Protein AF-0000000085131269 (afdb_homodimer)

Structure (mmCIF, N/CA/C/O backbone):
data_AF-0000000085131269-model_v1
#
loop_
_entity.id
_entity.type
_entity.pdbx_description
1 polymer '3-5 exonuclease'
#
loop_
_atom_site.group_PDB
_atom_site.id
_atom_site.type_symbol
_atom_site.label_atom_id
_atom_site.label_alt_id
_atom_site.label_comp_id
_atom_site.label_asym_id
_atom_site.label_entity_id
_atom_site.label_seq_id
_atom_site.pdbx_PDB_ins_code
_atom_site.Cartn_x
_atom_site.Cartn_y
_atom_site.Cartn_z
_atom_site.occupancy
_atom_site.B_iso_or_equiv
_atom_site.auth_seq_id
_atom_site.auth_comp_id
_atom_site.auth_asym_id
_atom_site.auth_atom_id
_atom_site.pdbx_PDB_model_num
ATOM 1 N N . MET A 1 1 ? -31.594 -50.406 -10.094 1 25.5 1 MET A N 1
ATOM 2 C CA . MET A 1 1 ? -31.188 -49.938 -8.773 1 25.5 1 MET A CA 1
ATOM 3 C C . MET A 1 1 ? -29.766 -50.375 -8.453 1 25.5 1 MET A C 1
ATOM 5 O O . MET A 1 1 ? -29.469 -50.781 -7.32 1 25.5 1 MET A O 1
ATOM 9 N N . GLY A 1 2 ? -28.938 -50.719 -9.5 1 27.64 2 GLY A N 1
ATOM 10 C CA . GLY A 1 2 ? -27.641 -51.344 -9.625 1 27.64 2 GLY A CA 1
ATOM 11 C C . GLY A 1 2 ? -26.562 -50.625 -8.797 1 27.64 2 GLY A C 1
ATOM 12 O O . GLY A 1 2 ? -26.641 -49.438 -8.57 1 27.64 2 GLY A O 1
ATOM 13 N N . ASP A 1 3 ? -25.938 -51.375 -7.824 1 29.27 3 ASP A N 1
ATOM 14 C CA . ASP A 1 3 ? -24.922 -51.125 -6.793 1 29.27 3 ASP A CA 1
ATOM 15 C C . ASP A 1 3 ? -23.688 -50.469 -7.391 1 29.27 3 ASP A C 1
ATOM 17 O O . ASP A 1 3 ? -22.953 -51.062 -8.164 1 29.27 3 ASP A O 1
ATOM 21 N N . GLY A 1 4 ? -23.781 -49.344 -8.055 1 24.77 4 GLY A N 1
ATOM 22 C CA . GLY A 1 4 ? -22.719 -48.625 -8.727 1 24.77 4 GLY A CA 1
ATOM 23 C C . GLY A 1 4 ? -21.469 -48.5 -7.871 1 24.77 4 GLY A C 1
ATOM 24 O O . GLY A 1 4 ? -21.328 -47.531 -7.109 1 24.77 4 GLY A O 1
ATOM 25 N N . ARG A 1 5 ? -21.016 -49.75 -7.359 1 32.41 5 ARG A N 1
ATOM 26 C CA . ARG A 1 5 ? -19.75 -49.844 -6.633 1 32.41 5 ARG A CA 1
ATOM 27 C C . ARG A 1 5 ? -18.672 -49 -7.305 1 32.41 5 ARG A C 1
ATOM 29 O O . ARG A 1 5 ? -18.297 -49.281 -8.453 1 32.41 5 ARG A O 1
ATOM 36 N N . VAL A 1 6 ? -18.594 -47.719 -7.055 1 30.42 6 VAL A N 1
ATOM 37 C CA . VAL A 1 6 ? -17.484 -46.844 -7.398 1 30.42 6 VAL A CA 1
ATOM 38 C C . VAL A 1 6 ? -16.156 -47.531 -7.09 1 30.42 6 VAL A C 1
ATOM 40 O O . VAL A 1 6 ? -15.922 -47.969 -5.953 1 30.42 6 VAL A O 1
ATOM 43 N N . VAL A 1 7 ? -15.617 -48.281 -8 1 30.27 7 VAL A N 1
ATOM 44 C CA . VAL A 1 7 ? -14.273 -48.844 -7.977 1 30.27 7 VAL A CA 1
ATOM 45 C C . VAL A 1 7 ? -13.289 -47.844 -7.426 1 30.27 7 VAL A C 1
ATOM 47 O O . VAL A 1 7 ? -13.086 -46.781 -8.023 1 30.27 7 VAL A O 1
ATOM 50 N N . LEU A 1 8 ? -13.32 -47.594 -6.148 1 30.09 8 LEU A N 1
ATOM 51 C CA . LEU A 1 8 ? -12.203 -46.969 -5.469 1 30.09 8 LEU A CA 1
ATOM 52 C C . LEU A 1 8 ? -10.875 -47.438 -6.043 1 30.09 8 LEU A C 1
ATOM 54 O O . LEU A 1 8 ? -10.477 -48.594 -5.824 1 30.09 8 LEU A O 1
ATOM 58 N N . MET A 1 9 ? -10.719 -47.344 -7.336 1 29.73 9 MET A N 1
ATOM 59 C CA . MET A 1 9 ? -9.383 -47.688 -7.816 1 29.73 9 MET A CA 1
ATOM 60 C C . MET A 1 9 ? -8.32 -47.344 -6.781 1 29.73 9 MET A C 1
ATOM 62 O O . MET A 1 9 ? -8.367 -46.281 -6.168 1 29.73 9 MET A O 1
ATOM 66 N N . ALA A 1 10 ? -7.832 -48.312 -6.051 1 31.11 10 ALA A N 1
ATOM 67 C CA . ALA A 1 10 ? -6.656 -48.312 -5.18 1 31.11 10 ALA A CA 1
ATOM 68 C C . ALA A 1 10 ? -5.621 -47.281 -5.684 1 31.11 10 ALA A C 1
ATOM 70 O O . ALA A 1 10 ? -5.094 -47.438 -6.789 1 31.11 10 ALA A O 1
ATOM 71 N N . LEU A 1 11 ? -5.875 -46.031 -5.566 1 34.91 11 LEU A N 1
ATOM 72 C CA . LEU A 1 11 ? -4.832 -45.031 -5.836 1 34.91 11 LEU A CA 1
ATOM 73 C C . LEU A 1 11 ? -3.455 -45.594 -5.504 1 34.91 11 LEU A C 1
ATOM 75 O O . LEU A 1 11 ? -3.205 -46 -4.363 1 34.91 11 LEU A O 1
ATOM 79 N N . SER A 1 12 ? -2.867 -46.531 -6.312 1 35 12 SER A N 1
ATOM 80 C CA . SER A 1 12 ? -1.48 -46.969 -6.203 1 35 12 SER A CA 1
ATOM 81 C C . SER A 1 12 ? -0.62 -45.906 -5.504 1 35 12 SER A C 1
ATOM 83 O O . SER A 1 12 ? -0.834 -44.719 -5.68 1 35 12 SER A O 1
ATOM 85 N N . ALA A 1 13 ? -0.119 -46.156 -4.27 1 41.03 13 ALA A N 1
ATOM 86 C CA . ALA A 1 13 ? 0.803 -45.375 -3.451 1 41.03 13 ALA A CA 1
ATOM 87 C C . ALA A 1 13 ? 1.784 -44.594 -4.32 1 41.03 13 ALA A C 1
ATOM 89 O O . ALA A 1 13 ? 2.57 -45.188 -5.062 1 41.03 13 ALA A O 1
ATOM 90 N N . SER A 1 14 ? 1.452 -43.531 -4.891 1 48.88 14 SER A N 1
ATOM 91 C CA . SER A 1 14 ? 2.344 -42.719 -5.715 1 48.88 14 SER A CA 1
ATOM 92 C C . SER A 1 14 ? 3.766 -42.719 -5.168 1 48.88 14 SER A C 1
ATOM 94 O O . SER A 1 14 ? 3.975 -42.594 -3.961 1 48.88 14 SER A O 1
ATOM 96 N N . VAL A 1 15 ? 4.723 -43.406 -5.816 1 46.75 15 VAL A N 1
ATOM 97 C CA . VAL A 1 15 ? 6.121 -43.812 -5.66 1 46.75 15 VAL A CA 1
ATOM 98 C C . VAL A 1 15 ? 6.988 -42.562 -5.484 1 46.75 15 VAL A C 1
ATOM 100 O O . VAL A 1 15 ? 6.797 -41.562 -6.184 1 46.75 15 VAL A O 1
ATOM 103 N N . VAL A 1 16 ? 7.438 -42.375 -4.152 1 52 16 VAL A N 1
ATOM 104 C CA . VAL A 1 16 ? 8.539 -41.469 -3.875 1 52 16 VAL A CA 1
ATOM 105 C C . VAL A 1 16 ? 9.797 -41.938 -4.59 1 52 16 VAL A C 1
ATOM 107 O O . VAL A 1 16 ? 10.133 -43.125 -4.555 1 52 16 VAL A O 1
ATOM 110 N N . SER A 1 17 ? 10.312 -41.344 -5.512 1 54.09 17 SER A N 1
ATOM 111 C CA . SER A 1 17 ? 11.539 -41.656 -6.227 1 54.09 17 SER A CA 1
ATOM 112 C C . SER A 1 17 ? 12.758 -41.562 -5.316 1 54.09 17 SER A C 1
ATOM 114 O O . SER A 1 17 ? 13.188 -40.469 -4.969 1 54.09 17 SER A O 1
ATOM 116 N N . ASP A 1 18 ? 13.07 -42.594 -4.531 1 57.62 18 ASP A N 1
ATOM 117 C CA . ASP A 1 18 ? 14.227 -42.625 -3.637 1 57.62 18 ASP A CA 1
ATOM 118 C C . ASP A 1 18 ? 15.523 -42.75 -4.422 1 57.62 18 ASP A C 1
ATOM 120 O O . ASP A 1 18 ? 16.609 -42.844 -3.834 1 57.62 18 ASP A O 1
ATOM 124 N N . ASP A 1 19 ? 15.375 -42.781 -5.777 1 66.31 19 ASP A N 1
ATOM 125 C CA . ASP A 1 19 ? 16.578 -43 -6.57 1 66.31 19 ASP A CA 1
ATOM 126 C C . ASP A 1 19 ? 17.344 -41.688 -6.781 1 66.31 19 ASP A C 1
ATOM 128 O O . ASP A 1 19 ? 16.766 -40.594 -6.621 1 66.31 19 ASP A O 1
ATOM 132 N N . GLU A 1 20 ? 18.641 -41.875 -7.027 1 84.44 20 GLU A N 1
ATOM 133 C CA . GLU A 1 20 ? 19.469 -40.75 -7.438 1 84.44 20 GLU A CA 1
ATOM 134 C C . GLU A 1 20 ? 18.938 -40.125 -8.734 1 84.44 20 GLU A C 1
ATOM 136 O O . GLU A 1 20 ? 18.578 -40.844 -9.664 1 84.44 20 GLU A O 1
ATOM 141 N N . PRO A 1 21 ? 18.812 -38.938 -8.758 1 93.94 21 PRO A N 1
ATOM 142 C CA . PRO A 1 21 ? 18.312 -38.281 -9.977 1 93.94 21 PRO A CA 1
ATOM 143 C C . PRO A 1 21 ? 19.25 -38.5 -11.164 1 93.94 21 PRO A C 1
ATOM 145 O O . PRO A 1 21 ? 20.469 -38.656 -10.984 1 93.94 21 PRO A O 1
ATOM 148 N N . VAL A 1 22 ? 18.734 -38.562 -12.305 1 95 22 VAL A N 1
ATOM 149 C CA . VAL A 1 22 ? 19.484 -38.75 -13.539 1 95 22 VAL A CA 1
ATOM 150 C C . VAL A 1 22 ? 19.703 -37.406 -14.227 1 95 22 VAL A C 1
ATOM 152 O O . VAL A 1 22 ? 18.75 -36.688 -14.5 1 95 22 VAL A O 1
ATOM 155 N N . TRP A 1 23 ? 20.969 -37.094 -14.43 1 96.94 23 TRP A N 1
ATOM 156 C CA . TRP A 1 23 ? 21.312 -35.875 -15.164 1 96.94 23 TRP A CA 1
ATOM 157 C C . TRP A 1 23 ? 21.172 -36.094 -16.672 1 96.94 23 TRP A C 1
ATOM 159 O O . TRP A 1 23 ? 21.688 -37.094 -17.203 1 96.94 23 TRP A O 1
ATOM 169 N N . LEU A 1 24 ? 20.453 -35.25 -17.328 1 97.88 24 LEU A N 1
ATOM 170 C CA . LEU A 1 24 ? 20.188 -35.375 -18.75 1 97.88 24 LEU A CA 1
ATOM 171 C C . LEU A 1 24 ? 20.672 -34.156 -19.516 1 97.88 24 LEU A C 1
ATOM 173 O O . LEU A 1 24 ? 20.094 -33.062 -19.391 1 97.88 24 LEU A O 1
ATOM 177 N N . ASP A 1 25 ? 21.719 -34.312 -20.359 1 97.5 25 ASP A N 1
ATOM 178 C CA . ASP A 1 25 ? 22.266 -33.219 -21.109 1 97.5 25 ASP A CA 1
ATOM 179 C C . ASP A 1 25 ? 22.5 -33.594 -22.578 1 97.5 25 ASP A C 1
ATOM 181 O O . ASP A 1 25 ? 23.188 -32.906 -23.312 1 97.5 25 ASP A O 1
ATOM 185 N N . ARG A 1 26 ? 21.938 -34.719 -22.969 1 97.5 26 ARG A N 1
ATOM 186 C CA . ARG A 1 26 ? 22 -35.156 -24.359 1 97.5 26 ARG A CA 1
ATOM 187 C C . ARG A 1 26 ? 20.625 -35.188 -25 1 97.5 26 ARG A C 1
ATOM 189 O O . ARG A 1 26 ? 19.672 -35.688 -24.391 1 97.5 26 ARG A O 1
ATOM 196 N N . GLN A 1 27 ? 20.547 -34.812 -26.203 1 98.25 27 GLN A N 1
ATOM 197 C CA . GLN A 1 27 ? 19.266 -34.719 -26.906 1 98.25 27 GLN A CA 1
ATOM 198 C C . GLN A 1 27 ? 18.625 -36.094 -27.078 1 98.25 27 GLN A C 1
ATOM 200 O O . GLN A 1 27 ? 17.406 -36.219 -26.938 1 98.25 27 GLN A O 1
ATOM 205 N N . SER A 1 28 ? 19.422 -37.062 -27.375 1 97.94 28 SER A N 1
ATOM 206 C CA . SER A 1 28 ? 18.906 -38.406 -27.562 1 97.94 28 SER A CA 1
ATOM 207 C C . SER A 1 28 ? 18.219 -38.906 -26.297 1 97.94 28 SER A C 1
ATOM 209 O O . SER A 1 28 ? 17.172 -39.562 -26.359 1 97.94 28 SER A O 1
ATOM 211 N N . ASP A 1 29 ? 18.844 -38.656 -25.219 1 97.69 29 ASP A N 1
ATOM 212 C CA . ASP A 1 29 ? 18.281 -39.062 -23.938 1 97.69 29 ASP A CA 1
ATOM 213 C C . ASP A 1 29 ? 16.953 -38.344 -23.672 1 97.69 29 ASP A C 1
ATOM 215 O O . ASP A 1 29 ? 16.016 -38.938 -23.125 1 97.69 29 ASP A O 1
ATOM 219 N N . LEU A 1 30 ? 16.875 -37.094 -24.062 1 98.12 30 LEU A N 1
ATOM 220 C CA . LEU A 1 30 ? 15.633 -36.375 -23.891 1 98.12 30 LEU A CA 1
ATOM 221 C C . LEU A 1 30 ? 14.523 -36.938 -24.766 1 98.12 30 LEU A C 1
ATOM 223 O O . LEU A 1 30 ? 13.391 -37.094 -24.297 1 98.12 30 LEU A O 1
ATOM 227 N N . ASP A 1 31 ? 14.914 -37.281 -25.938 1 97.69 31 ASP A N 1
ATOM 228 C CA . ASP A 1 31 ? 13.93 -37.844 -26.859 1 97.69 31 ASP A CA 1
ATOM 229 C C . ASP A 1 31 ? 13.367 -39.156 -26.297 1 97.69 31 ASP A C 1
ATOM 231 O O . ASP A 1 31 ? 12.164 -39.406 -26.375 1 97.69 31 ASP A O 1
ATOM 235 N N . GLU A 1 32 ? 14.25 -39.906 -25.781 1 97.62 32 GLU A N 1
ATOM 236 C CA . GLU A 1 32 ? 13.82 -41.156 -25.141 1 97.62 32 GLU A CA 1
ATOM 237 C C . GLU A 1 32 ? 12.898 -40.875 -23.953 1 97.62 32 GLU A C 1
ATOM 239 O O . GLU A 1 32 ? 11.867 -41.531 -23.797 1 97.62 32 GLU A O 1
ATOM 244 N N . LEU A 1 33 ? 13.289 -39.969 -23.203 1 97.25 33 LEU A N 1
ATOM 245 C CA . LEU A 1 33 ? 12.5 -39.594 -22.031 1 97.25 33 LEU A CA 1
ATOM 246 C C . LEU A 1 33 ? 11.109 -39.125 -22.438 1 97.25 33 LEU A C 1
ATOM 248 O O . LEU A 1 33 ? 10.117 -39.438 -21.781 1 97.25 33 LEU A O 1
ATOM 252 N N . VAL A 1 34 ? 11.016 -38.344 -23.5 1 97.62 34 VAL A N 1
ATOM 253 C CA . VAL A 1 34 ? 9.734 -37.875 -24 1 97.62 34 VAL A CA 1
ATOM 254 C C . VAL A 1 34 ? 8.828 -39.031 -24.328 1 97.62 34 VAL A C 1
ATOM 256 O O . VAL A 1 34 ? 7.641 -39.031 -24 1 97.62 34 VAL A O 1
ATOM 259 N N . GLY A 1 35 ? 9.406 -40.031 -24.875 1 96.5 35 GLY A N 1
ATOM 260 C CA . GLY A 1 35 ? 8.656 -41.219 -25.156 1 96.5 35 GLY A CA 1
ATOM 261 C C . GLY A 1 35 ? 8.125 -41.906 -23.906 1 96.5 35 GLY A C 1
ATOM 262 O O . GLY A 1 35 ? 6.969 -42.312 -23.875 1 96.5 35 GLY A O 1
ATOM 263 N N . VAL A 1 36 ? 8.938 -42.031 -22.953 1 95.06 36 VAL A N 1
ATOM 264 C CA . VAL A 1 36 ? 8.562 -42.625 -21.672 1 95.06 36 VAL A CA 1
ATOM 265 C C . VAL A 1 36 ? 7.398 -41.844 -21.062 1 95.06 36 VAL A C 1
ATOM 267 O O . VAL A 1 36 ? 6.441 -42.438 -20.562 1 95.06 36 VAL A O 1
ATOM 270 N N . GLY A 1 37 ? 7.469 -40.625 -21.172 1 95.44 37 GLY A N 1
ATOM 271 C CA . GLY A 1 37 ? 6.477 -39.75 -20.578 1 95.44 37 GLY A CA 1
ATOM 272 C C . GLY A 1 37 ? 5.109 -39.844 -21.219 1 95.44 37 GLY A C 1
ATOM 273 O O . GLY A 1 37 ? 4.09 -39.562 -20.594 1 95.44 37 GLY A O 1
ATOM 274 N N . LEU A 1 38 ? 5.047 -40.188 -22.453 1 95.31 38 LEU A N 1
ATOM 275 C CA . LEU A 1 38 ? 3.785 -40.312 -23.172 1 95.31 38 LEU A CA 1
ATOM 276 C C . LEU A 1 38 ? 3.016 -41.531 -22.703 1 95.31 38 LEU A C 1
ATOM 278 O O . LEU A 1 38 ? 1.815 -41.656 -22.953 1 95.31 38 LEU A O 1
ATOM 282 N N . GLY A 1 39 ? 3.607 -42.406 -21.906 1 91.44 39 GLY A N 1
ATOM 283 C CA . GLY A 1 39 ? 2.98 -43.625 -21.453 1 91.44 39 GLY A CA 1
ATOM 284 C C . GLY A 1 39 ? 2.385 -43.531 -20.062 1 91.44 39 GLY A C 1
ATOM 285 O O . GLY A 1 39 ? 1.896 -44.531 -19.516 1 91.44 39 GLY A O 1
ATOM 286 N N . VAL A 1 40 ? 2.469 -42.375 -19.531 1 93.25 40 VAL A N 1
ATOM 287 C CA . VAL A 1 40 ? 1.977 -42.219 -18.172 1 93.25 40 VAL A CA 1
ATOM 288 C C . VAL A 1 40 ? 0.9 -41.125 -18.125 1 93.25 40 VAL A C 1
ATOM 290 O O . VAL A 1 40 ? 0.854 -40.25 -19 1 93.25 40 VAL A O 1
ATOM 293 N N . PRO A 1 41 ? 0.099 -41.219 -17.109 1 92.81 41 PRO A N 1
ATOM 294 C CA . PRO A 1 41 ? -0.995 -40.25 -17.047 1 92.81 41 PRO A CA 1
ATOM 295 C C . PRO A 1 41 ? -0.547 -38.906 -16.516 1 92.81 41 PRO A C 1
ATOM 297 O O . PRO A 1 41 ? -1.181 -37.875 -16.797 1 92.81 41 PRO A O 1
ATOM 300 N N . ARG A 1 42 ? 0.562 -38.906 -15.664 1 94.88 42 ARG A N 1
ATOM 301 C CA . ARG A 1 42 ? 0.988 -37.688 -15.023 1 94.88 42 ARG A CA 1
ATOM 302 C C . ARG A 1 42 ? 2.51 -37.562 -14.977 1 94.88 42 ARG A C 1
ATOM 304 O O . ARG A 1 42 ? 3.199 -38.594 -14.82 1 94.88 42 ARG A O 1
ATOM 311 N N . ILE A 1 43 ? 2.943 -36.375 -15.125 1 96.94 43 ILE A N 1
ATOM 312 C CA . ILE A 1 43 ? 4.359 -36.062 -14.992 1 96.94 43 ILE A CA 1
ATOM 313 C C . ILE A 1 43 ? 4.527 -34.875 -14.047 1 96.94 43 ILE A C 1
ATOM 315 O O . ILE A 1 43 ? 3.869 -33.844 -14.219 1 96.94 43 ILE A O 1
ATOM 319 N N . ALA A 1 44 ? 5.293 -35 -13.016 1 97.88 44 ALA A N 1
ATOM 320 C CA . ALA A 1 44 ? 5.645 -33.875 -12.156 1 97.88 44 ALA A CA 1
ATOM 321 C C . ALA A 1 44 ? 6.77 -33.062 -12.766 1 97.88 44 ALA A C 1
ATOM 323 O O . ALA A 1 44 ? 7.723 -33.594 -13.328 1 97.88 44 ALA A O 1
ATOM 324 N N . ILE A 1 45 ? 6.668 -31.766 -12.703 1 98.06 45 ILE A N 1
ATOM 325 C CA . ILE A 1 45 ? 7.652 -30.922 -13.367 1 98.06 45 ILE A CA 1
ATOM 326 C C . ILE A 1 45 ? 7.895 -29.656 -12.531 1 98.06 45 ILE A C 1
ATOM 328 O O . ILE A 1 45 ? 6.984 -29.172 -11.859 1 98.06 45 ILE A O 1
ATOM 332 N N . ASP A 1 46 ? 9.039 -29.141 -12.539 1 97.56 46 ASP A N 1
ATOM 333 C CA . ASP A 1 46 ? 9.477 -27.891 -11.906 1 97.56 46 ASP A CA 1
ATOM 334 C C . ASP A 1 46 ? 10.633 -27.266 -12.68 1 97.56 46 ASP A C 1
ATOM 336 O O . ASP A 1 46 ? 11.234 -27.922 -13.539 1 97.56 46 ASP A O 1
ATOM 340 N N . THR A 1 47 ? 10.922 -26 -12.383 1 97.31 47 THR A N 1
ATOM 341 C CA . THR A 1 47 ? 12.023 -25.328 -13.078 1 97.31 47 THR A CA 1
ATOM 342 C C . THR A 1 47 ? 12.852 -24.5 -12.102 1 97.31 47 THR A C 1
ATOM 344 O O . THR A 1 47 ? 12.359 -24.078 -11.055 1 97.31 47 THR A O 1
ATOM 347 N N . GLU A 1 48 ? 14.117 -24.344 -12.398 1 95.31 48 GLU A N 1
ATOM 348 C CA . GLU A 1 48 ? 15 -23.344 -11.805 1 95.31 48 GLU A CA 1
ATOM 349 C C . GLU A 1 48 ? 15.461 -22.328 -12.836 1 95.31 48 GLU A C 1
ATOM 351 O O . GLU A 1 48 ? 15.766 -22.672 -13.977 1 95.31 48 GLU A O 1
ATOM 356 N N . PHE A 1 49 ? 15.43 -21.047 -12.445 1 93.75 49 PHE A N 1
ATOM 357 C CA . PHE A 1 49 ? 15.75 -20 -13.406 1 93.75 49 PHE A CA 1
ATOM 358 C C . PHE A 1 49 ? 16.297 -18.766 -12.703 1 93.75 49 PHE A C 1
ATOM 360 O O . PHE A 1 49 ? 16.25 -18.672 -11.477 1 93.75 49 PHE A O 1
ATOM 367 N N . HIS A 1 50 ? 16.922 -17.891 -13.523 1 88.69 50 HIS A N 1
ATOM 368 C CA . HIS A 1 50 ? 17.391 -16.594 -13.078 1 88.69 50 HIS A CA 1
ATOM 369 C C . HIS A 1 50 ? 16.641 -15.461 -13.773 1 88.69 50 HIS A C 1
ATOM 371 O O . HIS A 1 50 ? 16.422 -15.523 -14.984 1 88.69 50 HIS A O 1
ATOM 377 N N . ARG A 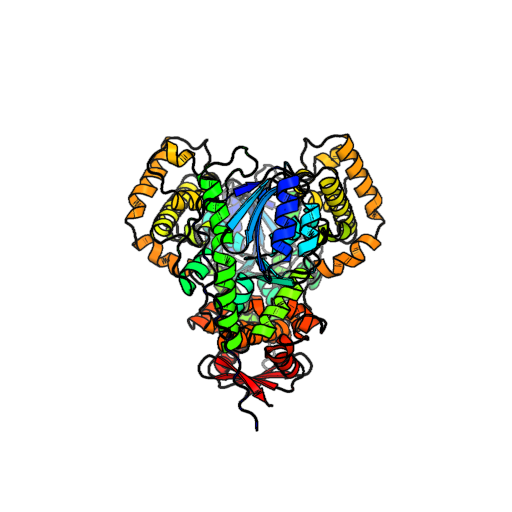1 51 ? 16.141 -14.469 -12.992 1 85.75 51 ARG A N 1
ATOM 378 C CA . ARG A 1 51 ? 15.375 -13.367 -13.578 1 85.75 51 ARG A CA 1
ATOM 379 C C . ARG A 1 51 ? 15.953 -12.016 -13.164 1 85.75 51 ARG A C 1
ATOM 381 O O . ARG A 1 51 ? 15.406 -10.969 -13.492 1 85.75 51 ARG A O 1
ATOM 388 N N . GLU A 1 52 ? 17.047 -11.891 -12.641 1 81.56 52 GLU A N 1
ATOM 389 C CA . GLU A 1 52 ? 17.516 -10.664 -12.016 1 81.56 52 GLU A CA 1
ATOM 390 C C . GLU A 1 52 ? 18.219 -9.766 -13.031 1 81.56 52 GLU A C 1
ATOM 392 O O . GLU A 1 52 ? 18.141 -8.539 -12.953 1 81.56 52 GLU A O 1
ATOM 397 N N . ARG A 1 53 ? 18.828 -10.312 -14.078 1 82.94 53 ARG A N 1
ATOM 398 C CA . ARG A 1 53 ? 19.703 -9.508 -14.93 1 82.94 53 ARG A CA 1
ATOM 399 C C . ARG A 1 53 ? 19.172 -9.43 -16.359 1 82.94 53 ARG A C 1
ATOM 401 O O . ARG A 1 53 ? 19.781 -8.797 -17.219 1 82.94 53 ARG A O 1
ATOM 408 N N . THR A 1 54 ? 18.125 -10.102 -16.656 1 89.81 54 THR A N 1
ATOM 409 C CA . THR A 1 54 ? 17.562 -10.141 -18 1 89.81 54 THR A CA 1
ATOM 410 C C . THR A 1 54 ? 16.078 -9.828 -17.969 1 89.81 54 THR A C 1
ATOM 412 O O . THR A 1 54 ? 15.438 -9.891 -16.922 1 89.81 54 THR A O 1
ATOM 415 N N . TYR A 1 55 ? 15.57 -9.398 -19.125 1 90.62 55 TYR A N 1
ATOM 416 C CA . TYR A 1 55 ? 14.133 -9.195 -19.266 1 90.62 55 TYR A CA 1
ATOM 417 C C . TYR A 1 55 ? 13.391 -10.523 -19.172 1 90.62 55 TYR A C 1
ATOM 419 O O . TYR A 1 55 ? 12.438 -10.656 -18.406 1 90.62 55 TYR A O 1
ATOM 427 N N . TYR A 1 56 ? 13.922 -11.43 -19.969 1 89.5 56 TYR A N 1
ATOM 428 C CA . TYR A 1 56 ? 13.336 -12.758 -19.953 1 89.5 56 TYR A CA 1
ATOM 429 C C . TYR A 1 56 ? 14.055 -13.664 -18.969 1 89.5 56 TYR A C 1
ATOM 431 O O . TYR A 1 56 ? 15.289 -13.633 -18.859 1 89.5 56 TYR A O 1
ATOM 439 N N . PRO A 1 57 ? 13.281 -14.438 -18.25 1 90.38 57 PRO A N 1
ATOM 440 C CA . PRO A 1 57 ? 13.945 -15.367 -17.328 1 90.38 57 PRO A CA 1
ATOM 441 C C . PRO A 1 57 ? 14.852 -16.359 -18.047 1 90.38 57 PRO A C 1
ATOM 443 O O . PRO A 1 57 ? 14.508 -16.844 -19.125 1 90.38 57 PRO A O 1
ATOM 446 N N . ARG A 1 58 ? 16.031 -16.609 -17.484 1 91.56 58 ARG A N 1
ATOM 447 C CA . ARG A 1 58 ? 16.953 -17.609 -18.031 1 91.56 58 ARG A CA 1
ATOM 448 C C . ARG A 1 58 ? 16.75 -18.969 -17.375 1 91.56 58 ARG A C 1
ATOM 450 O O . ARG A 1 58 ? 17.062 -19.156 -16.203 1 91.56 58 ARG A O 1
ATOM 457 N N . LEU A 1 59 ? 16.266 -19.859 -18.156 1 96.06 59 LEU A N 1
ATOM 458 C CA . LEU A 1 59 ? 15.984 -21.219 -17.672 1 96.06 59 LEU A CA 1
ATOM 459 C C . LEU A 1 59 ? 17.281 -21.969 -17.422 1 96.06 59 LEU A C 1
ATOM 461 O O . LEU A 1 59 ? 18.156 -22.031 -18.281 1 96.06 59 LEU A O 1
ATOM 465 N N . ALA A 1 60 ? 17.391 -22.516 -16.203 1 96.5 60 ALA A N 1
ATOM 466 C CA . ALA A 1 60 ? 18.656 -23.141 -15.797 1 96.5 60 ALA A CA 1
ATOM 467 C C . ALA A 1 60 ? 18.469 -24.656 -15.625 1 96.5 60 ALA A C 1
ATOM 469 O O . ALA A 1 60 ? 19.438 -25.422 -15.781 1 96.5 60 ALA A O 1
ATOM 470 N N . LEU A 1 61 ? 17.297 -25.047 -15.273 1 97.62 61 LEU A N 1
ATOM 471 C CA . LEU A 1 61 ? 17.078 -26.453 -15 1 97.62 61 LEU A CA 1
ATOM 472 C C . LEU A 1 61 ? 15.594 -26.812 -15.148 1 97.62 61 LEU A C 1
ATOM 474 O O . LEU A 1 61 ? 14.727 -26 -14.797 1 97.62 61 LEU A O 1
ATOM 478 N N . VAL A 1 62 ? 15.344 -27.984 -15.688 1 98.38 62 VAL A N 1
ATOM 479 C CA . VAL A 1 62 ? 14 -28.562 -15.68 1 98.38 62 VAL A CA 1
ATOM 480 C C . VAL A 1 62 ? 14.016 -29.906 -14.961 1 98.38 62 VAL A C 1
ATOM 482 O O . VAL A 1 62 ? 14.805 -30.781 -15.305 1 98.38 62 VAL A O 1
ATOM 485 N N . GLN A 1 63 ? 13.234 -29.984 -13.992 1 97.81 63 GLN A N 1
ATOM 486 C CA . GLN A 1 63 ? 13.117 -31.219 -13.227 1 97.81 63 GLN A CA 1
ATOM 487 C C . GLN A 1 63 ? 11.844 -31.984 -13.602 1 97.81 63 GLN A C 1
ATOM 489 O O . GLN A 1 63 ? 10.781 -31.375 -13.75 1 97.81 63 GLN A O 1
ATOM 494 N N . VAL A 1 64 ? 12 -33.344 -13.75 1 97.69 64 VAL A N 1
ATOM 495 C CA . VAL A 1 64 ? 10.836 -34.125 -14.094 1 97.69 64 VAL A CA 1
ATOM 496 C C . VAL A 1 64 ? 10.852 -35.438 -13.289 1 97.69 64 VAL A C 1
ATOM 498 O O . VAL A 1 64 ? 11.906 -36.062 -13.102 1 97.69 64 VAL A O 1
ATOM 501 N N . ALA A 1 65 ? 9.695 -35.75 -12.797 1 96.56 65 ALA A N 1
ATOM 502 C CA . ALA A 1 65 ? 9.508 -37.062 -12.164 1 96.56 65 ALA A CA 1
ATOM 503 C C . ALA A 1 65 ? 8.461 -37.875 -12.906 1 96.56 65 ALA A C 1
ATOM 505 O O . ALA A 1 65 ? 7.332 -37.406 -13.102 1 96.56 65 ALA A O 1
ATOM 506 N N . ILE A 1 66 ? 8.859 -39 -13.352 1 93.06 66 ILE A N 1
ATOM 507 C CA . ILE A 1 66 ? 7.996 -39.969 -14.016 1 93.06 66 ILE A CA 1
ATOM 508 C C . ILE A 1 66 ? 8.086 -41.312 -13.297 1 93.06 66 ILE A C 1
ATOM 510 O O . ILE A 1 66 ? 9.164 -41.906 -13.203 1 93.06 66 ILE A O 1
ATOM 514 N N . ASP A 1 67 ? 6.891 -41.594 -12.781 1 82.88 67 ASP A N 1
ATOM 515 C CA . ASP A 1 67 ? 6.832 -42.844 -11.992 1 82.88 67 ASP A CA 1
ATOM 516 C C . ASP A 1 67 ? 7.812 -42.781 -10.82 1 82.88 67 ASP A C 1
ATOM 518 O O . ASP A 1 67 ? 7.676 -41.938 -9.93 1 82.88 67 ASP A O 1
ATOM 522 N N . ARG A 1 68 ? 8.859 -43.562 -10.781 1 83.44 68 ARG A N 1
ATOM 523 C CA . ARG A 1 68 ? 9.734 -43.625 -9.617 1 83.44 68 ARG A CA 1
ATOM 524 C C . ARG A 1 68 ? 11.109 -43.062 -9.93 1 83.44 68 ARG A C 1
ATOM 526 O O . ARG A 1 68 ? 12.07 -43.281 -9.188 1 83.44 68 ARG A O 1
ATOM 533 N N . ARG A 1 69 ? 11.156 -42.312 -10.984 1 91.94 69 ARG A N 1
ATOM 534 C CA . ARG A 1 69 ? 12.461 -41.781 -11.359 1 91.94 69 ARG A CA 1
ATOM 535 C C . ARG A 1 69 ? 12.398 -40.281 -11.547 1 91.94 69 ARG A C 1
ATOM 537 O O . ARG A 1 69 ? 11.391 -39.75 -12.008 1 91.94 69 ARG A O 1
ATOM 544 N N . VAL A 1 70 ? 13.508 -39.656 -11.164 1 96.25 70 VAL A N 1
ATOM 545 C CA . VAL A 1 70 ? 13.641 -38.219 -11.32 1 96.25 70 VAL A CA 1
ATOM 546 C C . VAL A 1 70 ? 14.727 -37.906 -12.352 1 96.25 70 VAL A C 1
ATOM 548 O O . VAL A 1 70 ? 15.805 -38.5 -12.32 1 96.25 70 VAL A O 1
ATOM 551 N N . TRP A 1 71 ? 14.453 -37.062 -13.297 1 97.31 71 TRP A N 1
ATOM 552 C CA . TRP A 1 71 ? 15.414 -36.562 -14.273 1 97.31 71 TRP A CA 1
ATOM 553 C C . TRP A 1 71 ? 15.641 -35.062 -14.102 1 97.31 71 TRP A C 1
ATOM 555 O O . TRP A 1 71 ? 14.695 -34.312 -13.859 1 97.31 71 TRP A O 1
ATOM 565 N N . LEU A 1 72 ? 16.875 -34.688 -14.133 1 98.12 72 LEU A N 1
ATOM 566 C CA . LEU A 1 72 ? 17.281 -33.281 -14.141 1 98.12 72 LEU A CA 1
ATOM 567 C C . LEU A 1 72 ? 17.812 -32.875 -15.508 1 98.12 72 LEU A C 1
ATOM 569 O O . LEU A 1 72 ? 18.953 -33.219 -15.859 1 98.12 72 LEU A O 1
ATOM 573 N N . ILE A 1 73 ? 17.047 -32.125 -16.266 1 98.5 73 ILE A N 1
ATOM 574 C CA . ILE A 1 73 ? 17.344 -31.812 -17.656 1 98.5 73 ILE A CA 1
ATOM 575 C C . ILE A 1 73 ? 18.094 -30.484 -17.719 1 98.5 73 ILE A C 1
ATOM 577 O O . ILE A 1 73 ? 17.672 -29.484 -17.141 1 98.5 73 ILE A O 1
ATOM 581 N N . ASP A 1 74 ? 19.188 -30.438 -18.438 1 98.25 74 ASP A N 1
ATOM 582 C CA . ASP A 1 74 ? 19.984 -29.234 -18.641 1 98.25 74 ASP A CA 1
ATOM 583 C C . ASP A 1 74 ? 19.547 -28.5 -19.922 1 98.25 74 ASP A C 1
ATOM 585 O O . ASP A 1 74 ? 20 -28.844 -21.016 1 98.25 74 ASP A O 1
ATOM 589 N N . PRO A 1 75 ? 18.781 -27.484 -19.75 1 97.56 75 PRO A N 1
ATOM 590 C CA . PRO A 1 75 ? 18.25 -26.812 -20.938 1 97.56 75 PRO A CA 1
ATOM 591 C C . PRO A 1 75 ? 19.328 -26.047 -21.703 1 97.56 75 PRO A C 1
ATOM 593 O O . PRO A 1 75 ? 19.062 -25.578 -22.812 1 97.56 75 PRO A O 1
ATOM 596 N N . LEU A 1 76 ? 20.484 -25.938 -21.141 1 96.38 76 LEU A N 1
ATOM 597 C CA . LEU A 1 76 ? 21.594 -25.25 -21.812 1 96.38 76 LEU A CA 1
ATOM 598 C C . LEU A 1 76 ? 22.234 -26.156 -22.859 1 96.38 76 LEU A C 1
ATOM 600 O O . LEU A 1 76 ? 22.984 -25.688 -23.719 1 96.38 76 LEU A O 1
ATOM 604 N N . ARG A 1 77 ? 21.922 -27.453 -22.781 1 97.38 77 ARG A N 1
ATOM 605 C CA . ARG A 1 77 ? 22.609 -28.422 -23.625 1 97.38 77 ARG A CA 1
ATOM 606 C C . ARG A 1 77 ? 21.641 -29.094 -24.578 1 97.38 77 ARG A C 1
ATOM 608 O O . ARG A 1 77 ? 22.078 -29.75 -25.531 1 97.38 77 ARG A O 1
ATOM 615 N N . VAL A 1 78 ? 20.391 -28.938 -24.312 1 97.81 78 VAL A N 1
ATOM 616 C CA . VAL A 1 78 ? 19.438 -29.641 -25.172 1 97.81 78 VAL A CA 1
ATOM 617 C C . VAL A 1 78 ? 18.328 -28.672 -25.609 1 97.81 78 VAL A C 1
ATOM 619 O O . VAL A 1 78 ? 18.094 -27.641 -24.969 1 97.81 78 VAL A O 1
ATOM 622 N N . ASP A 1 79 ? 17.688 -29.047 -26.688 1 97.5 79 ASP A N 1
ATOM 623 C CA . ASP A 1 79 ? 16.453 -28.406 -27.141 1 97.5 79 ASP A CA 1
ATOM 624 C C . ASP A 1 79 ? 15.234 -29.016 -26.438 1 97.5 79 ASP A C 1
ATOM 626 O O . ASP A 1 79 ? 14.984 -30.219 -26.531 1 97.5 79 ASP A O 1
ATOM 630 N N . LEU A 1 80 ? 14.477 -28.188 -25.766 1 97.62 80 LEU A N 1
ATOM 631 C CA . LEU A 1 80 ? 13.383 -28.672 -24.938 1 97.62 80 LEU A CA 1
ATOM 632 C C . LEU A 1 80 ? 12.102 -28.812 -25.766 1 97.62 80 LEU A C 1
ATOM 634 O O . LEU A 1 80 ? 11.102 -29.328 -25.266 1 97.62 80 LEU A O 1
ATOM 638 N N . SER A 1 81 ? 12.039 -28.484 -26.984 1 96.88 81 SER A N 1
ATOM 639 C CA . SER A 1 81 ? 10.852 -28.422 -27.828 1 96.88 81 SER A CA 1
ATOM 640 C C . SER A 1 81 ? 10.133 -29.766 -27.859 1 96.88 81 SER A C 1
ATOM 642 O O . SER A 1 81 ? 8.898 -29.828 -27.906 1 96.88 81 SER A O 1
ATOM 644 N N . PRO A 1 82 ? 10.859 -30.875 -27.719 1 97.12 82 PRO A N 1
ATOM 645 C CA . PRO A 1 82 ? 10.18 -32.156 -27.797 1 97.12 82 PRO A CA 1
ATOM 646 C C . PRO A 1 82 ? 9.234 -32.406 -26.625 1 97.12 82 PRO A C 1
ATOM 648 O O . PRO A 1 82 ? 8.312 -33.219 -26.719 1 97.12 82 PRO A O 1
ATOM 651 N N . ILE A 1 83 ? 9.43 -31.734 -25.562 1 96.88 83 ILE A N 1
ATOM 652 C CA . ILE A 1 83 ? 8.602 -31.953 -24.375 1 96.88 83 ILE A CA 1
ATOM 653 C C . ILE A 1 83 ? 7.172 -31.484 -24.656 1 96.88 83 ILE A C 1
ATOM 655 O O . ILE A 1 83 ? 6.246 -31.828 -23.906 1 96.88 83 ILE A O 1
ATOM 659 N N . ALA A 1 84 ? 6.949 -30.75 -25.734 1 97.19 84 ALA A N 1
ATOM 660 C CA . ALA A 1 84 ? 5.625 -30.281 -26.156 1 97.19 84 ALA A CA 1
ATOM 661 C C . ALA A 1 84 ? 4.676 -31.453 -26.375 1 97.19 84 ALA A C 1
ATOM 663 O O . ALA A 1 84 ? 3.459 -31.312 -26.234 1 97.19 84 ALA A O 1
ATOM 664 N N . ALA A 1 85 ? 5.262 -32.531 -26.656 1 97 85 ALA A N 1
ATOM 665 C CA . ALA A 1 85 ? 4.461 -33.75 -26.922 1 97 85 ALA A CA 1
ATOM 666 C C . ALA A 1 85 ? 3.646 -34.125 -25.688 1 97 85 ALA A C 1
ATOM 668 O O . ALA A 1 85 ? 2.582 -34.75 -25.812 1 97 85 ALA A O 1
ATOM 669 N N . TRP A 1 86 ? 4.152 -33.781 -24.516 1 97.38 86 TRP A N 1
ATOM 670 C CA . TRP A 1 86 ? 3.475 -34.094 -23.266 1 97.38 86 TRP A CA 1
ATOM 671 C C . TRP A 1 86 ? 2.238 -33.219 -23.078 1 97.38 86 TRP A C 1
ATOM 673 O O . TRP A 1 86 ? 1.316 -33.594 -22.344 1 97.38 86 TRP A O 1
ATOM 683 N N . PHE A 1 87 ? 2.143 -32.094 -23.703 1 96.06 87 PHE A N 1
ATOM 684 C CA . PHE A 1 87 ? 1.274 -31 -23.297 1 96.06 87 PHE A CA 1
ATOM 685 C C . PHE A 1 87 ? -0.179 -31.297 -23.641 1 96.06 87 PHE A C 1
ATOM 687 O O . PHE A 1 87 ? -1.095 -30.781 -22.984 1 96.06 87 PHE A O 1
ATOM 694 N N . ASP A 1 88 ? -0.383 -32.188 -24.594 1 92.62 88 ASP A N 1
ATOM 695 C CA . ASP A 1 88 ? -1.748 -32.531 -24.984 1 92.62 88 ASP A CA 1
ATOM 696 C C . ASP A 1 88 ? -2.16 -33.875 -24.438 1 92.62 88 ASP A C 1
ATOM 698 O O . ASP A 1 88 ? -3.346 -34.219 -24.406 1 92.62 88 ASP A O 1
ATOM 702 N N . GLU A 1 89 ? -1.225 -34.594 -23.906 1 93.44 89 GLU A N 1
ATOM 703 C CA . GLU A 1 89 ? -1.501 -36 -23.625 1 93.44 89 GLU A CA 1
ATOM 704 C C . GLU A 1 89 ? -1.433 -36.281 -22.125 1 93.44 89 GLU A C 1
ATOM 706 O O . GLU A 1 89 ? -2.066 -37.219 -21.641 1 93.44 89 GLU A O 1
ATOM 711 N N . VAL A 1 90 ? -0.661 -35.562 -21.5 1 95.5 90 VAL A N 1
ATOM 712 C CA . VAL A 1 90 ? -0.343 -35.875 -20.125 1 95.5 90 VAL A CA 1
ATOM 713 C C . VAL A 1 90 ? -0.716 -34.719 -19.203 1 95.5 90 VAL A C 1
ATOM 715 O O . VAL A 1 90 ? -0.65 -33.562 -19.625 1 95.5 90 VAL A O 1
ATOM 718 N N . GLU A 1 91 ? -1.151 -35.031 -17.984 1 96.81 91 GLU A N 1
ATOM 719 C CA . GLU A 1 91 ? -1.34 -33.969 -16.969 1 96.81 91 GLU A CA 1
ATOM 720 C C . GLU A 1 91 ? -0.024 -33.625 -16.281 1 96.81 91 GLU A C 1
ATOM 722 O O . GLU A 1 91 ? 0.642 -34.5 -15.727 1 96.81 91 GLU A O 1
ATOM 727 N N . LEU A 1 92 ? 0.359 -32.438 -16.391 1 97.88 92 LEU A N 1
ATOM 728 C CA . LEU A 1 92 ? 1.586 -31.984 -15.727 1 97.88 92 LEU A CA 1
ATOM 729 C C . LEU A 1 92 ? 1.297 -31.484 -14.312 1 97.88 92 LEU A C 1
ATOM 731 O O . LEU A 1 92 ? 0.398 -30.656 -14.117 1 97.88 92 LEU A O 1
ATOM 735 N N . VAL A 1 93 ? 1.993 -31.984 -13.336 1 98.12 93 VAL A N 1
ATOM 736 C CA . VAL A 1 93 ? 1.794 -31.625 -11.938 1 98.12 93 VAL A CA 1
ATOM 737 C C . VAL A 1 93 ? 2.85 -30.609 -11.516 1 98.12 93 VAL A C 1
ATOM 739 O O . VAL A 1 93 ? 4.051 -30.844 -11.672 1 98.12 93 VAL A O 1
ATOM 742 N N . PHE A 1 94 ? 2.393 -29.453 -11.031 1 98.19 94 PHE A N 1
ATOM 743 C CA . PHE A 1 94 ? 3.242 -28.359 -10.562 1 98.19 94 PHE A CA 1
ATOM 744 C C . PHE A 1 94 ? 2.955 -28.047 -9.102 1 98.19 94 PHE A C 1
ATOM 746 O O . PHE A 1 94 ? 1.999 -28.562 -8.523 1 98.19 94 PHE A O 1
ATOM 753 N N . HIS A 1 95 ? 3.752 -27.297 -8.492 1 98.12 95 HIS A N 1
ATOM 754 C CA . HIS A 1 95 ? 3.457 -26.5 -7.305 1 98.12 95 HIS A CA 1
ATOM 755 C C . HIS A 1 95 ? 3.697 -25.016 -7.566 1 98.12 95 HIS A C 1
ATOM 757 O O . HIS A 1 95 ? 4.82 -24.609 -7.859 1 98.12 95 HIS A O 1
ATOM 763 N N . ALA A 1 96 ? 2.627 -24.266 -7.5 1 96.5 96 ALA A N 1
ATOM 764 C CA . ALA A 1 96 ? 2.719 -22.828 -7.797 1 96.5 96 ALA A CA 1
ATOM 765 C C . ALA A 1 96 ? 3.268 -22.594 -9.203 1 96.5 96 ALA A C 1
ATOM 767 O O . ALA A 1 96 ? 4.32 -21.969 -9.367 1 96.5 96 ALA A O 1
ATOM 768 N N . ALA A 1 97 ? 2.512 -22.859 -10.141 1 95.88 97 ALA A N 1
ATOM 769 C CA . ALA A 1 97 ? 2.951 -23.094 -11.508 1 95.88 97 ALA A CA 1
ATOM 770 C C . ALA A 1 97 ? 3.119 -21.781 -12.266 1 95.88 97 ALA A C 1
ATOM 772 O O . ALA A 1 97 ? 3.693 -21.766 -13.359 1 95.88 97 ALA A O 1
ATOM 773 N N . ASP A 1 98 ? 2.74 -20.703 -11.734 1 91.88 98 ASP A N 1
ATOM 774 C CA . ASP A 1 98 ? 2.604 -19.469 -12.5 1 91.88 98 ASP A CA 1
ATOM 775 C C . ASP A 1 98 ? 3.895 -19.141 -13.242 1 91.88 98 ASP A C 1
ATOM 777 O O . ASP A 1 98 ? 3.91 -19.062 -14.477 1 91.88 98 ASP A O 1
ATOM 781 N N . GLN A 1 99 ? 4.977 -19.047 -12.594 1 90.88 99 GLN A N 1
ATOM 782 C CA . GLN A 1 99 ? 6.246 -18.703 -13.219 1 90.88 99 GLN A CA 1
ATOM 783 C C . GLN A 1 99 ? 6.762 -19.844 -14.094 1 90.88 99 GLN A C 1
ATOM 785 O O . GLN A 1 99 ? 7.305 -19.609 -15.172 1 90.88 99 GLN A O 1
ATOM 790 N N . ASP A 1 100 ? 6.57 -21.016 -13.648 1 95.06 100 ASP A N 1
ATOM 791 C CA . ASP A 1 100 ? 6.984 -22.172 -14.43 1 95.06 100 ASP A CA 1
ATOM 792 C C . ASP A 1 100 ? 6.305 -22.188 -15.797 1 95.06 100 ASP A C 1
ATOM 794 O O . ASP A 1 100 ? 6.945 -22.469 -16.812 1 95.06 100 ASP A O 1
ATOM 798 N N . LEU A 1 101 ? 5.078 -21.922 -15.766 1 94.31 101 LEU A N 1
ATOM 799 C CA . LEU A 1 101 ? 4.309 -21.953 -17.016 1 94.31 101 LEU A CA 1
ATOM 800 C C . LEU A 1 101 ? 4.836 -20.922 -18 1 94.31 101 LEU A C 1
ATOM 802 O O . LEU A 1 101 ? 4.957 -21.219 -19.203 1 94.31 101 LEU A O 1
ATOM 806 N N . GLU A 1 102 ? 5.145 -19.766 -17.5 1 90 102 GLU A N 1
ATOM 807 C CA . GLU A 1 102 ? 5.723 -18.734 -18.359 1 90 102 GLU A CA 1
ATOM 808 C C . GLU A 1 102 ? 7.043 -19.203 -18.969 1 90 102 GLU A C 1
ATOM 810 O O . GLU A 1 102 ? 7.246 -19.094 -20.188 1 90 102 GLU A O 1
ATOM 815 N N . ILE A 1 103 ? 7.848 -19.75 -18.188 1 92.25 103 ILE A N 1
ATOM 816 C CA . ILE A 1 103 ? 9.195 -20.141 -18.578 1 92.25 103 ILE A CA 1
ATOM 817 C C . ILE A 1 103 ? 9.133 -21.328 -19.547 1 92.25 103 ILE A C 1
ATOM 819 O O . ILE A 1 103 ? 9.82 -21.328 -20.578 1 92.25 103 ILE A O 1
ATOM 823 N N . ILE A 1 104 ? 8.359 -22.25 -19.266 1 93.44 104 ILE A N 1
ATOM 824 C CA . ILE A 1 104 ? 8.227 -23.438 -20.094 1 93.44 104 ILE A CA 1
ATOM 825 C C . ILE A 1 104 ? 7.621 -23.047 -21.438 1 93.44 104 ILE A C 1
ATOM 827 O O . ILE A 1 104 ? 8.047 -23.547 -22.484 1 93.44 104 ILE A O 1
ATOM 831 N N . GLU A 1 105 ? 6.629 -22.25 -21.422 1 92.19 105 GLU A N 1
ATOM 832 C CA . GLU A 1 105 ? 6.02 -21.797 -22.672 1 92.19 105 GLU A CA 1
ATOM 833 C C . GLU A 1 105 ? 7.051 -21.156 -23.578 1 92.19 105 GLU A C 1
ATOM 835 O O . GLU A 1 105 ? 7.07 -21.406 -24.781 1 92.19 105 GLU A O 1
ATOM 840 N N . ARG A 1 106 ? 7.871 -20.344 -23.031 1 89.81 106 ARG A N 1
ATOM 841 C CA . ARG A 1 106 ? 8.906 -19.672 -23.812 1 89.81 106 ARG A CA 1
ATOM 842 C C . ARG A 1 106 ? 9.93 -20.688 -24.328 1 89.81 106 ARG A C 1
ATOM 844 O O . ARG A 1 106 ? 10.336 -20.609 -25.5 1 89.81 106 ARG A O 1
ATOM 851 N N . ALA A 1 107 ? 10.352 -21.594 -23.578 1 93.88 107 ALA A N 1
ATOM 852 C CA . ALA A 1 107 ? 11.391 -22.547 -23.922 1 93.88 107 ALA A CA 1
ATOM 853 C C . ALA A 1 107 ? 10.891 -23.578 -24.938 1 93.88 107 ALA A C 1
ATOM 855 O O . ALA A 1 107 ? 11.625 -23.984 -25.828 1 93.88 107 ALA A O 1
ATOM 856 N N . VAL A 1 108 ? 9.664 -23.938 -24.797 1 94.88 108 VAL A N 1
ATOM 857 C CA . VAL A 1 108 ? 9.109 -25.047 -25.578 1 94.88 108 VAL A CA 1
ATOM 858 C C . VAL A 1 108 ? 8.312 -24.5 -26.75 1 94.88 108 VAL A C 1
ATOM 860 O O . VAL A 1 108 ? 8.203 -25.141 -27.797 1 94.88 108 VAL A O 1
ATOM 863 N N . GLY A 1 109 ? 7.738 -23.344 -26.562 1 90.75 109 GLY A N 1
ATOM 864 C CA . GLY A 1 109 ? 6.941 -22.734 -27.609 1 90.75 109 GLY A CA 1
ATOM 865 C C . GLY A 1 109 ? 5.488 -23.156 -27.594 1 90.75 109 GLY A C 1
ATOM 866 O O . GLY A 1 109 ? 4.77 -22.984 -28.578 1 90.75 109 GLY A O 1
ATOM 867 N N . ALA A 1 110 ? 5.102 -23.812 -26.516 1 92.19 110 ALA A N 1
ATOM 868 C CA . ALA A 1 110 ? 3.727 -24.266 -26.344 1 92.19 110 ALA A CA 1
ATOM 869 C C . ALA A 1 110 ? 3.334 -24.266 -24.875 1 92.19 110 ALA A C 1
ATOM 871 O O . ALA A 1 110 ? 4.195 -24.203 -23.984 1 92.19 110 ALA A O 1
ATOM 872 N N . ARG A 1 111 ? 2.012 -24.328 -24.672 1 91.56 111 ARG A N 1
ATOM 873 C CA . ARG A 1 111 ? 1.491 -24.344 -23.312 1 91.56 111 ARG A CA 1
ATOM 874 C C . ARG A 1 111 ? 0.815 -25.688 -23 1 91.56 111 ARG A C 1
ATOM 876 O O . ARG A 1 111 ? 0.109 -26.234 -23.844 1 91.56 111 ARG A O 1
ATOM 883 N N . PRO A 1 112 ? 1.03 -26.109 -21.781 1 94.75 112 PRO A N 1
ATOM 884 C CA . PRO A 1 112 ? 0.299 -27.328 -21.422 1 94.75 112 PRO A CA 1
ATOM 885 C C . PRO A 1 112 ? -1.212 -27.109 -21.359 1 94.75 112 PRO A C 1
ATOM 887 O O . PRO A 1 112 ? -1.671 -26.016 -20.984 1 94.75 112 PRO A O 1
ATOM 890 N N . ARG A 1 113 ? -1.951 -28.141 -21.656 1 92.06 113 ARG A N 1
ATOM 891 C CA . ARG A 1 113 ? -3.408 -28.062 -21.672 1 92.06 113 ARG A CA 1
ATOM 892 C C . ARG A 1 113 ? -3.988 -28.438 -20.312 1 92.06 113 ARG A C 1
ATOM 894 O O . ARG A 1 113 ? -4.965 -27.828 -19.859 1 92.06 113 ARG A O 1
ATOM 901 N N . ARG A 1 114 ? -3.406 -29.438 -19.734 1 94.19 114 ARG A N 1
ATOM 902 C CA . ARG A 1 114 ? -3.898 -29.953 -18.469 1 94.19 114 ARG A CA 1
ATOM 903 C C . ARG A 1 114 ? -2.812 -29.906 -17.391 1 94.19 114 ARG A C 1
ATOM 905 O O . ARG A 1 114 ? -1.746 -30.5 -17.562 1 94.19 114 ARG A O 1
ATOM 912 N N . ILE A 1 115 ? -3.143 -29.203 -16.344 1 97.69 115 ILE A N 1
ATOM 913 C CA . ILE A 1 115 ? -2.174 -29.188 -15.25 1 97.69 115 ILE A CA 1
ATOM 914 C C . ILE A 1 115 ? -2.873 -29.5 -13.93 1 97.69 115 ILE A C 1
ATOM 916 O O . ILE A 1 115 ? -4.098 -29.406 -13.836 1 97.69 115 ILE A O 1
ATOM 920 N N . PHE A 1 116 ? -2.152 -29.938 -12.992 1 98.06 116 PHE A N 1
ATOM 921 C CA . PHE A 1 116 ? -2.541 -30.016 -11.594 1 98.06 116 PHE A CA 1
ATOM 922 C C . PHE A 1 116 ? -1.565 -29.234 -10.719 1 98.06 116 PHE A C 1
ATOM 924 O O . PHE A 1 116 ? -0.384 -29.578 -10.641 1 98.06 116 PHE A O 1
ATOM 931 N N . ASP A 1 117 ? -2.047 -28.219 -10.133 1 98.19 117 ASP A N 1
ATOM 932 C CA . ASP A 1 117 ? -1.218 -27.391 -9.258 1 98.19 117 ASP A CA 1
ATOM 933 C C . ASP A 1 117 ? -1.51 -27.688 -7.789 1 98.19 117 ASP A C 1
ATOM 935 O O . ASP A 1 117 ? -2.598 -27.391 -7.293 1 98.19 117 ASP A O 1
ATOM 939 N N . THR A 1 118 ? -0.508 -28.172 -7.121 1 98.25 118 THR A N 1
ATOM 940 C CA . THR A 1 118 ? -0.718 -28.609 -5.75 1 98.25 118 THR A CA 1
ATOM 941 C C . THR A 1 118 ? -0.992 -27.438 -4.828 1 98.25 118 THR A C 1
ATOM 943 O O . THR A 1 118 ? -1.712 -27.562 -3.836 1 98.25 118 THR A O 1
ATOM 946 N N . GLN A 1 119 ? -0.468 -26.266 -5.16 1 97.5 119 GLN A N 1
ATOM 947 C CA . GLN A 1 119 ? -0.756 -25.109 -4.332 1 97.5 119 GLN A CA 1
ATOM 948 C C . GLN A 1 119 ? -2.211 -24.672 -4.48 1 97.5 119 GLN A C 1
ATOM 950 O O . GLN A 1 119 ? -2.885 -24.391 -3.49 1 97.5 119 GLN A O 1
ATOM 955 N N . VAL A 1 120 ? -2.666 -24.609 -5.695 1 96.31 120 VAL A N 1
ATOM 956 C CA . VAL A 1 120 ? -4.062 -24.281 -5.949 1 96.31 120 VAL A CA 1
ATOM 957 C C . VAL A 1 120 ? -4.973 -25.281 -5.238 1 96.31 120 VAL A C 1
ATOM 959 O O . VAL A 1 120 ? -5.922 -24.891 -4.555 1 96.31 120 VAL A O 1
ATOM 962 N N . ALA A 1 121 ? -4.648 -26.531 -5.379 1 97.81 121 ALA A N 1
ATOM 963 C CA . ALA A 1 121 ? -5.434 -27.578 -4.727 1 97.81 121 ALA A CA 1
ATOM 964 C C . ALA A 1 121 ? -5.445 -27.391 -3.211 1 97.81 121 ALA A C 1
ATOM 966 O O . ALA A 1 121 ? -6.504 -27.438 -2.582 1 97.81 121 ALA A O 1
ATOM 967 N N . GLY A 1 122 ? -4.281 -27.203 -2.684 1 97.06 122 GLY A N 1
ATOM 968 C CA . GLY A 1 122 ? -4.195 -26.938 -1.256 1 97.06 122 GLY A CA 1
ATOM 969 C C . GLY A 1 122 ? -5.012 -25.734 -0.818 1 97.06 122 GLY A C 1
ATOM 970 O O . GLY A 1 122 ? -5.613 -25.75 0.259 1 97.06 122 GLY A O 1
ATOM 971 N N . GLY A 1 123 ? -4.996 -24.766 -1.633 1 95.88 123 GLY A N 1
ATOM 972 C CA . GLY A 1 123 ? -5.785 -23.578 -1.343 1 95.88 123 GLY A CA 1
ATOM 973 C C . GLY A 1 123 ? -7.258 -23.859 -1.147 1 95.88 123 GLY A C 1
ATOM 974 O O . GLY A 1 123 ? -7.883 -23.359 -0.216 1 95.88 123 GLY A O 1
ATOM 975 N N . PHE A 1 124 ? -7.836 -24.703 -1.929 1 96.62 124 PHE A N 1
ATOM 976 C CA . PHE A 1 124 ? -9.258 -25.031 -1.854 1 96.62 124 PHE A CA 1
ATOM 977 C C . PHE A 1 124 ? -9.523 -26.016 -0.72 1 96.62 124 PHE A C 1
ATOM 979 O O . PHE A 1 124 ? -10.672 -26.375 -0.456 1 96.62 124 PHE A O 1
ATOM 986 N N . LEU A 1 125 ? -8.438 -26.438 -0.076 1 96.31 125 LEU A N 1
ATOM 987 C CA . LEU A 1 125 ? -8.562 -27.344 1.069 1 96.31 125 LEU A CA 1
ATOM 988 C C . LEU A 1 125 ? -8.195 -26.625 2.363 1 96.31 125 LEU A C 1
ATOM 990 O O . LEU A 1 125 ? -7.988 -27.266 3.396 1 96.31 125 LEU A O 1
ATOM 994 N N . GLY A 1 126 ? -8.023 -25.297 2.252 1 92.38 126 GLY A N 1
ATOM 995 C CA . GLY A 1 126 ? -7.844 -24.469 3.439 1 92.38 126 GLY A CA 1
ATOM 996 C C . GLY A 1 126 ? -6.387 -24.219 3.775 1 92.38 126 GLY A C 1
ATOM 997 O O . GLY A 1 126 ? -6.074 -23.672 4.836 1 92.38 126 GLY A O 1
ATOM 998 N N . ALA A 1 127 ? -5.488 -24.578 2.891 1 92.69 127 ALA A N 1
ATOM 999 C CA . ALA A 1 127 ? -4.066 -24.422 3.184 1 92.69 127 ALA A CA 1
ATOM 1000 C C . ALA A 1 127 ? -3.545 -23.078 2.676 1 92.69 127 ALA A C 1
ATOM 1002 O O . ALA A 1 127 ? -2.35 -22.797 2.779 1 92.69 127 ALA A O 1
ATOM 1003 N N . GLY A 1 128 ? -4.453 -22.344 2.121 1 88.75 128 GLY A N 1
ATOM 1004 C CA . GLY A 1 128 ? -4.016 -21.062 1.606 1 88.75 128 GLY A CA 1
ATOM 1005 C C . GLY A 1 128 ? -3.002 -21.172 0.485 1 88.75 128 GLY A C 1
ATOM 1006 O O . GLY A 1 128 ? -3.219 -21.906 -0.479 1 88.75 128 GLY A O 1
ATOM 1007 N N . HIS A 1 129 ? -1.99 -20.312 0.559 1 90.12 129 HIS A N 1
ATOM 1008 C CA . HIS A 1 129 ? -0.884 -20.391 -0.388 1 90.12 129 HIS A CA 1
ATOM 1009 C C . HIS A 1 129 ? 0.311 -21.125 0.214 1 90.12 129 HIS A C 1
ATOM 1011 O O . HIS A 1 129 ? 1.428 -20.594 0.218 1 90.12 129 HIS A O 1
ATOM 1017 N N . ALA A 1 130 ? 0.067 -22.281 0.58 1 93 130 ALA A N 1
ATOM 1018 C CA . ALA A 1 130 ? 1.063 -23.062 1.3 1 93 130 ALA A CA 1
ATOM 1019 C C . ALA A 1 130 ? 2.254 -23.391 0.405 1 93 130 ALA A C 1
ATOM 1021 O O . ALA A 1 130 ? 2.088 -23.656 -0.791 1 93 130 ALA A O 1
ATOM 1022 N N . SER A 1 131 ? 3.375 -23.438 1.043 1 95.19 131 SER A N 1
ATOM 1023 C CA . SER A 1 131 ? 4.578 -23.891 0.35 1 95.19 131 SER A CA 1
ATOM 1024 C C . SER A 1 131 ? 4.535 -25.391 0.079 1 95.19 131 SER A C 1
ATOM 1026 O O . SER A 1 131 ? 3.734 -26.109 0.681 1 95.19 131 SER A O 1
ATOM 1028 N N . LEU A 1 132 ? 5.41 -25.766 -0.849 1 96.25 132 LEU A N 1
ATOM 1029 C CA . LEU A 1 132 ? 5.508 -27.203 -1.119 1 96.25 132 LEU A CA 1
ATOM 1030 C C . LEU A 1 132 ? 5.895 -27.969 0.141 1 96.25 132 LEU A C 1
ATOM 1032 O O . LEU A 1 132 ? 5.285 -28.984 0.466 1 96.25 132 LEU A O 1
ATOM 1036 N N . GLY A 1 133 ? 6.895 -27.438 0.852 1 94.81 133 GLY A N 1
ATOM 1037 C CA . GLY A 1 133 ? 7.328 -28.094 2.08 1 94.81 133 GLY A CA 1
ATOM 1038 C C . GLY A 1 133 ? 6.211 -28.266 3.09 1 94.81 133 GLY A C 1
ATOM 1039 O O . GLY A 1 133 ? 6.09 -29.312 3.715 1 94.81 133 GLY A O 1
ATOM 1040 N N . ALA A 1 134 ? 5.395 -27.312 3.258 1 95 134 ALA A N 1
ATOM 1041 C CA . ALA A 1 134 ? 4.293 -27.359 4.215 1 95 134 ALA A CA 1
ATOM 1042 C C . ALA A 1 134 ? 3.271 -28.422 3.822 1 95 134 ALA A C 1
ATOM 1044 O O . ALA A 1 134 ? 2.785 -29.172 4.676 1 95 134 ALA A O 1
ATOM 1045 N N . LEU A 1 135 ? 2.943 -28.516 2.564 1 97 135 LEU A N 1
ATOM 1046 C CA . LEU A 1 135 ? 1.972 -29.5 2.102 1 97 135 LEU A CA 1
ATOM 1047 C C . LEU A 1 135 ? 2.537 -30.922 2.209 1 97 135 LEU A C 1
ATOM 1049 O O . LEU A 1 135 ? 1.819 -31.844 2.568 1 97 135 LEU A O 1
ATOM 1053 N N . LEU A 1 136 ? 3.805 -31.031 1.904 1 96.5 136 LEU A N 1
ATOM 1054 C CA . LEU A 1 136 ? 4.438 -32.344 2.021 1 96.5 136 LEU A CA 1
ATOM 1055 C C . LEU A 1 136 ? 4.438 -32.812 3.469 1 96.5 136 LEU A C 1
ATOM 1057 O O . LEU A 1 136 ? 4.148 -34 3.742 1 96.5 136 LEU A O 1
ATOM 1061 N N . ASP A 1 137 ? 4.742 -31.938 4.324 1 95.25 137 ASP A N 1
ATOM 1062 C CA . ASP A 1 137 ? 4.723 -32.281 5.742 1 95.25 137 ASP A CA 1
ATOM 1063 C C . ASP A 1 137 ? 3.322 -32.688 6.195 1 95.25 137 ASP A C 1
ATOM 1065 O O . ASP A 1 137 ? 3.143 -33.719 6.828 1 95.25 137 ASP A O 1
ATOM 1069 N N . ARG A 1 138 ? 2.328 -31.984 5.824 1 95.38 138 ARG A N 1
ATOM 1070 C CA . ARG A 1 138 ? 0.948 -32.188 6.254 1 95.38 138 ARG A CA 1
ATOM 1071 C C . ARG A 1 138 ? 0.365 -33.469 5.672 1 95.38 138 ARG A C 1
ATOM 1073 O O . ARG A 1 138 ? -0.337 -34.219 6.363 1 95.38 138 ARG A O 1
ATOM 1080 N N . TYR A 1 139 ? 0.647 -33.781 4.469 1 95.94 139 TYR A N 1
ATOM 1081 C CA . TYR A 1 139 ? -0.085 -34.844 3.771 1 95.94 139 TYR A CA 1
ATOM 1082 C C . TYR A 1 139 ? 0.75 -36.094 3.668 1 95.94 139 TYR A C 1
ATOM 1084 O O . TYR A 1 139 ? 0.206 -37.219 3.59 1 95.94 139 TYR A O 1
ATOM 1092 N N . LEU A 1 140 ? 2.1 -35.906 3.664 1 95.12 140 LEU A N 1
ATOM 1093 C CA . LEU A 1 140 ? 2.943 -37.094 3.451 1 95.12 140 LEU A CA 1
ATOM 1094 C C . LEU A 1 140 ? 3.912 -37.281 4.613 1 95.12 140 LEU A C 1
ATOM 1096 O O . LEU A 1 140 ? 4.605 -38.281 4.688 1 95.12 140 LEU A O 1
ATOM 1100 N N . GLY A 1 141 ? 4.051 -36.281 5.473 1 94.25 141 GLY A N 1
ATOM 1101 C CA . GLY A 1 141 ? 4.969 -36.375 6.594 1 94.25 141 GLY A CA 1
ATOM 1102 C C . GLY A 1 141 ? 6.426 -36.25 6.184 1 94.25 141 GLY A C 1
ATOM 1103 O O . GLY A 1 141 ? 7.301 -36.844 6.816 1 94.25 141 GLY A O 1
ATOM 1104 N N . VAL A 1 142 ? 6.68 -35.625 5.074 1 92.06 142 VAL A N 1
ATOM 1105 C CA . VAL A 1 142 ? 8.023 -35.469 4.531 1 92.06 142 VAL A CA 1
ATOM 1106 C C . VAL A 1 142 ? 8.531 -34.062 4.75 1 92.06 142 VAL A C 1
ATOM 1108 O O . VAL A 1 142 ? 7.789 -33.094 4.555 1 92.06 142 VAL A O 1
ATOM 1111 N N . SER A 1 143 ? 9.75 -33.906 5.168 1 89.81 143 SER A N 1
ATOM 1112 C CA . SER A 1 143 ? 10.398 -32.625 5.32 1 89.81 143 SER A CA 1
ATOM 1113 C C . SER A 1 143 ? 11.516 -32.438 4.301 1 89.81 143 SER A C 1
ATOM 1115 O O . SER A 1 143 ? 12.375 -33.312 4.148 1 89.81 143 SER A O 1
ATOM 1117 N N . ILE A 1 144 ? 11.391 -31.359 3.576 1 85.31 144 ILE A N 1
ATOM 1118 C CA . ILE A 1 144 ? 12.43 -31.109 2.588 1 85.31 144 ILE A CA 1
ATOM 1119 C C . ILE A 1 144 ? 13.164 -29.812 2.93 1 85.31 144 ILE A C 1
ATOM 1121 O O . ILE A 1 144 ? 12.594 -28.922 3.559 1 85.31 144 ILE A O 1
ATOM 1125 N N . SER A 1 145 ? 14.445 -29.688 2.578 1 78.5 145 SER A N 1
ATOM 1126 C CA . SER A 1 145 ? 15.281 -28.531 2.846 1 78.5 145 SER A CA 1
ATOM 1127 C C . SER A 1 145 ? 14.961 -27.375 1.893 1 78.5 145 SER A C 1
ATOM 1129 O O . SER A 1 145 ? 14.648 -27.609 0.722 1 78.5 145 SER A O 1
ATOM 1131 N N . LYS A 1 146 ? 15.008 -26.109 2.375 1 71.62 146 LYS A N 1
ATOM 1132 C CA . LYS A 1 146 ? 14.812 -24.938 1.532 1 71.62 146 LYS A CA 1
ATOM 1133 C C . LYS A 1 146 ? 16.141 -24.281 1.184 1 71.62 146 LYS A C 1
ATOM 1135 O O . LYS A 1 146 ? 16.172 -23.25 0.504 1 71.62 146 LYS A O 1
ATOM 1140 N N . ALA A 1 147 ? 17.297 -24.719 1.504 1 59.12 147 ALA A N 1
ATOM 1141 C CA . ALA A 1 147 ? 18.594 -24.078 1.525 1 59.12 147 ALA A CA 1
ATOM 1142 C C . ALA A 1 147 ? 19.062 -23.719 0.114 1 59.12 147 ALA A C 1
ATOM 1144 O O . ALA A 1 147 ? 19.828 -22.766 -0.078 1 59.12 147 ALA A O 1
ATOM 1145 N N . GLU A 1 148 ? 18.641 -24.438 -1.009 1 70.12 148 GLU A N 1
ATOM 1146 C CA . GLU A 1 148 ? 19.25 -24.266 -2.32 1 70.12 148 GLU A CA 1
ATOM 1147 C C . GLU A 1 148 ? 18.359 -23.469 -3.256 1 70.12 148 GLU A C 1
ATOM 1149 O O . GLU A 1 148 ? 18.656 -23.312 -4.441 1 70.12 148 GLU A O 1
ATOM 1154 N N . ARG A 1 149 ? 17.547 -22.672 -2.748 1 69.62 149 ARG A N 1
ATOM 1155 C CA . ARG A 1 149 ? 16.562 -22.016 -3.609 1 69.62 149 ARG A CA 1
ATOM 1156 C C . ARG A 1 149 ? 17.188 -20.828 -4.344 1 69.62 149 ARG A C 1
ATOM 1158 O O . ARG A 1 149 ? 16.938 -20.641 -5.539 1 69.62 149 ARG A O 1
ATOM 1165 N N . THR A 1 150 ? 18.047 -20.125 -3.686 1 68.94 150 THR A N 1
ATOM 1166 C CA . THR A 1 150 ? 18.609 -18.906 -4.281 1 68.94 150 THR A CA 1
ATOM 1167 C C . THR A 1 150 ? 20.047 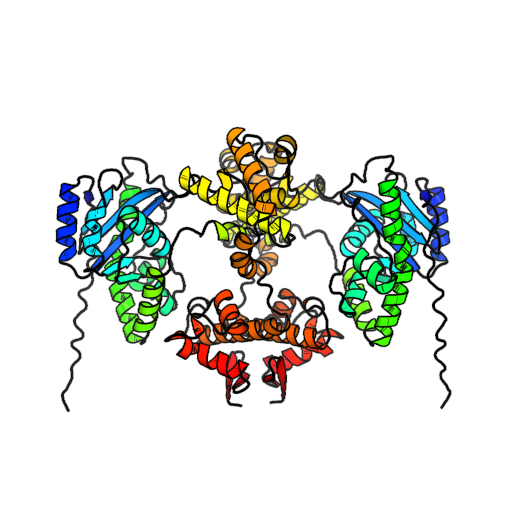-19.141 -4.727 1 68.94 150 THR A C 1
ATOM 1169 O O . THR A 1 150 ? 20.828 -18.188 -4.848 1 68.94 150 THR A O 1
ATOM 1172 N N . SER A 1 151 ? 20.406 -20.281 -5.16 1 75 151 SER A N 1
ATOM 1173 C CA . SER A 1 151 ? 21.75 -20.641 -5.613 1 75 151 SER A CA 1
ATOM 1174 C C . SER A 1 151 ? 21.953 -20.25 -7.074 1 75 151 SER A C 1
ATOM 1176 O O . SER A 1 151 ? 21.016 -19.844 -7.758 1 75 151 SER A O 1
ATOM 1178 N N . ASP A 1 152 ? 23.203 -20.266 -7.445 1 85.62 152 ASP A N 1
ATOM 1179 C CA . ASP A 1 152 ? 23.484 -20.047 -8.859 1 85.62 152 ASP A CA 1
ATOM 1180 C C . ASP A 1 152 ? 23.188 -21.312 -9.672 1 85.62 152 ASP A C 1
ATOM 1182 O O . ASP A 1 152 ? 24.016 -22.203 -9.773 1 85.62 152 ASP A O 1
ATOM 1186 N N . TRP A 1 153 ? 22.141 -21.281 -10.391 1 92.75 153 TRP A N 1
ATOM 1187 C CA . TRP A 1 153 ? 21.625 -22.453 -11.086 1 92.75 153 TRP A CA 1
ATOM 1188 C C . TRP A 1 153 ? 22.188 -22.547 -12.5 1 92.75 153 TRP A C 1
ATOM 1190 O O . TRP A 1 153 ? 22.016 -23.547 -13.18 1 92.75 153 TRP A O 1
ATOM 1200 N N . LEU A 1 154 ? 22.891 -21.5 -12.875 1 91.12 154 LEU A N 1
ATOM 1201 C CA . LEU A 1 154 ? 23.484 -21.516 -14.211 1 91.12 154 LEU A CA 1
ATOM 1202 C C . LEU A 1 154 ? 24.891 -22.078 -14.188 1 91.12 154 LEU A C 1
ATOM 1204 O O . LEU A 1 154 ? 25.453 -22.406 -15.234 1 91.12 154 LEU A O 1
ATOM 1208 N N . ARG A 1 155 ? 25.328 -22.141 -13.016 1 88.88 155 ARG A N 1
ATOM 1209 C CA . ARG A 1 155 ? 26.672 -22.688 -12.859 1 88.88 155 ARG A CA 1
ATOM 1210 C C . ARG A 1 155 ? 26.703 -24.172 -13.219 1 88.88 155 ARG A C 1
ATOM 1212 O O . ARG A 1 155 ? 25.75 -24.906 -12.922 1 88.88 155 ARG A O 1
ATOM 1219 N N . ARG A 1 156 ? 27.797 -24.641 -13.805 1 94.19 156 ARG A N 1
ATOM 1220 C CA . ARG A 1 156 ? 28.031 -26.047 -14.125 1 94.19 156 ARG A CA 1
ATOM 1221 C C . ARG A 1 156 ? 29.422 -26.484 -13.672 1 94.19 156 ARG A C 1
ATOM 1223 O O . ARG A 1 156 ? 30.391 -25.75 -13.836 1 94.19 156 ARG A O 1
ATOM 1230 N N . PRO A 1 157 ? 29.547 -27.578 -13.078 1 93.75 157 PRO A N 1
ATOM 1231 C CA . PRO A 1 157 ? 28.438 -28.484 -12.734 1 93.75 157 PRO A CA 1
ATOM 1232 C C . PRO A 1 157 ? 27.656 -28.016 -11.516 1 93.75 157 PRO A C 1
ATOM 1234 O O . PRO A 1 157 ? 28.156 -27.203 -10.727 1 93.75 157 PRO A O 1
ATOM 1237 N N . LEU A 1 158 ? 26.469 -28.5 -11.398 1 93.56 158 LEU A N 1
ATOM 1238 C CA . LEU A 1 158 ? 25.688 -28.203 -10.195 1 93.56 158 LEU A CA 1
ATOM 1239 C C . LEU A 1 158 ? 26.266 -28.938 -8.992 1 93.56 158 LEU A C 1
ATOM 1241 O O . LEU A 1 158 ? 26.781 -30.047 -9.125 1 93.56 158 LEU A O 1
ATOM 1245 N N . GLU A 1 159 ? 26.109 -28.328 -7.891 1 89.31 159 GLU A N 1
ATOM 1246 C CA . GLU A 1 159 ? 26.547 -28.953 -6.652 1 89.31 159 GLU A CA 1
ATOM 1247 C C . GLU A 1 159 ? 25.594 -30.062 -6.219 1 89.31 159 GLU A C 1
ATOM 1249 O O . GLU A 1 159 ? 24.406 -30.047 -6.566 1 89.31 159 GLU A O 1
ATOM 1254 N N . PRO A 1 160 ? 26.109 -31.031 -5.445 1 88.44 160 PRO A N 1
ATOM 1255 C CA . PRO A 1 160 ? 25.266 -32.125 -4.98 1 88.44 160 PRO A CA 1
ATOM 1256 C C . PRO A 1 160 ? 24.031 -31.625 -4.219 1 88.44 160 PRO A C 1
ATOM 1258 O O . PRO A 1 160 ? 22.953 -32.188 -4.359 1 88.44 160 PRO A O 1
ATOM 1261 N N . GLY A 1 161 ? 24.25 -30.672 -3.512 1 87.44 161 GLY A N 1
ATOM 1262 C CA . GLY A 1 161 ? 23.125 -30.094 -2.797 1 87.44 161 GLY A CA 1
ATOM 1263 C C . GLY A 1 161 ? 22.047 -29.547 -3.717 1 87.44 161 GLY A C 1
ATOM 1264 O O . GLY A 1 161 ? 20.859 -29.719 -3.449 1 87.44 161 GLY A O 1
ATOM 1265 N N . GLN A 1 162 ? 22.453 -28.891 -4.793 1 90.44 162 GLN A N 1
ATOM 1266 C CA . GLN A 1 162 ? 21.516 -28.375 -5.785 1 90.44 162 GLN A CA 1
ATOM 1267 C C . GLN A 1 162 ? 20.734 -29.5 -6.449 1 90.44 162 GLN A C 1
ATOM 1269 O O . GLN A 1 162 ? 19.531 -29.406 -6.641 1 90.44 162 GLN A O 1
ATOM 1274 N N . LEU A 1 163 ? 21.484 -30.562 -6.715 1 92.88 163 LEU A N 1
ATOM 1275 C CA . LEU A 1 163 ? 20.859 -31.703 -7.367 1 92.88 163 LEU A CA 1
ATOM 1276 C C . LEU A 1 163 ? 19.812 -32.344 -6.465 1 92.88 163 LEU A C 1
ATOM 1278 O O . LEU A 1 163 ? 18.703 -32.656 -6.918 1 92.88 163 LEU A O 1
ATOM 1282 N N . ALA A 1 164 ? 20.156 -32.469 -5.246 1 89.94 164 ALA A N 1
ATOM 1283 C CA . ALA A 1 164 ? 19.234 -33.031 -4.281 1 89.94 164 ALA A CA 1
ATOM 1284 C C . ALA A 1 164 ? 18 -32.156 -4.082 1 89.94 164 ALA A C 1
ATOM 1286 O O . ALA A 1 164 ? 16.875 -32.656 -4.039 1 89.94 164 ALA A O 1
ATOM 1287 N N . TYR A 1 165 ? 18.266 -30.938 -3.949 1 90.31 165 TYR A N 1
ATOM 1288 C CA . TYR A 1 165 ? 17.188 -29.969 -3.795 1 90.31 165 TYR A CA 1
ATOM 1289 C C . TYR A 1 165 ? 16.219 -30.031 -4.969 1 90.31 165 TYR A C 1
ATOM 1291 O O . TYR A 1 165 ? 15.008 -30.125 -4.773 1 90.31 165 TYR A O 1
ATOM 1299 N N . ALA A 1 166 ? 16.781 -30.016 -6.141 1 94.25 166 ALA A N 1
ATOM 1300 C CA . ALA A 1 166 ? 15.984 -30.031 -7.367 1 94.25 166 ALA A CA 1
ATOM 1301 C C . ALA A 1 166 ? 15.164 -31.312 -7.48 1 94.25 166 ALA A C 1
ATOM 1303 O O . ALA A 1 166 ? 14 -31.281 -7.879 1 94.25 166 ALA A O 1
ATOM 1304 N N . ALA A 1 167 ? 15.758 -32.344 -7.125 1 94.38 167 ALA A N 1
ATOM 1305 C CA . ALA A 1 167 ? 15.062 -33.625 -7.195 1 94.38 167 ALA A CA 1
ATOM 1306 C C . ALA A 1 167 ? 13.883 -33.656 -6.23 1 94.38 167 ALA A C 1
ATOM 1308 O O . ALA A 1 167 ? 12.805 -34.156 -6.578 1 94.38 167 ALA A O 1
ATOM 1309 N N . ASN A 1 168 ? 14.062 -33.125 -5.09 1 92.75 168 ASN A N 1
ATOM 1310 C CA . ASN A 1 168 ? 13.039 -33.156 -4.047 1 92.75 168 ASN A CA 1
ATOM 1311 C C . ASN A 1 168 ? 11.836 -32.281 -4.418 1 92.75 168 ASN A C 1
ATOM 1313 O O . ASN A 1 168 ? 10.727 -32.531 -3.914 1 92.75 168 ASN A O 1
ATOM 1317 N N . ASP A 1 169 ? 12 -31.375 -5.312 1 94 169 ASP A N 1
ATOM 1318 C CA . ASP A 1 169 ? 10.93 -30.469 -5.707 1 94 169 ASP A CA 1
ATOM 1319 C C . ASP A 1 169 ? 9.922 -31.172 -6.609 1 94 169 ASP A C 1
ATOM 1321 O O . ASP A 1 169 ? 8.82 -30.656 -6.84 1 94 169 ASP A O 1
ATOM 1325 N N . VAL A 1 170 ? 10.289 -32.406 -7.086 1 96.06 170 VAL A N 1
ATOM 1326 C CA . VAL A 1 170 ? 9.359 -33.062 -7.98 1 96.06 170 VAL A CA 1
ATOM 1327 C C . VAL A 1 170 ? 9.125 -34.5 -7.488 1 96.06 170 VAL A C 1
ATOM 1329 O O . VAL A 1 170 ? 8.117 -35.125 -7.848 1 96.06 170 VAL A O 1
ATOM 1332 N N . ARG A 1 171 ? 9.953 -34.938 -6.613 1 93.62 171 ARG A N 1
ATOM 1333 C CA . ARG A 1 171 ? 9.969 -36.344 -6.168 1 93.62 171 ARG A CA 1
ATOM 1334 C C . ARG A 1 171 ? 8.625 -36.75 -5.578 1 93.62 171 ARG A C 1
ATOM 1336 O O . ARG A 1 171 ? 8.141 -37.844 -5.816 1 93.62 171 ARG A O 1
ATOM 1343 N N . TYR A 1 172 ? 8.023 -35.906 -4.879 1 93.94 172 TYR A N 1
ATOM 1344 C CA . TYR A 1 172 ? 6.844 -36.25 -4.09 1 93.94 172 TYR A CA 1
ATOM 1345 C C . TYR A 1 172 ? 5.586 -35.625 -4.684 1 93.94 172 TYR A C 1
ATOM 1347 O O . TYR A 1 172 ? 4.488 -35.812 -4.152 1 93.94 172 TYR A O 1
ATOM 1355 N N . LEU A 1 173 ? 5.715 -34.906 -5.75 1 95.44 173 LEU A N 1
ATOM 1356 C CA . LEU A 1 173 ? 4.641 -34.062 -6.262 1 95.44 173 LEU A CA 1
ATOM 1357 C C . LEU A 1 173 ? 3.455 -34.906 -6.715 1 95.44 173 LEU A C 1
ATOM 1359 O O . LEU A 1 173 ? 2.305 -34.594 -6.426 1 95.44 173 LEU A O 1
ATOM 1363 N N . ALA A 1 174 ? 3.697 -36 -7.398 1 94.44 174 ALA A N 1
ATOM 1364 C CA . ALA A 1 174 ? 2.617 -36.844 -7.887 1 94.44 174 ALA A CA 1
ATOM 1365 C C . ALA A 1 174 ? 1.833 -37.469 -6.727 1 94.44 174 ALA A C 1
ATOM 1367 O O . ALA A 1 174 ? 0.6 -37.5 -6.746 1 94.44 174 ALA A O 1
ATOM 1368 N N . ALA A 1 175 ? 2.537 -37.938 -5.742 1 94.38 175 ALA A N 1
ATOM 1369 C CA . ALA A 1 175 ? 1.891 -38.5 -4.559 1 94.38 175 ALA A CA 1
ATOM 1370 C C . ALA A 1 175 ? 1.065 -37.438 -3.832 1 94.38 175 ALA A C 1
ATOM 1372 O O . ALA A 1 175 ? -0.05 -37.719 -3.381 1 94.38 175 ALA A O 1
ATOM 1373 N N . LEU A 1 176 ? 1.664 -36.312 -3.707 1 96.81 176 LEU A N 1
ATOM 1374 C CA . LEU A 1 176 ? 0.95 -35.219 -3.08 1 96.81 176 LEU A CA 1
ATOM 1375 C C . LEU A 1 176 ? -0.323 -34.875 -3.852 1 96.81 176 LEU A C 1
ATOM 1377 O O . LEU A 1 176 ? -1.384 -34.688 -3.252 1 96.81 176 LEU A O 1
ATOM 1381 N N . ALA A 1 177 ? -0.213 -34.844 -5.164 1 97.5 177 ALA A N 1
ATOM 1382 C CA . ALA A 1 177 ? -1.359 -34.531 -6.02 1 97.5 177 ALA A CA 1
ATOM 1383 C C . ALA A 1 177 ? -2.484 -35.531 -5.789 1 97.5 177 ALA A C 1
ATOM 1385 O O . ALA A 1 177 ? -3.656 -35.156 -5.707 1 97.5 177 ALA A O 1
ATOM 1386 N N . ASP A 1 178 ? -2.133 -36.75 -5.648 1 96.44 178 ASP A N 1
ATOM 1387 C CA . ASP A 1 178 ? -3.127 -37.812 -5.43 1 96.44 178 ASP A CA 1
ATOM 1388 C C . ASP A 1 178 ? -3.875 -37.594 -4.117 1 96.44 178 ASP A C 1
ATOM 1390 O O . ASP A 1 178 ? -5.105 -37.656 -4.074 1 96.44 178 ASP A O 1
ATOM 1394 N N . ARG A 1 179 ? -3.154 -37.25 -3.109 1 97.31 179 ARG A N 1
ATOM 1395 C CA . ARG A 1 179 ? -3.758 -37.031 -1.801 1 97.31 179 ARG A CA 1
ATOM 1396 C C . ARG A 1 179 ? -4.68 -35.812 -1.825 1 97.31 179 ARG A C 1
ATOM 1398 O O . ARG A 1 179 ? -5.773 -35.844 -1.265 1 97.31 179 ARG A O 1
ATOM 1405 N N . LEU A 1 180 ? -4.223 -34.812 -2.443 1 98 180 LEU A N 1
ATOM 1406 C CA . LEU A 1 180 ? -5.008 -33.594 -2.539 1 98 180 LEU A CA 1
ATOM 1407 C C . LEU A 1 180 ? -6.281 -33.844 -3.344 1 98 180 LEU A C 1
ATOM 1409 O O . LEU A 1 180 ? -7.352 -33.344 -2.969 1 98 180 LEU A O 1
ATOM 1413 N N . LEU A 1 181 ? -6.102 -34.531 -4.406 1 97.56 181 LEU A N 1
ATOM 1414 C CA . LEU A 1 181 ? -7.25 -34.844 -5.262 1 97.56 181 LEU A CA 1
ATOM 1415 C C . LEU A 1 181 ? -8.297 -35.656 -4.504 1 97.56 181 LEU A C 1
ATOM 1417 O O . LEU A 1 181 ? -9.5 -35.375 -4.617 1 97.56 181 LEU A O 1
ATOM 1421 N N . GLU A 1 182 ? -7.836 -36.562 -3.744 1 97.56 182 GLU A N 1
ATOM 1422 C CA . GLU A 1 182 ? -8.742 -37.375 -2.926 1 97.56 182 GLU A CA 1
ATOM 1423 C C . GLU A 1 182 ? -9.531 -36.5 -1.953 1 97.56 182 GLU A C 1
ATOM 1425 O O . GLU A 1 182 ? -10.742 -36.625 -1.832 1 97.56 182 GLU A O 1
ATOM 1430 N N . GLU A 1 183 ? -8.867 -35.656 -1.34 1 97.06 183 GLU A N 1
ATOM 1431 C CA . GLU A 1 183 ? -9.531 -34.781 -0.368 1 97.06 183 GLU A CA 1
ATOM 1432 C C . GLU A 1 183 ? -10.461 -33.781 -1.059 1 97.06 183 GLU A C 1
ATOM 1434 O O . GLU A 1 183 ? -11.539 -33.469 -0.551 1 97.06 183 GLU A O 1
ATOM 1439 N N . LEU A 1 184 ? -10.039 -33.312 -2.186 1 97.75 184 LEU A N 1
ATOM 1440 C CA . LEU A 1 184 ? -10.891 -32.438 -2.963 1 97.75 184 LEU A CA 1
ATOM 1441 C C . LEU A 1 184 ? -12.203 -33.125 -3.332 1 97.75 184 LEU A C 1
ATOM 1443 O O . LEU A 1 184 ? -13.273 -32.5 -3.23 1 97.75 184 LEU A O 1
ATOM 1447 N N . HIS A 1 185 ? -12.023 -34.312 -3.74 1 96.88 185 HIS A N 1
ATOM 1448 C CA . HIS A 1 185 ? -13.195 -35.094 -4.102 1 96.88 185 HIS A CA 1
ATOM 1449 C C . HIS A 1 185 ? -14.109 -35.312 -2.9 1 96.88 185 HIS A C 1
ATOM 1451 O O . HIS A 1 185 ? -15.328 -35.125 -3 1 96.88 185 HIS A O 1
ATOM 1457 N N . ALA A 1 186 ? -13.562 -35.594 -1.822 1 96.88 186 ALA A N 1
ATOM 1458 C CA . ALA A 1 186 ? -14.312 -35.875 -0.599 1 96.88 186 ALA A CA 1
ATOM 1459 C C . ALA A 1 186 ? -15.086 -34.625 -0.159 1 96.88 186 ALA A C 1
ATOM 1461 O O . ALA A 1 186 ? -16.203 -34.719 0.365 1 96.88 186 ALA A O 1
ATOM 1462 N N . ARG A 1 187 ? -14.57 -33.469 -0.454 1 94.88 187 ARG A N 1
ATOM 1463 C CA . ARG A 1 187 ? -15.18 -32.219 -0.012 1 94.88 187 ARG A CA 1
ATOM 1464 C C . ARG A 1 187 ? -16.031 -31.609 -1.115 1 94.88 187 ARG A C 1
ATOM 1466 O O . ARG A 1 187 ? -16.625 -30.531 -0.931 1 94.88 187 ARG A O 1
ATOM 1473 N N . GLY A 1 188 ? -16.047 -32.25 -2.266 1 95.38 188 GLY A N 1
ATOM 1474 C CA . GLY A 1 188 ? -16.844 -31.766 -3.383 1 95.38 188 GLY A CA 1
ATOM 1475 C C . GLY A 1 188 ? -16.281 -30.5 -4.004 1 95.38 188 GLY A C 1
ATOM 1476 O O . GLY A 1 188 ? -17.031 -29.641 -4.457 1 95.38 188 GLY A O 1
ATOM 1477 N N . ARG A 1 189 ? -14.969 -30.281 -3.99 1 96.38 189 ARG A N 1
ATOM 1478 C CA . ARG A 1 189 ? -14.359 -29.031 -4.438 1 96.38 189 ARG A CA 1
ATOM 1479 C C . ARG A 1 189 ? -13.414 -29.281 -5.609 1 96.38 189 ARG A C 1
ATOM 1481 O O . ARG A 1 189 ? -12.625 -28.406 -5.969 1 96.38 189 ARG A O 1
ATOM 1488 N N . GLU A 1 190 ? -13.461 -30.5 -6.16 1 96.69 190 GLU A N 1
ATOM 1489 C CA . GLU A 1 190 ? -12.57 -30.828 -7.27 1 96.69 190 GLU A CA 1
ATOM 1490 C C . GLU A 1 190 ? -12.812 -29.906 -8.461 1 96.69 190 GLU A C 1
ATOM 1492 O O . GLU A 1 190 ? -11.867 -29.375 -9.055 1 96.69 190 GLU A O 1
ATOM 1497 N N . ASP A 1 191 ? -14.039 -29.656 -8.727 1 95.44 191 ASP A N 1
ATOM 1498 C CA . ASP A 1 191 ? -14.391 -28.812 -9.867 1 95.44 191 ASP A CA 1
ATOM 1499 C C . ASP A 1 191 ? -13.891 -27.391 -9.672 1 95.44 191 ASP A C 1
ATOM 1501 O O . ASP A 1 191 ? -13.5 -26.719 -10.633 1 95.44 191 ASP A O 1
ATOM 1505 N N . TRP A 1 192 ? -13.945 -26.859 -8.445 1 95.38 192 TRP A N 1
ATOM 1506 C CA . TRP A 1 192 ? -13.445 -25.531 -8.141 1 95.38 192 TRP A CA 1
ATOM 1507 C C . TRP A 1 192 ? -11.953 -25.422 -8.461 1 95.38 192 TRP A C 1
ATOM 1509 O O . TRP A 1 192 ? -11.531 -24.5 -9.172 1 95.38 192 TRP A O 1
ATOM 1519 N N . ALA A 1 193 ? -11.266 -26.406 -8.031 1 96.31 193 ALA A N 1
ATOM 1520 C CA . ALA A 1 193 ? -9.812 -26.422 -8.211 1 96.31 193 ALA A CA 1
ATOM 1521 C C . ALA A 1 193 ? -9.445 -26.516 -9.688 1 96.31 193 ALA A C 1
ATOM 1523 O O . ALA A 1 193 ? -8.586 -25.781 -10.172 1 96.31 193 ALA A O 1
ATOM 1524 N N . ARG A 1 194 ? -10.086 -27.422 -10.367 1 95.69 194 ARG A N 1
ATOM 1525 C CA . ARG A 1 194 ? -9.82 -27.625 -11.781 1 95.69 194 ARG A CA 1
ATOM 1526 C C . ARG A 1 194 ? -10.117 -26.359 -12.586 1 95.69 194 ARG A C 1
ATOM 1528 O O . ARG A 1 194 ? -9.375 -26.016 -13.508 1 95.69 194 ARG A O 1
ATOM 1535 N N . SER A 1 195 ? -11.148 -25.703 -12.234 1 93.56 195 SER A N 1
ATOM 1536 C CA . SER A 1 195 ? -11.484 -24.453 -12.891 1 93.56 195 SER A CA 1
ATOM 1537 C C . SER A 1 195 ? -10.383 -23.406 -12.695 1 93.56 195 SER A C 1
ATOM 1539 O O . SER A 1 195 ? -9.992 -22.719 -13.641 1 93.56 195 SER A O 1
ATOM 1541 N N . GLU A 1 196 ? -9.961 -23.297 -11.492 1 93.12 196 GLU A N 1
ATOM 1542 C CA . GLU A 1 196 ? -8.898 -22.328 -11.203 1 93.12 196 GLU A CA 1
ATOM 1543 C C . GLU A 1 196 ? -7.609 -22.703 -11.93 1 93.12 196 GLU A C 1
ATOM 1545 O O . GLU A 1 196 ? -6.883 -21.812 -12.398 1 93.12 196 GLU A O 1
ATOM 1550 N N . MET A 1 197 ? -7.301 -23.922 -12.055 1 95.19 197 MET A N 1
ATOM 1551 C CA . MET A 1 197 ? -6.117 -24.375 -12.773 1 95.19 197 MET A CA 1
ATOM 1552 C C . MET A 1 197 ? -6.23 -24.062 -14.266 1 95.19 197 MET A C 1
ATOM 1554 O O . MET A 1 197 ? -5.246 -23.672 -14.898 1 95.19 197 MET A O 1
ATOM 1558 N N . ALA A 1 198 ? -7.391 -24.25 -14.742 1 92.31 198 ALA A N 1
ATOM 1559 C CA . ALA A 1 198 ? -7.629 -23.906 -16.141 1 92.31 198 ALA A CA 1
ATOM 1560 C C . ALA A 1 198 ? -7.395 -22.406 -16.375 1 92.31 198 ALA A C 1
ATOM 1562 O O . ALA A 1 198 ? -6.816 -22.031 -17.391 1 92.31 198 ALA A O 1
ATOM 1563 N N . ARG A 1 199 ? -7.801 -21.625 -15.453 1 88.75 199 ARG A N 1
ATOM 1564 C CA . ARG A 1 199 ? -7.582 -20.188 -15.547 1 88.75 199 ARG A CA 1
ATOM 1565 C C . ARG A 1 199 ? -6.094 -19.844 -15.523 1 88.75 199 ARG A C 1
ATOM 1567 O O . ARG A 1 199 ? -5.641 -18.938 -16.219 1 88.75 199 ARG A O 1
ATOM 1574 N N . LEU A 1 200 ? -5.41 -20.484 -14.711 1 90.12 200 LEU A N 1
ATOM 1575 C CA . LEU A 1 200 ? -3.967 -20.297 -14.609 1 90.12 200 LEU A CA 1
ATOM 1576 C C . LEU A 1 200 ? -3.287 -20.562 -15.945 1 90.12 200 LEU A C 1
ATOM 1578 O O . LEU A 1 200 ? -2.393 -19.812 -16.344 1 90.12 200 LEU A O 1
ATOM 1582 N N . VAL A 1 201 ? -3.693 -21.578 -16.625 1 91.19 201 VAL A N 1
ATOM 1583 C CA . VAL A 1 201 ? -3.131 -21.969 -17.906 1 91.19 201 VAL A CA 1
ATOM 1584 C C . VAL A 1 201 ? -3.492 -20.922 -18.969 1 91.19 201 VAL A C 1
ATOM 1586 O O . VAL A 1 201 ? -2.67 -20.578 -19.812 1 91.19 201 VAL A O 1
ATOM 1589 N N . GLU A 1 202 ? -4.684 -20.422 -18.797 1 85.19 202 GLU A N 1
ATOM 1590 C CA . GLU A 1 202 ? -5.195 -19.5 -19.812 1 85.19 202 GLU A CA 1
ATOM 1591 C C . GLU A 1 202 ? -4.641 -18.094 -19.609 1 85.19 202 GLU A C 1
ATOM 1593 O O . GLU A 1 202 ? -4.621 -17.297 -20.547 1 85.19 202 GLU A O 1
ATOM 1598 N N . ARG A 1 203 ? -4.414 -17.859 -18.359 1 76 203 ARG A N 1
ATOM 1599 C CA . ARG A 1 203 ? -3.92 -16.516 -18.078 1 76 203 ARG A CA 1
ATOM 1600 C C . ARG A 1 203 ? -2.766 -16.141 -19 1 76 203 ARG A C 1
ATOM 1602 O O . ARG A 1 203 ? -1.786 -16.891 -19.109 1 76 203 ARG A O 1
ATOM 1609 N N . ARG A 1 204 ? -3.221 -15.32 -19.938 1 59.12 204 ARG A N 1
ATOM 1610 C CA . ARG A 1 204 ? -2.23 -14.875 -20.906 1 59.12 204 ARG A CA 1
ATOM 1611 C C . ARG A 1 204 ? -1.116 -14.078 -20.234 1 59.12 204 ARG A C 1
ATOM 1613 O O . ARG A 1 204 ? -1.381 -13.102 -19.531 1 59.12 204 ARG A O 1
ATOM 1620 N N . ARG A 1 205 ? -0.108 -14.766 -19.828 1 59.22 205 ARG A N 1
ATOM 1621 C CA . ARG A 1 205 ? 1.03 -13.992 -19.344 1 59.22 205 ARG A CA 1
ATOM 1622 C C . ARG A 1 205 ? 1.763 -13.312 -20.5 1 59.22 205 ARG A C 1
ATOM 1624 O O . ARG A 1 205 ? 2.656 -13.906 -21.109 1 59.22 205 ARG A O 1
ATOM 1631 N N . ARG A 1 206 ? 0.849 -12.742 -21.469 1 53.22 206 ARG A N 1
ATOM 1632 C CA . ARG A 1 206 ? 1.602 -11.992 -22.469 1 53.22 206 ARG A CA 1
ATOM 1633 C C . ARG A 1 206 ? 2.441 -10.898 -21.812 1 53.22 206 ARG A C 1
ATOM 1635 O O . ARG A 1 206 ? 2.111 -10.43 -20.734 1 53.22 206 ARG A O 1
ATOM 1642 N N . ASP A 1 207 ? 3.627 -10.852 -22.344 1 61.34 207 ASP A N 1
ATOM 1643 C CA . ASP A 1 207 ? 4.445 -9.664 -22.094 1 61.34 207 ASP A CA 1
ATOM 1644 C C . ASP A 1 207 ? 3.574 -8.422 -21.953 1 61.34 207 ASP A C 1
ATOM 1646 O O . ASP A 1 207 ? 2.506 -8.32 -22.547 1 61.34 207 ASP A O 1
ATOM 1650 N N . ILE A 1 208 ? 3.787 -7.801 -20.984 1 67.94 208 ILE A N 1
ATOM 1651 C CA . ILE A 1 208 ? 3.102 -6.52 -20.828 1 67.94 208 ILE A CA 1
ATOM 1652 C C . ILE A 1 208 ? 3.039 -5.805 -22.172 1 67.94 208 ILE A C 1
ATOM 1654 O O . ILE A 1 208 ? 4.047 -5.711 -22.875 1 67.94 208 ILE A O 1
ATOM 1658 N N . GLU A 1 209 ? 1.773 -5.566 -22.641 1 79.56 209 GLU A N 1
ATOM 1659 C CA . GLU A 1 209 ? 1.69 -4.645 -23.781 1 79.56 209 GLU A CA 1
ATOM 1660 C C . GLU A 1 209 ? 2.457 -3.355 -23.5 1 79.56 209 GLU A C 1
ATOM 1662 O O . GLU A 1 209 ? 2.168 -2.654 -22.531 1 79.56 209 GLU A O 1
ATOM 1667 N N . PRO A 1 210 ? 3.484 -3.16 -24.312 1 87.81 210 PRO A N 1
ATOM 1668 C CA . PRO A 1 210 ? 4.336 -1.999 -24.031 1 87.81 210 PRO A CA 1
ATOM 1669 C C . PRO A 1 210 ? 3.533 -0.719 -23.812 1 87.81 210 PRO A C 1
ATOM 1671 O O . PRO A 1 210 ? 3.879 0.086 -22.938 1 87.81 210 PRO A O 1
ATOM 1674 N N . GLU A 1 211 ? 2.457 -0.594 -24.516 1 86.5 211 GLU A N 1
ATOM 1675 C CA . GLU A 1 211 ? 1.645 0.616 -24.438 1 86.5 211 GLU A CA 1
ATOM 1676 C C . GLU A 1 211 ? 0.971 0.75 -23.078 1 86.5 211 GLU A C 1
ATOM 1678 O O . GLU A 1 211 ? 0.505 1.831 -22.719 1 86.5 211 GLU A O 1
ATOM 1683 N N . LEU A 1 212 ? 0.963 -0.352 -22.375 1 86.38 212 LEU A N 1
ATOM 1684 C CA . LEU A 1 212 ? 0.295 -0.319 -21.078 1 86.38 212 LEU A CA 1
ATOM 1685 C C . LEU A 1 212 ? 1.312 -0.304 -19.938 1 86.38 212 LEU A C 1
ATOM 1687 O O . LEU A 1 212 ? 0.938 -0.261 -18.766 1 86.38 212 LEU A O 1
ATOM 1691 N N . ALA A 1 213 ? 2.551 -0.266 -20.281 1 88.88 213 ALA A N 1
ATOM 1692 C CA . ALA A 1 213 ? 3.609 -0.37 -19.281 1 88.88 213 ALA A CA 1
ATOM 1693 C C . ALA A 1 213 ? 3.537 0.786 -18.281 1 88.88 213 ALA A C 1
ATOM 1695 O O . ALA A 1 213 ? 3.785 0.603 -17.094 1 88.88 213 ALA A O 1
ATOM 1696 N N . TRP A 1 214 ? 3.107 1.92 -18.781 1 89.88 214 TRP A N 1
ATOM 1697 C CA . TRP A 1 214 ? 3.109 3.113 -17.938 1 89.88 214 TRP A CA 1
ATOM 1698 C C . TRP A 1 214 ? 2.078 2.994 -16.828 1 89.88 214 TRP A C 1
ATOM 1700 O O . TRP A 1 214 ? 2.195 3.654 -15.789 1 89.88 214 TRP A O 1
ATOM 1710 N N . THR A 1 215 ? 1.085 2.139 -16.984 1 86.12 215 THR A N 1
ATOM 1711 C CA . THR A 1 215 ? 0.006 2.002 -16.016 1 86.12 215 THR A CA 1
ATOM 1712 C C . THR A 1 215 ? 0.495 1.284 -14.766 1 86.12 215 THR A C 1
ATOM 1714 O O . THR A 1 215 ? -0.17 1.312 -13.727 1 86.12 215 THR A O 1
ATOM 1717 N N . ARG A 1 216 ? 1.612 0.744 -14.852 1 85.81 216 ARG A N 1
ATOM 1718 C CA . ARG A 1 216 ? 2.164 0.02 -13.711 1 85.81 216 ARG A CA 1
ATOM 1719 C C . ARG A 1 216 ? 3.152 0.886 -12.938 1 85.81 216 ARG A C 1
ATOM 1721 O O . ARG A 1 216 ? 3.715 0.448 -11.93 1 85.81 216 ARG A O 1
ATOM 1728 N N . ILE A 1 217 ? 3.381 2.098 -13.445 1 89.19 217 ILE A N 1
ATOM 1729 C CA . ILE A 1 217 ? 4.336 3.01 -12.828 1 89.19 217 ILE A CA 1
ATOM 1730 C C . ILE A 1 217 ? 3.596 3.988 -11.914 1 89.19 217 ILE A C 1
ATOM 1732 O O . ILE A 1 217 ? 2.965 4.934 -12.391 1 89.19 217 ILE A O 1
ATOM 1736 N N . ARG A 1 218 ? 3.682 3.709 -10.664 1 83.06 218 ARG A N 1
ATOM 1737 C CA . ARG A 1 218 ? 2.953 4.496 -9.68 1 83.06 218 ARG A CA 1
ATOM 1738 C C . ARG A 1 218 ? 3.287 5.98 -9.805 1 83.06 218 ARG A C 1
ATOM 1740 O O . ARG A 1 218 ? 2.414 6.832 -9.633 1 83.06 218 ARG A O 1
ATOM 1747 N N . GLU A 1 219 ? 4.477 6.328 -10.141 1 82.81 219 GLU A N 1
ATOM 1748 C CA . GLU A 1 219 ? 4.953 7.707 -10.25 1 82.81 219 GLU A CA 1
ATOM 1749 C C . GLU A 1 219 ? 4.246 8.445 -11.383 1 82.81 219 GLU A C 1
ATOM 1751 O O . GLU A 1 219 ? 4.297 9.672 -11.453 1 82.81 219 GLU A O 1
ATOM 1756 N N . CYS A 1 220 ? 3.607 7.719 -12.211 1 87.19 220 CYS A N 1
ATOM 1757 C CA . CYS A 1 220 ? 2.936 8.336 -13.344 1 87.19 220 CYS A CA 1
ATOM 1758 C C . CYS A 1 220 ? 1.523 8.773 -12.977 1 87.19 220 CYS A C 1
ATOM 1760 O O . CYS A 1 220 ? 0.836 9.414 -13.773 1 87.19 220 CYS A O 1
ATOM 1762 N N . ARG A 1 221 ? 1.228 8.398 -11.734 1 80.62 221 ARG A N 1
ATOM 1763 C CA . ARG A 1 221 ? -0.083 8.844 -11.266 1 80.62 221 ARG A CA 1
ATOM 1764 C C . ARG A 1 221 ? -0.128 10.359 -11.117 1 80.62 221 ARG A C 1
ATOM 1766 O O . ARG A 1 221 ? 0.842 10.977 -10.672 1 80.62 221 ARG A O 1
ATOM 1773 N N . GLY A 1 222 ? -1.233 11.031 -11.539 1 77 222 GLY A N 1
ATOM 1774 C CA . GLY A 1 222 ? -1.423 12.461 -11.352 1 77 222 GLY A CA 1
ATOM 1775 C C . GLY A 1 222 ? -0.869 13.297 -12.492 1 77 222 GLY A C 1
ATOM 1776 O O . GLY A 1 222 ? -0.903 14.523 -12.438 1 77 222 GLY A O 1
ATOM 1777 N N . LEU A 1 223 ? -0.253 12.648 -13.484 1 85.62 223 LEU A N 1
ATOM 1778 C CA . LEU A 1 223 ? 0.254 13.375 -14.641 1 85.62 223 LEU A CA 1
ATOM 1779 C C . LEU A 1 223 ? -0.887 14.023 -15.422 1 85.62 223 LEU A C 1
ATOM 1781 O O . LEU A 1 223 ? -1.992 13.477 -15.477 1 85.62 223 LEU A O 1
ATOM 1785 N N . ASP A 1 224 ? -0.607 15.211 -15.945 1 83.81 224 ASP A N 1
ATOM 1786 C CA . ASP A 1 224 ? -1.572 15.844 -16.828 1 83.81 224 ASP A CA 1
ATOM 1787 C C . ASP A 1 224 ? -1.653 15.102 -18.172 1 83.81 224 ASP A C 1
ATOM 1789 O O . ASP A 1 224 ? -0.879 14.18 -18.422 1 83.81 224 ASP A O 1
ATOM 1793 N N . PRO A 1 225 ? -2.578 15.383 -18.984 1 85.25 225 PRO A N 1
ATOM 1794 C CA . PRO A 1 225 ? -2.795 14.633 -20.219 1 85.25 225 PRO A CA 1
ATOM 1795 C C . PRO A 1 225 ? -1.544 14.547 -21.094 1 85.25 225 PRO A C 1
ATOM 1797 O O . PRO A 1 225 ? -1.22 13.477 -21.625 1 85.25 225 PRO A O 1
ATOM 1800 N N . THR A 1 226 ? -0.864 15.664 -21.219 1 89 226 THR A N 1
ATOM 1801 C CA . THR A 1 226 ? 0.36 15.641 -22 1 89 226 THR A CA 1
ATOM 1802 C C . THR A 1 226 ? 1.412 14.75 -21.344 1 89 226 THR A C 1
ATOM 1804 O O . THR A 1 226 ? 2.07 13.961 -22.031 1 89 226 THR A O 1
ATOM 1807 N N . GLY A 1 227 ? 1.537 14.883 -20.094 1 92.38 227 GLY A N 1
ATOM 1808 C CA . GLY A 1 227 ? 2.451 14.031 -19.344 1 92.38 227 GLY A CA 1
ATOM 1809 C C . GLY A 1 227 ? 2.146 12.555 -19.484 1 92.38 227 GLY A C 1
ATOM 1810 O O . GLY A 1 227 ? 3.061 11.734 -19.594 1 92.38 227 GLY A O 1
ATOM 1811 N N . ARG A 1 228 ? 0.885 12.258 -19.531 1 91.06 228 ARG A N 1
ATOM 1812 C CA . ARG A 1 228 ? 0.474 10.867 -19.688 1 91.06 228 ARG A CA 1
ATOM 1813 C C . ARG A 1 228 ? 0.868 10.328 -21.062 1 91.06 228 ARG A C 1
ATOM 1815 O O . ARG A 1 228 ? 1.299 9.18 -21.188 1 91.06 228 ARG A O 1
ATOM 1822 N N . ARG A 1 229 ? 0.678 11.195 -22.047 1 92.25 229 ARG A N 1
ATOM 1823 C CA . ARG A 1 229 ? 1.081 10.797 -23.391 1 92.25 229 ARG A CA 1
ATOM 1824 C C . ARG A 1 229 ? 2.574 10.492 -23.453 1 92.25 229 ARG A C 1
ATOM 1826 O O . ARG A 1 229 ? 2.988 9.477 -24.016 1 92.25 229 ARG A O 1
ATOM 1833 N N . ILE A 1 230 ? 3.273 11.305 -22.797 1 94.44 230 ILE A N 1
ATOM 1834 C CA . ILE A 1 230 ? 4.727 11.148 -22.797 1 94.44 230 ILE A CA 1
ATOM 1835 C C . ILE A 1 230 ? 5.117 9.922 -21.984 1 94.44 230 ILE A C 1
ATOM 1837 O O . ILE A 1 230 ? 5.934 9.109 -22.422 1 94.44 230 ILE A O 1
ATOM 1841 N N . ALA A 1 231 ? 4.512 9.758 -20.859 1 95.06 231 ALA A N 1
ATOM 1842 C CA . ALA A 1 231 ? 4.809 8.602 -20.016 1 95.06 231 ALA A CA 1
ATOM 1843 C C . ALA A 1 231 ? 4.508 7.297 -20.734 1 95.06 231 ALA A C 1
ATOM 1845 O O . ALA A 1 231 ? 5.305 6.359 -20.703 1 95.06 231 ALA A O 1
ATOM 1846 N N . ALA A 1 232 ? 3.369 7.277 -21.375 1 93.81 232 ALA A N 1
ATOM 1847 C CA . ALA A 1 232 ? 2.969 6.078 -22.109 1 93.81 232 ALA A CA 1
ATOM 1848 C C . ALA A 1 232 ? 3.961 5.758 -23.219 1 93.81 232 ALA A C 1
ATOM 1850 O O . ALA A 1 232 ? 4.367 4.605 -23.391 1 93.81 232 ALA A O 1
ATOM 1851 N N . SER A 1 233 ? 4.352 6.758 -23.906 1 95 233 SER A N 1
ATOM 1852 C CA . SER A 1 233 ? 5.277 6.562 -25.016 1 95 233 SER A CA 1
ATOM 1853 C C . SER A 1 233 ? 6.664 6.16 -24.516 1 95 233 SER A C 1
ATOM 1855 O O . SER A 1 233 ? 7.289 5.25 -25.062 1 95 233 SER A O 1
ATOM 1857 N N . VAL A 1 234 ? 7.082 6.781 -23.516 1 95.88 234 VAL A N 1
ATOM 1858 C CA . VAL A 1 234 ? 8.406 6.516 -22.953 1 95.88 234 VAL A CA 1
ATOM 1859 C C . VAL A 1 234 ? 8.438 5.121 -22.328 1 95.88 234 VAL A C 1
ATOM 1861 O O . VAL A 1 234 ? 9.383 4.363 -22.547 1 95.88 234 VAL A O 1
ATOM 1864 N N . ALA A 1 235 ? 7.406 4.793 -21.641 1 95.38 235 ALA A N 1
ATOM 1865 C CA . ALA A 1 235 ? 7.324 3.467 -21.031 1 95.38 235 ALA A CA 1
ATOM 1866 C C . ALA A 1 235 ? 7.277 2.377 -22.109 1 95.38 235 ALA A C 1
ATOM 1868 O O . ALA A 1 235 ? 7.863 1.306 -21.938 1 95.38 235 ALA A O 1
ATOM 1869 N N . ALA A 1 236 ? 6.57 2.67 -23.109 1 94.69 236 ALA A N 1
ATOM 1870 C CA . ALA A 1 236 ? 6.516 1.721 -24.219 1 94.69 236 ALA A CA 1
ATOM 1871 C C . ALA A 1 236 ? 7.895 1.522 -24.844 1 94.69 236 ALA A C 1
ATOM 1873 O O . ALA A 1 236 ? 8.312 0.389 -25.078 1 94.69 236 ALA A O 1
ATOM 1874 N N . TRP A 1 237 ? 8.5 2.596 -25.078 1 95.88 237 TRP A N 1
ATOM 1875 C CA . TRP A 1 237 ? 9.859 2.539 -25.609 1 95.88 237 TRP A CA 1
ATOM 1876 C C . TRP A 1 237 ? 10.781 1.763 -24.688 1 95.88 237 TRP A C 1
ATOM 1878 O O . TRP A 1 237 ? 11.562 0.92 -25.125 1 95.88 237 TRP A O 1
ATOM 1888 N N . ARG A 1 238 ? 10.68 2.072 -23.391 1 96.12 238 ARG A N 1
ATOM 1889 C CA . ARG A 1 238 ? 11.477 1.377 -22.391 1 96.12 238 ARG A CA 1
ATOM 1890 C C . ARG A 1 238 ? 11.242 -0.129 -22.453 1 96.12 238 ARG A C 1
ATOM 1892 O O . ARG A 1 238 ? 12.195 -0.913 -22.406 1 96.12 238 ARG A O 1
ATOM 1899 N N . GLU A 1 239 ? 10 -0.478 -22.516 1 94.5 239 GLU A N 1
ATOM 1900 C CA . GLU A 1 239 ? 9.617 -1.887 -22.562 1 94.5 239 GLU A CA 1
ATOM 1901 C C . GLU A 1 239 ? 10.18 -2.568 -23.812 1 94.5 239 GLU A C 1
ATOM 1903 O O . GLU A 1 239 ? 10.789 -3.639 -23.719 1 94.5 239 GLU A O 1
ATOM 1908 N N . ARG A 1 240 ? 10.055 -1.964 -24.906 1 95.19 240 ARG A N 1
ATOM 1909 C CA . ARG A 1 240 ? 10.555 -2.525 -26.172 1 95.19 240 ARG A CA 1
ATOM 1910 C C . ARG A 1 240 ? 12.07 -2.623 -26.156 1 95.19 240 ARG A C 1
ATOM 1912 O O . ARG A 1 240 ? 12.641 -3.609 -26.641 1 95.19 240 ARG A O 1
ATOM 1919 N N . THR A 1 241 ? 12.641 -1.611 -25.625 1 95.5 241 THR A N 1
ATOM 1920 C CA . THR A 1 241 ? 14.094 -1.606 -25.547 1 95.5 241 THR A CA 1
ATOM 1921 C C . THR A 1 241 ? 14.586 -2.725 -24.625 1 95.5 241 THR A C 1
ATOM 1923 O O . THR A 1 241 ? 15.531 -3.443 -24.953 1 95.5 241 THR A O 1
ATOM 1926 N N . ALA A 1 242 ? 13.938 -2.873 -23.5 1 94.88 242 ALA A N 1
ATOM 1927 C CA . ALA A 1 242 ? 14.289 -3.932 -22.547 1 94.88 242 ALA A CA 1
ATOM 1928 C C . ALA A 1 242 ? 14.117 -5.309 -23.188 1 94.88 242 ALA A C 1
ATOM 1930 O O . ALA A 1 242 ? 14.953 -6.195 -23 1 94.88 242 ALA A O 1
ATOM 1931 N N . GLN A 1 243 ? 13.086 -5.469 -23.906 1 92.38 243 GLN A N 1
ATOM 1932 C CA . GLN A 1 243 ? 12.812 -6.723 -24.609 1 92.38 243 GLN A CA 1
ATOM 1933 C C . GLN A 1 243 ? 13.883 -7.012 -25.656 1 92.38 243 GLN A C 1
ATOM 1935 O O . GLN A 1 243 ? 14.414 -8.125 -25.719 1 92.38 243 GLN A O 1
ATOM 1940 N N . ARG A 1 244 ? 14.195 -5.984 -26.391 1 94 244 ARG A N 1
ATOM 1941 C CA . ARG A 1 244 ? 15.172 -6.125 -27.469 1 94 244 ARG A CA 1
ATOM 1942 C C . ARG A 1 244 ? 16.562 -6.434 -26.922 1 94 244 ARG A C 1
ATOM 1944 O O . ARG A 1 244 ? 17.234 -7.336 -27.406 1 94 244 ARG A O 1
ATOM 1951 N N . ASP A 1 245 ? 16.891 -5.742 -25.891 1 94.25 245 ASP A N 1
ATOM 1952 C CA . ASP A 1 245 ? 18.234 -5.855 -25.328 1 94.25 245 ASP A CA 1
ATOM 1953 C C . ASP A 1 245 ? 18.297 -6.941 -24.266 1 94.25 245 ASP A C 1
ATOM 1955 O O . ASP A 1 245 ? 19.391 -7.281 -23.781 1 94.25 245 ASP A O 1
ATOM 1959 N N . ASP A 1 246 ? 17.172 -7.504 -23.875 1 92.94 246 ASP A N 1
ATOM 1960 C CA . ASP A 1 246 ? 17.016 -8.516 -22.828 1 92.94 246 ASP A CA 1
ATOM 1961 C C . ASP A 1 246 ? 17.656 -8.055 -21.531 1 92.94 246 ASP A C 1
ATOM 1963 O O . ASP A 1 246 ? 18.5 -8.766 -20.953 1 92.94 246 ASP A O 1
ATOM 1967 N N . VAL A 1 247 ? 17.344 -6.898 -21.141 1 93.81 247 VAL A N 1
ATOM 1968 C CA . VAL A 1 247 ? 17.781 -6.34 -19.859 1 93.81 247 VAL A CA 1
ATOM 1969 C C . VAL A 1 247 ? 16.562 -5.906 -19.047 1 93.81 247 VAL A C 1
ATOM 1971 O O . VAL A 1 247 ? 15.484 -5.664 -19.594 1 93.81 247 VAL A O 1
ATOM 1974 N N . PRO A 1 248 ? 16.734 -5.883 -17.734 1 91.12 248 PRO A N 1
ATOM 1975 C CA . PRO A 1 248 ? 15.617 -5.391 -16.922 1 91.12 248 PRO A CA 1
ATOM 1976 C C . PRO A 1 248 ? 15.172 -3.986 -17.328 1 91.12 248 PRO A C 1
ATOM 1978 O O . PRO A 1 248 ? 16 -3.148 -17.672 1 91.12 248 PRO A O 1
ATOM 1981 N N . VAL A 1 249 ? 13.93 -3.697 -17.172 1 92.88 249 VAL A N 1
ATOM 1982 C CA . VAL A 1 249 ? 13.359 -2.439 -17.641 1 92.88 249 VAL A CA 1
ATOM 1983 C C . VAL A 1 249 ? 13.992 -1.271 -16.906 1 92.88 249 VAL A C 1
ATOM 1985 O O . VAL A 1 249 ? 14.227 -0.207 -17.484 1 92.88 249 VAL A O 1
ATOM 1988 N N . ARG A 1 250 ? 14.289 -1.479 -15.688 1 91.06 250 ARG A N 1
ATOM 1989 C CA . ARG A 1 250 ? 14.82 -0.399 -14.867 1 91.06 250 ARG A CA 1
ATOM 1990 C C . ARG A 1 250 ? 16.266 -0.069 -15.266 1 91.06 250 ARG A C 1
ATOM 1992 O O . ARG A 1 250 ? 16.766 1.013 -14.961 1 91.06 250 ARG A O 1
ATOM 1999 N N . THR A 1 251 ? 16.953 -1.018 -15.891 1 90.06 251 THR A N 1
ATOM 2000 C CA . THR A 1 251 ? 18.281 -0.784 -16.438 1 90.06 251 THR A CA 1
ATOM 2001 C C . THR A 1 251 ? 18.234 0.188 -17.609 1 90.06 251 THR A C 1
ATOM 2003 O O . THR A 1 251 ? 19.188 0.942 -17.844 1 90.06 251 THR A O 1
ATOM 2006 N N . VAL A 1 252 ? 17.125 0.123 -18.281 1 93.94 252 VAL A N 1
ATOM 2007 C CA . VAL A 1 252 ? 16.938 1.045 -19.391 1 93.94 252 VAL A CA 1
ATOM 2008 C C . VAL A 1 252 ? 16.594 2.434 -18.859 1 93.94 252 VAL A C 1
ATOM 2010 O O . VAL A 1 252 ? 17.219 3.424 -19.234 1 93.94 252 VAL A O 1
ATOM 2013 N N . LEU A 1 253 ? 15.594 2.459 -18.062 1 94.19 253 LEU A N 1
ATOM 2014 C CA . LEU A 1 253 ? 15.109 3.697 -17.469 1 94.19 253 LEU A CA 1
ATOM 2015 C C . LEU A 1 253 ? 14.305 3.412 -16.203 1 94.19 253 LEU A C 1
ATOM 2017 O O . LEU A 1 253 ? 13.422 2.551 -16.203 1 94.19 253 LEU A O 1
ATOM 2021 N N . SER A 1 254 ? 14.617 4.109 -15.188 1 91.81 254 SER A N 1
ATOM 2022 C CA . SER A 1 254 ? 13.906 3.879 -13.938 1 91.81 254 SER A CA 1
ATOM 2023 C C . SER A 1 254 ? 12.477 4.402 -14.008 1 91.81 254 SER A C 1
ATOM 2025 O O . SER A 1 254 ? 12.156 5.23 -14.859 1 91.81 254 SER A O 1
ATOM 2027 N N . ASP A 1 255 ? 11.672 3.934 -13.07 1 91.69 255 ASP A N 1
ATOM 2028 C CA . ASP A 1 255 ? 10.289 4.402 -12.977 1 91.69 255 ASP A CA 1
ATOM 2029 C C . ASP A 1 255 ? 10.242 5.906 -12.719 1 91.69 255 ASP A C 1
ATOM 2031 O O . ASP A 1 255 ? 9.477 6.629 -13.359 1 91.69 255 ASP A O 1
ATOM 2035 N N . LEU A 1 256 ? 11.016 6.32 -11.805 1 88.56 256 LEU A N 1
ATOM 2036 C CA . LEU A 1 256 ? 11.086 7.742 -11.477 1 88.56 256 LEU A CA 1
ATOM 2037 C C . LEU A 1 256 ? 11.484 8.562 -12.695 1 88.56 256 LEU A C 1
ATOM 2039 O O . LEU A 1 256 ? 10.922 9.633 -12.945 1 88.56 256 LEU A O 1
ATOM 2043 N N . ALA A 1 257 ? 12.438 8.094 -13.398 1 90.69 257 ALA A N 1
ATOM 2044 C CA . ALA A 1 257 ? 12.898 8.812 -14.586 1 90.69 257 ALA A CA 1
ATOM 2045 C C . ALA A 1 257 ? 11.781 8.914 -15.625 1 90.69 257 ALA A C 1
ATOM 2047 O O . ALA A 1 257 ? 11.633 9.953 -16.281 1 90.69 257 ALA A O 1
ATOM 2048 N N . VAL A 1 258 ? 11.023 7.852 -15.828 1 95.12 258 VAL A N 1
ATOM 2049 C CA . VAL A 1 258 ? 9.906 7.883 -16.766 1 95.12 258 VAL A CA 1
ATOM 2050 C C . VAL A 1 258 ? 8.945 9.008 -16.391 1 95.12 258 VAL A C 1
ATOM 2052 O O . VAL A 1 258 ? 8.586 9.836 -17.219 1 95.12 258 VAL A O 1
ATOM 2055 N N . ALA A 1 259 ? 8.586 9.008 -15.172 1 92.69 259 ALA A N 1
ATOM 2056 C CA . ALA A 1 259 ? 7.645 10.008 -14.672 1 92.69 259 ALA A CA 1
ATOM 2057 C C . ALA A 1 259 ? 8.242 11.406 -14.758 1 92.69 259 ALA A C 1
ATOM 2059 O O . ALA A 1 259 ? 7.547 12.359 -15.125 1 92.69 259 ALA A O 1
ATOM 2060 N N . SER A 1 260 ? 9.484 11.539 -14.398 1 89.62 260 SER A N 1
ATOM 2061 C CA . SER A 1 260 ? 10.141 12.844 -14.398 1 89.62 260 SER A CA 1
ATOM 2062 C C . SER A 1 260 ? 10.289 13.383 -15.82 1 89.62 260 SER A C 1
ATOM 2064 O O . SER A 1 260 ? 10.156 14.586 -16.047 1 89.62 260 SER A O 1
ATOM 2066 N N . VAL A 1 261 ? 10.57 12.539 -16.734 1 93.31 261 VAL A N 1
ATOM 2067 C CA . VAL A 1 261 ? 10.648 12.938 -18.141 1 93.31 261 VAL A CA 1
ATOM 2068 C C . VAL A 1 261 ? 9.289 13.438 -18.609 1 93.31 261 VAL A C 1
ATOM 2070 O O . VAL A 1 261 ? 9.195 14.453 -19.297 1 93.31 261 VAL A O 1
ATOM 2073 N N . ALA A 1 262 ? 8.297 12.727 -18.266 1 93.81 262 ALA A N 1
ATOM 2074 C CA . ALA A 1 262 ? 6.934 13.094 -18.641 1 93.81 262 ALA A CA 1
ATOM 2075 C C . ALA A 1 262 ? 6.559 14.453 -18.062 1 93.81 262 ALA A C 1
ATOM 2077 O O . ALA A 1 262 ? 5.863 15.242 -18.719 1 93.81 262 ALA A O 1
ATOM 2078 N N . LYS A 1 263 ? 7.02 14.758 -16.906 1 88.75 263 LYS A N 1
ATOM 2079 C CA . LYS A 1 263 ? 6.711 16.016 -16.234 1 88.75 263 LYS A CA 1
ATOM 2080 C C . LYS A 1 263 ? 7.535 17.172 -16.812 1 88.75 263 LYS A C 1
ATOM 2082 O O . LYS A 1 263 ? 7 18.25 -17.078 1 88.75 263 LYS A O 1
ATOM 2087 N N . ALA A 1 264 ? 8.82 16.938 -17.047 1 87.94 264 ALA A N 1
ATOM 2088 C CA . ALA A 1 264 ? 9.758 17.984 -17.453 1 87.94 264 ALA A CA 1
ATOM 2089 C C . ALA A 1 264 ? 9.648 18.25 -18.953 1 87.94 264 ALA A C 1
ATOM 2091 O O . ALA A 1 264 ? 9.992 19.344 -19.422 1 87.94 264 ALA A O 1
ATOM 2092 N N . ARG A 1 265 ? 9.258 17.297 -19.719 1 92.25 265 ARG A N 1
ATOM 2093 C CA . ARG A 1 265 ? 9.109 17.391 -21.156 1 92.25 265 ARG A CA 1
ATOM 2094 C C . ARG A 1 265 ? 10.352 18 -21.812 1 92.25 265 ARG A C 1
ATOM 2096 O O . ARG A 1 265 ? 10.258 19 -22.516 1 92.25 265 ARG A O 1
ATOM 2103 N N . PRO A 1 266 ? 11.453 17.344 -21.562 1 92.19 266 PRO A N 1
ATOM 2104 C CA . PRO A 1 266 ? 12.711 17.891 -22.094 1 92.19 266 PRO A CA 1
ATOM 2105 C C . PRO A 1 266 ? 12.727 17.969 -23.609 1 92.19 266 PRO A C 1
ATOM 2107 O O . PRO A 1 266 ? 12.172 17.094 -24.281 1 92.19 266 PRO A O 1
ATOM 2110 N N . SER A 1 267 ? 13.445 19.047 -24.109 1 92.62 267 SER A N 1
ATOM 2111 C CA . SER A 1 267 ? 13.539 19.25 -25.547 1 92.62 267 SER A CA 1
ATOM 2112 C C . SER A 1 267 ? 14.984 19.156 -26.016 1 92.62 267 SER A C 1
ATOM 2114 O O . SER A 1 267 ? 15.266 19.297 -27.219 1 92.62 267 SER A O 1
ATOM 2116 N N . SER A 1 268 ? 15.867 18.953 -25.078 1 93.75 268 SER A N 1
ATOM 2117 C CA . SER A 1 268 ? 17.281 18.828 -25.422 1 93.75 268 SER A CA 1
ATOM 2118 C C . SER A 1 268 ? 17.969 17.766 -24.562 1 93.75 268 SER A C 1
ATOM 2120 O O . SER A 1 268 ? 17.406 17.328 -23.562 1 93.75 268 SER A O 1
ATOM 2122 N N . LEU A 1 269 ? 19.156 17.406 -25.031 1 92.62 269 LEU A N 1
ATOM 2123 C CA . LEU A 1 269 ? 19.906 16.406 -24.281 1 92.62 269 LEU A CA 1
ATOM 2124 C C . LEU A 1 269 ? 20.312 16.922 -22.922 1 92.62 269 LEU A C 1
ATOM 2126 O O . LEU A 1 269 ? 20.312 16.188 -21.938 1 92.62 269 LEU A O 1
ATOM 2130 N N . THR A 1 270 ? 20.609 18.156 -22.906 1 90.06 270 THR A N 1
ATOM 2131 C CA . THR A 1 270 ? 21.016 18.766 -21.641 1 90.06 270 THR A CA 1
ATOM 2132 C C . THR A 1 270 ? 19.875 18.75 -20.641 1 90.06 270 THR A C 1
ATOM 2134 O O . THR A 1 270 ? 20.062 18.359 -19.484 1 90.06 270 THR A O 1
ATOM 2137 N N . GLU A 1 271 ? 18.719 19.047 -21.109 1 89.31 271 GLU A N 1
ATOM 2138 C CA . GLU A 1 271 ? 17.531 19.016 -20.25 1 89.31 271 GLU A CA 1
ATOM 2139 C C . GLU A 1 271 ? 17.203 17.594 -19.797 1 89.31 271 GLU A C 1
ATOM 2141 O O . GLU A 1 271 ? 16.859 17.375 -18.641 1 89.31 271 GLU A O 1
ATOM 2146 N N . LEU A 1 272 ? 17.359 16.719 -20.719 1 91 272 LEU A N 1
ATOM 2147 C CA . LEU A 1 272 ? 17.062 15.32 -20.438 1 91 272 LEU A CA 1
ATOM 2148 C C . LEU A 1 272 ? 17.953 14.789 -19.328 1 91 272 LEU A C 1
ATOM 2150 O O . LEU A 1 272 ? 17.484 14.117 -18.406 1 91 272 LEU A O 1
ATOM 2154 N N . ARG A 1 273 ? 19.156 15.125 -19.344 1 87.62 273 ARG A N 1
ATOM 2155 C CA . ARG A 1 273 ? 20.141 14.617 -18.391 1 87.62 273 ARG A CA 1
ATOM 2156 C C . ARG A 1 273 ? 19.938 15.234 -17.016 1 87.62 273 ARG A C 1
ATOM 2158 O O . ARG A 1 273 ? 20.422 14.695 -16.016 1 87.62 273 ARG A O 1
ATOM 2165 N N . SER A 1 274 ? 19.188 16.297 -16.984 1 84.19 274 SER A N 1
ATOM 2166 C CA . SER A 1 274 ? 18.969 17 -15.727 1 84.19 274 SER A CA 1
ATOM 2167 C C . SER A 1 274 ? 17.719 16.484 -15.023 1 84.19 274 SER A C 1
ATOM 2169 O O . SER A 1 274 ? 17.438 16.875 -13.883 1 84.19 274 SER A O 1
ATOM 2171 N N . VAL A 1 275 ? 17.016 15.688 -15.703 1 83.88 275 VAL A N 1
ATOM 2172 C CA . VAL A 1 275 ? 15.766 15.18 -15.148 1 83.88 275 VAL A CA 1
ATOM 2173 C C . VAL A 1 275 ? 16.062 14.273 -13.953 1 83.88 275 VAL A C 1
ATOM 2175 O O . VAL A 1 275 ? 17.016 13.484 -13.984 1 83.88 275 VAL A O 1
ATOM 2178 N N . ARG A 1 276 ? 15.234 14.367 -12.922 1 79.38 276 ARG A N 1
ATOM 2179 C CA . ARG A 1 276 ? 15.383 13.555 -11.719 1 79.38 276 ARG A CA 1
ATOM 2180 C C . ARG A 1 276 ? 15.289 12.062 -12.047 1 79.38 276 ARG A C 1
ATOM 2182 O O . ARG A 1 276 ? 14.406 11.641 -12.781 1 79.38 276 ARG A O 1
ATOM 2189 N N . GLY A 1 277 ? 16.219 11.234 -11.555 1 78.12 277 GLY A N 1
ATOM 2190 C CA . GLY A 1 277 ? 16.188 9.797 -11.734 1 78.12 277 GLY A CA 1
ATOM 2191 C C . GLY A 1 277 ? 16.875 9.336 -13.008 1 78.12 277 GLY A C 1
ATOM 2192 O O . GLY A 1 277 ? 17.047 8.133 -13.227 1 78.12 277 GLY A O 1
ATOM 2193 N N . PHE A 1 278 ? 17.203 10.344 -13.82 1 85.81 278 PHE A N 1
ATOM 2194 C CA . PHE A 1 278 ? 17.844 9.992 -15.086 1 85.81 278 PHE A CA 1
ATOM 2195 C C . PHE A 1 278 ? 19.297 9.57 -14.875 1 85.81 278 PHE A C 1
ATOM 2197 O O . PHE A 1 278 ? 20.031 10.234 -14.148 1 85.81 278 PHE A O 1
ATOM 2204 N N . ASP A 1 279 ? 19.641 8.414 -15.453 1 80.69 279 ASP A N 1
ATOM 2205 C CA . ASP A 1 279 ? 21.016 7.93 -15.383 1 80.69 279 ASP A CA 1
ATOM 2206 C C . ASP A 1 279 ? 21.922 8.672 -16.359 1 80.69 279 ASP A C 1
ATOM 2208 O O . ASP A 1 279 ? 21.828 8.461 -17.578 1 80.69 279 ASP A O 1
ATOM 2212 N N . GLY A 1 280 ? 22.766 9.438 -15.781 1 77.75 280 GLY A N 1
ATOM 2213 C CA . GLY A 1 280 ? 23.672 10.234 -16.594 1 77.75 280 GLY A CA 1
ATOM 2214 C C . GLY A 1 280 ? 24.609 9.391 -17.438 1 77.75 280 GLY A C 1
ATOM 2215 O O . GLY A 1 280 ? 25.172 9.883 -18.422 1 77.75 280 GLY A O 1
ATOM 2216 N N . ARG A 1 281 ? 24.719 8.141 -17.203 1 82.31 281 ARG A N 1
ATOM 2217 C CA . ARG A 1 281 ? 25.641 7.27 -17.922 1 82.31 281 ARG A CA 1
ATOM 2218 C C . ARG A 1 281 ? 24.984 6.699 -19.188 1 82.31 281 ARG A C 1
ATOM 2220 O O . ARG A 1 281 ? 25.641 5.98 -19.953 1 82.31 281 ARG A O 1
ATOM 2227 N N . MET A 1 282 ? 23.734 6.977 -19.453 1 88.44 282 MET A N 1
ATOM 2228 C CA . MET A 1 282 ? 23.047 6.473 -20.641 1 88.44 282 MET A CA 1
ATOM 2229 C C . MET A 1 282 ? 23.766 6.93 -21.922 1 88.44 282 MET A C 1
ATOM 2231 O O . MET A 1 282 ? 24.141 8.094 -22.031 1 88.44 282 MET A O 1
ATOM 2235 N N . ALA A 1 283 ? 23.875 5.969 -22.766 1 87.44 283 ALA A N 1
ATOM 2236 C CA . ALA A 1 283 ? 24.531 6.258 -24.031 1 87.44 283 ALA A CA 1
ATOM 2237 C C . ALA A 1 283 ? 23.812 7.387 -24.781 1 87.44 283 ALA A C 1
ATOM 2239 O O . ALA A 1 283 ? 22.578 7.48 -24.75 1 87.44 283 ALA A O 1
ATOM 2240 N N . LYS A 1 284 ? 24.656 8.203 -25.438 1 90.5 284 LYS A N 1
ATOM 2241 C CA . LYS A 1 284 ? 24.141 9.375 -26.141 1 90.5 284 LYS A CA 1
ATOM 2242 C C . LYS A 1 284 ? 23.109 8.984 -27.172 1 90.5 284 LYS A C 1
ATOM 2244 O O . LYS A 1 284 ? 22.078 9.664 -27.328 1 90.5 284 LYS A O 1
ATOM 2249 N N . GLU A 1 285 ? 23.422 7.941 -27.859 1 92.31 285 GLU A N 1
ATOM 2250 C CA . GLU A 1 285 ? 22.5 7.484 -28.906 1 92.31 285 GLU A CA 1
ATOM 2251 C C . GLU A 1 285 ? 21.141 7.102 -28.312 1 92.31 285 GLU A C 1
ATOM 2253 O O . GLU A 1 285 ? 20.094 7.422 -28.875 1 92.31 285 GLU A O 1
ATOM 2258 N N . ARG A 1 286 ? 21.125 6.469 -27.219 1 93.75 286 ARG A N 1
ATOM 2259 C CA . ARG A 1 286 ? 19.891 6.07 -26.531 1 93.75 286 ARG A CA 1
ATOM 2260 C C . ARG A 1 286 ? 19.141 7.289 -26.016 1 93.75 286 ARG A C 1
ATOM 2262 O O . ARG A 1 286 ? 17.906 7.352 -26.109 1 93.75 286 ARG A O 1
ATOM 2269 N N . ALA A 1 287 ? 19.875 8.211 -25.516 1 94.25 287 ALA A N 1
ATOM 2270 C CA . ALA A 1 287 ? 19.266 9.445 -25.031 1 94.25 287 ALA A CA 1
ATOM 2271 C C . ALA A 1 287 ? 18.594 10.219 -26.156 1 94.25 287 ALA A C 1
ATOM 2273 O O . ALA A 1 287 ? 17.5 10.781 -25.969 1 94.25 287 ALA A O 1
ATOM 2274 N N . ARG A 1 288 ? 19.234 10.219 -27.297 1 94.5 288 ARG A N 1
ATOM 2275 C CA . ARG A 1 288 ? 18.656 10.883 -28.453 1 94.5 288 ARG A CA 1
ATOM 2276 C C . ARG A 1 288 ? 17.375 10.18 -28.891 1 94.5 288 ARG A C 1
ATOM 2278 O O . ARG A 1 288 ? 16.375 10.844 -29.234 1 94.5 288 ARG A O 1
ATOM 2285 N N . GLU A 1 289 ? 17.422 8.891 -28.844 1 95.19 289 GLU A N 1
ATOM 2286 C CA . GLU A 1 289 ? 16.219 8.117 -29.156 1 95.19 289 GLU A CA 1
ATOM 2287 C C . GLU A 1 289 ? 15.078 8.461 -28.203 1 95.19 289 GLU A C 1
ATOM 2289 O O . GLU A 1 289 ? 13.945 8.656 -28.641 1 95.19 289 GLU A O 1
ATOM 2294 N 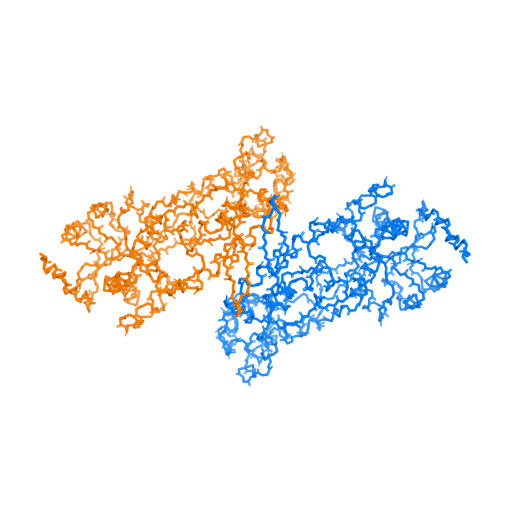N . LEU A 1 290 ? 15.406 8.5 -27 1 95.69 290 LEU A N 1
ATOM 2295 C CA . LEU A 1 290 ? 14.414 8.828 -25.984 1 95.69 290 LEU A CA 1
ATOM 2296 C C . LEU A 1 290 ? 13.828 10.219 -26.219 1 95.69 290 LEU A C 1
ATOM 2298 O O . LEU A 1 290 ? 12.617 10.414 -26.125 1 95.69 290 LEU A O 1
ATOM 2302 N N . LEU A 1 291 ? 14.656 11.141 -26.547 1 95.19 291 LEU A N 1
ATOM 2303 C CA . LEU A 1 291 ? 14.211 12.5 -26.828 1 95.19 291 LEU A CA 1
ATOM 2304 C C . LEU A 1 291 ? 13.25 12.531 -28.016 1 95.19 291 LEU A C 1
ATOM 2306 O O . LEU A 1 291 ? 12.273 13.281 -28 1 95.19 291 LEU A O 1
ATOM 2310 N N . GLU A 1 292 ? 13.578 11.758 -28.984 1 95.06 292 GLU A N 1
ATOM 2311 C CA . GLU A 1 292 ? 12.695 11.656 -30.141 1 95.06 292 GLU A CA 1
ATOM 2312 C C . GLU A 1 292 ? 11.328 11.102 -29.75 1 95.06 292 GLU A C 1
ATOM 2314 O O . GLU A 1 292 ? 10.305 11.547 -30.25 1 95.06 292 GLU A O 1
ATOM 2319 N N . VAL A 1 293 ? 11.336 10.133 -28.875 1 95.5 293 VAL A N 1
ATOM 2320 C CA . VAL A 1 293 ? 10.094 9.547 -28.391 1 95.5 293 VAL A CA 1
ATOM 2321 C C . VAL A 1 293 ? 9.266 10.609 -27.672 1 95.5 293 VAL A C 1
ATOM 2323 O O . VAL A 1 293 ? 8.055 10.711 -27.875 1 95.5 293 VAL A O 1
ATOM 2326 N N . VAL A 1 294 ? 9.93 11.414 -26.859 1 95.06 294 VAL A N 1
ATOM 2327 C CA . VAL A 1 294 ? 9.266 12.469 -26.109 1 95.06 294 VAL A CA 1
ATOM 2328 C C . VAL A 1 294 ? 8.633 13.469 -27.062 1 95.06 294 VAL A C 1
ATOM 2330 O O . VAL A 1 294 ? 7.477 13.859 -26.891 1 95.06 294 VAL A O 1
ATOM 2333 N N . ARG A 1 295 ? 9.328 13.859 -28.078 1 92.5 295 ARG A N 1
ATOM 2334 C CA . ARG A 1 295 ? 8.852 14.828 -29.062 1 92.5 295 ARG A CA 1
ATOM 2335 C C . ARG A 1 295 ? 7.637 14.297 -29.812 1 92.5 295 ARG A C 1
ATOM 2337 O O . ARG A 1 295 ? 6.645 15.016 -29.984 1 92.5 295 ARG A O 1
ATOM 2344 N N . ALA A 1 296 ? 7.691 13.117 -30.156 1 92.44 296 ALA A N 1
ATOM 2345 C CA . ALA A 1 296 ? 6.617 12.5 -30.922 1 92.44 296 ALA A CA 1
ATOM 2346 C C . ALA A 1 296 ? 5.379 12.281 -30.062 1 92.44 296 ALA A C 1
ATOM 2348 O O . ALA A 1 296 ? 4.254 12.281 -30.578 1 92.44 296 ALA A O 1
ATOM 2349 N N . ALA A 1 297 ? 5.566 12.016 -28.766 1 91 297 ALA A N 1
ATOM 2350 C CA . ALA A 1 297 ? 4.512 11.625 -27.844 1 91 297 ALA A CA 1
ATOM 2351 C C . ALA A 1 297 ? 3.545 12.781 -27.594 1 91 297 ALA A C 1
ATOM 2353 O O . ALA A 1 297 ? 2.379 12.57 -27.25 1 91 297 ALA A O 1
ATOM 2354 N N . ARG A 1 298 ? 3.947 14 -27.719 1 82.12 298 ARG A N 1
ATOM 2355 C CA . ARG A 1 298 ? 3.166 15.18 -27.375 1 82.12 298 ARG A CA 1
ATOM 2356 C C . ARG A 1 298 ? 1.868 15.234 -28.172 1 82.12 298 ARG A C 1
ATOM 2358 O O . ARG A 1 298 ? 0.865 15.773 -27.703 1 82.12 298 ARG A O 1
ATOM 2365 N N . ASP A 1 299 ? 1.796 14.531 -29.297 1 80.19 299 ASP A N 1
ATOM 2366 C CA . ASP A 1 299 ? 0.625 14.633 -30.156 1 80.19 299 ASP A CA 1
ATOM 2367 C C . ASP A 1 299 ? -0.092 13.289 -30.281 1 80.19 299 ASP A C 1
ATOM 2369 O O . ASP A 1 299 ? -0.945 13.102 -31.156 1 80.19 299 ASP A O 1
ATOM 2373 N N . ASP A 1 300 ? 0.245 12.344 -29.422 1 79.31 300 ASP A N 1
ATOM 2374 C CA . ASP A 1 300 ? -0.304 11 -29.547 1 79.31 300 ASP A CA 1
ATOM 2375 C C . ASP A 1 300 ? -1.33 10.711 -28.453 1 79.31 300 ASP A C 1
ATOM 2377 O O . ASP A 1 300 ? -0.993 10.156 -27.406 1 79.31 300 ASP A O 1
ATOM 2381 N N . ASP A 1 301 ? -2.602 10.891 -28.703 1 78.56 301 ASP A N 1
ATOM 2382 C CA . ASP A 1 301 ? -3.658 10.672 -27.719 1 78.56 301 ASP A CA 1
ATOM 2383 C C . ASP A 1 301 ? -4.066 9.203 -27.672 1 78.56 301 ASP A C 1
ATOM 2385 O O . ASP A 1 301 ? -4.59 8.734 -26.656 1 78.56 301 ASP A O 1
ATOM 2389 N N . ALA A 1 302 ? -3.775 8.531 -28.734 1 77.38 302 ALA A N 1
ATOM 2390 C CA . ALA A 1 302 ? -4.242 7.148 -28.859 1 77.38 302 ALA A CA 1
ATOM 2391 C C . ALA A 1 302 ? -3.537 6.238 -27.859 1 77.38 302 ALA A C 1
ATOM 2393 O O . ALA A 1 302 ? -4.121 5.27 -27.375 1 77.38 302 ALA A O 1
ATOM 2394 N N . ILE A 1 303 ? -2.354 6.578 -27.516 1 76.12 303 ILE A N 1
ATOM 2395 C CA . ILE A 1 303 ? -1.548 5.676 -26.703 1 76.12 303 ILE A CA 1
ATOM 2396 C C . ILE A 1 303 ? -2.096 5.645 -25.266 1 76.12 303 ILE A C 1
ATOM 2398 O O . ILE A 1 303 ? -1.939 4.645 -24.562 1 76.12 303 ILE A O 1
ATOM 2402 N N . VAL A 1 304 ? -2.748 6.719 -24.875 1 78.31 304 VAL A N 1
ATOM 2403 C CA . VAL A 1 304 ? -3.184 6.812 -23.484 1 78.31 304 VAL A CA 1
ATOM 2404 C C . VAL A 1 304 ? -4.578 6.207 -23.344 1 78.31 304 VAL A C 1
ATOM 2406 O O . VAL A 1 304 ? -4.98 5.812 -22.234 1 78.31 304 VAL A O 1
ATOM 2409 N N . ALA A 1 305 ? -5.301 6.148 -24.344 1 73.56 305 ALA A N 1
ATOM 2410 C CA . ALA A 1 305 ? -6.719 5.809 -24.281 1 73.56 305 ALA A CA 1
ATOM 2411 C C . ALA A 1 305 ? -6.934 4.477 -23.562 1 73.56 305 ALA A C 1
ATOM 2413 O O . ALA A 1 305 ? -7.816 4.352 -22.719 1 73.56 305 ALA A O 1
ATOM 2414 N N . ARG A 1 306 ? -6.09 3.525 -23.828 1 70.44 306 ARG A N 1
ATOM 2415 C CA . ARG A 1 306 ? -6.281 2.195 -23.266 1 70.44 306 ARG A CA 1
ATOM 2416 C C . ARG A 1 306 ? -5.824 2.148 -21.812 1 70.44 306 ARG A C 1
ATOM 2418 O O . ARG A 1 306 ? -6.422 1.455 -20.984 1 70.44 306 ARG A O 1
ATOM 2425 N N . GLY A 1 307 ? -4.781 2.949 -21.531 1 72.5 307 GLY A N 1
ATOM 2426 C CA . GLY A 1 307 ? -4.172 2.859 -20.219 1 72.5 307 GLY A CA 1
ATOM 2427 C C . GLY A 1 307 ? -4.809 3.791 -19.203 1 72.5 307 GLY A C 1
ATOM 2428 O O . GLY A 1 307 ? -4.75 3.539 -17.984 1 72.5 307 GLY A O 1
ATOM 2429 N N . ALA A 1 308 ? -5.41 4.824 -19.719 1 67.44 308 ALA A N 1
ATOM 2430 C CA . ALA A 1 308 ? -5.969 5.836 -18.828 1 67.44 308 ALA A CA 1
ATOM 2431 C C . ALA A 1 308 ? -7.027 5.234 -17.906 1 67.44 308 ALA A C 1
ATOM 2433 O O . ALA A 1 308 ? -7.094 5.57 -16.719 1 67.44 308 ALA A O 1
ATOM 2434 N N . VAL A 1 309 ? -7.762 4.324 -18.438 1 62.88 309 VAL A N 1
ATOM 2435 C CA . VAL A 1 309 ? -8.812 3.674 -17.656 1 62.88 309 VAL A CA 1
ATOM 2436 C C . VAL A 1 309 ? -8.195 2.885 -16.5 1 62.88 309 VAL A C 1
ATOM 2438 O O . VAL A 1 309 ? -8.734 2.859 -15.398 1 62.88 309 VAL A O 1
ATOM 2441 N N . ARG A 1 310 ? -7.082 2.436 -16.766 1 65.88 310 ARG A N 1
ATOM 2442 C CA . ARG A 1 310 ? -6.41 1.612 -15.758 1 65.88 310 ARG A CA 1
ATOM 2443 C C . ARG A 1 310 ? -5.766 2.477 -14.68 1 65.88 310 ARG A C 1
ATOM 2445 O O . ARG A 1 310 ? -5.766 2.113 -13.508 1 65.88 310 ARG A O 1
ATOM 2452 N N . MET A 1 311 ? -5.211 3.553 -15.188 1 67.62 311 MET A N 1
ATOM 2453 C CA . MET A 1 311 ? -4.496 4.438 -14.273 1 67.62 311 MET A CA 1
ATOM 2454 C C . MET A 1 311 ? -5.473 5.242 -13.414 1 67.62 311 MET A C 1
ATOM 2456 O O . MET A 1 311 ? -5.223 5.473 -12.234 1 67.62 311 MET A O 1
ATOM 2460 N N . ASP A 1 312 ? -6.477 5.801 -14.102 1 60.72 312 ASP A N 1
ATOM 2461 C CA . ASP A 1 312 ? -7.387 6.727 -13.43 1 60.72 312 ASP A CA 1
ATOM 2462 C C . ASP A 1 312 ? -8.461 5.973 -12.656 1 60.72 312 ASP A C 1
ATOM 2464 O O . ASP A 1 312 ? -9.469 6.559 -12.25 1 60.72 312 ASP A O 1
ATOM 2468 N N . ARG A 1 313 ? -8.328 4.707 -12.539 1 60.22 313 ARG A N 1
ATOM 2469 C CA . ARG A 1 313 ? -9.406 3.893 -11.992 1 60.22 313 ARG A CA 1
ATOM 2470 C C . ARG A 1 313 ? -9.727 4.305 -10.562 1 60.22 313 ARG A C 1
ATOM 2472 O O . ARG A 1 313 ? -9.914 3.451 -9.688 1 60.22 313 ARG A O 1
ATOM 2479 N N . ALA A 1 314 ? -9.797 5.691 -10.406 1 65.69 314 ALA A N 1
ATOM 2480 C CA . ALA A 1 314 ? -10.367 5.992 -9.102 1 65.69 314 ALA A CA 1
ATOM 2481 C C . ALA A 1 314 ? -11.844 5.609 -9.055 1 65.69 314 ALA A C 1
ATOM 2483 O O . ALA A 1 314 ? -12.602 5.887 -9.984 1 65.69 314 ALA A O 1
ATOM 2484 N N . LEU A 1 315 ? -12.219 4.77 -8.203 1 77.69 315 LEU A N 1
ATOM 2485 C CA . LEU A 1 315 ? -13.609 4.402 -7.98 1 77.69 315 LEU A CA 1
ATOM 2486 C C . LEU A 1 315 ? -14.469 5.637 -7.719 1 77.69 315 LEU A C 1
ATOM 2488 O O . LEU A 1 315 ? -14.023 6.574 -7.055 1 77.69 315 LEU A O 1
ATOM 2492 N N . ASP A 1 316 ? -15.633 5.668 -8.453 1 86.56 316 ASP A N 1
ATOM 2493 C CA . ASP A 1 316 ? -16.641 6.633 -8.031 1 86.56 316 ASP A CA 1
ATOM 2494 C C . ASP A 1 316 ? -16.859 6.566 -6.52 1 86.56 316 ASP A C 1
ATOM 2496 O O . ASP A 1 316 ? -17.031 5.48 -5.961 1 86.56 316 ASP A O 1
ATOM 2500 N N . PRO A 1 317 ? -16.812 7.707 -5.926 1 88.19 317 PRO A N 1
ATOM 2501 C CA . PRO A 1 317 ? -17.016 7.707 -4.477 1 88.19 317 PRO A CA 1
ATOM 2502 C C . PRO A 1 317 ? -18.281 6.961 -4.055 1 88.19 317 PRO A C 1
ATOM 2504 O O . PRO A 1 317 ? -18.328 6.371 -2.971 1 88.19 317 PRO A O 1
ATOM 2507 N N . HIS A 1 318 ? -19.266 6.965 -4.855 1 91.75 318 HIS A N 1
ATOM 2508 C CA . HIS A 1 318 ? -20.516 6.293 -4.523 1 91.75 318 HIS A CA 1
ATOM 2509 C C . HIS A 1 318 ? -20.375 4.777 -4.617 1 91.75 318 HIS A C 1
ATOM 2511 O O . HIS A 1 318 ? -21.203 4.039 -4.082 1 91.75 318 HIS A O 1
ATOM 2517 N N . GLU A 1 319 ? -19.328 4.348 -5.273 1 93.88 319 GLU A N 1
ATOM 2518 C CA . GLU A 1 319 ? -19.109 2.914 -5.445 1 93.88 319 GLU A CA 1
ATOM 2519 C C . GLU A 1 319 ? -18.281 2.342 -4.305 1 93.88 319 GLU A C 1
ATOM 2521 O O . GLU A 1 319 ? -18.297 1.132 -4.066 1 93.88 319 GLU A O 1
ATOM 2526 N N . VAL A 1 320 ? -17.625 3.158 -3.613 1 94.38 320 VAL A N 1
ATOM 2527 C CA . VAL A 1 320 ? -16.656 2.711 -2.615 1 94.38 320 VAL A CA 1
ATOM 2528 C C . VAL A 1 320 ? -17.359 1.922 -1.521 1 94.38 320 VAL A C 1
ATOM 2530 O O . VAL A 1 320 ? -16.984 0.788 -1.217 1 94.38 320 VAL A O 1
ATOM 2533 N N . PRO A 1 321 ? -18.484 2.455 -0.976 1 96.44 321 PRO A N 1
ATOM 2534 C CA . PRO A 1 321 ? -19.172 1.67 0.052 1 96.44 321 PRO A CA 1
ATOM 2535 C C . PRO A 1 321 ? -19.672 0.322 -0.468 1 96.44 321 PRO A C 1
ATOM 2537 O O . PRO A 1 321 ? -19.688 -0.661 0.277 1 96.44 321 PRO A O 1
ATOM 2540 N N . LEU A 1 322 ? -20.062 0.321 -1.653 1 97.25 322 LEU A N 1
ATOM 2541 C CA . LEU A 1 322 ? -20.562 -0.911 -2.244 1 97.25 322 LEU A CA 1
ATOM 2542 C C . LEU A 1 322 ? -19.453 -1.933 -2.424 1 97.25 322 LEU A C 1
ATOM 2544 O O . LEU A 1 322 ? -19.641 -3.121 -2.152 1 97.25 322 LEU A O 1
ATOM 2548 N N . VAL A 1 323 ? -18.328 -1.481 -2.891 1 96.75 323 VAL A N 1
ATOM 2549 C CA . VAL A 1 323 ? -17.172 -2.354 -3.064 1 96.75 323 VAL A CA 1
ATOM 2550 C C . VAL A 1 323 ? -16.75 -2.924 -1.713 1 96.75 323 VAL A C 1
ATOM 2552 O O . VAL A 1 323 ? -16.484 -4.125 -1.592 1 96.75 323 VAL A O 1
ATOM 2555 N N . LEU A 1 324 ? -16.656 -2.098 -0.725 1 97.31 324 LEU A N 1
ATOM 2556 C CA . LEU A 1 324 ? -16.297 -2.537 0.618 1 97.31 324 LEU A CA 1
ATOM 2557 C C . LEU A 1 324 ? -17.297 -3.566 1.139 1 97.31 324 LEU A C 1
ATOM 2559 O O . LEU A 1 324 ? -16.906 -4.559 1.759 1 97.31 324 LEU A O 1
ATOM 2563 N N . THR A 1 325 ? -18.531 -3.322 0.917 1 97.12 325 THR A N 1
ATOM 2564 C CA . THR A 1 325 ? -19.578 -4.254 1.316 1 97.12 325 THR A CA 1
ATOM 2565 C C . THR A 1 325 ? -19.406 -5.602 0.621 1 97.12 325 THR A C 1
ATOM 2567 O O . THR A 1 325 ? -19.469 -6.652 1.262 1 97.12 325 THR A O 1
ATOM 2570 N N . ALA A 1 326 ? -19.188 -5.531 -0.634 1 97.62 326 ALA A N 1
ATOM 2571 C CA . ALA A 1 326 ? -18.969 -6.754 -1.4 1 97.62 326 ALA A CA 1
ATOM 2572 C C . ALA A 1 326 ? -17.734 -7.504 -0.89 1 97.62 326 ALA A C 1
ATOM 2574 O O . ALA A 1 326 ? -17.766 -8.734 -0.767 1 97.62 326 ALA A O 1
ATOM 2575 N N . GLN A 1 327 ? -16.688 -6.805 -0.602 1 97.69 327 GLN A N 1
ATOM 2576 C CA . GLN A 1 327 ? -15.484 -7.418 -0.048 1 97.69 327 GLN A CA 1
ATOM 2577 C C . GLN A 1 327 ? -15.773 -8.086 1.291 1 97.69 327 GLN A C 1
ATOM 2579 O O . GLN A 1 327 ? -15.273 -9.18 1.564 1 97.69 327 GLN A O 1
ATOM 2584 N N . ALA A 1 328 ? -16.531 -7.406 2.109 1 97.56 328 ALA A N 1
ATOM 2585 C CA . ALA A 1 328 ? -16.906 -7.98 3.396 1 97.56 328 ALA A CA 1
ATOM 2586 C C . ALA A 1 328 ? -17.609 -9.32 3.211 1 97.56 328 ALA A C 1
ATOM 2588 O O . ALA A 1 328 ? -17.328 -10.281 3.938 1 97.56 328 ALA A O 1
ATOM 2589 N N . LEU A 1 329 ? -18.453 -9.383 2.283 1 97.38 329 LEU A N 1
ATOM 2590 C CA . LEU A 1 329 ? -19.203 -10.602 2.012 1 97.38 329 LEU A CA 1
ATOM 2591 C C . LEU A 1 329 ? -18.281 -11.695 1.481 1 97.38 329 LEU A C 1
ATOM 2593 O O . LEU A 1 329 ? -18.422 -12.867 1.842 1 97.38 329 LEU A O 1
ATOM 2597 N N . VAL A 1 330 ? -17.328 -11.312 0.619 1 97.62 330 VAL A N 1
ATOM 2598 C CA . VAL A 1 330 ? -16.344 -12.273 0.124 1 97.62 330 VAL A CA 1
ATOM 2599 C C . VAL A 1 330 ? -15.586 -12.883 1.298 1 97.62 330 VAL A C 1
ATOM 2601 O O . VAL A 1 330 ? -15.445 -14.102 1.387 1 97.62 330 VAL A O 1
ATOM 2604 N N . HIS A 1 331 ? -15.156 -12.07 2.188 1 96.88 331 HIS A N 1
ATOM 2605 C CA . HIS A 1 331 ? -14.406 -12.539 3.35 1 96.88 331 HIS A CA 1
ATOM 2606 C C . HIS A 1 331 ? -15.281 -13.414 4.25 1 96.88 331 HIS A C 1
ATOM 2608 O O . HIS A 1 331 ? -14.82 -14.43 4.766 1 96.88 331 HIS A O 1
ATOM 2614 N N . ALA A 1 332 ? -16.5 -13.047 4.473 1 96.5 332 ALA A N 1
ATOM 2615 C CA . ALA A 1 332 ? -17.406 -13.805 5.324 1 96.5 332 ALA A CA 1
ATOM 2616 C C . ALA A 1 332 ? -17.656 -15.203 4.754 1 96.5 332 ALA A C 1
ATOM 2618 O O . ALA A 1 332 ? -17.594 -16.203 5.484 1 96.5 332 ALA A O 1
ATOM 2619 N N . VAL A 1 333 ? -17.922 -15.25 3.492 1 96.31 333 VAL A N 1
ATOM 2620 C CA . VAL A 1 333 ? -18.188 -16.531 2.834 1 96.31 333 VAL A CA 1
ATOM 2621 C C . VAL A 1 333 ? -16.922 -17.391 2.857 1 96.31 333 VAL A C 1
ATOM 2623 O O . VAL A 1 333 ? -16.984 -18.594 3.08 1 96.31 333 VAL A O 1
ATOM 2626 N N . ALA A 1 334 ? -15.773 -16.75 2.572 1 95.38 334 ALA A N 1
ATOM 2627 C CA . ALA A 1 334 ? -14.5 -17.469 2.609 1 95.38 334 ALA A CA 1
ATOM 2628 C C . ALA A 1 334 ? -14.273 -18.109 3.975 1 95.38 334 ALA A C 1
ATOM 2630 O O . ALA A 1 334 ? -13.805 -19.25 4.062 1 95.38 334 ALA A O 1
ATOM 2631 N N . LEU A 1 335 ? -14.594 -17.438 5 1 93.69 335 LEU A N 1
ATOM 2632 C CA . LEU A 1 335 ? -14.453 -17.953 6.352 1 93.69 335 LEU A CA 1
ATOM 2633 C C . LEU A 1 335 ? -15.352 -19.172 6.562 1 93.69 335 LEU A C 1
ATOM 2635 O O . LEU A 1 335 ? -14.922 -20.188 7.121 1 93.69 335 LEU A O 1
ATOM 2639 N N . GLU A 1 336 ? -16.531 -19.109 6.137 1 93.31 336 GLU A N 1
ATOM 2640 C CA . GLU A 1 336 ? -17.484 -20.203 6.262 1 93.31 336 GLU A CA 1
ATOM 2641 C C . GLU A 1 336 ? -16.984 -21.453 5.531 1 93.31 336 GLU A C 1
ATOM 2643 O O . GLU A 1 336 ? -17.172 -22.578 6.012 1 93.31 336 GLU A O 1
ATOM 2648 N N . LEU A 1 337 ? -16.375 -21.203 4.43 1 93.75 337 LEU A N 1
ATOM 2649 C CA . LEU A 1 337 ? -15.922 -22.312 3.588 1 93.75 337 LEU A CA 1
ATOM 2650 C C . LEU A 1 337 ? -14.5 -22.719 3.957 1 93.75 337 LEU A C 1
ATOM 2652 O O . LEU A 1 337 ? -13.953 -23.656 3.377 1 93.75 337 LEU A O 1
ATOM 2656 N N . GLU A 1 338 ? -13.844 -21.953 4.879 1 91.94 338 GLU A N 1
ATOM 2657 C CA . GLU A 1 338 ? -12.461 -22.188 5.285 1 91.94 338 GLU A CA 1
ATOM 2658 C C . GLU A 1 338 ? -11.508 -22.047 4.102 1 91.94 338 GLU A C 1
ATOM 2660 O O . GLU A 1 338 ? -10.664 -22.922 3.879 1 91.94 338 GLU A O 1
ATOM 2665 N N . LEU A 1 339 ? -11.719 -21.047 3.352 1 93.75 339 LEU A N 1
ATOM 2666 C CA . LEU A 1 339 ? -10.875 -20.734 2.205 1 93.75 339 LEU A CA 1
ATOM 2667 C C . LEU A 1 339 ? -10.18 -19.391 2.398 1 93.75 339 LEU A C 1
ATOM 2669 O O . LEU A 1 339 ? -10.633 -18.562 3.184 1 93.75 339 LEU A O 1
ATOM 2673 N N . GLU A 1 340 ? -9.117 -19.266 1.731 1 90.69 340 GLU A N 1
ATOM 2674 C CA . GLU A 1 340 ? -8.539 -17.922 1.631 1 90.69 340 GLU A CA 1
ATOM 2675 C C . GLU A 1 340 ? -9.406 -17 0.772 1 90.69 340 GLU A C 1
ATOM 2677 O O . GLU A 1 340 ? -9.812 -17.391 -0.33 1 90.69 340 GLU A O 1
ATOM 2682 N N . PRO A 1 341 ? -9.648 -15.805 1.194 1 92.81 341 PRO A N 1
ATOM 2683 C CA . PRO A 1 341 ? -10.562 -14.906 0.476 1 92.81 341 PRO A CA 1
ATOM 2684 C C . PRO A 1 341 ? -10.109 -14.633 -0.957 1 92.81 341 PRO A C 1
ATOM 2686 O O . PRO A 1 341 ? -10.945 -14.492 -1.854 1 92.81 341 PRO A O 1
ATOM 2689 N N . SER A 1 342 ? -8.875 -14.562 -1.143 1 89.81 342 SER A N 1
ATOM 2690 C CA . SER A 1 342 ? -8.367 -14.219 -2.467 1 89.81 342 SER A CA 1
ATOM 2691 C C . SER A 1 342 ? -8.727 -15.289 -3.49 1 89.81 342 SER A C 1
ATOM 2693 O O . SER A 1 342 ? -8.711 -15.039 -4.695 1 89.81 342 SER A O 1
ATOM 2695 N N . LEU A 1 343 ? -8.969 -16.516 -3.084 1 90.44 343 LEU A N 1
ATOM 2696 C CA . LEU A 1 343 ? -9.406 -17.594 -3.982 1 90.44 343 LEU A CA 1
ATOM 2697 C C . LEU A 1 343 ? -10.805 -17.312 -4.512 1 90.44 343 LEU A C 1
ATOM 2699 O O . LEU A 1 343 ? -11.156 -17.766 -5.605 1 90.44 343 LEU A O 1
ATOM 2703 N N . LEU A 1 344 ? -11.602 -16.578 -3.674 1 93.12 344 LEU A N 1
ATOM 2704 C CA . LEU A 1 344 ? -12.953 -16.219 -4.105 1 93.12 344 LEU A CA 1
ATOM 2705 C C . LEU A 1 344 ? -12.922 -14.969 -4.977 1 93.12 344 LEU A C 1
ATOM 2707 O O . LEU A 1 344 ? -13.586 -14.922 -6.016 1 93.12 344 LEU A O 1
ATOM 2711 N N . GLY A 1 345 ? -12.164 -14.07 -4.512 1 91.44 345 GLY A N 1
ATOM 2712 C CA . GLY A 1 345 ? -12.07 -12.828 -5.27 1 91.44 345 GLY A CA 1
ATOM 2713 C C . GLY A 1 345 ? -11.156 -11.805 -4.629 1 91.44 345 GLY A C 1
ATOM 2714 O O . GLY A 1 345 ? -11.312 -11.469 -3.455 1 91.44 345 GLY A O 1
ATOM 2715 N N . SER A 1 346 ? -10.266 -11.281 -5.473 1 90.25 346 SER A N 1
ATOM 2716 C CA . SER A 1 346 ? -9.398 -10.195 -5.043 1 90.25 346 SER A CA 1
ATOM 2717 C C . SER A 1 346 ? -10.148 -8.867 -4.996 1 90.25 346 SER A C 1
ATOM 2719 O O . SER A 1 346 ? -11.281 -8.773 -5.469 1 90.25 346 SER A O 1
ATOM 2721 N N . ARG A 1 347 ? -9.5 -7.879 -4.402 1 90.38 347 ARG A N 1
ATOM 2722 C CA . ARG A 1 347 ? -10.086 -6.543 -4.371 1 90.38 347 ARG A CA 1
ATOM 2723 C C . ARG A 1 347 ? -10.367 -6.039 -5.781 1 90.38 347 ARG A C 1
ATOM 2725 O O . ARG A 1 347 ? -11.438 -5.477 -6.043 1 90.38 347 ARG A O 1
ATOM 2732 N N . GLU A 1 348 ? -9.469 -6.227 -6.656 1 86 348 GLU A N 1
ATOM 2733 C CA . GLU A 1 348 ? -9.633 -5.793 -8.039 1 86 348 GLU A CA 1
ATOM 2734 C C . GLU A 1 348 ? -10.828 -6.484 -8.703 1 86 348 GLU A C 1
ATOM 2736 O O . GLU A 1 348 ? -11.594 -5.852 -9.43 1 86 348 GLU A O 1
ATOM 2741 N N . GLU A 1 349 ? -10.945 -7.738 -8.508 1 90.25 349 GLU A N 1
ATOM 2742 C CA . GLU A 1 349 ? -12.055 -8.492 -9.078 1 90.25 349 GLU A CA 1
ATOM 2743 C C . GLU A 1 349 ? -13.391 -8.016 -8.516 1 90.25 349 GLU A C 1
ATOM 2745 O O . GLU A 1 349 ? -14.383 -7.926 -9.242 1 90.25 349 GLU A O 1
ATOM 2750 N N . VAL A 1 350 ? -13.414 -7.691 -7.254 1 95.19 350 VAL A N 1
ATOM 2751 C CA . VAL A 1 350 ? -14.617 -7.188 -6.613 1 95.19 350 VAL A CA 1
ATOM 2752 C C . VAL A 1 350 ? -14.977 -5.816 -7.184 1 95.19 350 VAL A C 1
ATOM 2754 O O . VAL A 1 350 ? -16.141 -5.539 -7.469 1 95.19 350 VAL A O 1
ATOM 2757 N N . GLU A 1 351 ? -13.969 -4.961 -7.328 1 91.94 351 GLU A N 1
ATOM 2758 C CA . GLU A 1 351 ? -14.188 -3.643 -7.91 1 91.94 351 GLU A CA 1
ATOM 2759 C C . GLU A 1 351 ? -14.773 -3.752 -9.32 1 91.94 351 GLU A C 1
ATOM 2761 O O . GLU A 1 351 ? -15.734 -3.053 -9.648 1 91.94 351 GLU A O 1
ATOM 2766 N N . LEU A 1 352 ? -14.156 -4.625 -10.109 1 88.44 352 LEU A N 1
ATOM 2767 C CA . LEU A 1 352 ? -14.641 -4.852 -11.461 1 88.44 352 LEU A CA 1
ATOM 2768 C C . LEU A 1 352 ? -16.078 -5.344 -11.445 1 88.44 352 LEU A C 1
ATOM 2770 O O . LEU A 1 352 ? -16.906 -4.895 -12.25 1 88.44 352 LEU A O 1
ATOM 2774 N N . PHE A 1 353 ? -16.406 -6.23 -10.602 1 93.19 353 PHE A N 1
ATOM 2775 C CA . PHE A 1 353 ? -17.734 -6.805 -10.438 1 93.19 353 PHE A CA 1
ATOM 2776 C C . PHE A 1 353 ? -18.75 -5.727 -10.078 1 93.19 353 PHE A C 1
ATOM 2778 O O . PHE A 1 353 ? -19.812 -5.633 -10.695 1 93.19 353 PHE A O 1
ATOM 2785 N N . VAL A 1 354 ? -18.391 -4.848 -9.125 1 94.19 354 VAL A N 1
ATOM 2786 C CA . VAL A 1 354 ? -19.312 -3.848 -8.602 1 94.19 354 VAL A CA 1
ATOM 2787 C C . VAL A 1 354 ? -19.453 -2.695 -9.586 1 94.19 354 VAL A C 1
ATOM 2789 O O . VAL A 1 354 ? -20.562 -2.223 -9.852 1 94.19 354 VAL A O 1
ATOM 2792 N N . SER A 1 355 ? -18.391 -2.254 -10.148 1 89.69 355 SER A N 1
ATOM 2793 C CA . SER A 1 355 ? -18.359 -1.039 -10.953 1 89.69 355 SER A CA 1
ATOM 2794 C C . SER A 1 355 ? -18.844 -1.312 -12.375 1 89.69 355 SER A C 1
ATOM 2796 O O . SER A 1 355 ? -19.5 -0.469 -12.992 1 89.69 355 SER A O 1
ATOM 2798 N N . ARG A 1 356 ? -18.547 -2.58 -12.906 1 88.12 356 ARG A N 1
ATOM 2799 C CA . ARG A 1 356 ? -18.797 -2.805 -14.328 1 88.12 356 ARG A CA 1
ATOM 2800 C C . ARG A 1 356 ? -19.672 -4.031 -14.547 1 88.12 356 ARG A C 1
ATOM 2802 O O . ARG A 1 356 ? -20.109 -4.293 -15.664 1 88.12 356 ARG A O 1
ATOM 2809 N N . GLY A 1 357 ? -19.859 -4.75 -13.547 1 91.12 357 GLY A N 1
ATOM 2810 C CA . GLY A 1 357 ? -20.609 -5.98 -13.719 1 91.12 357 GLY A CA 1
ATOM 2811 C C . GLY A 1 357 ? -19.859 -7.02 -14.539 1 91.12 357 GLY A C 1
ATOM 2812 O O . GLY A 1 357 ? -20.453 -7.68 -15.398 1 91.12 357 GLY A O 1
ATOM 2813 N N . GLU A 1 358 ? -18.578 -7.035 -14.305 1 91.12 358 GLU A N 1
ATOM 2814 C CA . GLU A 1 358 ? -17.703 -7.977 -15.008 1 91.12 358 GLU A CA 1
ATOM 2815 C C . GLU A 1 358 ? -16.797 -8.719 -14.039 1 91.12 358 GLU A C 1
ATOM 2817 O O . GLU A 1 358 ? -16.703 -8.359 -12.867 1 91.12 358 GLU A O 1
ATOM 2822 N N . GLY A 1 359 ? -16.219 -9.828 -14.594 1 89.19 359 GLY A N 1
ATOM 2823 C CA . GLY A 1 359 ? -15.18 -10.484 -13.828 1 89.19 359 GLY A CA 1
ATOM 2824 C C . GLY A 1 359 ? -15.555 -11.898 -13.406 1 89.19 359 GLY A C 1
ATOM 2825 O O . GLY A 1 359 ? -16.641 -12.383 -13.727 1 89.19 359 GLY A O 1
ATOM 2826 N N . SER A 1 360 ? -14.688 -12.469 -12.688 1 90.44 360 SER A N 1
ATOM 2827 C CA . SER A 1 360 ? -14.75 -13.891 -12.367 1 90.44 360 SER A CA 1
ATOM 2828 C C . SER A 1 360 ? -15.875 -14.188 -11.375 1 90.44 360 SER A C 1
ATOM 2830 O O . SER A 1 360 ? -16.359 -15.312 -11.297 1 90.44 360 SER A O 1
ATOM 2832 N N . LEU A 1 361 ? -16.375 -13.188 -10.664 1 94.31 361 LEU A N 1
ATOM 2833 C CA . LEU A 1 361 ? -17.406 -13.391 -9.664 1 94.31 361 LEU A CA 1
ATOM 2834 C C . LEU A 1 361 ? -18.75 -13.672 -10.32 1 94.31 361 LEU A C 1
ATOM 2836 O O . LEU A 1 361 ? -19.703 -14.102 -9.656 1 94.31 361 LEU A O 1
ATOM 2840 N N . LEU A 1 362 ? -18.828 -13.492 -11.609 1 94.44 362 LEU A N 1
ATOM 2841 C CA . LEU A 1 362 ? -20.062 -13.75 -12.352 1 94.44 362 LEU A CA 1
ATOM 2842 C C . LEU A 1 362 ? -20.031 -15.141 -12.984 1 94.44 362 LEU A C 1
ATOM 2844 O O . LEU A 1 362 ? -20.969 -15.539 -13.664 1 94.44 362 LEU A O 1
ATOM 2848 N N . GLU A 1 363 ? -19 -15.914 -12.703 1 91.75 363 GLU A N 1
ATOM 2849 C CA . GLU A 1 363 ? -18.797 -17.125 -13.492 1 91.75 363 GLU A CA 1
ATOM 2850 C C . GLU A 1 363 ? -18.656 -18.359 -12.594 1 91.75 363 GLU A C 1
ATOM 2852 O O . GLU A 1 363 ? -18.016 -18.297 -11.539 1 91.75 363 GLU A O 1
ATOM 2857 N N . GLY A 1 364 ? -19.328 -19.391 -13.031 1 91.88 364 GLY A N 1
ATOM 2858 C CA . GLY A 1 364 ? -19.062 -20.719 -12.484 1 91.88 364 GLY A CA 1
ATOM 2859 C C . GLY A 1 364 ? -19.359 -20.812 -11 1 91.88 364 GLY A C 1
ATOM 2860 O O . GLY A 1 364 ? -20.406 -20.328 -10.539 1 91.88 364 GLY A O 1
ATOM 2861 N N . TRP A 1 365 ? -18.484 -21.531 -10.344 1 93.44 365 TRP A N 1
ATOM 2862 C CA . TRP A 1 365 ? -18.672 -21.828 -8.93 1 93.44 365 TRP A CA 1
ATOM 2863 C C . TRP A 1 365 ? -18.578 -20.562 -8.086 1 93.44 365 TRP A C 1
ATOM 2865 O O . TRP A 1 365 ? -19.234 -20.453 -7.047 1 93.44 365 TRP A O 1
ATOM 2875 N N . ARG A 1 366 ? -17.844 -19.625 -8.516 1 94.94 366 ARG A N 1
ATOM 2876 C CA . ARG A 1 366 ? -17.688 -18.391 -7.766 1 94.94 366 ARG A CA 1
ATOM 2877 C C . ARG A 1 366 ? -19 -17.609 -7.695 1 94.94 366 ARG A C 1
ATOM 2879 O O . ARG A 1 366 ? -19.344 -17.047 -6.656 1 94.94 366 ARG A O 1
ATOM 2886 N N . TYR A 1 367 ? -19.672 -17.578 -8.828 1 96 367 TYR A N 1
ATOM 2887 C CA . TYR A 1 367 ? -20.984 -16.938 -8.852 1 96 367 TYR A CA 1
ATOM 2888 C C . TYR A 1 367 ? -21.953 -17.625 -7.879 1 96 367 TYR A C 1
ATOM 2890 O O . TYR A 1 367 ? -22.656 -16.953 -7.125 1 96 367 TYR A O 1
ATOM 2898 N N . ASP A 1 368 ? -21.875 -18.906 -7.871 1 95.25 368 ASP A N 1
ATOM 2899 C CA . ASP A 1 368 ? -22.797 -19.672 -7.043 1 95.25 368 ASP A CA 1
ATOM 2900 C C . ASP A 1 368 ? -22.5 -19.469 -5.559 1 95.25 368 ASP A C 1
ATOM 2902 O O . ASP A 1 368 ? -23.422 -19.359 -4.746 1 95.25 368 ASP A O 1
ATOM 2906 N N . VAL A 1 369 ? -21.297 -19.406 -5.266 1 94.69 369 VAL A N 1
ATOM 2907 C CA . VAL A 1 369 ? -20.875 -19.406 -3.863 1 94.69 369 VAL A CA 1
ATOM 2908 C C . VAL A 1 369 ? -20.984 -18 -3.281 1 94.69 369 VAL A C 1
ATOM 2910 O O . VAL A 1 369 ? -21.344 -17.828 -2.117 1 94.69 369 VAL A O 1
ATOM 2913 N N . VAL A 1 370 ? -20.641 -16.984 -4.094 1 96.12 370 VAL A N 1
ATOM 2914 C CA . VAL A 1 370 ? -20.562 -15.68 -3.451 1 96.12 370 VAL A CA 1
ATOM 2915 C C . VAL A 1 370 ? -21.109 -14.609 -4.391 1 96.12 370 VAL A C 1
ATOM 2917 O O . VAL A 1 370 ? -21.797 -13.68 -3.951 1 96.12 370 VAL A O 1
ATOM 2920 N N . GLY A 1 371 ? -20.891 -14.68 -5.684 1 97.31 371 GLY A N 1
ATOM 2921 C CA . GLY A 1 371 ? -21.297 -13.656 -6.641 1 97.31 371 GLY A CA 1
ATOM 2922 C C . GLY A 1 371 ? -22.781 -13.383 -6.633 1 97.31 371 GLY A C 1
ATOM 2923 O O . GLY A 1 371 ? -23.203 -12.227 -6.621 1 97.31 371 GLY A O 1
ATOM 2924 N N . ARG A 1 372 ? -23.531 -14.398 -6.668 1 96.75 372 ARG A N 1
ATOM 2925 C CA . ARG A 1 372 ? -24.984 -14.281 -6.699 1 96.75 372 ARG A CA 1
ATOM 2926 C C . ARG A 1 372 ? -25.5 -13.555 -5.465 1 96.75 372 ARG A C 1
ATOM 2928 O O . ARG A 1 372 ? -26.391 -12.703 -5.566 1 96.75 372 ARG A O 1
ATOM 2935 N N . GLY A 1 373 ? -25 -13.922 -4.316 1 96.75 373 GLY A N 1
ATOM 2936 C CA . GLY A 1 373 ? -25.375 -13.25 -3.084 1 96.75 373 GLY A CA 1
ATOM 2937 C C . GLY A 1 373 ? -25.062 -11.766 -3.09 1 96.75 373 GLY A C 1
ATOM 2938 O O . GLY A 1 373 ? -25.891 -10.945 -2.684 1 96.75 373 GLY A O 1
ATOM 2939 N N . ILE A 1 374 ? -23.891 -11.414 -3.562 1 97.19 374 ILE A N 1
ATOM 2940 C CA . ILE A 1 374 ? -23.484 -10.016 -3.625 1 97.19 374 ILE A CA 1
ATOM 2941 C C . ILE A 1 374 ? -24.391 -9.25 -4.57 1 97.19 374 ILE A C 1
ATOM 2943 O O . ILE A 1 374 ? -24.828 -8.141 -4.258 1 97.19 374 ILE A O 1
ATOM 2947 N N . GLN A 1 375 ? -24.625 -9.859 -5.715 1 96.25 375 GLN A N 1
ATOM 2948 C CA . GLN A 1 375 ? -25.516 -9.227 -6.688 1 96.25 375 GLN A CA 1
ATOM 2949 C C . GLN A 1 375 ? -26.891 -8.953 -6.078 1 96.25 375 GLN A C 1
ATOM 2951 O O . GLN A 1 375 ? -27.469 -7.887 -6.293 1 96.25 375 GLN A O 1
ATOM 2956 N N . ALA A 1 376 ? -27.438 -9.867 -5.367 1 96.56 376 ALA A N 1
ATOM 2957 C CA . ALA A 1 376 ? -28.734 -9.711 -4.723 1 96.56 376 ALA A CA 1
ATOM 2958 C C . ALA A 1 376 ? -28.719 -8.57 -3.709 1 96.56 376 ALA A C 1
ATOM 2960 O O . ALA A 1 376 ? -29.688 -7.824 -3.588 1 96.56 376 ALA A O 1
ATOM 2961 N N . ILE A 1 377 ? -27.672 -8.438 -2.932 1 96.38 377 ILE A N 1
ATOM 2962 C CA . ILE A 1 377 ? -27.531 -7.359 -1.958 1 96.38 377 ILE A CA 1
ATOM 2963 C C . ILE A 1 377 ? -27.469 -6.016 -2.68 1 96.38 377 ILE A C 1
ATOM 2965 O O . ILE A 1 377 ? -28.156 -5.07 -2.305 1 96.38 377 ILE A O 1
ATOM 2969 N N . LEU A 1 378 ? -26.656 -5.93 -3.764 1 95.31 378 LEU A N 1
ATOM 2970 C CA . LEU A 1 378 ? -26.469 -4.684 -4.504 1 95.31 378 LEU A CA 1
ATOM 2971 C C . LEU A 1 378 ? -27.766 -4.258 -5.18 1 95.31 378 LEU A C 1
ATOM 2973 O O . LEU A 1 378 ? -28.016 -3.064 -5.355 1 95.31 378 LEU A O 1
ATOM 2977 N N . ALA A 1 379 ? -28.562 -5.258 -5.523 1 94.5 379 ALA A N 1
ATOM 2978 C CA . ALA A 1 379 ? -29.844 -4.984 -6.172 1 94.5 379 ALA A CA 1
ATOM 2979 C C . ALA A 1 379 ? -30.922 -4.652 -5.141 1 94.5 379 ALA A C 1
ATOM 2981 O O . ALA A 1 379 ? -32.031 -4.297 -5.504 1 94.5 379 ALA A O 1
ATOM 2982 N N . GLY A 1 380 ? -30.641 -4.777 -3.938 1 94 380 GLY A N 1
ATOM 2983 C CA . GLY A 1 380 ? -31.578 -4.48 -2.875 1 94 380 GLY A CA 1
ATOM 2984 C C . GLY A 1 380 ? -32.531 -5.621 -2.592 1 94 380 GLY A C 1
ATOM 2985 O O . GLY A 1 380 ? -33.562 -5.43 -1.949 1 94 380 GLY A O 1
ATOM 2986 N N . GLU A 1 381 ? -32.219 -6.793 -3.012 1 95.5 381 GLU A N 1
ATOM 2987 C CA . GLU A 1 381 ? -33.062 -7.961 -2.838 1 95.5 381 GLU A CA 1
ATOM 2988 C C . GLU A 1 381 ? -32.75 -8.688 -1.536 1 95.5 381 GLU A C 1
ATOM 2990 O O . GLU A 1 381 ? -33.594 -9.445 -1.023 1 95.5 381 GLU A O 1
ATOM 2995 N N . ARG A 1 382 ? -31.562 -8.555 -1.072 1 96.12 382 ARG A N 1
ATOM 2996 C CA . ARG A 1 382 ? -31.125 -9.125 0.198 1 96.12 382 ARG A CA 1
ATOM 2997 C C . ARG A 1 382 ? -30.531 -8.055 1.107 1 96.12 382 ARG A C 1
ATOM 2999 O O . ARG A 1 382 ? -30.234 -6.949 0.657 1 96.12 382 ARG A O 1
ATOM 3006 N N . ARG A 1 383 ? -30.484 -8.414 2.369 1 96.75 383 ARG A N 1
ATOM 3007 C CA . ARG A 1 383 ? -29.922 -7.535 3.391 1 96.75 383 ARG A CA 1
ATOM 3008 C C . ARG A 1 383 ? -28.781 -8.211 4.133 1 96.75 383 ARG A C 1
ATOM 3010 O O . ARG A 1 383 ? -28.547 -9.414 3.969 1 96.75 383 ARG A O 1
ATOM 3017 N N . ILE A 1 384 ? -28.016 -7.375 4.82 1 96.69 384 ILE A N 1
ATOM 3018 C CA . ILE A 1 384 ? -26.891 -7.883 5.594 1 96.69 384 ILE A CA 1
ATOM 3019 C C . ILE A 1 384 ? -27.156 -7.652 7.082 1 96.69 384 ILE A C 1
ATOM 3021 O O . ILE A 1 384 ? -27.641 -6.594 7.48 1 96.69 384 ILE A O 1
ATOM 3025 N N . GLU A 1 385 ? -26.859 -8.602 7.863 1 96.12 385 GLU A N 1
ATOM 3026 C CA . GLU A 1 385 ? -26.938 -8.469 9.312 1 96.12 385 GLU A CA 1
ATOM 3027 C C . GLU A 1 385 ? -25.75 -9.148 9.992 1 96.12 385 GLU A C 1
ATOM 3029 O O . GLU A 1 385 ? -25.078 -9.984 9.383 1 96.12 385 GLU A O 1
ATOM 3034 N N . VAL A 1 386 ? -25.453 -8.695 11.18 1 95.62 386 VAL A N 1
ATOM 3035 C CA . VAL A 1 386 ? -24.438 -9.352 11.992 1 95.62 386 VAL A CA 1
ATOM 3036 C C . VAL A 1 386 ? -25.109 -10.188 13.086 1 95.62 386 VAL A C 1
ATOM 3038 O O . VAL A 1 386 ? -26 -9.688 13.797 1 95.62 386 VAL A O 1
ATOM 3041 N N . HIS A 1 387 ? -24.766 -11.43 13.125 1 93 387 HIS A N 1
ATOM 3042 C CA . HIS A 1 387 ? -25.266 -12.352 14.133 1 93 387 HIS A CA 1
ATOM 3043 C C . HIS A 1 387 ? -24.125 -13.125 14.789 1 93 387 HIS A C 1
ATOM 3045 O O . HIS A 1 387 ? -23.375 -13.836 14.109 1 93 387 HIS A O 1
ATOM 3051 N N . GLN A 1 388 ? -23.969 -13.016 16.125 1 91 388 GLN A N 1
ATOM 3052 C CA . GLN A 1 388 ? -22.906 -13.672 16.875 1 91 388 GLN A CA 1
ATOM 3053 C C . GLN A 1 388 ? -21.531 -13.367 16.281 1 91 388 GLN A C 1
ATOM 3055 O O . GLN A 1 388 ? -20.734 -14.281 16.094 1 91 388 GLN A O 1
ATOM 3060 N N . GLY A 1 389 ? -21.422 -12.211 15.883 1 90.81 389 GLY A N 1
ATOM 3061 C CA . GLY A 1 389 ? -20.125 -11.727 15.422 1 90.81 389 GLY A CA 1
ATOM 3062 C C . GLY A 1 389 ? -19.812 -12.141 14 1 90.81 389 GLY A C 1
ATOM 3063 O O . GLY A 1 389 ? -18.656 -12.031 13.555 1 90.81 389 GLY A O 1
ATOM 3064 N N . ARG A 1 390 ? -20.844 -12.625 13.312 1 93.88 390 ARG A N 1
ATOM 3065 C CA . ARG A 1 390 ? -20.625 -13.062 11.938 1 93.88 390 ARG A CA 1
ATOM 3066 C C . ARG A 1 390 ? -21.562 -12.336 10.977 1 93.88 390 ARG A C 1
ATOM 3068 O O . ARG A 1 390 ? -22.734 -12.102 11.289 1 93.88 390 ARG A O 1
ATOM 3075 N N . LEU A 1 391 ? -21 -11.977 9.859 1 94.94 391 LEU A N 1
ATOM 3076 C CA . LEU A 1 391 ? -21.766 -11.312 8.82 1 94.94 391 LEU A CA 1
ATOM 3077 C C . LEU A 1 391 ? -22.609 -12.32 8.047 1 94.94 391 LEU A C 1
ATOM 3079 O O . LEU A 1 391 ? -22.109 -13.352 7.602 1 94.94 391 LEU A O 1
ATOM 3083 N N . ARG A 1 392 ? -23.891 -12.07 7.879 1 94.19 392 ARG A N 1
ATOM 3084 C CA . ARG A 1 392 ? -24.812 -12.969 7.191 1 94.19 392 ARG A CA 1
ATOM 3085 C C . ARG A 1 392 ? -25.703 -12.211 6.215 1 94.19 392 ARG A C 1
ATOM 3087 O O . ARG A 1 392 ? -25.969 -11.023 6.398 1 94.19 392 ARG A O 1
ATOM 3094 N N . GLN A 1 393 ? -26.062 -12.938 5.191 1 94.12 393 GLN A N 1
ATOM 3095 C CA . GLN A 1 393 ? -27.062 -12.422 4.254 1 94.12 393 GLN A CA 1
ATOM 3096 C C . GLN A 1 393 ? -28.453 -12.945 4.582 1 94.12 393 GLN A C 1
ATOM 3098 O O . GLN A 1 393 ? -28.625 -14.117 4.926 1 94.12 393 GLN A O 1
ATOM 3103 N N . ILE A 1 394 ? -29.391 -12.047 4.516 1 92.94 394 ILE A N 1
ATOM 3104 C CA . ILE A 1 394 ? -30.766 -12.461 4.785 1 92.94 394 ILE A CA 1
ATOM 3105 C C . ILE A 1 394 ? -31.688 -11.922 3.697 1 92.94 394 ILE A C 1
ATOM 3107 O O . ILE A 1 394 ? -31.391 -10.898 3.072 1 92.94 394 ILE A O 1
ATOM 3111 N N . ASP A 1 395 ? -32.75 -12.719 3.461 1 89.5 395 ASP A N 1
ATOM 3112 C CA . ASP A 1 395 ? -33.719 -12.25 2.496 1 89.5 395 ASP A CA 1
ATOM 3113 C C . ASP A 1 395 ? -34.5 -11.047 3.039 1 89.5 395 ASP A C 1
ATOM 3115 O O . ASP A 1 395 ? -34.688 -10.922 4.25 1 89.5 395 ASP A O 1
ATOM 3119 N N . ARG A 1 396 ? -34.844 -10.125 2.125 1 83.38 396 ARG A N 1
ATOM 3120 C CA . ARG A 1 396 ? -35.594 -8.945 2.51 1 83.38 396 ARG A CA 1
ATOM 3121 C C . ARG A 1 396 ? -36.969 -9.328 3.027 1 83.38 396 ARG A C 1
ATOM 3123 O O . ARG A 1 396 ? -37.625 -10.211 2.465 1 83.38 396 ARG A O 1
ATOM 3130 N N . MET B 1 1 ? -41.812 37.219 25.062 1 25.56 1 MET B N 1
ATOM 3131 C CA . MET B 1 1 ? -41.469 36.469 23.859 1 25.56 1 MET B CA 1
ATOM 3132 C C . MET B 1 1 ? -40.344 37.156 23.094 1 25.56 1 MET B C 1
ATOM 3134 O O . MET B 1 1 ? -40.594 38.062 22.281 1 25.56 1 MET B O 1
ATOM 3138 N N . GLY B 1 2 ? -39.25 37.625 23.75 1 27.41 2 GLY B N 1
ATOM 3139 C CA . GLY B 1 2 ? -38.281 38.656 23.438 1 27.41 2 GLY B CA 1
ATOM 3140 C C . GLY B 1 2 ? -37.469 38.375 22.188 1 27.41 2 GLY B C 1
ATOM 3141 O O . GLY B 1 2 ? -37.25 37.219 21.844 1 27.41 2 GLY B O 1
ATOM 3142 N N . ASP B 1 3 ? -37.562 39.25 21.125 1 29.05 3 ASP B N 1
ATOM 3143 C CA . ASP B 1 3 ? -37.094 39.312 19.75 1 29.05 3 ASP B CA 1
ATOM 3144 C C . ASP B 1 3 ? -35.562 39.125 19.688 1 29.05 3 ASP B C 1
ATOM 3146 O O . ASP B 1 3 ? -34.812 40 20.125 1 29.05 3 ASP B O 1
ATOM 3150 N N . GLY B 1 4 ? -35 38.156 20.281 1 24.45 4 GLY B N 1
ATOM 3151 C CA . GLY B 1 4 ? -33.562 37.938 20.406 1 24.45 4 GLY B CA 1
ATOM 3152 C C . GLY B 1 4 ? -32.812 38.062 19.094 1 24.45 4 GLY B C 1
ATOM 3153 O O . GLY B 1 4 ? -32.688 37.094 18.344 1 24.45 4 GLY B O 1
ATOM 3154 N N . ARG B 1 5 ? -33.031 39.281 18.422 1 32.28 5 ARG B N 1
ATOM 3155 C CA . ARG B 1 5 ? -32.312 39.688 17.234 1 32.28 5 ARG B CA 1
ATOM 3156 C C . ARG B 1 5 ? -30.812 39.375 17.391 1 32.28 5 ARG B C 1
ATOM 3158 O O . ARG B 1 5 ? -30.156 39.938 18.281 1 32.28 5 ARG B O 1
ATOM 3165 N N . VAL B 1 6 ? -30.375 38.156 17.156 1 30.66 6 VAL B N 1
ATOM 3166 C CA . VAL B 1 6 ? -28.969 37.781 17.047 1 30.66 6 VAL B CA 1
ATOM 3167 C C . VAL B 1 6 ? -28.219 38.812 16.219 1 30.66 6 VAL B C 1
ATOM 3169 O O . VAL B 1 6 ? -28.578 39.094 15.078 1 30.66 6 VAL B O 1
ATOM 3172 N N . VAL B 1 7 ? -27.641 39.812 16.828 1 29.45 7 VAL B N 1
ATOM 3173 C CA . VAL B 1 7 ? -26.703 40.781 16.266 1 29.45 7 VAL B CA 1
ATOM 3174 C C . VAL B 1 7 ? -25.688 40.062 15.391 1 29.45 7 VAL B C 1
ATOM 3176 O O . VAL B 1 7 ? -24.922 39.219 15.875 1 29.45 7 VAL B O 1
ATOM 3179 N N . LEU B 1 8 ? -26.078 39.625 14.242 1 30.31 8 LEU B N 1
ATOM 3180 C CA . LEU B 1 8 ? -25.156 39.281 13.172 1 30.31 8 LEU B CA 1
ATOM 3181 C C . LEU B 1 8 ? -23.969 40.25 13.156 1 30.31 8 LEU B C 1
ATOM 3183 O O . LEU B 1 8 ? -24.109 41.406 12.773 1 30.31 8 LEU B O 1
ATOM 3187 N N . MET B 1 9 ? -23.297 40.406 14.281 1 29.12 9 MET B N 1
ATOM 3188 C CA . MET B 1 9 ? -22.109 41.25 14.195 1 29.12 9 MET B CA 1
ATOM 3189 C C . MET B 1 9 ? -21.438 41.125 12.836 1 29.12 9 MET B C 1
ATOM 3191 O O . MET B 1 9 ? -21.312 40 12.312 1 29.12 9 MET B O 1
ATOM 3195 N N . ALA B 1 10 ? -21.625 42.062 11.938 1 31.83 10 ALA B N 1
ATOM 3196 C CA . ALA B 1 10 ? -20.906 42.312 10.695 1 31.83 10 ALA B CA 1
ATOM 3197 C C . ALA B 1 10 ? -19.453 41.844 10.789 1 31.83 10 ALA B C 1
ATOM 3199 O O . ALA B 1 10 ? -18.688 42.406 11.578 1 31.83 10 ALA B O 1
ATOM 3200 N N . LEU B 1 11 ? -19.188 40.562 10.883 1 35.25 11 LEU B N 1
ATOM 3201 C CA . LEU B 1 11 ? -17.812 40.094 10.789 1 35.25 11 LEU B CA 1
ATOM 3202 C C . LEU B 1 11 ? -16.984 41 9.883 1 35.25 11 LEU B C 1
ATOM 3204 O O . LEU B 1 11 ? -17.344 41.219 8.719 1 35.25 11 LEU B O 1
ATOM 3208 N N . SER B 1 12 ? -16.484 42.188 10.328 1 34.5 12 SER B N 1
ATOM 3209 C CA . SER B 1 12 ? -15.531 43.031 9.648 1 34.5 12 SER B CA 1
ATOM 3210 C C . SER B 1 12 ? -14.656 42.25 8.672 1 34.5 12 SER B C 1
ATOM 3212 O O . SER B 1 12 ? -14.242 41.125 8.977 1 34.5 12 SER B O 1
ATOM 3214 N N . ALA B 1 13 ? -14.875 42.375 7.363 1 40.31 13 ALA B N 1
ATOM 3215 C CA . ALA B 1 13 ? -14.102 41.844 6.238 1 40.31 13 ALA B CA 1
ATOM 3216 C C . ALA B 1 13 ? -12.617 41.781 6.582 1 40.31 13 ALA B C 1
ATOM 3218 O O . ALA B 1 13 ? -11.977 42.781 6.836 1 40.31 13 ALA B O 1
ATOM 3219 N N . SER B 1 14 ? -12.078 40.812 7.285 1 47.56 14 SER B N 1
ATOM 3220 C CA . SER B 1 14 ? -10.664 40.688 7.613 1 47.56 14 SER B CA 1
ATOM 3221 C C . SER B 1 14 ? -9.781 41.125 6.449 1 47.56 14 SER B C 1
ATOM 3223 O O . SER B 1 14 ? -10.094 40.844 5.289 1 47.56 14 SER B O 1
ATOM 3225 N N . VAL B 1 15 ? -9.023 42.25 6.574 1 46.28 15 VAL B N 1
ATOM 3226 C CA . VAL B 1 15 ? -8.117 43.094 5.797 1 46.28 15 VAL B CA 1
ATOM 3227 C C . VAL B 1 15 ? -6.957 42.25 5.27 1 46.28 15 VAL B C 1
ATOM 3229 O O . VAL B 1 15 ? -6.418 41.406 5.988 1 46.28 15 VAL B O 1
ATOM 3232 N N . VAL B 1 16 ? -7.004 41.969 3.902 1 52.56 16 VAL B N 1
ATOM 3233 C CA . VAL B 1 16 ? -5.844 41.5 3.152 1 52.56 16 VAL B CA 1
ATOM 3234 C C . VAL B 1 16 ? -4.703 42.531 3.279 1 52.56 16 VAL B C 1
ATOM 3236 O O . VAL B 1 16 ? -4.918 43.719 3.141 1 52.56 16 VAL B O 1
ATOM 3239 N N . SER B 1 17 ? -3.691 42.312 3.926 1 54.62 17 SER B N 1
ATOM 3240 C CA . SER B 1 17 ? -2.533 43.188 4.07 1 54.62 17 SER B CA 1
ATOM 3241 C C . SER B 1 17 ? -1.846 43.406 2.729 1 54.62 17 SER B C 1
ATOM 3243 O O . SER B 1 17 ? -1.331 42.469 2.119 1 54.62 17 SER B O 1
ATOM 3245 N N . ASP B 1 18 ? -2.225 44.344 1.952 1 59.69 18 ASP B N 1
ATOM 3246 C CA . ASP B 1 18 ? -1.531 44.688 0.714 1 59.69 18 ASP B CA 1
ATOM 3247 C C . ASP B 1 18 ? -0.152 45.281 1.002 1 59.69 18 ASP B C 1
ATOM 3249 O O . ASP B 1 18 ? 0.559 45.688 0.081 1 59.69 18 ASP B O 1
ATOM 3253 N N . ASP B 1 19 ? 0.217 45.312 2.307 1 69.75 19 ASP B N 1
ATOM 3254 C CA . ASP B 1 19 ? 1.477 46 2.627 1 69.75 19 ASP B CA 1
ATOM 3255 C C . ASP B 1 19 ? 2.66 45.031 2.43 1 69.75 19 ASP B C 1
ATOM 3257 O O . ASP B 1 19 ? 2.494 43.812 2.43 1 69.75 19 ASP B O 1
ATOM 3261 N N . GLU B 1 20 ? 3.83 45.688 2.139 1 85.88 20 GLU B N 1
ATOM 3262 C CA . GLU B 1 20 ? 5.09 44.938 2.113 1 85.88 20 GLU B CA 1
ATOM 3263 C C . GLU B 1 20 ? 5.383 44.312 3.467 1 85.88 20 GLU B C 1
ATOM 3265 O O . GLU B 1 20 ? 5.176 44.938 4.512 1 85.88 20 GLU B O 1
ATOM 3270 N N . PRO B 1 21 ? 5.758 43.156 3.453 1 94.44 21 PRO B N 1
ATOM 3271 C CA . PRO B 1 21 ? 6.055 42.469 4.727 1 94.44 21 PRO B CA 1
ATOM 3272 C C . PRO B 1 21 ? 7.242 43.094 5.453 1 94.44 21 PRO B C 1
ATOM 3274 O O . PRO B 1 21 ? 8.133 43.688 4.816 1 94.44 21 PRO B O 1
ATOM 3277 N N . VAL B 1 22 ? 7.238 43.062 6.715 1 95.31 22 VAL B N 1
ATOM 3278 C CA . VAL B 1 22 ? 8.305 43.625 7.551 1 95.31 22 VAL B CA 1
ATOM 3279 C C . VAL B 1 22 ? 9.242 42.5 7.996 1 95.31 22 VAL B C 1
ATOM 3281 O O . VAL B 1 22 ? 8.797 41.5 8.578 1 95.31 22 VAL B O 1
ATOM 3284 N N . TRP B 1 23 ? 10.516 42.656 7.645 1 97.06 23 TRP B N 1
ATOM 3285 C CA . TRP B 1 23 ? 11.523 41.719 8.094 1 97.06 23 TRP B CA 1
ATOM 3286 C C . TRP B 1 23 ? 11.93 41.969 9.539 1 97.06 23 TRP B C 1
ATOM 3288 O O . TRP B 1 23 ? 12.234 43.125 9.898 1 97.06 23 TRP B O 1
ATOM 3298 N N . LEU B 1 24 ? 11.875 41 10.352 1 97.94 24 LEU B N 1
ATOM 3299 C CA . LEU B 1 24 ? 12.164 41.156 11.773 1 97.94 24 LEU B CA 1
ATOM 3300 C C . LEU B 1 24 ? 13.32 40.219 12.195 1 97.94 24 LEU B C 1
ATOM 3302 O O . LEU B 1 24 ? 13.164 39 12.234 1 97.94 24 LEU B O 1
ATOM 3306 N N . ASP B 1 25 ? 14.477 40.781 12.562 1 97.62 25 ASP B N 1
ATOM 3307 C CA . ASP B 1 25 ? 15.633 40 12.961 1 97.62 25 ASP B CA 1
ATOM 3308 C C . ASP B 1 25 ? 16.266 40.562 14.234 1 97.62 25 ASP B C 1
ATOM 3310 O O . ASP B 1 25 ? 17.406 40.219 14.562 1 97.62 25 ASP B O 1
ATOM 3314 N N . ARG B 1 26 ? 15.555 41.438 14.914 1 98.06 26 ARG B N 1
ATOM 3315 C CA . ARG B 1 26 ? 16.016 42 16.188 1 98.06 26 ARG B CA 1
ATOM 3316 C C . ARG B 1 26 ? 15.078 41.625 17.328 1 98.06 26 ARG B C 1
ATOM 3318 O O . ARG B 1 26 ? 13.859 41.688 17.188 1 98.06 26 ARG B O 1
ATOM 3325 N N . GLN B 1 27 ? 15.664 41.312 18.438 1 98.25 27 GLN B N 1
ATOM 3326 C CA . GLN B 1 27 ? 14.898 40.812 19.578 1 98.25 27 GLN B CA 1
ATOM 3327 C C . GLN B 1 27 ? 13.93 41.875 20.078 1 98.25 27 GLN B C 1
ATOM 3329 O O . GLN B 1 27 ? 12.797 41.594 20.453 1 98.25 27 GLN B O 1
ATOM 3334 N N . SER B 1 28 ? 14.375 43.125 20.078 1 98 28 SER B N 1
ATOM 3335 C CA . SER B 1 28 ? 13.531 44.188 20.562 1 98 28 SER B CA 1
ATOM 3336 C C . SER B 1 28 ? 12.273 44.344 19.719 1 98 28 SER B C 1
ATOM 3338 O O . SER B 1 28 ? 11.18 44.562 20.25 1 98 28 SER B O 1
ATOM 3340 N N . ASP B 1 29 ? 12.438 44.188 18.484 1 97.75 29 ASP B N 1
ATOM 3341 C CA . ASP B 1 29 ? 11.312 44.281 17.562 1 97.75 29 ASP B CA 1
ATOM 3342 C C . ASP B 1 29 ? 10.328 43.125 17.797 1 97.75 29 ASP B C 1
ATOM 3344 O O . ASP B 1 29 ? 9.109 43.312 17.703 1 97.75 29 ASP B O 1
ATOM 3348 N N . LEU B 1 30 ? 10.859 41.969 18.094 1 98.19 30 LEU B N 1
ATOM 3349 C CA . LEU B 1 30 ? 10 40.844 18.375 1 98.19 30 LEU B CA 1
ATOM 3350 C C . LEU B 1 30 ? 9.195 41.062 19.641 1 98.19 30 LEU B C 1
ATOM 3352 O O . LEU B 1 30 ? 7.996 40.781 19.688 1 98.19 30 LEU B O 1
ATOM 3356 N N . ASP B 1 31 ? 9.891 41.594 20.609 1 97.75 31 ASP B N 1
ATOM 3357 C CA . ASP B 1 31 ? 9.219 41.875 21.875 1 97.75 31 ASP B CA 1
ATOM 3358 C C . ASP B 1 31 ? 8.062 42.844 21.688 1 97.75 31 ASP B C 1
ATOM 3360 O O . ASP B 1 31 ? 6.988 42.656 22.25 1 97.75 31 ASP B O 1
ATOM 3364 N N . GLU B 1 32 ? 8.32 43.812 20.891 1 97.69 32 GLU B N 1
ATOM 3365 C CA . GLU B 1 32 ? 7.27 44.781 20.578 1 97.69 32 GLU B CA 1
ATOM 3366 C C . GLU B 1 32 ? 6.113 44.094 19.844 1 97.69 32 GLU B C 1
ATOM 3368 O O . GLU B 1 32 ? 4.945 44.344 20.156 1 97.69 32 GLU B O 1
ATOM 3373 N N . LEU B 1 33 ? 6.465 43.312 18.938 1 97.31 33 LEU B N 1
ATOM 3374 C CA . LEU B 1 33 ? 5.457 42.594 18.156 1 97.31 33 LEU B CA 1
ATOM 3375 C C . LEU B 1 33 ? 4.609 41.688 19.047 1 97.31 33 LEU B C 1
ATOM 3377 O O . LEU B 1 33 ? 3.396 41.594 18.859 1 97.31 33 LEU B O 1
ATOM 3381 N N . VAL B 1 34 ? 5.23 41.031 19.984 1 97.62 34 VAL B N 1
ATOM 3382 C CA . VAL B 1 34 ? 4.516 40.156 20.922 1 97.62 34 VAL B CA 1
ATOM 3383 C C . VAL B 1 34 ? 3.459 40.969 21.656 1 97.62 34 VAL B C 1
ATOM 3385 O O . VAL B 1 34 ? 2.324 40.531 21.828 1 97.62 34 VAL B O 1
ATOM 3388 N N . GLY B 1 35 ? 3.834 42.125 22.016 1 96.62 35 GLY B N 1
ATOM 3389 C CA . GLY B 1 35 ? 2.883 43.031 22.672 1 96.62 35 GLY B CA 1
ATOM 3390 C C . GLY B 1 35 ? 1.699 43.375 21.781 1 96.62 35 GLY B C 1
ATOM 3391 O O . GLY B 1 35 ? 0.553 43.344 22.234 1 96.62 35 GLY B O 1
ATOM 3392 N N . VAL B 1 36 ? 1.962 43.688 20.594 1 95.19 36 VAL B N 1
ATOM 3393 C CA . VAL B 1 36 ? 0.921 44 19.625 1 95.19 36 VAL B CA 1
ATOM 3394 C C . VAL B 1 36 ? -0.03 42.844 19.453 1 95.19 36 VAL B C 1
ATOM 3396 O O . VAL B 1 36 ? -1.25 43 19.422 1 95.19 36 VAL B O 1
ATOM 3399 N N . GLY B 1 37 ? 0.505 41.719 19.453 1 95.56 37 GLY B N 1
ATOM 3400 C CA . GLY B 1 37 ? -0.268 40.5 19.219 1 95.56 37 GLY B CA 1
ATOM 3401 C C . GLY B 1 37 ? -1.207 40.156 20.359 1 95.56 37 GLY B C 1
ATOM 3402 O O . GLY B 1 37 ? -2.225 39.5 20.172 1 95.56 37 GLY B O 1
ATOM 3403 N N . LEU B 1 38 ? -0.898 40.531 21.531 1 95.38 38 LEU B N 1
ATOM 3404 C CA . LEU B 1 38 ? -1.729 40.281 22.703 1 95.38 38 LEU B CA 1
ATOM 3405 C C . LEU B 1 38 ? -3 41.094 22.672 1 95.38 38 LEU B C 1
ATOM 3407 O O . LEU B 1 38 ? -3.959 40.812 23.391 1 95.38 38 LEU B O 1
ATOM 3411 N N . GLY B 1 39 ? -3.119 42.062 21.766 1 91.5 39 GLY B N 1
ATOM 3412 C CA . GLY B 1 39 ? -4.262 42.938 21.688 1 91.5 39 GLY B CA 1
ATOM 3413 C C . GLY B 1 39 ? -5.281 42.531 20.641 1 91.5 39 GLY B C 1
ATOM 3414 O O . GLY B 1 39 ? -6.262 43.25 20.406 1 91.5 39 GLY B O 1
ATOM 3415 N N . VAL B 1 40 ? -5.012 41.438 20.047 1 93.5 40 VAL B N 1
ATOM 3416 C CA . VAL B 1 40 ? -5.91 41.031 18.984 1 93.5 40 VAL B CA 1
ATOM 3417 C C . VAL B 1 40 ? -6.457 39.625 19.281 1 93.5 40 VAL B C 1
ATOM 3419 O O . VAL B 1 40 ? -5.848 38.875 20.031 1 93.5 40 VAL B O 1
ATOM 3422 N N . PRO B 1 41 ? -7.566 39.344 18.672 1 92.94 41 PRO B N 1
ATOM 3423 C CA . PRO B 1 41 ? -8.18 38.062 18.984 1 92.94 41 PRO B CA 1
ATOM 3424 C C . PRO B 1 41 ? -7.531 36.906 18.219 1 92.94 41 PRO B C 1
ATOM 3426 O O . PRO B 1 41 ? -7.59 35.75 18.656 1 92.94 41 PRO B O 1
ATOM 3429 N N . ARG B 1 42 ? -6.93 37.25 17 1 95 42 ARG B N 1
ATOM 3430 C CA . ARG B 1 42 ? -6.383 36.188 16.156 1 95 42 ARG B CA 1
ATOM 3431 C C . ARG B 1 42 ? -5.074 36.625 15.508 1 95 42 ARG B C 1
ATOM 3433 O O . ARG B 1 42 ? -4.91 37.812 15.164 1 95 42 ARG B O 1
ATOM 3440 N N . ILE B 1 43 ? -4.234 35.688 15.375 1 97.06 43 ILE B N 1
ATOM 3441 C CA . ILE B 1 43 ? -2.971 35.875 14.664 1 97.06 43 ILE B CA 1
ATOM 3442 C C . ILE B 1 43 ? -2.777 34.75 13.648 1 97.06 43 ILE B C 1
ATOM 3444 O O . ILE B 1 43 ? -2.898 33.562 13.992 1 97.06 43 ILE B O 1
ATOM 3448 N N . ALA B 1 44 ? -2.588 35.062 12.414 1 98 44 ALA B N 1
ATOM 3449 C CA . ALA B 1 44 ? -2.232 34.094 11.406 1 98 44 ALA B CA 1
ATOM 3450 C C . ALA B 1 44 ? -0.742 33.75 11.461 1 98 44 ALA B C 1
ATOM 3452 O O . ALA B 1 44 ? 0.089 34.656 11.641 1 98 44 ALA B O 1
ATOM 3453 N N . ILE B 1 45 ? -0.397 32.5 11.344 1 98.06 45 ILE B N 1
ATOM 3454 C CA . ILE B 1 45 ? 1 32.125 11.492 1 98.06 45 ILE B CA 1
ATOM 3455 C C . ILE B 1 45 ? 1.318 30.969 10.547 1 98.06 45 ILE B C 1
ATOM 3457 O O . ILE B 1 45 ? 0.454 30.141 10.258 1 98.06 45 ILE B O 1
ATOM 3461 N N . ASP B 1 46 ? 2.477 30.875 10.055 1 97.56 46 ASP B N 1
ATOM 3462 C CA . ASP B 1 46 ? 3.037 29.828 9.219 1 97.56 46 ASP B CA 1
ATOM 3463 C C . ASP B 1 46 ? 4.547 29.719 9.422 1 97.56 46 ASP B C 1
ATOM 3465 O O . ASP B 1 46 ? 5.168 30.594 10.023 1 97.56 46 ASP B O 1
ATOM 3469 N N . THR B 1 47 ? 5.121 28.625 8.93 1 97.31 47 THR B N 1
ATOM 3470 C CA . THR B 1 47 ? 6.559 28.438 9.086 1 97.31 47 THR B CA 1
ATOM 3471 C C . THR B 1 47 ? 7.176 27.875 7.801 1 97.31 47 THR B C 1
ATOM 3473 O O . THR B 1 47 ? 6.488 27.219 7.016 1 97.31 47 THR B O 1
ATOM 3476 N N . GLU B 1 48 ? 8.414 28.203 7.566 1 95.38 48 GLU B N 1
ATOM 3477 C CA . GLU B 1 48 ? 9.281 27.531 6.594 1 95.38 48 GLU B CA 1
ATOM 3478 C C . GLU B 1 48 ? 10.438 26.828 7.285 1 95.38 48 GLU B C 1
ATOM 3480 O O . GLU B 1 48 ? 11.031 27.359 8.227 1 95.38 48 GLU B O 1
ATOM 3485 N N . PHE B 1 49 ? 10.711 25.578 6.832 1 93.75 49 PHE B N 1
ATOM 3486 C CA . PHE B 1 49 ? 11.734 24.797 7.508 1 93.75 49 PHE B CA 1
ATOM 3487 C C . PHE B 1 49 ? 12.352 23.781 6.555 1 93.75 49 PHE B C 1
ATOM 3489 O O . PHE B 1 49 ? 11.859 23.578 5.441 1 93.75 49 PHE B O 1
ATOM 3496 N N . HIS B 1 50 ? 13.523 23.25 7.004 1 88.69 50 HIS B N 1
ATOM 3497 C CA . HIS B 1 50 ? 14.203 22.156 6.316 1 88.69 50 HIS B CA 1
ATOM 3498 C C . HIS B 1 50 ? 14.25 20.891 7.18 1 88.69 50 HIS B C 1
ATOM 3500 O O . HIS B 1 50 ? 14.516 20.969 8.383 1 88.69 50 HIS B O 1
ATOM 3506 N N . ARG B 1 51 ? 13.852 19.719 6.59 1 85.75 51 ARG B N 1
ATOM 3507 C CA . ARG B 1 51 ? 13.82 18.469 7.348 1 85.75 51 ARG B CA 1
ATOM 3508 C C . ARG B 1 51 ? 14.625 17.391 6.645 1 85.75 51 ARG B C 1
ATOM 3510 O O . ARG B 1 51 ? 14.656 16.234 7.094 1 85.75 51 ARG B O 1
ATOM 3517 N N . GLU B 1 52 ? 15.391 17.609 5.734 1 81.5 52 GLU B N 1
ATOM 3518 C CA . GLU B 1 52 ? 15.992 16.578 4.891 1 81.5 52 GLU B CA 1
ATOM 3519 C C . GLU B 1 52 ? 17.297 16.062 5.488 1 81.5 52 GLU B C 1
ATOM 3521 O O . GLU B 1 52 ? 17.625 14.883 5.367 1 81.5 52 GLU B O 1
ATOM 3526 N N . ARG B 1 53 ? 18.047 16.859 6.234 1 83.19 53 ARG B N 1
ATOM 3527 C CA . ARG B 1 53 ? 19.406 16.484 6.613 1 83.19 53 ARG B CA 1
ATOM 3528 C C . ARG B 1 53 ? 19.531 16.344 8.125 1 83.19 53 ARG B C 1
ATOM 3530 O O . ARG B 1 53 ? 20.609 16.016 8.641 1 83.19 53 ARG B O 1
ATOM 3537 N N . THR B 1 54 ? 18.516 16.641 8.859 1 89.81 54 THR B N 1
ATOM 3538 C CA . THR B 1 54 ? 18.547 16.594 10.312 1 89.81 54 THR B CA 1
ATOM 3539 C C . THR B 1 54 ? 17.375 15.773 10.859 1 89.81 54 THR B C 1
ATOM 3541 O O . THR B 1 54 ? 16.406 15.523 10.141 1 89.81 54 THR B O 1
ATOM 3544 N N . TYR B 1 55 ? 17.547 15.297 12.086 1 90.56 55 TYR B N 1
ATOM 3545 C CA . TYR B 1 55 ? 16.453 14.617 12.766 1 90.56 55 TYR B CA 1
ATOM 3546 C C . TYR B 1 55 ? 15.312 15.594 13.062 1 90.56 55 TYR B C 1
ATOM 3548 O O . TYR B 1 55 ? 14.156 15.32 12.734 1 90.56 55 TYR B O 1
ATOM 3556 N N . TYR B 1 56 ? 15.766 16.688 13.641 1 89.5 56 TYR B N 1
ATOM 3557 C CA . TYR B 1 56 ? 14.789 17.734 13.945 1 89.5 56 TYR B CA 1
ATOM 3558 C C . TYR B 1 56 ? 14.703 18.75 12.812 1 89.5 56 TYR B C 1
ATOM 3560 O O . TYR B 1 56 ? 15.727 19.125 12.242 1 89.5 56 TYR B O 1
ATOM 3568 N N . PRO B 1 57 ? 13.492 19.141 12.531 1 90.5 57 PRO B N 1
ATOM 3569 C CA . PRO B 1 57 ? 13.375 20.172 11.484 1 90.5 57 PRO B CA 1
ATOM 3570 C C . PRO B 1 57 ? 14.086 21.469 11.859 1 90.5 57 PRO B C 1
ATOM 3572 O O . PRO B 1 57 ? 14.062 21.875 13.023 1 90.5 57 PRO B O 1
ATOM 3575 N N . ARG B 1 58 ? 14.766 22.062 10.898 1 91.56 58 ARG B N 1
ATOM 3576 C CA . ARG B 1 58 ? 15.414 23.359 11.102 1 91.56 58 ARG B CA 1
ATOM 3577 C C . ARG B 1 58 ? 14.508 24.5 10.688 1 91.56 58 ARG B C 1
ATOM 3579 O O . ARG B 1 58 ? 14.25 24.703 9.5 1 91.56 58 ARG B O 1
ATOM 3586 N N . LEU B 1 59 ? 14.102 25.234 11.641 1 96.06 59 LEU B N 1
ATOM 3587 C CA . LEU B 1 59 ? 13.195 26.359 11.414 1 96.06 59 LEU B CA 1
ATOM 3588 C C . LEU B 1 59 ? 13.922 27.5 10.719 1 96.06 59 LEU B C 1
ATOM 3590 O O . LEU B 1 59 ? 14.984 27.938 11.164 1 96.06 59 LEU B O 1
ATOM 3594 N N . ALA B 1 60 ? 13.344 27.953 9.602 1 96.5 60 ALA B N 1
ATOM 3595 C CA . ALA B 1 60 ? 14.023 28.938 8.781 1 96.5 60 ALA B CA 1
ATOM 3596 C C . ALA B 1 60 ? 13.281 30.281 8.805 1 96.5 60 ALA B C 1
ATOM 3598 O O . ALA B 1 60 ? 13.883 31.328 8.617 1 96.5 60 ALA B O 1
ATOM 3599 N N . LEU B 1 61 ? 12.008 30.188 8.984 1 97.69 61 LEU B N 1
ATOM 3600 C CA . LEU B 1 61 ? 11.211 31.406 8.922 1 97.69 61 LEU B CA 1
ATOM 3601 C C . LEU B 1 61 ? 9.891 31.219 9.672 1 97.69 61 LEU B C 1
ATOM 3603 O O . LEU B 1 61 ? 9.297 30.141 9.633 1 97.69 61 LEU B O 1
ATOM 3607 N N . VAL B 1 62 ? 9.477 32.281 10.359 1 98.44 62 VAL B N 1
ATOM 3608 C CA . VAL B 1 62 ? 8.133 32.344 10.938 1 98.44 62 VAL B CA 1
ATOM 3609 C C . VAL B 1 62 ? 7.387 33.531 10.367 1 98.44 62 VAL B C 1
ATOM 3611 O O . VAL B 1 62 ? 7.879 34.656 10.438 1 98.44 62 VAL B O 1
ATOM 3614 N N . GLN B 1 63 ? 6.309 33.25 9.789 1 97.94 63 GLN B N 1
ATOM 3615 C CA . GLN B 1 63 ? 5.469 34.312 9.227 1 97.94 63 GLN B CA 1
ATOM 3616 C C . GLN B 1 63 ? 4.273 34.594 10.125 1 97.94 63 GLN B C 1
ATOM 3618 O O . GLN B 1 63 ? 3.643 33.688 10.648 1 97.94 63 GLN B O 1
ATOM 3623 N N . VAL B 1 64 ? 3.984 35.938 10.305 1 97.88 64 VAL B N 1
ATOM 3624 C CA . VAL B 1 64 ? 2.848 36.312 11.141 1 97.88 64 VAL B CA 1
ATOM 3625 C C . VAL B 1 64 ? 2.086 37.438 10.492 1 97.88 64 VAL B C 1
ATOM 3627 O O . VAL B 1 64 ? 2.691 38.375 9.945 1 97.88 64 VAL B O 1
ATOM 3630 N N . ALA B 1 65 ? 0.792 37.281 10.516 1 96.81 65 ALA B N 1
ATOM 3631 C CA . ALA B 1 65 ? -0.072 38.406 10.109 1 96.81 65 ALA B CA 1
ATOM 3632 C C . ALA B 1 65 ? -0.957 38.844 11.266 1 96.81 65 ALA B C 1
ATOM 3634 O O . ALA B 1 65 ? -1.678 38.062 11.859 1 96.81 65 ALA B O 1
ATOM 3635 N N . ILE B 1 66 ? -0.832 40.062 11.617 1 93.44 66 ILE B N 1
ATOM 3636 C CA . ILE B 1 66 ? -1.646 40.719 12.633 1 93.44 66 ILE B CA 1
ATOM 3637 C C . ILE B 1 66 ? -2.332 41.969 12.031 1 93.44 66 ILE B C 1
ATOM 3639 O O . ILE B 1 66 ? -1.665 42.906 11.586 1 93.44 66 ILE B O 1
ATOM 3643 N N . ASP B 1 67 ? -3.646 41.75 12.031 1 83 67 ASP B N 1
ATOM 3644 C CA . ASP B 1 67 ? -4.445 42.812 11.422 1 83 67 ASP B CA 1
ATOM 3645 C C . ASP B 1 67 ? -4.051 43.031 9.961 1 83 67 ASP B C 1
ATOM 3647 O O . ASP B 1 67 ? -4.18 42.125 9.141 1 83 67 ASP B O 1
ATOM 3651 N N . ARG B 1 68 ? -3.496 44.062 9.539 1 83.5 68 ARG B N 1
ATOM 3652 C CA . ARG B 1 68 ? -3.232 44.375 8.141 1 83.5 68 ARG B CA 1
ATOM 3653 C C . ARG B 1 68 ? -1.734 44.375 7.852 1 83.5 68 ARG B C 1
ATOM 3655 O O . ARG B 1 68 ? -1.294 44.906 6.832 1 83.5 68 ARG B O 1
ATOM 3662 N N . ARG B 1 69 ? -1.021 43.781 8.758 1 92.31 69 ARG B N 1
ATOM 3663 C CA . ARG B 1 69 ? 0.424 43.781 8.555 1 92.31 69 ARG B CA 1
ATOM 3664 C C . ARG B 1 69 ? 0.991 42.375 8.641 1 92.31 69 ARG B C 1
ATOM 3666 O O . ARG B 1 69 ? 0.517 41.562 9.43 1 92.31 69 ARG B O 1
ATOM 3673 N N . VAL B 1 70 ? 2.008 42.156 7.809 1 96.56 70 VAL B N 1
ATOM 3674 C CA . VAL B 1 70 ? 2.691 40.875 7.793 1 96.56 70 VAL B CA 1
ATOM 3675 C C . VAL B 1 70 ? 4.129 41.031 8.281 1 96.56 70 VAL B C 1
ATOM 3677 O O . VAL B 1 70 ? 4.828 41.969 7.863 1 96.56 70 VAL B O 1
ATOM 3680 N N . TRP B 1 71 ? 4.562 40.25 9.18 1 97.5 71 TRP B N 1
ATOM 3681 C CA . TRP B 1 71 ? 5.938 40.188 9.664 1 97.5 71 TRP B CA 1
ATOM 3682 C C . TRP B 1 71 ? 6.594 38.844 9.305 1 97.5 71 TRP B C 1
ATOM 3684 O O . TRP B 1 71 ? 5.961 37.812 9.398 1 97.5 71 TRP B O 1
ATOM 3694 N N . LEU B 1 72 ? 7.785 38.938 8.82 1 98.25 72 LEU B N 1
ATOM 3695 C CA . LEU B 1 72 ? 8.625 37.781 8.562 1 98.25 72 LEU B CA 1
ATOM 3696 C C . LEU B 1 72 ? 9.773 37.688 9.57 1 98.25 72 LEU B C 1
ATOM 3698 O O . LEU B 1 72 ? 10.75 38.438 9.461 1 98.25 72 LEU B O 1
ATOM 3702 N N . ILE B 1 73 ? 9.672 36.781 10.5 1 98.5 73 ILE B N 1
ATOM 3703 C CA . ILE B 1 73 ? 10.594 36.688 11.633 1 98.5 73 ILE B CA 1
ATOM 3704 C C . ILE B 1 73 ? 11.734 35.75 11.289 1 98.5 73 ILE B C 1
ATOM 3706 O O . ILE B 1 73 ? 11.492 34.594 10.867 1 98.5 73 ILE B O 1
ATOM 3710 N N . ASP B 1 74 ? 12.953 36.125 11.516 1 98.31 74 ASP B N 1
ATOM 3711 C CA . ASP B 1 74 ? 14.133 35.312 11.312 1 98.31 74 ASP B CA 1
ATOM 3712 C C . ASP B 1 74 ? 14.516 34.562 12.594 1 98.31 74 ASP B C 1
ATOM 3714 O O . ASP B 1 74 ? 15.211 35.125 13.445 1 98.31 74 ASP B O 1
ATOM 3718 N N . PRO B 1 75 ? 14.18 33.344 12.656 1 97.62 75 PRO B N 1
ATOM 3719 C CA . PRO B 1 75 ? 14.43 32.625 13.906 1 97.62 75 PRO B CA 1
ATOM 3720 C C . PRO B 1 75 ? 15.914 32.344 14.141 1 97.62 75 PRO B C 1
ATOM 3722 O O . PRO B 1 75 ? 16.312 31.906 15.219 1 97.62 75 PRO B O 1
ATOM 3725 N N . LEU B 1 76 ? 16.734 32.625 13.164 1 96.38 76 LEU B N 1
ATOM 3726 C CA . LEU B 1 76 ? 18.172 32.406 13.289 1 96.38 76 LEU B CA 1
ATOM 3727 C C . LEU B 1 76 ? 18.812 33.562 14.055 1 96.38 76 LEU B C 1
ATOM 3729 O O . LEU B 1 76 ? 19.953 33.469 14.508 1 96.38 76 LEU B O 1
ATOM 3733 N N . ARG B 1 77 ? 18.047 34.656 14.203 1 97.38 77 ARG B N 1
ATOM 3734 C CA . ARG B 1 77 ? 18.625 35.875 14.766 1 97.38 77 ARG B CA 1
ATOM 3735 C C . ARG B 1 77 ? 17.953 36.25 16.078 1 97.38 77 ARG B C 1
ATOM 3737 O O . ARG B 1 77 ? 18.453 37.062 16.828 1 97.38 77 ARG B O 1
ATOM 3744 N N . VAL B 1 78 ? 16.828 35.625 16.344 1 97.88 78 VAL B N 1
ATOM 3745 C CA . VAL B 1 78 ? 16.109 36 17.547 1 97.88 78 VAL B CA 1
ATOM 3746 C C . VAL B 1 78 ? 15.695 34.75 18.312 1 97.88 78 VAL B C 1
ATOM 3748 O O . VAL B 1 78 ? 15.609 33.656 17.75 1 97.88 78 VAL B O 1
ATOM 3751 N N . ASP B 1 79 ? 15.445 34.969 19.578 1 97.5 79 ASP B N 1
ATOM 3752 C CA . ASP B 1 79 ? 14.797 33.969 20.438 1 97.5 79 ASP B CA 1
ATOM 3753 C C . ASP B 1 79 ? 13.281 34.062 20.312 1 97.5 79 ASP B C 1
ATOM 3755 O O . ASP B 1 79 ? 12.688 35.094 20.594 1 97.5 79 ASP B O 1
ATOM 3759 N N . LEU B 1 80 ? 12.656 32.938 19.938 1 97.62 80 LEU B N 1
ATOM 3760 C CA . LEU B 1 80 ? 11.227 32.938 19.656 1 97.62 80 LEU B CA 1
ATOM 3761 C C . LEU B 1 80 ? 10.414 32.719 20.922 1 97.62 80 LEU B C 1
ATOM 3763 O O . LEU B 1 80 ? 9.188 32.812 20.906 1 97.62 80 LEU B O 1
ATOM 3767 N N . SER B 1 81 ? 10.977 32.469 22.047 1 96.88 81 SER B N 1
ATOM 3768 C CA . SER B 1 81 ? 10.312 32.062 23.297 1 96.88 81 SER B CA 1
ATOM 3769 C C . SER B 1 81 ? 9.242 33.062 23.703 1 96.88 81 SER B C 1
ATOM 3771 O O . SER B 1 81 ? 8.203 32.688 24.234 1 96.88 81 SER B O 1
ATOM 3773 N N . PRO B 1 82 ? 9.414 34.344 23.359 1 97.12 82 PRO B N 1
ATOM 3774 C CA . PRO B 1 82 ? 8.406 35.312 23.797 1 97.12 82 PRO B CA 1
ATOM 3775 C C . PRO B 1 82 ? 7.055 35.094 23.109 1 97.12 82 PRO B C 1
ATOM 3777 O O . PRO B 1 82 ? 6.027 35.562 23.625 1 97.12 82 PRO B O 1
ATOM 3780 N N . ILE B 1 83 ? 7.027 34.469 22.016 1 96.88 83 ILE B N 1
ATOM 3781 C CA . ILE B 1 83 ? 5.777 34.281 21.281 1 96.88 83 ILE B CA 1
ATOM 3782 C C . ILE B 1 83 ? 4.844 33.375 22.062 1 96.88 83 ILE B C 1
ATOM 3784 O O . ILE B 1 83 ? 3.646 33.312 21.781 1 96.88 83 ILE B O 1
ATOM 3788 N N . ALA B 1 84 ? 5.355 32.688 23.094 1 97.19 84 ALA B N 1
ATOM 3789 C CA . ALA B 1 84 ? 4.566 31.812 23.953 1 97.19 84 ALA B CA 1
ATOM 3790 C C . ALA B 1 84 ? 3.432 32.594 24.625 1 97.19 84 ALA B C 1
ATOM 3792 O O . ALA B 1 84 ? 2.398 32.031 24.969 1 97.19 84 ALA B O 1
ATOM 3793 N N . ALA B 1 85 ? 3.66 33.844 24.75 1 97 85 ALA B N 1
ATOM 3794 C CA . ALA B 1 85 ? 2.66 34.688 25.391 1 97 85 ALA B CA 1
ATOM 3795 C C . ALA B 1 85 ? 1.345 34.656 24.609 1 97 85 ALA B C 1
ATOM 3797 O O . ALA B 1 85 ? 0.273 34.875 25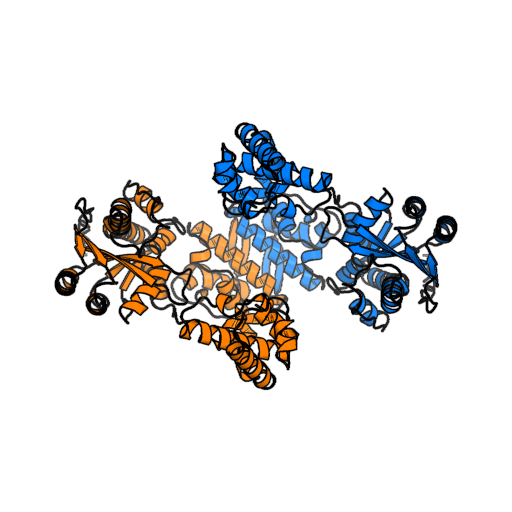.188 1 97 85 ALA B O 1
ATOM 3798 N N . TRP B 1 86 ? 1.429 34.438 23.312 1 97.38 86 TRP B N 1
ATOM 3799 C CA . TRP B 1 86 ? 0.245 34.375 22.469 1 97.38 86 TRP B CA 1
ATOM 3800 C C . TRP B 1 86 ? -0.57 33.125 22.719 1 97.38 86 TRP B C 1
ATOM 3802 O O . TRP B 1 86 ? -1.772 33.094 22.438 1 97.38 86 TRP B O 1
ATOM 3812 N N . PHE B 1 87 ? -0.004 32.062 23.25 1 96 87 PHE B N 1
ATOM 3813 C CA . PHE B 1 87 ? -0.515 30.703 23.141 1 96 87 PHE B CA 1
ATOM 3814 C C . PHE B 1 87 ? -1.719 30.5 24.047 1 96 87 PHE B C 1
ATOM 3816 O O . PHE B 1 87 ? -2.574 29.656 23.781 1 96 87 PHE B O 1
ATOM 3823 N N . ASP B 1 88 ? -1.815 31.328 25.078 1 92.56 88 ASP B N 1
ATOM 3824 C CA . ASP B 1 88 ? -2.938 31.188 26 1 92.56 88 ASP B CA 1
ATOM 3825 C C . ASP B 1 88 ? -3.988 32.25 25.75 1 92.56 88 ASP B C 1
ATOM 3827 O O . ASP B 1 88 ? -5.121 32.156 26.219 1 92.56 88 ASP B O 1
ATOM 3831 N N . GLU B 1 89 ? -3.646 33.25 24.953 1 93.44 89 GLU B N 1
ATOM 3832 C CA . GLU B 1 89 ? -4.488 34.438 24.906 1 93.44 89 GLU B CA 1
ATOM 3833 C C . GLU B 1 89 ? -5.121 34.594 23.516 1 93.44 89 GLU B C 1
ATOM 3835 O O . GLU B 1 89 ? -6.188 35.219 23.391 1 93.44 89 GLU B O 1
ATOM 3840 N N . VAL B 1 90 ? -4.457 34.156 22.594 1 95.5 90 VAL B N 1
ATOM 3841 C CA . VAL B 1 90 ? -4.848 34.469 21.219 1 95.5 90 VAL B CA 1
ATOM 3842 C C . VAL B 1 90 ? -5.109 33.156 20.453 1 95.5 90 VAL B C 1
ATOM 3844 O O . VAL B 1 90 ? -4.492 32.125 20.734 1 95.5 90 VAL B O 1
ATOM 3847 N N . GLU B 1 91 ? -6.07 33.219 19.516 1 96.88 91 GLU B N 1
ATOM 3848 C CA . GLU B 1 91 ? -6.262 32.094 18.594 1 96.88 91 GLU B CA 1
ATOM 3849 C C . GLU B 1 91 ? -5.293 32.156 17.422 1 96.88 91 GLU B C 1
ATOM 3851 O O . GLU B 1 91 ? -5.258 33.188 16.703 1 96.88 91 GLU B O 1
ATOM 3856 N N . LEU B 1 92 ? -4.508 31.188 17.266 1 97.88 92 LEU B N 1
ATOM 3857 C CA . LEU B 1 92 ? -3.576 31.172 16.141 1 97.88 92 LEU B CA 1
ATOM 3858 C C . LEU B 1 92 ? -4.203 30.484 14.93 1 97.88 92 LEU B C 1
ATOM 3860 O O . LEU B 1 92 ? -4.754 29.391 15.047 1 97.88 92 LEU B O 1
ATOM 3864 N N . VAL B 1 93 ? -4.184 31.125 13.797 1 98.19 93 VAL B N 1
ATOM 3865 C CA . VAL B 1 93 ? -4.777 30.609 12.57 1 98.19 93 VAL B CA 1
ATOM 3866 C C . VAL B 1 93 ? -3.695 30 11.688 1 98.19 93 VAL B C 1
ATOM 3868 O O . VAL B 1 93 ? -2.697 30.656 11.375 1 98.19 93 VAL B O 1
ATOM 3871 N N . PHE B 1 94 ? -3.859 28.719 11.336 1 98.19 94 PHE B N 1
ATOM 3872 C CA . PHE B 1 94 ? -2.941 27.969 10.492 1 98.19 94 PHE B CA 1
ATOM 3873 C C . PHE B 1 94 ? -3.65 27.453 9.242 1 98.19 94 PHE B C 1
ATOM 3875 O O . PHE B 1 94 ? -4.871 27.562 9.133 1 98.19 94 PHE B O 1
ATOM 3882 N N . HIS B 1 95 ? -2.953 27 8.312 1 98.06 95 HIS B N 1
ATOM 3883 C CA . HIS B 1 95 ? -3.393 26.062 7.285 1 98.06 95 HIS B CA 1
ATOM 3884 C C . HIS B 1 95 ? -2.564 24.781 7.312 1 98.06 95 HIS B C 1
ATOM 3886 O O . HIS B 1 95 ? -1.351 24.812 7.102 1 98.06 95 HIS B O 1
ATOM 3892 N N . ALA B 1 96 ? -3.23 23.703 7.629 1 96.44 96 ALA B N 1
ATOM 3893 C CA . ALA B 1 96 ? -2.529 22.422 7.754 1 96.44 96 ALA B CA 1
ATOM 3894 C C . ALA B 1 96 ? -1.427 22.5 8.805 1 96.44 96 ALA B C 1
ATOM 3896 O O . ALA B 1 96 ? -0.249 22.312 8.492 1 96.44 96 ALA B O 1
ATOM 3897 N N . ALA B 1 97 ? -1.782 22.547 9.977 1 95.88 97 ALA B N 1
ATOM 3898 C CA . ALA B 1 97 ? -0.956 23.031 11.078 1 95.88 97 ALA B CA 1
ATOM 3899 C C . ALA B 1 97 ? -0.046 21.938 11.617 1 95.88 97 ALA B C 1
ATOM 3901 O O . ALA B 1 97 ? 0.878 22.203 12.383 1 95.88 97 ALA B O 1
ATOM 3902 N N . ASP B 1 98 ? -0.186 20.734 11.203 1 91.88 98 ASP B N 1
ATOM 3903 C CA . ASP B 1 98 ? 0.439 19.594 11.867 1 91.88 98 ASP B CA 1
ATOM 3904 C C . ASP B 1 98 ? 1.945 19.812 12.016 1 91.88 98 ASP B C 1
ATOM 3906 O O . ASP B 1 98 ? 2.469 19.844 13.133 1 91.88 98 ASP B O 1
ATOM 3910 N N . GLN B 1 99 ? 2.629 20.062 10.984 1 90.88 99 GLN B N 1
ATOM 3911 C CA . GLN B 1 99 ? 4.078 20.234 11.023 1 90.88 99 GLN B CA 1
ATOM 3912 C C . GLN B 1 99 ? 4.453 21.547 11.703 1 90.88 99 GLN B C 1
ATOM 3914 O O . GLN B 1 99 ? 5.422 21.609 12.461 1 90.88 99 GLN B O 1
ATOM 3919 N N . ASP B 1 100 ? 3.701 22.531 11.453 1 95.06 100 ASP B N 1
ATOM 3920 C CA . ASP B 1 100 ? 3.949 23.828 12.086 1 95.06 100 ASP B CA 1
ATOM 3921 C C . ASP B 1 100 ? 3.904 23.703 13.609 1 95.06 100 ASP B C 1
ATOM 3923 O O . ASP B 1 100 ? 4.75 24.281 14.305 1 95.06 100 ASP B O 1
ATOM 3927 N N . LEU B 1 101 ? 2.953 23.016 14.055 1 94.31 101 LEU B N 1
ATOM 3928 C CA . LEU B 1 101 ? 2.775 22.875 15.492 1 94.31 101 LEU B CA 1
ATOM 3929 C C . LEU B 1 101 ? 3.979 22.188 16.125 1 94.31 101 LEU B C 1
ATOM 3931 O O . LEU B 1 101 ? 4.445 22.594 17.188 1 94.31 101 LEU B O 1
ATOM 3935 N N . GLU B 1 102 ? 4.457 21.188 15.461 1 89.94 102 GLU B N 1
ATOM 3936 C CA . GLU B 1 102 ? 5.648 20.484 15.938 1 89.94 102 GLU B CA 1
ATOM 3937 C C . GLU B 1 102 ? 6.844 21.438 16.016 1 89.94 102 GLU B C 1
ATOM 3939 O O . GLU B 1 102 ? 7.535 21.484 17.031 1 89.94 102 GLU B O 1
ATOM 3944 N N . ILE B 1 103 ? 7.023 22.172 15.008 1 92.25 103 ILE B N 1
ATOM 3945 C CA . ILE B 1 103 ? 8.188 23.047 14.867 1 92.25 103 ILE B CA 1
ATOM 3946 C C . ILE B 1 103 ? 8.094 24.188 15.867 1 92.25 103 ILE B C 1
ATOM 3948 O O . ILE B 1 103 ? 9.078 24.516 16.531 1 92.25 103 ILE B O 1
ATOM 3952 N N . ILE B 1 104 ? 6.992 24.75 15.977 1 93.5 104 ILE B N 1
ATOM 3953 C CA . ILE B 1 104 ? 6.789 25.875 16.875 1 93.5 104 ILE B CA 1
ATOM 3954 C C . ILE B 1 104 ? 6.941 25.406 18.328 1 93.5 104 ILE B C 1
ATOM 3956 O O . ILE B 1 104 ? 7.543 26.109 19.156 1 93.5 104 ILE B O 1
ATOM 3960 N N . GLU B 1 105 ? 6.379 24.312 18.625 1 92.19 105 GLU B N 1
ATOM 3961 C CA . GLU B 1 105 ? 6.516 23.766 19.984 1 92.19 105 GLU B CA 1
ATOM 3962 C C . GLU B 1 105 ? 7.98 23.609 20.359 1 92.19 105 GLU B C 1
ATOM 3964 O O . GLU B 1 105 ? 8.383 23.953 21.469 1 92.19 105 GLU B O 1
ATOM 3969 N N . ARG B 1 106 ? 8.742 23.109 19.484 1 89.75 106 ARG B N 1
ATOM 3970 C CA . ARG B 1 106 ? 10.164 22.906 19.734 1 89.75 106 ARG B CA 1
ATOM 3971 C C . ARG B 1 106 ? 10.883 24.25 19.891 1 89.75 106 ARG B C 1
ATOM 3973 O O . ARG B 1 106 ? 11.711 24.422 20.781 1 89.75 106 ARG B O 1
ATOM 3980 N N . ALA B 1 107 ? 10.617 25.172 19.094 1 93.94 107 ALA B N 1
ATOM 3981 C CA . ALA B 1 107 ? 11.297 26.453 19.062 1 93.94 107 ALA B CA 1
ATOM 3982 C C . ALA B 1 107 ? 10.906 27.312 20.266 1 93.94 107 ALA B C 1
ATOM 3984 O O . ALA B 1 107 ? 11.742 28.031 20.812 1 93.94 107 ALA B O 1
ATOM 3985 N N . VAL B 1 108 ? 9.68 27.219 20.656 1 94.94 108 VAL B N 1
ATOM 3986 C CA . VAL B 1 108 ? 9.133 28.109 21.672 1 94.94 108 VAL B CA 1
ATOM 3987 C C . VAL B 1 108 ? 9.117 27.406 23.016 1 94.94 108 VAL B C 1
ATOM 3989 O O . VAL B 1 108 ? 9.211 28.062 24.062 1 94.94 108 VAL B O 1
ATOM 3992 N N . GLY B 1 109 ? 8.961 26.125 23 1 90.69 109 GLY B N 1
ATOM 3993 C CA . GLY B 1 109 ? 8.922 25.344 24.234 1 90.69 109 GLY B CA 1
ATOM 3994 C C . GLY B 1 109 ? 7.527 25.234 24.812 1 90.69 109 GLY B C 1
ATOM 3995 O O . GLY B 1 109 ? 7.367 24.906 26 1 90.69 109 GLY B O 1
ATOM 3996 N N . ALA B 1 110 ? 6.543 25.625 24.047 1 92.19 110 ALA B N 1
ATOM 3997 C CA . ALA B 1 110 ? 5.141 25.547 24.453 1 92.19 110 ALA B CA 1
ATOM 3998 C C . ALA B 1 110 ? 4.227 25.297 23.266 1 92.19 110 ALA B C 1
ATOM 4000 O O . ALA B 1 110 ? 4.641 25.469 22.109 1 92.19 110 ALA B O 1
ATOM 4001 N N . ARG B 1 111 ? 3.016 24.875 23.609 1 91.56 111 ARG B N 1
ATOM 4002 C CA . ARG B 1 111 ? 2.029 24.609 22.562 1 91.56 111 ARG B CA 1
ATOM 4003 C C . ARG B 1 111 ? 0.863 25.578 22.656 1 91.56 111 ARG B C 1
ATOM 4005 O O . ARG B 1 111 ? 0.402 25.922 23.75 1 91.56 111 ARG B O 1
ATOM 4012 N N . PRO B 1 112 ? 0.41 25.953 21.469 1 94.75 112 PRO B N 1
ATOM 4013 C CA . PRO B 1 112 ? -0.785 26.797 21.516 1 94.75 112 PRO B CA 1
ATOM 4014 C C . PRO B 1 112 ? -2.012 26.062 22.047 1 94.75 112 PRO B C 1
ATOM 4016 O O . PRO B 1 112 ? -2.162 24.859 21.812 1 94.75 112 PRO B O 1
ATOM 4019 N N . ARG B 1 113 ? -2.891 26.797 22.688 1 91.94 113 ARG B N 1
ATOM 4020 C CA . ARG B 1 113 ? -4.09 26.203 23.266 1 91.94 113 ARG B CA 1
ATOM 4021 C C . ARG B 1 113 ? -5.254 26.234 22.281 1 91.94 113 ARG B C 1
ATOM 4023 O O . ARG B 1 113 ? -6.055 25.297 22.219 1 91.94 113 ARG B O 1
ATOM 4030 N N . ARG B 1 114 ? -5.34 27.328 21.594 1 94.12 114 ARG B N 1
ATOM 4031 C CA . ARG B 1 114 ? -6.441 27.547 20.672 1 94.12 114 ARG B CA 1
ATOM 4032 C C . ARG B 1 114 ? -5.922 27.797 19.25 1 94.12 114 ARG B C 1
ATOM 4034 O O . ARG B 1 114 ? -5.16 28.75 19.031 1 94.12 114 ARG B O 1
ATOM 4041 N N . ILE B 1 115 ? -6.375 26.953 18.375 1 97.56 115 ILE B N 1
ATOM 4042 C CA . ILE B 1 115 ? -5.973 27.188 16.984 1 97.56 115 ILE B CA 1
ATOM 4043 C C . ILE B 1 115 ? -7.195 27.141 16.078 1 97.56 115 ILE B C 1
ATOM 4045 O O . ILE B 1 115 ? -8.242 26.609 16.469 1 97.56 115 ILE B O 1
ATOM 4049 N N . PHE B 1 116 ? -7.117 27.734 14.969 1 98.06 116 PHE B N 1
ATOM 4050 C CA . PHE B 1 116 ? -8.023 27.562 13.844 1 98.06 116 PHE B CA 1
ATOM 4051 C C . PHE B 1 116 ? -7.27 27.109 12.594 1 98.06 116 PHE B C 1
ATOM 4053 O O . PHE B 1 116 ? -6.43 27.844 12.078 1 98.06 116 PHE B O 1
ATOM 4060 N N . ASP B 1 117 ? -7.543 25.953 12.188 1 98.19 117 ASP B N 1
ATOM 4061 C CA . ASP B 1 117 ? -6.898 25.406 10.992 1 98.19 117 ASP B CA 1
ATOM 4062 C C . ASP B 1 117 ? -7.832 25.469 9.789 1 98.19 117 ASP B C 1
ATOM 4064 O O . ASP B 1 117 ? -8.844 24.766 9.75 1 98.19 117 ASP B O 1
ATOM 4068 N N . THR B 1 118 ? -7.414 26.219 8.812 1 98.31 118 THR B N 1
ATOM 4069 C CA . THR B 1 118 ? -8.297 26.453 7.676 1 98.31 118 THR B CA 1
ATOM 4070 C C . THR B 1 118 ? -8.477 25.188 6.848 1 98.31 118 THR B C 1
ATOM 4072 O O . THR B 1 118 ? -9.523 24.984 6.238 1 98.31 118 THR B O 1
ATOM 4075 N N . GLN B 1 119 ? -7.492 24.312 6.863 1 97.56 119 GLN B N 1
ATOM 4076 C CA . GLN B 1 119 ? -7.652 23.047 6.133 1 97.56 119 GLN B CA 1
ATOM 4077 C C . GLN B 1 119 ? -8.672 22.156 6.812 1 97.56 119 GLN B C 1
ATOM 4079 O O . GLN B 1 119 ? -9.539 21.578 6.148 1 97.56 119 GLN B O 1
ATOM 4084 N N . VAL B 1 120 ? -8.562 22.031 8.102 1 96.38 120 VAL B N 1
ATOM 4085 C CA . VAL B 1 120 ? -9.523 21.25 8.859 1 96.38 120 VAL B CA 1
ATOM 4086 C C . VAL B 1 120 ? -10.93 21.797 8.641 1 96.38 120 VAL B C 1
ATOM 4088 O O . VAL B 1 120 ? -11.867 21.047 8.367 1 96.38 120 VAL B O 1
ATOM 4091 N N . ALA B 1 121 ? -11.039 23.109 8.742 1 97.88 121 ALA B N 1
ATOM 4092 C CA . ALA B 1 121 ? -12.336 23.75 8.539 1 97.88 121 ALA B CA 1
ATOM 4093 C C . ALA B 1 121 ? -12.875 23.469 7.141 1 97.88 121 ALA B C 1
ATOM 4095 O O . ALA B 1 121 ? -14.039 23.094 6.988 1 97.88 121 ALA B O 1
ATOM 4096 N N . GLY B 1 122 ? -12.031 23.656 6.176 1 97.12 122 GLY B N 1
ATOM 4097 C CA . GLY B 1 122 ? -12.43 23.344 4.816 1 97.12 122 GLY B CA 1
ATOM 4098 C C . GLY B 1 122 ? -12.883 21.891 4.645 1 97.12 122 GLY B C 1
ATOM 4099 O O . GLY B 1 122 ? -13.82 21.625 3.896 1 97.12 122 GLY B O 1
ATOM 4100 N N . GLY B 1 123 ? -12.195 21.047 5.312 1 96 123 GLY B N 1
ATOM 4101 C CA . GLY B 1 123 ? -12.562 19.641 5.266 1 96 123 GLY B CA 1
ATOM 4102 C C . GLY B 1 123 ? -14 19.375 5.695 1 96 123 GLY B C 1
ATOM 4103 O O . GLY B 1 123 ? -14.719 18.609 5.047 1 96 123 GLY B O 1
ATOM 4104 N N . PHE B 1 124 ? -14.469 20.031 6.703 1 96.69 124 PHE B N 1
ATOM 4105 C CA . PHE B 1 124 ? -15.82 19.828 7.223 1 96.69 124 PHE B CA 1
ATOM 4106 C C . PHE B 1 124 ? -16.844 20.578 6.363 1 96.69 124 PHE B C 1
ATOM 4108 O O . PHE B 1 124 ? -18.047 20.484 6.605 1 96.69 124 PHE B O 1
ATOM 4115 N N . LEU B 1 125 ? -16.312 21.297 5.375 1 96.44 125 LEU B N 1
ATOM 4116 C CA . LEU B 1 125 ? -17.188 22 4.449 1 96.44 125 LEU B CA 1
ATOM 4117 C C . LEU B 1 125 ? -17.141 21.375 3.061 1 96.44 125 LEU B C 1
ATOM 4119 O O . LEU B 1 125 ? -17.594 21.969 2.084 1 96.44 125 LEU B O 1
ATOM 4123 N N . GLY B 1 126 ? -16.5 20.203 2.988 1 92.38 126 GLY B N 1
ATOM 4124 C CA . GLY B 1 126 ? -16.531 19.406 1.766 1 92.38 126 GLY B CA 1
ATOM 4125 C C . GLY B 1 126 ? -15.336 19.656 0.861 1 92.38 126 GLY B C 1
ATOM 4126 O O . GLY B 1 126 ? -15.305 19.188 -0.274 1 92.38 126 GLY B O 1
ATOM 4127 N N . ALA B 1 127 ? -14.352 20.375 1.347 1 92.69 127 ALA B N 1
ATOM 4128 C CA . ALA B 1 127 ? -13.203 20.703 0.503 1 92.69 127 ALA B CA 1
ATOM 4129 C C . ALA B 1 127 ? -12.094 19.672 0.66 1 92.69 127 ALA B C 1
ATOM 4131 O O . ALA B 1 127 ? -11.023 19.797 0.058 1 92.69 127 ALA B O 1
ATOM 4132 N N . GLY B 1 128 ? -12.383 18.703 1.476 1 88.81 128 GLY B N 1
ATOM 4133 C CA . GLY B 1 128 ? -11.359 17.688 1.678 1 88.81 128 GLY B CA 1
ATOM 4134 C C . GLY B 1 128 ? -10.094 18.25 2.309 1 88.81 128 GLY B C 1
ATOM 4135 O O . GLY B 1 128 ? -10.156 18.938 3.326 1 88.81 128 GLY B O 1
ATOM 4136 N N . HIS B 1 129 ? -8.969 17.781 1.776 1 90.12 129 HIS B N 1
ATOM 4137 C CA . HIS B 1 129 ? -7.672 18.312 2.209 1 90.12 129 HIS B CA 1
ATOM 4138 C C . HIS B 1 129 ? -7.152 19.359 1.24 1 90.12 129 HIS B C 1
ATOM 4140 O O . HIS B 1 129 ? -6.027 19.266 0.749 1 90.12 129 HIS B O 1
ATOM 4146 N N . ALA B 1 130 ? -7.91 20.344 1.102 1 93 130 ALA B N 1
ATOM 4147 C CA . ALA B 1 130 ? -7.625 21.375 0.107 1 93 130 ALA B CA 1
ATOM 4148 C C . ALA B 1 130 ? -6.375 22.172 0.479 1 93 130 ALA B C 1
ATOM 4150 O O . ALA B 1 130 ? -6.129 22.438 1.657 1 93 130 ALA B O 1
ATOM 4151 N N . SER B 1 131 ? -5.695 22.547 -0.546 1 95.19 131 SER B N 1
ATOM 4152 C CA . SER B 1 131 ? -4.559 23.438 -0.355 1 95.19 131 SER B CA 1
ATOM 4153 C C . SER B 1 131 ? -5.02 24.844 0.027 1 95.19 131 SER B C 1
ATOM 4155 O O . SER B 1 131 ? -6.191 25.188 -0.149 1 95.19 131 SER B O 1
ATOM 4157 N N . LEU B 1 132 ? -4.043 25.578 0.554 1 96.31 132 LEU B N 1
ATOM 4158 C CA . LEU B 1 132 ? -4.359 26.969 0.872 1 96.31 132 LEU B CA 1
ATOM 4159 C C . LEU B 1 132 ? -4.797 27.719 -0.376 1 96.31 132 LEU B C 1
ATOM 4161 O O . LEU B 1 132 ? -5.805 28.438 -0.354 1 96.31 132 LEU B O 1
ATOM 4165 N N . GLY B 1 133 ? -4.055 27.531 -1.463 1 94.81 133 GLY B N 1
ATOM 4166 C CA . GLY B 1 133 ? -4.402 28.188 -2.709 1 94.81 133 GLY B CA 1
ATOM 4167 C C . GLY B 1 133 ? -5.812 27.891 -3.176 1 94.81 133 GLY B C 1
ATOM 4168 O O . GLY B 1 133 ? -6.535 28.781 -3.621 1 94.81 133 GLY B O 1
ATOM 4169 N N . ALA B 1 134 ? -6.234 26.703 -3.074 1 95 134 ALA B N 1
ATOM 4170 C CA . ALA B 1 134 ? -7.566 26.281 -3.51 1 95 134 ALA B CA 1
ATOM 4171 C C . ALA B 1 134 ? -8.648 26.938 -2.666 1 95 134 ALA B C 1
ATOM 4173 O O . ALA B 1 134 ? -9.664 27.406 -3.197 1 95 134 ALA B O 1
ATOM 4174 N N . LEU B 1 135 ? -8.461 27.016 -1.38 1 97.06 135 LEU B N 1
ATOM 4175 C CA . LEU B 1 135 ? -9.453 27.625 -0.499 1 97.06 135 LEU B CA 1
ATOM 4176 C C . LEU B 1 135 ? -9.508 29.141 -0.716 1 97.06 135 LEU B C 1
ATOM 4178 O O . LEU B 1 135 ? -10.594 29.734 -0.69 1 97.06 135 LEU B O 1
ATOM 4182 N N . LEU B 1 136 ? -8.367 29.719 -0.933 1 96.56 136 LEU B N 1
ATOM 4183 C CA . LEU B 1 136 ? -8.336 31.141 -1.192 1 96.56 136 LEU B CA 1
ATOM 4184 C C . LEU B 1 136 ? -9.078 31.484 -2.48 1 96.56 136 LEU B C 1
ATOM 4186 O O . LEU B 1 136 ? -9.844 32.438 -2.529 1 96.56 136 LEU B O 1
ATOM 4190 N N . ASP B 1 137 ? -8.844 30.703 -3.443 1 95.44 137 ASP B N 1
ATOM 4191 C CA . ASP B 1 137 ? -9.539 30.906 -4.711 1 95.44 137 ASP B CA 1
ATOM 4192 C C . ASP B 1 137 ? -11.047 30.75 -4.539 1 95.44 137 ASP B C 1
ATOM 4194 O O . ASP B 1 137 ? -11.82 31.625 -4.965 1 95.44 137 ASP B O 1
ATOM 4198 N N . ARG B 1 138 ? -11.5 29.797 -3.859 1 95.5 138 ARG B N 1
ATOM 4199 C CA . ARG B 1 138 ? -12.906 29.453 -3.691 1 95.5 138 ARG B CA 1
ATOM 4200 C C . ARG B 1 138 ? -13.617 30.5 -2.83 1 95.5 138 ARG B C 1
ATOM 4202 O O . ARG B 1 138 ? -14.75 30.891 -3.127 1 95.5 138 ARG B O 1
ATOM 4209 N N . TYR B 1 139 ? -13.008 30.984 -1.824 1 96.06 139 TYR B N 1
ATOM 4210 C CA . TYR B 1 139 ? -13.719 31.75 -0.816 1 96.06 139 TYR B CA 1
ATOM 4211 C C . TYR B 1 139 ? -13.414 33.25 -0.958 1 96.06 139 TYR B C 1
ATOM 4213 O O . TYR B 1 139 ? -14.234 34.094 -0.59 1 96.06 139 TYR B O 1
ATOM 4221 N N . LEU B 1 140 ? -12.211 33.531 -1.5 1 95.31 140 LEU B N 1
ATOM 4222 C CA . LEU B 1 140 ? -11.82 34.938 -1.552 1 95.31 140 LEU B CA 1
ATOM 4223 C C . LEU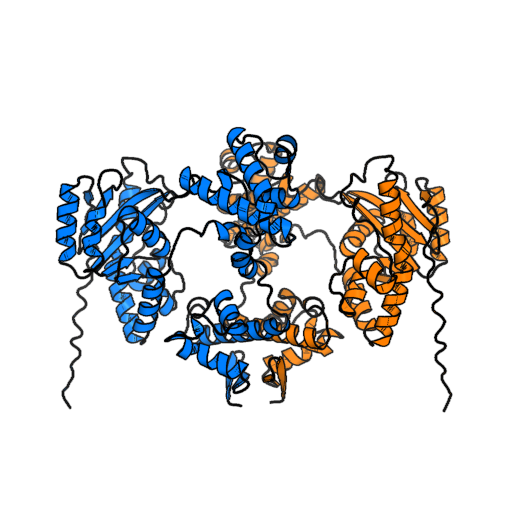 B 1 140 ? -11.531 35.375 -2.986 1 95.31 140 LEU B C 1
ATOM 4225 O O . LEU B 1 140 ? -11.336 36.562 -3.254 1 95.31 140 LEU B O 1
ATOM 4229 N N . GLY B 1 141 ? -11.406 34.438 -3.893 1 94.5 141 GLY B N 1
ATOM 4230 C CA . GLY B 1 141 ? -11.102 34.75 -5.277 1 94.5 141 GLY B CA 1
ATOM 4231 C C . GLY B 1 141 ? -9.664 35.188 -5.492 1 94.5 141 GLY B C 1
ATOM 4232 O O . GLY B 1 141 ? -9.383 36 -6.371 1 94.5 141 GLY B O 1
ATOM 4233 N N . VAL B 1 142 ? -8.789 34.75 -4.633 1 92.25 142 VAL B N 1
ATOM 4234 C CA . VAL B 1 142 ? -7.383 35.156 -4.684 1 92.25 142 VAL B CA 1
ATOM 4235 C C . VAL B 1 142 ? -6.539 33.969 -5.191 1 92.25 142 VAL B C 1
ATOM 4237 O O . VAL B 1 142 ? -6.75 32.812 -4.785 1 92.25 142 VAL B O 1
ATOM 4240 N N . SER B 1 143 ? -5.633 34.219 -6.07 1 90.12 143 SER B N 1
ATOM 4241 C CA . SER B 1 143 ? -4.684 33.25 -6.562 1 90.12 143 SER B CA 1
ATOM 4242 C C . SER B 1 143 ? -3.268 33.531 -6.086 1 90.12 143 SER B C 1
ATOM 4244 O O . SER B 1 143 ? -2.787 34.656 -6.227 1 90.12 143 SER B O 1
ATOM 4246 N N . ILE B 1 144 ? -2.711 32.562 -5.473 1 85.69 144 ILE B N 1
ATOM 4247 C CA . ILE B 1 144 ? -1.346 32.75 -5.004 1 85.69 144 ILE B CA 1
ATOM 4248 C C . ILE B 1 144 ? -0.409 31.766 -5.699 1 85.69 144 ILE B C 1
ATOM 4250 O O . ILE B 1 144 ? -0.833 30.688 -6.117 1 85.69 144 ILE B O 1
ATOM 4254 N N . SER B 1 145 ? 0.849 32.125 -5.895 1 78.44 145 SER B N 1
ATOM 4255 C CA . SER B 1 145 ? 1.856 31.312 -6.555 1 78.44 145 SER B CA 1
ATOM 4256 C C . SER B 1 145 ? 2.365 30.203 -5.633 1 78.44 145 SER B C 1
ATOM 4258 O O . SER B 1 145 ? 2.492 30.422 -4.426 1 78.44 145 SER B O 1
ATOM 4260 N N . LYS B 1 146 ? 2.65 29.047 -6.219 1 72.19 146 LYS B N 1
ATOM 4261 C CA . LYS B 1 146 ? 3.24 27.953 -5.453 1 72.19 146 LYS B CA 1
ATOM 4262 C C . LYS B 1 146 ? 4.738 27.844 -5.719 1 72.19 146 LYS B C 1
ATOM 4264 O O . LYS B 1 146 ? 5.402 26.953 -5.188 1 72.19 146 LYS B O 1
ATOM 4269 N N . ALA B 1 147 ? 5.34 28.734 -6.504 1 58.91 147 ALA B N 1
ATOM 4270 C CA . ALA B 1 147 ? 6.668 28.625 -7.105 1 58.91 147 ALA B CA 1
ATOM 4271 C C . ALA B 1 147 ? 7.758 28.703 -6.043 1 58.91 147 ALA B C 1
ATOM 4273 O O . ALA B 1 147 ? 8.891 28.281 -6.273 1 58.91 147 ALA B O 1
ATOM 4274 N N . GLU B 1 148 ? 7.723 28.781 -4.699 1 69.06 148 GLU B N 1
ATOM 4275 C CA . GLU B 1 148 ? 8.82 28.969 -3.75 1 69.06 148 GLU B CA 1
ATOM 4276 C C . GLU B 1 148 ? 8.719 27.984 -2.588 1 69.06 148 GLU B C 1
ATOM 4278 O O . GLU B 1 148 ? 9.5 28.047 -1.641 1 69.06 148 GLU B O 1
ATOM 4283 N N . ARG B 1 149 ? 8.078 27 -2.75 1 69.75 149 ARG B N 1
ATOM 4284 C CA . ARG B 1 149 ? 7.816 26.125 -1.609 1 69.75 149 ARG B CA 1
ATOM 4285 C C . ARG B 1 149 ? 9.047 25.297 -1.267 1 69.75 149 ARG B C 1
ATOM 4287 O O . ARG B 1 149 ? 9.383 25.125 -0.092 1 69.75 149 ARG B O 1
ATOM 4294 N N . THR B 1 150 ? 9.758 24.922 -2.266 1 68.94 150 THR B N 1
ATOM 4295 C CA . THR B 1 150 ? 10.891 24.031 -2.031 1 68.94 150 THR B CA 1
ATOM 4296 C C . THR B 1 150 ? 12.211 24.781 -2.191 1 68.94 150 THR B C 1
ATOM 4298 O O . THR B 1 150 ? 13.25 24.172 -2.461 1 68.94 150 THR B O 1
ATOM 4301 N N . SER B 1 151 ? 12.305 26.016 -1.863 1 75.25 151 SER B N 1
ATOM 4302 C CA . SER B 1 151 ? 13.5 26.859 -1.964 1 75.25 151 SER B CA 1
ATOM 4303 C C . SER B 1 151 ? 14.391 26.688 -0.738 1 75.25 151 SER B C 1
ATOM 4305 O O . SER B 1 151 ? 14 26.031 0.234 1 75.25 151 SER B O 1
ATOM 4307 N N . ASP B 1 152 ? 15.594 27.156 -0.874 1 85.56 152 ASP B N 1
ATOM 4308 C CA . ASP B 1 152 ? 16.469 27.188 0.29 1 85.56 152 ASP B CA 1
ATOM 4309 C C . ASP B 1 152 ? 16.094 28.312 1.247 1 85.56 152 ASP B C 1
ATOM 4311 O O . ASP B 1 152 ? 16.531 29.453 1.074 1 85.56 152 ASP B O 1
ATOM 4315 N N . TRP B 1 153 ? 15.5 27.969 2.303 1 92.69 153 TRP B N 1
ATOM 4316 C CA . TRP B 1 153 ? 14.922 28.938 3.229 1 92.69 153 TRP B CA 1
ATOM 4317 C C . TRP B 1 153 ? 15.938 29.344 4.301 1 92.69 153 TRP B C 1
ATOM 4319 O O . TRP B 1 153 ? 15.703 30.281 5.07 1 92.69 153 TRP B O 1
ATOM 4329 N N . LEU B 1 154 ? 17.062 28.656 4.305 1 91.12 154 LEU B N 1
ATOM 4330 C CA . LEU B 1 154 ? 18.078 28.969 5.301 1 91.12 154 LEU B CA 1
ATOM 4331 C C . LEU B 1 154 ? 19.062 29.984 4.75 1 91.12 154 LEU B C 1
ATOM 4333 O O . LEU B 1 154 ? 19.844 30.578 5.512 1 91.12 154 LEU B O 1
ATOM 4337 N N . ARG B 1 155 ? 18.938 30.109 3.518 1 88.75 155 ARG B N 1
ATOM 4338 C CA . ARG B 1 155 ? 19.828 31.078 2.883 1 88.75 155 ARG B CA 1
ATOM 4339 C C . ARG B 1 155 ? 19.469 32.5 3.307 1 88.75 155 ARG B C 1
ATOM 4341 O O . ARG B 1 155 ? 18.297 32.844 3.469 1 88.75 155 ARG B O 1
ATOM 4348 N N . ARG B 1 156 ? 20.484 33.375 3.432 1 94.19 156 ARG B N 1
ATOM 4349 C CA . ARG B 1 156 ? 20.312 34.781 3.736 1 94.19 156 ARG B CA 1
ATOM 4350 C C . ARG B 1 156 ? 21.141 35.656 2.801 1 94.19 156 ARG B C 1
ATOM 4352 O O . ARG B 1 156 ? 22.297 35.312 2.506 1 94.19 156 ARG B O 1
ATOM 4359 N N . PRO B 1 157 ? 20.609 36.656 2.311 1 93.88 157 PRO B N 1
ATOM 4360 C CA . PRO B 1 157 ? 19.234 37.094 2.5 1 93.88 157 PRO B CA 1
ATOM 4361 C C . PRO B 1 157 ? 18.25 36.281 1.657 1 93.88 157 PRO B C 1
ATOM 4363 O O . PRO B 1 157 ? 18.641 35.656 0.674 1 93.88 157 PRO B O 1
ATOM 4366 N N . LEU B 1 158 ? 17.016 36.281 2.051 1 93.75 158 LEU B N 1
ATOM 4367 C CA . LEU B 1 158 ? 15.984 35.656 1.239 1 93.75 158 LEU B CA 1
ATOM 4368 C C . LEU B 1 158 ? 15.727 36.469 -0.035 1 93.75 158 LEU B C 1
ATOM 4370 O O . LEU B 1 158 ? 15.844 37.688 -0.036 1 93.75 158 LEU B O 1
ATOM 4374 N N . GLU B 1 159 ? 15.367 35.75 -1.032 1 89.75 159 GLU B N 1
ATOM 4375 C CA . GLU B 1 159 ? 15.023 36.406 -2.295 1 89.75 159 GLU B CA 1
ATOM 4376 C C . GLU B 1 159 ? 13.656 37.062 -2.223 1 89.75 159 GLU B C 1
ATOM 4378 O O . GLU B 1 159 ? 12.797 36.656 -1.438 1 89.75 159 GLU B O 1
ATOM 4383 N N . PRO B 1 160 ? 13.445 38.094 -3.064 1 88.88 160 PRO B N 1
ATOM 4384 C CA . PRO B 1 160 ? 12.156 38.781 -3.07 1 88.88 160 PRO B CA 1
ATOM 4385 C C . PRO B 1 160 ? 10.984 37.812 -3.314 1 88.88 160 PRO B C 1
ATOM 4387 O O . PRO B 1 160 ? 9.922 37.969 -2.709 1 88.88 160 PRO B O 1
ATOM 4390 N N . GLY B 1 161 ? 11.234 36.938 -4.121 1 87.88 161 GLY B N 1
ATOM 4391 C CA . GLY B 1 161 ? 10.195 35.969 -4.367 1 87.88 161 GLY B CA 1
ATOM 4392 C C . GLY B 1 161 ? 9.844 35.156 -3.139 1 87.88 161 GLY B C 1
ATOM 4393 O O . GLY B 1 161 ? 8.672 34.844 -2.898 1 87.88 161 GLY B O 1
ATOM 4394 N N . GLN B 1 162 ? 10.852 34.75 -2.369 1 90.75 162 GLN B N 1
ATOM 4395 C CA . GLN B 1 162 ? 10.633 34.031 -1.127 1 90.75 162 GLN B CA 1
ATOM 4396 C C . GLN B 1 162 ? 9.836 34.844 -0.13 1 90.75 162 GLN B C 1
ATOM 4398 O O . GLN B 1 162 ? 8.914 34.344 0.521 1 90.75 162 GLN B O 1
ATOM 4403 N N . LEU B 1 163 ? 10.195 36.125 -0.107 1 93.25 163 LEU B N 1
ATOM 4404 C CA . LEU B 1 163 ? 9.523 37.031 0.823 1 93.25 163 LEU B CA 1
ATOM 4405 C C . LEU B 1 163 ? 8.055 37.188 0.462 1 93.25 163 LEU B C 1
ATOM 4407 O O . LEU B 1 163 ? 7.184 37.125 1.336 1 93.25 163 LEU B O 1
ATOM 4411 N N . ALA B 1 164 ? 7.824 37.312 -0.78 1 90.31 164 ALA B N 1
ATOM 4412 C CA . ALA B 1 164 ? 6.449 37.469 -1.253 1 90.31 164 ALA B CA 1
ATOM 4413 C C . ALA B 1 164 ? 5.645 36.188 -1.013 1 90.31 164 ALA B C 1
ATOM 4415 O O . ALA B 1 164 ? 4.496 36.25 -0.568 1 90.31 164 ALA B O 1
ATOM 4416 N N . TYR B 1 165 ? 6.246 35.125 -1.326 1 90.56 165 TYR B N 1
ATOM 4417 C CA . TYR B 1 165 ? 5.617 33.844 -1.109 1 90.56 165 TYR B CA 1
ATOM 4418 C C . TYR B 1 165 ? 5.234 33.656 0.355 1 90.56 165 TYR B C 1
ATOM 4420 O O . TYR B 1 165 ? 4.098 33.281 0.667 1 90.56 165 TYR B O 1
ATOM 4428 N N . ALA B 1 166 ? 6.18 33.906 1.201 1 94.44 166 ALA B N 1
ATOM 4429 C CA . ALA B 1 166 ? 5.992 33.75 2.639 1 94.44 166 ALA B CA 1
ATOM 4430 C C . ALA B 1 166 ? 4.895 34.656 3.164 1 94.44 166 ALA B C 1
ATOM 4432 O O . ALA B 1 166 ? 4.074 34.25 3.988 1 94.44 166 ALA B O 1
ATOM 4433 N N . ALA B 1 167 ? 4.879 35.812 2.674 1 94.69 167 ALA B N 1
ATOM 4434 C CA . ALA B 1 167 ? 3.869 36.781 3.109 1 94.69 167 ALA B CA 1
ATOM 4435 C C . ALA B 1 167 ? 2.471 36.312 2.699 1 94.69 167 ALA B C 1
ATOM 4437 O O . ALA B 1 167 ? 1.523 36.438 3.482 1 94.69 167 ALA B O 1
ATOM 4438 N N . ASN B 1 168 ? 2.363 35.781 1.543 1 92.88 168 ASN B N 1
ATOM 4439 C CA . ASN B 1 168 ? 1.073 35.375 0.998 1 92.88 168 ASN B CA 1
ATOM 4440 C C . ASN B 1 168 ? 0.5 34.188 1.751 1 92.88 168 ASN B C 1
ATOM 4442 O O . ASN B 1 168 ? -0.712 33.969 1.745 1 92.88 168 ASN B O 1
ATOM 4446 N N . ASP B 1 169 ? 1.331 33.438 2.432 1 94.19 169 ASP B N 1
ATOM 4447 C CA . ASP B 1 169 ? 0.899 32.25 3.152 1 94.19 169 ASP B CA 1
ATOM 4448 C C . ASP B 1 169 ? 0.156 32.625 4.434 1 94.19 169 ASP B C 1
ATOM 4450 O O . ASP B 1 169 ? -0.503 31.781 5.043 1 94.19 169 ASP B O 1
ATOM 4454 N N . VAL B 1 170 ? 0.223 33.938 4.809 1 96.25 170 VAL B N 1
ATOM 4455 C CA . VAL B 1 170 ? -0.447 34.312 6.051 1 96.25 170 VAL B CA 1
ATOM 4456 C C . VAL B 1 170 ? -1.344 35.531 5.812 1 96.25 170 VAL B C 1
ATOM 4458 O O . VAL B 1 170 ? -2.273 35.781 6.582 1 96.25 170 VAL B O 1
ATOM 4461 N N . ARG B 1 171 ? -1.148 36.156 4.707 1 93.81 171 ARG B N 1
ATOM 4462 C CA . ARG B 1 171 ? -1.799 37.438 4.406 1 93.81 171 ARG B CA 1
ATOM 4463 C C . ARG B 1 171 ? -3.316 37.281 4.426 1 93.81 171 ARG B C 1
ATOM 4465 O O . ARG B 1 171 ? -4.023 38.188 4.922 1 93.81 171 ARG B O 1
ATOM 4472 N N . TYR B 1 172 ? -3.814 36.25 3.961 1 94.12 172 TYR B N 1
ATOM 4473 C CA . TYR B 1 172 ? -5.246 36.125 3.734 1 94.12 172 TYR B CA 1
ATOM 4474 C C . TYR B 1 172 ? -5.855 35.125 4.73 1 94.12 172 TYR B C 1
ATOM 4476 O O . TYR B 1 172 ? -7.059 34.844 4.688 1 94.12 172 TYR B O 1
ATOM 4484 N N . LEU B 1 173 ? -5.062 34.594 5.594 1 95.56 173 LEU B N 1
ATOM 4485 C CA . LEU B 1 173 ? -5.469 33.469 6.422 1 95.56 173 LEU B CA 1
ATOM 4486 C C . LEU B 1 173 ? -6.59 33.844 7.379 1 95.56 173 LEU B C 1
ATOM 4488 O O . LEU B 1 173 ? -7.559 33.125 7.547 1 95.56 173 LEU B O 1
ATOM 4492 N N . ALA B 1 174 ? -6.496 35.031 7.992 1 94.5 174 ALA B N 1
ATOM 4493 C CA . ALA B 1 174 ? -7.516 35.469 8.93 1 94.5 174 ALA B CA 1
ATOM 4494 C C . ALA B 1 174 ? -8.859 35.688 8.234 1 94.5 174 ALA B C 1
ATOM 4496 O O . ALA B 1 174 ? -9.898 35.281 8.742 1 94.5 174 ALA B O 1
ATOM 4497 N N . ALA B 1 175 ? -8.82 36.281 7.086 1 94.5 175 ALA B N 1
ATOM 4498 C CA . ALA B 1 175 ? -10.039 36.5 6.305 1 94.5 175 ALA B CA 1
ATOM 4499 C C . ALA B 1 175 ? -10.656 35.188 5.883 1 94.5 175 ALA B C 1
ATOM 4501 O O . ALA B 1 175 ? -11.875 35 5.934 1 94.5 175 ALA B O 1
ATOM 4502 N N . LEU B 1 176 ? -9.805 34.312 5.449 1 96.94 176 LEU B N 1
ATOM 4503 C CA . LEU B 1 176 ? -10.273 33 5.074 1 96.94 176 LEU B CA 1
ATOM 4504 C C . LEU B 1 176 ? -10.93 32.281 6.262 1 96.94 176 LEU B C 1
ATOM 4506 O O . LEU B 1 176 ? -11.992 31.688 6.121 1 96.94 176 LEU B O 1
ATOM 4510 N N . ALA B 1 177 ? -10.297 32.406 7.41 1 97.62 177 ALA B N 1
ATOM 4511 C CA . ALA B 1 177 ? -10.82 31.781 8.633 1 97.62 177 ALA B CA 1
ATOM 4512 C C . ALA B 1 177 ? -12.219 32.312 8.938 1 97.62 177 ALA B C 1
ATOM 4514 O O . ALA B 1 177 ? -13.117 31.531 9.305 1 97.62 177 ALA B O 1
ATOM 4515 N N . ASP B 1 178 ? -12.406 33.562 8.766 1 96.56 178 ASP B N 1
ATOM 4516 C CA . ASP B 1 178 ? -13.703 34.156 9.039 1 96.56 178 ASP B CA 1
ATOM 4517 C C . ASP B 1 178 ? -14.781 33.594 8.117 1 96.56 178 ASP B C 1
ATOM 4519 O O . ASP B 1 178 ? -15.867 33.219 8.57 1 96.56 178 ASP B O 1
ATOM 4523 N N . ARG B 1 179 ? -14.453 33.469 6.891 1 97.44 179 ARG B N 1
ATOM 4524 C CA . ARG B 1 179 ? -15.406 32.938 5.914 1 97.44 179 ARG B CA 1
ATOM 4525 C C . ARG B 1 179 ? -15.75 31.484 6.211 1 97.44 179 ARG B C 1
ATOM 4527 O O . ARG B 1 179 ? -16.906 31.094 6.137 1 97.44 179 ARG B O 1
ATOM 4534 N N . LEU B 1 180 ? -14.766 30.766 6.52 1 98.06 180 LEU B N 1
ATOM 4535 C CA . LEU B 1 180 ? -14.961 29.359 6.824 1 98.06 180 LEU B CA 1
ATOM 4536 C C . LEU B 1 180 ? -15.805 29.188 8.086 1 98.06 180 LEU B C 1
ATOM 4538 O O . LEU B 1 180 ? -16.703 28.344 8.133 1 98.06 180 LEU B O 1
ATOM 4542 N N . LEU B 1 181 ? -15.477 30 9.031 1 97.56 181 LEU B N 1
ATOM 4543 C CA . LEU B 1 181 ? -16.219 29.922 10.289 1 97.56 181 LEU B CA 1
ATOM 4544 C C . LEU B 1 181 ? -17.688 30.25 10.078 1 97.56 181 LEU B C 1
ATOM 4546 O O . LEU B 1 181 ? -18.562 29.594 10.641 1 97.56 181 LEU B O 1
ATOM 4550 N N . GLU B 1 182 ? -17.922 31.219 9.273 1 97.62 182 GLU B N 1
ATOM 4551 C CA . GLU B 1 182 ? -19.297 31.594 8.945 1 97.62 182 GLU B CA 1
ATOM 4552 C C . GLU B 1 182 ? -20.047 30.438 8.305 1 97.62 182 GLU B C 1
ATOM 4554 O O . GLU B 1 182 ? -21.172 30.125 8.68 1 97.62 182 GLU B O 1
ATOM 4559 N N . GLU B 1 183 ? -19.422 29.828 7.414 1 97.19 183 GLU B N 1
ATOM 4560 C CA . GLU B 1 183 ? -20.078 28.703 6.723 1 97.19 183 GLU B CA 1
ATOM 4561 C C . GLU B 1 183 ? -20.234 27.5 7.645 1 97.19 183 GLU B C 1
ATOM 4563 O O . GLU B 1 183 ? -21.25 26.812 7.586 1 97.19 183 GLU B O 1
ATOM 4568 N N . LEU B 1 184 ? -19.266 27.297 8.469 1 97.81 184 LEU B N 1
ATOM 4569 C CA . LEU B 1 184 ? -19.375 26.234 9.453 1 97.81 184 LEU B CA 1
ATOM 4570 C C . LEU B 1 184 ? -20.578 26.438 10.359 1 97.81 184 LEU B C 1
ATOM 4572 O O . LEU B 1 184 ? -21.312 25.5 10.648 1 97.81 184 LEU B O 1
ATOM 4576 N N . HIS B 1 185 ? -20.688 27.641 10.75 1 96.94 185 HIS B N 1
ATOM 4577 C CA . HIS B 1 185 ? -21.812 28 11.602 1 96.94 185 HIS B CA 1
ATOM 4578 C C . HIS B 1 185 ? -23.141 27.781 10.883 1 96.94 185 HIS B C 1
ATOM 4580 O O . HIS B 1 185 ? -24.078 27.203 11.438 1 96.94 185 HIS B O 1
ATOM 4586 N N . ALA B 1 186 ? -23.203 28.172 9.695 1 96.94 186 ALA B N 1
ATOM 4587 C CA . ALA B 1 186 ? -24.422 28.047 8.898 1 96.94 186 ALA B CA 1
ATOM 4588 C C . ALA B 1 186 ? -24.812 26.594 8.703 1 96.94 186 ALA B C 1
ATOM 4590 O O . ALA B 1 186 ? -26 26.25 8.664 1 96.94 186 ALA B O 1
ATOM 4591 N N . ARG B 1 187 ? -23.844 25.719 8.688 1 94.94 187 ARG B N 1
ATOM 4592 C CA . ARG B 1 187 ? -24.094 24.297 8.43 1 94.94 187 ARG B CA 1
ATOM 4593 C C . ARG B 1 187 ? -24.172 23.516 9.734 1 94.94 187 ARG B C 1
ATOM 4595 O O . ARG B 1 187 ? -24.359 22.297 9.719 1 94.94 187 ARG B O 1
ATOM 4602 N N . GLY B 1 188 ? -23.938 24.203 10.836 1 95.38 188 GLY B N 1
ATOM 4603 C CA . GLY B 1 188 ? -24 23.547 12.141 1 95.38 188 GLY B CA 1
ATOM 4604 C C . GLY B 1 188 ? -22.828 22.609 12.391 1 95.38 188 GLY B C 1
ATOM 4605 O O . GLY B 1 188 ? -23 21.578 13.039 1 95.38 188 GLY B O 1
ATOM 4606 N N 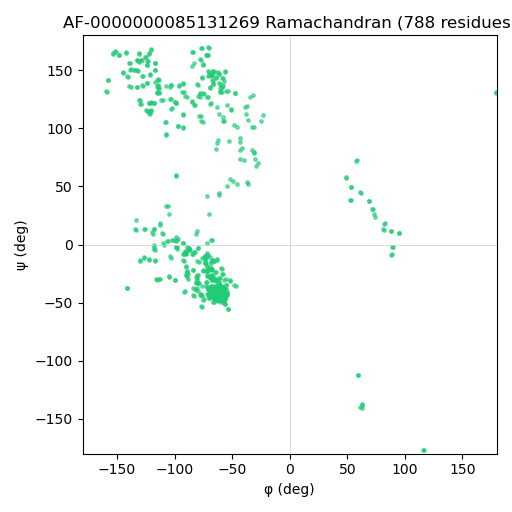. ARG B 1 189 ? -21.656 22.875 11.844 1 96.44 189 ARG B N 1
ATOM 4607 C CA . ARG B 1 189 ? -20.531 21.969 11.914 1 96.44 189 ARG B CA 1
ATOM 4608 C C . ARG B 1 189 ? -19.344 22.609 12.641 1 96.44 189 ARG B C 1
ATOM 4610 O O . ARG B 1 189 ? -18.234 22.094 12.594 1 96.44 189 ARG B O 1
ATOM 4617 N N . GLU B 1 190 ? -19.594 23.766 13.242 1 96.75 190 GLU B N 1
ATOM 4618 C CA . GLU B 1 190 ? -18.516 24.469 13.938 1 96.75 190 GLU B CA 1
ATOM 4619 C C . GLU B 1 190 ? -17.922 23.609 15.055 1 96.75 190 GLU B C 1
ATOM 4621 O O . GLU B 1 190 ? -16.703 23.5 15.18 1 96.75 190 GLU B O 1
ATOM 4626 N N . ASP B 1 191 ? -18.766 22.969 15.766 1 95.5 191 ASP B N 1
ATOM 4627 C CA . ASP B 1 191 ? -18.312 22.141 16.875 1 95.5 191 ASP B CA 1
ATOM 4628 C C . ASP B 1 191 ? -17.469 20.969 16.391 1 95.5 191 ASP B C 1
ATOM 4630 O O . ASP B 1 191 ? -16.531 20.547 17.062 1 95.5 191 ASP B O 1
ATOM 4634 N N . TRP B 1 192 ? -17.812 20.375 15.242 1 95.44 192 TRP B N 1
ATOM 4635 C CA . TRP B 1 192 ? -17.047 19.281 14.664 1 95.44 192 TRP B CA 1
ATOM 4636 C C . TRP B 1 192 ? -15.617 19.734 14.367 1 95.44 192 TRP B C 1
ATOM 4638 O O . TRP B 1 192 ? -14.648 19.078 14.773 1 95.44 192 TRP B O 1
ATOM 4648 N N . ALA B 1 193 ? -15.555 20.859 13.773 1 96.31 193 ALA B N 1
ATOM 4649 C CA . ALA B 1 193 ? -14.258 21.391 13.367 1 96.31 193 ALA B CA 1
ATOM 4650 C C . ALA B 1 193 ? -13.398 21.734 14.578 1 96.31 193 ALA B C 1
ATOM 4652 O O . ALA B 1 193 ? -12.219 21.375 14.625 1 96.31 193 ALA B O 1
ATOM 4653 N N . ARG B 1 194 ? -13.992 22.391 15.523 1 95.62 194 ARG B N 1
ATOM 4654 C CA . ARG B 1 194 ? -13.273 22.781 16.734 1 95.62 194 ARG B CA 1
ATOM 4655 C C . ARG B 1 194 ? -12.758 21.562 17.484 1 95.62 194 ARG B C 1
ATOM 4657 O O . ARG B 1 194 ? -11.648 21.578 18.016 1 95.62 194 ARG B O 1
ATOM 4664 N N . SER B 1 195 ? -13.547 20.562 17.516 1 93.62 195 SER B N 1
ATOM 4665 C CA . SER B 1 195 ? -13.125 19.312 18.156 1 93.62 195 SER B CA 1
ATOM 4666 C C . SER B 1 195 ? -11.914 18.719 17.469 1 93.62 195 SER B C 1
ATOM 4668 O O . SER B 1 195 ? -10.969 18.281 18.125 1 93.62 195 SER B O 1
ATOM 4670 N N . GLU B 1 196 ? -11.977 18.672 16.188 1 93.12 196 GLU B N 1
ATOM 4671 C CA . GLU B 1 196 ? -10.859 18.125 15.422 1 93.12 196 GLU B CA 1
ATOM 4672 C C . GLU B 1 196 ? -9.602 18.984 15.609 1 93.12 196 GLU B C 1
ATOM 4674 O O . GLU B 1 196 ? -8.492 18.453 15.688 1 93.12 196 GLU B O 1
ATOM 4679 N N . MET B 1 197 ? -9.727 20.234 15.688 1 95.12 197 MET B N 1
ATOM 4680 C CA . MET B 1 197 ? -8.602 21.141 15.914 1 95.12 197 MET B CA 1
ATOM 4681 C C . MET B 1 197 ? -8 20.922 17.297 1 95.12 197 MET B C 1
ATOM 4683 O O . MET B 1 197 ? -6.777 20.953 17.453 1 95.12 197 MET B O 1
ATOM 4687 N N . ALA B 1 198 ? -8.852 20.703 18.219 1 92.12 198 ALA B N 1
ATOM 4688 C CA . ALA B 1 198 ? -8.383 20.391 19.562 1 92.12 198 ALA B CA 1
ATOM 4689 C C . ALA B 1 198 ? -7.562 19.109 19.578 1 92.12 198 ALA B C 1
ATOM 4691 O O . ALA B 1 198 ? -6.531 19.031 20.25 1 92.12 198 ALA B O 1
ATOM 4692 N N . ARG B 1 199 ? -7.992 18.156 18.828 1 88.56 199 ARG B N 1
ATOM 4693 C CA . ARG B 1 199 ? -7.262 16.906 18.719 1 88.56 199 ARG B CA 1
ATOM 4694 C C . ARG B 1 199 ? -5.891 17.125 18.078 1 88.56 199 ARG B C 1
ATOM 4696 O O . ARG B 1 199 ? -4.91 16.484 18.469 1 88.56 199 ARG B O 1
ATOM 4703 N N . LEU B 1 200 ? -5.859 17.906 17.125 1 89.88 200 LEU B N 1
ATOM 4704 C CA . LEU B 1 200 ? -4.613 18.219 16.438 1 89.88 200 LEU B CA 1
ATOM 4705 C C . LEU B 1 200 ? -3.592 18.797 17.422 1 89.88 200 LEU B C 1
ATOM 4707 O O . LEU B 1 200 ? -2.412 18.453 17.375 1 89.88 200 LEU B O 1
ATOM 4711 N N . VAL B 1 201 ? -4.039 19.656 18.266 1 90.88 201 VAL B N 1
ATOM 4712 C CA . VAL B 1 201 ? -3.184 20.312 19.25 1 90.88 201 VAL B CA 1
ATOM 4713 C C . VAL B 1 201 ? -2.701 19.281 20.281 1 90.88 201 VAL B C 1
ATOM 4715 O O . VAL B 1 201 ? -1.545 19.312 20.703 1 90.88 201 VAL B O 1
ATOM 4718 N N . GLU B 1 202 ? -3.604 18.375 20.562 1 84.31 202 GLU B N 1
ATOM 4719 C CA . GLU B 1 202 ? -3.311 17.406 21.625 1 84.31 202 GLU B CA 1
ATOM 4720 C C . GLU B 1 202 ? -2.42 16.281 21.109 1 84.31 202 GLU B C 1
ATOM 4722 O O . GLU B 1 202 ? -1.751 15.602 21.891 1 84.31 202 GLU B O 1
ATOM 4727 N N . ARG B 1 203 ? -2.658 16 19.844 1 75.12 203 ARG B N 1
ATOM 4728 C CA . ARG B 1 203 ? -1.871 14.906 19.297 1 75.12 203 ARG B CA 1
ATOM 4729 C C . ARG B 1 203 ? -0.4 15.039 19.672 1 75.12 203 ARG B C 1
ATOM 4731 O O . ARG B 1 203 ? 0.197 16.109 19.484 1 75.12 203 ARG B O 1
ATOM 4738 N N . ARG B 1 204 ? -0.167 14.195 20.703 1 58.25 204 ARG B N 1
ATOM 4739 C CA . ARG B 1 204 ? 1.205 14.18 21.203 1 58.25 204 ARG B CA 1
ATOM 4740 C C . ARG B 1 204 ? 2.197 13.938 20.078 1 58.25 204 ARG B C 1
ATOM 4742 O O . ARG B 1 204 ? 2.096 12.938 19.359 1 58.25 204 ARG B O 1
ATOM 4749 N N . ARG B 1 205 ? 2.607 15.008 19.5 1 58.44 205 ARG B N 1
ATOM 4750 C CA . ARG B 1 205 ? 3.654 14.883 18.484 1 58.44 205 ARG B CA 1
ATOM 4751 C C . ARG B 1 205 ? 4.984 14.5 19.125 1 58.44 205 ARG B C 1
ATOM 4753 O O . ARG B 1 205 ? 5.883 15.336 19.234 1 58.44 205 ARG B O 1
ATOM 4760 N N . ARG B 1 206 ? 4.836 13.773 20.375 1 52.78 206 ARG B N 1
ATOM 4761 C CA . ARG B 1 206 ? 6.137 13.375 20.906 1 52.78 206 ARG B CA 1
ATOM 4762 C C . ARG B 1 206 ? 6.906 12.531 19.906 1 52.78 206 ARG B C 1
ATOM 4764 O O . ARG B 1 206 ? 6.305 11.891 19.031 1 52.78 206 ARG B O 1
ATOM 4771 N N . ASP B 1 207 ? 8.156 12.828 19.906 1 60.75 207 ASP B N 1
ATOM 4772 C CA . ASP B 1 207 ? 9.148 11.977 19.266 1 60.75 207 ASP B CA 1
ATOM 4773 C C . ASP B 1 207 ? 8.766 10.5 19.391 1 60.75 207 ASP B C 1
ATOM 4775 O O . ASP B 1 207 ? 8.133 10.094 20.359 1 60.75 207 ASP B O 1
ATOM 4779 N N . ILE B 1 208 ? 8.742 9.906 18.359 1 67.12 208 ILE B N 1
ATOM 4780 C CA . ILE B 1 208 ? 8.539 8.461 18.406 1 67.12 208 ILE B CA 1
ATOM 4781 C C . ILE B 1 208 ? 9.266 7.871 19.609 1 67.12 208 ILE B C 1
ATOM 4783 O O . ILE B 1 208 ? 10.438 8.188 19.859 1 67.12 208 ILE B O 1
ATOM 4787 N N . GLU B 1 209 ? 8.461 7.227 20.531 1 79.38 209 GLU B N 1
ATOM 4788 C CA . GLU B 1 209 ? 9.156 6.426 21.547 1 79.38 209 GLU B CA 1
ATOM 4789 C C . GLU B 1 209 ? 10.156 5.469 20.891 1 79.38 209 GLU B C 1
ATOM 4791 O O . GLU B 1 209 ? 9.773 4.637 20.062 1 79.38 209 GLU B O 1
ATOM 4796 N N . PRO B 1 210 ? 11.422 5.715 21.203 1 87.75 210 PRO B N 1
ATOM 4797 C CA . PRO B 1 210 ? 12.445 4.902 20.547 1 87.75 210 PRO B CA 1
ATOM 4798 C C . PRO B 1 210 ? 12.125 3.41 20.562 1 87.75 210 PRO B C 1
ATOM 4800 O O . PRO B 1 210 ? 12.359 2.709 19.578 1 87.75 210 PRO B O 1
ATOM 4803 N N . GLU B 1 211 ? 11.523 2.982 21.625 1 86.5 211 GLU B N 1
ATOM 4804 C CA . GLU B 1 211 ? 11.234 1.562 21.797 1 86.5 211 GLU B CA 1
ATOM 4805 C C . GLU B 1 211 ? 10.172 1.092 20.797 1 86.5 211 GLU B C 1
ATOM 4807 O O . GLU B 1 211 ? 10.016 -0.11 20.578 1 86.5 211 GLU B O 1
ATOM 4812 N N . LEU B 1 212 ? 9.516 2.053 20.219 1 86.38 212 LEU B N 1
ATOM 4813 C CA . LEU B 1 212 ? 8.453 1.682 19.281 1 86.38 212 LEU B CA 1
ATOM 4814 C C . LEU B 1 212 ? 8.875 1.928 17.844 1 86.38 212 LEU B C 1
ATOM 4816 O O . LEU B 1 212 ? 8.117 1.664 16.906 1 86.38 212 LEU B O 1
ATOM 4820 N N . ALA B 1 213 ? 10.086 2.354 17.672 1 88.75 213 ALA B N 1
ATOM 4821 C CA . ALA B 1 213 ? 10.555 2.732 16.344 1 88.75 213 ALA B CA 1
ATOM 4822 C C . ALA B 1 213 ? 10.516 1.545 15.383 1 88.75 213 ALA B C 1
ATOM 4824 O O . ALA B 1 213 ? 10.195 1.701 14.203 1 88.75 213 ALA B O 1
ATOM 4825 N N . TRP B 1 214 ? 10.742 0.379 15.938 1 89.81 214 TRP B N 1
ATOM 4826 C CA . TRP B 1 214 ? 10.836 -0.806 15.086 1 89.81 214 TRP B CA 1
ATOM 4827 C C . TRP B 1 214 ? 9.484 -1.147 14.477 1 89.81 214 TRP B C 1
ATOM 4829 O O . TRP B 1 214 ? 9.414 -1.81 13.438 1 89.81 214 TRP B O 1
ATOM 4839 N N . THR B 1 215 ? 8.398 -0.683 15.07 1 86.06 215 THR B N 1
ATOM 4840 C CA . THR B 1 215 ? 7.051 -1.012 14.609 1 86.06 215 THR B CA 1
ATOM 4841 C C . THR B 1 215 ? 6.73 -0.274 13.312 1 86.06 215 THR B C 1
ATOM 4843 O O . THR B 1 215 ? 5.773 -0.618 12.617 1 86.06 215 THR B O 1
ATOM 4846 N N . ARG B 1 216 ? 7.527 0.622 12.992 1 85.75 216 ARG B N 1
ATOM 4847 C CA . ARG B 1 216 ? 7.301 1.396 11.773 1 85.75 216 ARG B CA 1
ATOM 4848 C C . ARG B 1 216 ? 8.148 0.865 10.625 1 85.75 216 ARG B C 1
ATOM 4850 O O . ARG B 1 216 ? 8.094 1.393 9.508 1 85.75 216 ARG B O 1
ATOM 4857 N N . ILE B 1 217 ? 8.961 -0.143 10.922 1 89.06 217 ILE B N 1
ATOM 4858 C CA . ILE B 1 217 ? 9.852 -0.714 9.922 1 89.06 217 ILE B CA 1
ATOM 4859 C C . ILE B 1 217 ? 9.211 -1.96 9.312 1 89.06 217 ILE B C 1
ATOM 4861 O O . ILE B 1 217 ? 9.188 -3.023 9.938 1 89.06 217 ILE B O 1
ATOM 4865 N N . ARG B 1 218 ? 8.703 -1.765 8.148 1 83.06 218 ARG B N 1
ATOM 4866 C CA . ARG B 1 218 ? 7.969 -2.834 7.477 1 83.06 218 ARG B CA 1
ATOM 4867 C C . ARG B 1 218 ? 8.82 -4.094 7.367 1 83.06 218 ARG B C 1
ATOM 4869 O O . ARG B 1 218 ? 8.312 -5.207 7.5 1 83.06 218 ARG B O 1
ATOM 4876 N N . GLU B 1 219 ? 10.094 -3.98 7.184 1 82.44 219 GLU B N 1
ATOM 4877 C CA . GLU B 1 219 ? 11.023 -5.094 7.004 1 82.44 219 GLU B CA 1
ATOM 4878 C C . GLU B 1 219 ? 11.125 -5.938 8.273 1 82.44 219 GLU B C 1
ATOM 4880 O O . GLU B 1 219 ? 11.633 -7.059 8.242 1 82.44 219 GLU B O 1
ATOM 4885 N N . CYS B 1 220 ? 10.641 -5.414 9.336 1 87.25 220 CYS B N 1
ATOM 4886 C CA . CYS B 1 220 ? 10.727 -6.129 10.602 1 87.25 220 CYS B CA 1
ATOM 4887 C C . CYS B 1 220 ? 9.539 -7.059 10.789 1 87.25 220 CYS B C 1
ATOM 4889 O O . CYS B 1 220 ? 9.484 -7.824 11.75 1 87.25 220 CYS B O 1
ATOM 4891 N N . ARG B 1 221 ? 8.664 -6.91 9.789 1 80.62 221 ARG B N 1
ATOM 4892 C CA . ARG B 1 221 ? 7.523 -7.812 9.852 1 80.62 221 ARG B CA 1
ATOM 4893 C C . ARG B 1 221 ? 7.957 -9.258 9.633 1 80.62 221 ARG B C 1
ATOM 4895 O O . ARG B 1 221 ? 8.82 -9.531 8.797 1 80.62 221 ARG B O 1
ATOM 4902 N N . GLY B 1 222 ? 7.43 -10.242 10.406 1 77.12 222 GLY B N 1
ATOM 4903 C CA . GLY B 1 222 ? 7.695 -11.656 10.219 1 77.12 222 GLY B CA 1
ATOM 4904 C C . GLY B 1 222 ? 8.898 -12.148 10.992 1 77.12 222 GLY B C 1
ATOM 4905 O O . GLY B 1 222 ? 9.281 -13.312 10.883 1 77.12 222 GLY B O 1
ATOM 4906 N N . LEU B 1 223 ? 9.578 -11.258 11.703 1 85.56 223 LEU B N 1
ATOM 4907 C CA . LEU B 1 223 ? 10.711 -11.656 12.523 1 85.56 223 LEU B CA 1
ATOM 4908 C C . LEU B 1 223 ? 10.273 -12.594 13.641 1 85.56 223 LEU B C 1
ATOM 4910 O O . LEU B 1 223 ? 9.164 -12.469 14.164 1 85.56 223 LEU B O 1
ATOM 4914 N N . ASP B 1 224 ? 11.125 -13.555 13.953 1 84 224 ASP B N 1
ATOM 4915 C CA . ASP B 1 224 ? 10.875 -14.414 15.109 1 84 224 ASP B CA 1
ATOM 4916 C C . ASP B 1 224 ? 11.07 -13.641 16.406 1 84 224 ASP B C 1
ATOM 4918 O O . ASP B 1 224 ? 11.5 -12.484 16.391 1 84 224 ASP B O 1
ATOM 4922 N N . PRO B 1 225 ? 10.703 -14.164 17.516 1 85.38 225 PRO B N 1
ATOM 4923 C CA . PRO B 1 225 ? 10.734 -13.43 18.781 1 85.38 225 PRO B CA 1
ATOM 4924 C C . PRO B 1 225 ? 12.109 -12.844 19.094 1 85.38 225 PRO B C 1
ATOM 4926 O O . PRO B 1 225 ? 12.211 -11.688 19.5 1 85.38 225 PRO B O 1
ATOM 4929 N N . THR B 1 226 ? 13.125 -13.633 18.859 1 89.06 226 THR B N 1
ATOM 4930 C CA . THR B 1 226 ? 14.469 -13.125 19.109 1 89.06 226 THR B CA 1
ATOM 4931 C C . THR B 1 226 ? 14.797 -11.984 18.141 1 89.06 226 THR B C 1
ATOM 4933 O O . THR B 1 226 ? 15.344 -10.953 18.562 1 89.06 226 THR B O 1
ATOM 4936 N N . GLY B 1 227 ? 14.453 -12.156 16.938 1 92.5 227 GLY B N 1
ATOM 4937 C CA . GLY B 1 227 ? 14.641 -11.109 15.938 1 92.5 227 GLY B CA 1
ATOM 4938 C C . GLY B 1 227 ? 13.922 -9.82 16.281 1 92.5 227 GLY B C 1
ATOM 4939 O O . GLY B 1 227 ? 14.453 -8.734 16.078 1 92.5 227 GLY B O 1
ATOM 4940 N N . ARG B 1 228 ? 12.758 -9.992 16.844 1 91.19 228 ARG B N 1
ATOM 4941 C CA . ARG B 1 228 ? 11.977 -8.82 17.234 1 91.19 228 ARG B CA 1
ATOM 4942 C C . ARG B 1 228 ? 12.664 -8.062 18.375 1 91.19 228 ARG B C 1
ATOM 4944 O O . ARG B 1 228 ? 12.672 -6.832 18.391 1 91.19 228 ARG B O 1
ATOM 4951 N N . ARG B 1 229 ? 13.188 -8.852 19.297 1 92.25 229 ARG B N 1
ATOM 4952 C CA . ARG B 1 229 ? 13.914 -8.227 20.406 1 92.25 229 ARG B CA 1
ATOM 4953 C C . ARG B 1 229 ? 15.109 -7.422 19.875 1 92.25 229 ARG B C 1
ATOM 4955 O O . ARG B 1 229 ? 15.328 -6.285 20.297 1 92.25 229 ARG B O 1
ATOM 4962 N N . ILE B 1 230 ? 15.727 -7.996 18.953 1 94.44 230 ILE B N 1
ATOM 4963 C CA . ILE B 1 230 ? 16.922 -7.352 18.391 1 94.44 230 ILE B CA 1
ATOM 4964 C C . ILE B 1 230 ? 16.5 -6.137 17.562 1 94.44 230 ILE B C 1
ATOM 4966 O O . ILE B 1 230 ? 17.078 -5.059 17.703 1 94.44 230 ILE B O 1
ATOM 4970 N N . ALA B 1 231 ? 15.477 -6.281 16.797 1 95.06 231 ALA B N 1
ATOM 4971 C CA . ALA B 1 231 ? 15 -5.176 15.969 1 95.06 231 ALA B CA 1
ATOM 4972 C C . ALA B 1 231 ? 14.57 -3.996 16.844 1 95.06 231 ALA B C 1
ATOM 4974 O O . ALA B 1 231 ? 14.906 -2.846 16.547 1 95.06 231 ALA B O 1
ATOM 4975 N N . ALA B 1 232 ? 13.844 -4.324 17.875 1 93.81 232 ALA B N 1
ATOM 4976 C CA . ALA B 1 232 ? 13.367 -3.279 18.781 1 93.81 232 ALA B CA 1
ATOM 4977 C C . ALA B 1 232 ? 14.531 -2.543 19.438 1 93.81 232 ALA B C 1
ATOM 4979 O O . ALA B 1 232 ? 14.539 -1.312 19.5 1 93.81 232 ALA B O 1
ATOM 4980 N N . SER B 1 233 ? 15.484 -3.277 19.844 1 95 233 SER B N 1
ATOM 4981 C CA . SER B 1 233 ? 16.641 -2.684 20.516 1 95 233 SER B CA 1
ATOM 4982 C C . SER B 1 233 ? 17.484 -1.875 19.531 1 95 233 SER B C 1
ATOM 4984 O O . SER B 1 233 ? 17.906 -0.761 19.844 1 95 233 SER B O 1
ATOM 4986 N N . VAL B 1 234 ? 17.672 -2.391 18.406 1 95.88 234 VAL B N 1
ATOM 4987 C CA . VAL B 1 234 ? 18.484 -1.733 17.391 1 95.88 234 VAL B CA 1
ATOM 4988 C C . VAL B 1 234 ? 17.781 -0.469 16.891 1 95.88 234 VAL B C 1
ATOM 4990 O O . VAL B 1 234 ? 18.422 0.583 16.766 1 95.88 234 VAL B O 1
ATOM 4993 N N . ALA B 1 235 ? 16.516 -0.585 16.688 1 95.31 235 ALA B N 1
ATOM 4994 C CA . ALA B 1 235 ? 15.75 0.574 16.25 1 95.31 235 ALA B CA 1
ATOM 4995 C C . ALA B 1 235 ? 15.75 1.667 17.312 1 95.31 235 ALA B C 1
ATOM 4997 O O . ALA B 1 235 ? 15.805 2.855 16.984 1 95.31 235 ALA B O 1
ATOM 4998 N N . ALA B 1 236 ? 15.641 1.23 18.484 1 94.69 236 ALA B N 1
ATOM 4999 C CA . ALA B 1 236 ? 15.688 2.191 19.594 1 94.69 236 ALA B CA 1
ATOM 5000 C C . ALA B 1 236 ? 17.047 2.904 19.625 1 94.69 236 ALA B C 1
ATOM 5002 O O . ALA B 1 236 ? 17.094 4.129 19.766 1 94.69 236 ALA B O 1
ATOM 5003 N N . TRP B 1 237 ? 18.016 2.133 19.547 1 95.81 237 TRP B N 1
ATOM 5004 C CA . TRP B 1 237 ? 19.359 2.697 19.5 1 95.81 237 TRP B CA 1
ATOM 5005 C C . TRP B 1 237 ? 19.516 3.664 18.344 1 95.81 237 TRP B C 1
ATOM 5007 O O . TRP B 1 237 ? 20.062 4.758 18.5 1 95.81 237 TRP B O 1
ATOM 5017 N N . ARG B 1 238 ? 19.047 3.234 17.172 1 96.06 238 ARG B N 1
ATOM 5018 C CA . ARG B 1 238 ? 19.094 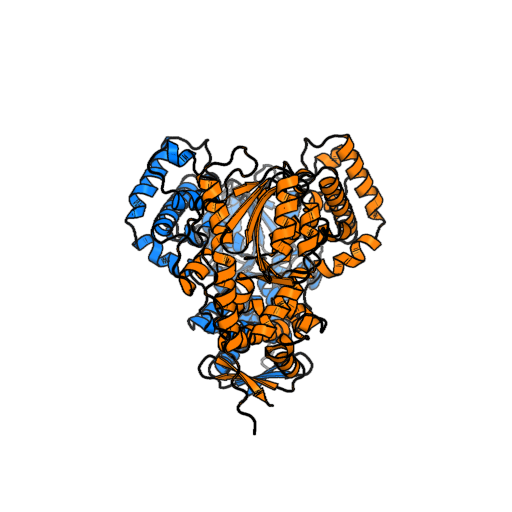4.078 15.984 1 96.06 238 ARG B CA 1
ATOM 5019 C C . ARG B 1 238 ? 18.391 5.41 16.234 1 96.06 238 ARG B C 1
ATOM 5021 O O . ARG B 1 238 ? 18.906 6.469 15.867 1 96.06 238 ARG B O 1
ATOM 5028 N N . GLU B 1 239 ? 17.234 5.309 16.812 1 94.44 239 GLU B N 1
ATOM 5029 C CA . GLU B 1 239 ? 16.438 6.5 17.094 1 94.44 239 GLU B CA 1
ATOM 5030 C C . GLU B 1 239 ? 17.156 7.434 18.047 1 94.44 239 GLU B C 1
ATOM 5032 O O . GLU B 1 239 ? 17.266 8.633 17.797 1 94.44 239 GLU B O 1
ATOM 5037 N N . ARG B 1 240 ? 17.703 6.922 19.078 1 95 240 ARG B N 1
ATOM 5038 C CA . ARG B 1 240 ? 18.422 7.719 20.062 1 95 240 ARG B CA 1
ATOM 5039 C C . ARG B 1 240 ? 19.672 8.336 19.469 1 95 240 ARG B C 1
ATOM 5041 O O . ARG B 1 240 ? 20 9.492 19.75 1 95 240 ARG B O 1
ATOM 5048 N N . THR B 1 241 ? 20.312 7.539 18.703 1 95.38 241 THR B N 1
ATOM 5049 C CA . THR B 1 241 ? 21.516 8.031 18.031 1 95.38 241 THR B CA 1
ATOM 5050 C C . THR B 1 241 ? 21.172 9.164 17.078 1 95.38 241 THR B C 1
ATOM 5052 O O . THR B 1 241 ? 21.859 10.188 17.062 1 95.38 241 THR B O 1
ATOM 5055 N N . ALA B 1 242 ? 20.141 8.992 16.312 1 94.81 242 ALA B N 1
ATOM 5056 C CA . ALA B 1 242 ? 19.688 10.023 15.367 1 94.81 242 ALA B CA 1
ATOM 5057 C C . ALA B 1 242 ? 19.312 11.305 16.109 1 94.81 242 ALA B C 1
ATOM 5059 O O . ALA B 1 242 ? 19.641 12.406 15.656 1 94.81 242 ALA B O 1
ATOM 5060 N N . GLN B 1 243 ? 18.672 11.164 17.188 1 92.25 243 GLN B N 1
ATOM 5061 C CA . GLN B 1 243 ? 18.266 12.297 18.016 1 92.25 243 GLN B CA 1
ATOM 5062 C C . GLN B 1 243 ? 19.484 13.023 18.578 1 92.25 243 GLN B C 1
ATOM 5064 O O . GLN B 1 243 ? 19.578 14.25 18.5 1 92.25 243 GLN B O 1
ATOM 5069 N N . ARG B 1 244 ? 20.406 12.234 19.062 1 93.75 244 ARG B N 1
ATOM 5070 C CA . ARG B 1 244 ? 21.609 12.789 19.672 1 93.75 244 ARG B CA 1
ATOM 5071 C C . ARG B 1 244 ? 22.469 13.508 18.641 1 93.75 244 ARG B C 1
ATOM 5073 O O . ARG B 1 244 ? 22.922 14.633 18.891 1 93.75 244 ARG B O 1
ATOM 5080 N N . ASP B 1 245 ? 22.594 12.891 17.516 1 94.12 245 ASP B N 1
ATOM 5081 C CA . ASP B 1 245 ? 23.484 13.414 16.484 1 94.12 245 ASP B CA 1
ATOM 5082 C C . ASP B 1 245 ? 22.734 14.367 15.555 1 94.12 245 ASP B C 1
ATOM 5084 O O . ASP B 1 245 ? 23.344 15.016 14.703 1 94.12 245 ASP B O 1
ATOM 5088 N N . ASP B 1 246 ? 21.422 14.469 15.688 1 92.88 246 ASP B N 1
ATOM 5089 C CA . ASP B 1 246 ? 20.531 15.273 14.859 1 92.88 246 ASP B CA 1
ATOM 5090 C C . ASP B 1 246 ? 20.719 14.961 13.375 1 92.88 246 ASP B C 1
ATOM 5092 O O . ASP B 1 246 ? 20.953 15.859 12.57 1 92.88 246 ASP B O 1
ATOM 5096 N N . VAL B 1 247 ? 20.703 13.734 13.062 1 93.75 247 VAL B N 1
ATOM 5097 C CA . VAL B 1 247 ? 20.766 13.258 11.68 1 93.75 247 VAL B CA 1
ATOM 5098 C C . VAL B 1 247 ? 19.562 12.367 11.383 1 93.75 247 VAL B C 1
ATOM 5100 O O . VAL B 1 247 ? 18.953 11.812 12.305 1 93.75 247 VAL B O 1
ATOM 5103 N N . PRO B 1 248 ? 19.188 12.289 10.117 1 91.12 248 PRO B N 1
ATOM 5104 C CA . PRO B 1 248 ? 18.094 11.375 9.781 1 91.12 248 PRO B CA 1
ATOM 5105 C C . PRO B 1 248 ? 18.375 9.938 10.227 1 91.12 248 PRO B C 1
ATOM 5107 O O . PRO B 1 248 ? 19.516 9.477 10.164 1 91.12 248 PRO B O 1
ATOM 5110 N N . VAL B 1 249 ? 17.375 9.227 10.57 1 92.81 249 VAL B N 1
ATOM 5111 C CA . VAL B 1 249 ? 17.516 7.895 11.141 1 92.81 249 VAL B CA 1
ATOM 5112 C C . VAL B 1 249 ? 18.172 6.961 10.133 1 92.81 249 VAL B C 1
ATOM 5114 O O . VAL B 1 249 ? 18.969 6.094 10.508 1 92.81 249 VAL B O 1
ATOM 5117 N N . ARG B 1 250 ? 17.875 7.148 8.922 1 90.94 250 ARG B N 1
ATOM 5118 C CA . ARG B 1 250 ? 18.391 6.258 7.887 1 90.94 250 ARG B CA 1
ATOM 5119 C C . ARG B 1 250 ? 19.891 6.48 7.672 1 90.94 250 ARG B C 1
ATOM 5121 O O . ARG B 1 250 ? 20.578 5.621 7.121 1 90.94 250 ARG B O 1
ATOM 5128 N N . THR B 1 251 ? 20.391 7.66 8.039 1 90.06 251 THR B N 1
ATOM 5129 C CA . THR B 1 251 ? 21.828 7.949 7.992 1 90.06 251 THR B CA 1
ATOM 5130 C C . THR B 1 251 ? 22.578 7.117 9.023 1 90.06 251 THR B C 1
ATOM 5132 O O . THR B 1 251 ? 23.734 6.762 8.82 1 90.06 251 THR B O 1
ATOM 5135 N N . VAL B 1 252 ? 21.859 6.848 10.078 1 93.94 252 VAL B N 1
ATOM 5136 C CA . VAL B 1 252 ? 22.469 6.016 11.117 1 93.94 252 VAL B CA 1
ATOM 5137 C C . VAL B 1 252 ? 22.453 4.551 10.68 1 93.94 252 VAL B C 1
ATOM 5139 O O . VAL B 1 252 ? 23.469 3.875 10.711 1 93.94 252 VAL B O 1
ATOM 5142 N N . LEU B 1 253 ? 21.281 4.125 10.328 1 94.12 253 LEU B N 1
ATOM 5143 C CA . LEU B 1 253 ? 21.078 2.75 9.891 1 94.12 253 LEU B CA 1
ATOM 5144 C C . LEU B 1 253 ? 19.797 2.633 9.07 1 94.12 253 LEU B C 1
ATOM 5146 O O . LEU B 1 253 ? 18.734 3.135 9.484 1 94.12 253 LEU B O 1
ATOM 5150 N N . SER B 1 254 ? 19.906 1.993 7.973 1 91.75 254 SER B N 1
ATOM 5151 C CA . SER B 1 254 ? 18.734 1.86 7.117 1 91.75 254 SER B CA 1
ATOM 5152 C C . SER B 1 254 ? 17.719 0.884 7.715 1 91.75 254 SER B C 1
ATOM 5154 O O . SER B 1 254 ? 18.078 0.07 8.57 1 91.75 254 SER B O 1
ATOM 5156 N N . ASP B 1 255 ? 16.516 0.97 7.195 1 91.69 255 ASP B N 1
ATOM 5157 C CA . ASP B 1 255 ? 15.461 0.046 7.625 1 91.69 255 ASP B CA 1
ATOM 5158 C C . ASP B 1 255 ? 15.844 -1.398 7.312 1 91.69 255 ASP B C 1
ATOM 5160 O O . ASP B 1 255 ? 15.695 -2.283 8.156 1 91.69 255 ASP B O 1
ATOM 5164 N N . LEU B 1 256 ? 16.297 -1.582 6.137 1 88.44 256 LEU B N 1
ATOM 5165 C CA . LEU B 1 256 ? 16.719 -2.912 5.719 1 88.44 256 LEU B CA 1
ATOM 5166 C C . LEU B 1 256 ? 17.828 -3.439 6.629 1 88.44 256 LEU B C 1
ATOM 5168 O O . LEU B 1 256 ? 17.812 -4.613 7.008 1 88.44 256 LEU B O 1
ATOM 5172 N N . ALA B 1 257 ? 18.75 -2.621 6.93 1 90.75 257 ALA B N 1
ATOM 5173 C CA . ALA B 1 257 ? 19.859 -3.033 7.793 1 90.75 257 ALA B CA 1
ATOM 5174 C C . ALA B 1 257 ? 19.344 -3.428 9.18 1 90.75 257 ALA B C 1
ATOM 5176 O O . ALA B 1 257 ? 19.844 -4.395 9.773 1 90.75 257 ALA B O 1
ATOM 5177 N N . VAL B 1 258 ? 18.422 -2.68 9.734 1 95.06 258 VAL B N 1
ATOM 5178 C CA . VAL B 1 258 ? 17.844 -3.016 11.039 1 95.06 258 VAL B CA 1
ATOM 5179 C C . VAL B 1 258 ? 17.266 -4.43 10.992 1 95.06 258 VAL B C 1
ATOM 5181 O O . VAL B 1 258 ? 17.578 -5.258 11.852 1 95.06 258 VAL B O 1
ATOM 5184 N N . ALA B 1 259 ? 16.484 -4.656 10.023 1 92.69 259 ALA B N 1
ATOM 5185 C CA . ALA B 1 259 ? 15.836 -5.957 9.867 1 92.69 259 ALA B CA 1
ATOM 5186 C C . ALA B 1 259 ? 16.875 -7.059 9.625 1 92.69 259 ALA B C 1
ATOM 5188 O O . ALA B 1 259 ? 16.75 -8.156 10.18 1 92.69 259 ALA B O 1
ATOM 5189 N N . SER B 1 260 ? 17.844 -6.777 8.789 1 89.56 260 SER B N 1
ATOM 5190 C CA . SER B 1 260 ? 18.859 -7.77 8.453 1 89.56 260 SER B CA 1
ATOM 5191 C C . SER B 1 260 ? 19.719 -8.102 9.656 1 89.56 260 SER B C 1
ATOM 5193 O O . SER B 1 260 ? 20.125 -9.258 9.844 1 89.56 260 SER B O 1
ATOM 5195 N N . VAL B 1 261 ? 20.016 -7.133 10.445 1 93.38 261 VAL B N 1
ATOM 5196 C CA . VAL B 1 261 ? 20.781 -7.355 11.68 1 93.38 261 VAL B CA 1
ATOM 5197 C C . VAL B 1 261 ? 19.969 -8.258 12.617 1 93.38 261 VAL B C 1
ATOM 5199 O O . VAL B 1 261 ? 20.516 -9.18 13.219 1 93.38 261 VAL B O 1
ATOM 5202 N N . ALA B 1 262 ? 18.75 -7.961 12.742 1 93.75 262 ALA B N 1
ATOM 5203 C CA . ALA B 1 262 ? 17.859 -8.75 13.594 1 93.75 262 ALA B CA 1
ATOM 5204 C C . ALA B 1 262 ? 17.797 -10.195 13.133 1 93.75 262 ALA B C 1
ATOM 5206 O O . ALA B 1 262 ? 17.734 -11.117 13.945 1 93.75 262 ALA B O 1
ATOM 5207 N N . LYS B 1 263 ? 17.828 -10.414 11.867 1 88.81 263 LYS B N 1
ATOM 5208 C CA . LYS B 1 263 ? 17.75 -11.75 11.289 1 88.81 263 LYS B CA 1
ATOM 5209 C C . LYS B 1 263 ? 19.078 -12.492 11.422 1 88.81 263 LYS B C 1
ATOM 5211 O O . LYS B 1 263 ? 19.109 -13.664 11.805 1 88.81 263 LYS B O 1
ATOM 5216 N N . ALA B 1 264 ? 20.188 -11.82 11.141 1 88 264 ALA B N 1
ATOM 5217 C CA . ALA B 1 264 ? 21.516 -12.438 11.086 1 88 264 ALA B CA 1
ATOM 5218 C C . ALA B 1 264 ? 22.094 -12.602 12.492 1 88 264 ALA B C 1
ATOM 5220 O O . ALA B 1 264 ? 22.953 -13.461 12.711 1 88 264 ALA B O 1
ATOM 5221 N N . ARG B 1 265 ? 21.734 -11.781 13.398 1 92.19 265 ARG B N 1
ATOM 5222 C CA . ARG B 1 265 ? 22.203 -11.789 14.781 1 92.19 265 ARG B CA 1
ATOM 5223 C C . ARG B 1 265 ? 23.719 -11.875 14.852 1 92.19 265 ARG B C 1
ATOM 5225 O O . ARG B 1 265 ? 24.266 -12.781 15.477 1 92.19 265 ARG B O 1
ATOM 5232 N N . PRO B 1 266 ? 24.344 -10.898 14.219 1 92.25 266 PRO B N 1
ATOM 5233 C CA . PRO B 1 266 ? 25.797 -10.938 14.172 1 92.25 266 PRO B CA 1
ATOM 5234 C C . PRO B 1 266 ? 26.438 -10.875 15.555 1 92.25 266 PRO B C 1
ATOM 5236 O O . PRO B 1 266 ? 25.922 -10.188 16.453 1 92.25 266 PRO B O 1
ATOM 5239 N N . SER B 1 267 ? 27.609 -11.594 15.664 1 92.62 267 SER B N 1
ATOM 5240 C CA . SER B 1 267 ? 28.328 -11.625 16.938 1 92.62 267 SER B CA 1
ATOM 5241 C C . SER B 1 267 ? 29.719 -11.016 16.812 1 92.62 267 SER B C 1
ATOM 5243 O O . SER B 1 267 ? 30.469 -10.969 17.781 1 92.62 267 SER B O 1
ATOM 5245 N N . SER B 1 268 ? 30.031 -10.586 15.609 1 93.75 268 SER B N 1
ATOM 5246 C CA . SER B 1 268 ? 31.328 -9.961 15.367 1 93.75 268 SER B CA 1
ATOM 5247 C C . SER B 1 268 ? 31.203 -8.797 14.383 1 93.75 268 SER B C 1
ATOM 5249 O O . SER B 1 268 ? 30.172 -8.656 13.711 1 93.75 268 SER B O 1
ATOM 5251 N N . LEU B 1 269 ? 32.25 -8.016 14.367 1 92.69 269 LEU B N 1
ATOM 5252 C CA . LEU B 1 269 ? 32.281 -6.875 13.453 1 92.69 269 LEU B CA 1
ATOM 5253 C C . LEU B 1 269 ? 32.25 -7.344 12 1 92.69 269 LEU B C 1
ATOM 5255 O O . LEU B 1 269 ? 31.625 -6.73 11.148 1 92.69 269 LEU B O 1
ATOM 5259 N N . THR B 1 270 ? 32.938 -8.391 11.789 1 90 270 THR B N 1
ATOM 5260 C CA . THR B 1 270 ? 33 -8.93 10.438 1 90 270 THR B CA 1
ATOM 5261 C C . THR B 1 270 ? 31.625 -9.391 9.969 1 90 270 THR B C 1
ATOM 5263 O O . THR B 1 270 ? 31.203 -9.07 8.859 1 90 270 THR B O 1
ATOM 5266 N N . GLU B 1 271 ? 30.938 -10.023 10.844 1 89.44 271 GLU B N 1
ATOM 5267 C CA . GLU B 1 271 ? 29.578 -10.484 10.523 1 89.44 271 GLU B CA 1
ATOM 5268 C C . GLU B 1 271 ? 28.641 -9.305 10.328 1 89.44 271 GLU B C 1
ATOM 5270 O O . GLU B 1 271 ? 27.797 -9.32 9.414 1 89.44 271 GLU B O 1
ATOM 5275 N N . LEU B 1 272 ? 28.812 -8.352 11.172 1 91.12 272 LEU B N 1
ATOM 5276 C CA . LEU B 1 272 ? 27.953 -7.18 11.109 1 91.12 272 LEU B CA 1
ATOM 5277 C C . LEU B 1 272 ? 28.109 -6.465 9.773 1 91.12 272 LEU B C 1
ATOM 5279 O O . LEU B 1 272 ? 27.109 -6.078 9.156 1 91.12 272 LEU B O 1
ATOM 5283 N N . ARG B 1 273 ? 29.266 -6.371 9.289 1 87.56 273 ARG B N 1
ATOM 5284 C CA . ARG B 1 273 ? 29.547 -5.633 8.062 1 87.56 273 ARG B CA 1
ATOM 5285 C C . ARG B 1 273 ? 29.062 -6.391 6.836 1 87.56 273 ARG B C 1
ATOM 5287 O O . ARG B 1 273 ? 28.891 -5.809 5.766 1 87.56 273 ARG B O 1
ATOM 5294 N N . SER B 1 274 ? 28.766 -7.648 7.047 1 84.19 274 SER B N 1
ATOM 5295 C CA . SER B 1 274 ? 28.328 -8.484 5.93 1 84.19 274 SER B CA 1
ATOM 5296 C C . SER B 1 274 ? 26.812 -8.5 5.812 1 84.19 274 SER B C 1
ATOM 5298 O O . SER B 1 274 ? 26.266 -9.047 4.855 1 84.19 274 SER B O 1
ATOM 5300 N N . VAL B 1 275 ? 26.203 -7.93 6.777 1 83.75 275 VAL B N 1
ATOM 5301 C CA . VAL B 1 275 ? 24.75 -7.938 6.789 1 83.75 275 VAL B CA 1
ATOM 5302 C C . VAL B 1 275 ? 24.219 -7.086 5.637 1 83.75 275 VAL B C 1
ATOM 5304 O O . VAL B 1 275 ? 24.75 -6.02 5.344 1 83.75 275 VAL B O 1
ATOM 5307 N N . ARG B 1 276 ? 23.141 -7.531 5 1 79.38 276 ARG B N 1
ATOM 5308 C CA . ARG B 1 276 ? 22.516 -6.824 3.889 1 79.38 276 ARG B CA 1
ATOM 5309 C C . ARG B 1 276 ? 22.047 -5.438 4.316 1 79.38 276 ARG B C 1
ATOM 5311 O O . ARG B 1 276 ? 21.422 -5.285 5.375 1 79.38 276 ARG B O 1
ATOM 5318 N N . GLY B 1 277 ? 22.359 -4.387 3.562 1 78.19 277 GLY B N 1
ATOM 5319 C CA . GLY B 1 277 ? 21.891 -3.033 3.828 1 78.19 277 GLY B CA 1
ATOM 5320 C C . GLY B 1 277 ? 22.812 -2.262 4.762 1 78.19 277 GLY B C 1
ATOM 5321 O O . GLY B 1 277 ? 22.625 -1.062 4.973 1 78.19 277 GLY B O 1
ATOM 5322 N N . PHE B 1 278 ? 23.781 -3.027 5.305 1 85.69 278 PHE B N 1
ATOM 5323 C CA . PHE B 1 278 ? 24.688 -2.379 6.238 1 85.69 278 PHE B CA 1
ATOM 5324 C C . PHE B 1 278 ? 25.688 -1.496 5.492 1 85.69 278 PHE B C 1
ATOM 5326 O O . PHE B 1 278 ? 26.25 -1.909 4.48 1 85.69 278 PHE B O 1
ATOM 5333 N N . ASP B 1 279 ? 25.812 -0.249 5.977 1 80.69 279 ASP B N 1
ATOM 5334 C CA . ASP B 1 279 ? 26.766 0.678 5.395 1 80.69 279 ASP B CA 1
ATOM 5335 C C . ASP B 1 279 ? 28.188 0.379 5.891 1 80.69 279 ASP B C 1
ATOM 5337 O O . ASP B 1 279 ? 28.516 0.649 7.051 1 80.69 279 ASP B O 1
ATOM 5341 N N . GLY B 1 280 ? 28.953 -0.088 4.973 1 77.62 280 GLY B N 1
ATOM 5342 C CA . GLY B 1 280 ? 30.312 -0.449 5.305 1 77.62 280 GLY B CA 1
ATOM 5343 C C . GLY B 1 280 ? 31.156 0.731 5.766 1 77.62 280 GLY B C 1
ATOM 5344 O O . GLY B 1 280 ? 32.188 0.552 6.406 1 77.62 280 GLY B O 1
ATOM 5345 N N . ARG B 1 281 ? 30.719 1.936 5.602 1 82.62 281 ARG B N 1
ATOM 5346 C CA . ARG B 1 281 ? 31.484 3.129 5.957 1 82.62 281 ARG B CA 1
ATOM 5347 C C . ARG B 1 281 ? 31.219 3.537 7.402 1 82.62 281 ARG B C 1
ATOM 5349 O O . ARG B 1 281 ? 31.812 4.496 7.898 1 82.62 281 ARG B O 1
ATOM 5356 N N . MET B 1 282 ? 30.344 2.846 8.125 1 88.31 282 MET B N 1
ATOM 5357 C CA . MET B 1 282 ? 30.047 3.172 9.516 1 88.31 282 MET B CA 1
ATOM 5358 C C . MET B 1 282 ? 31.297 3.096 10.367 1 88.31 282 MET B C 1
ATOM 5360 O O . MET B 1 282 ? 32.094 2.148 10.258 1 88.31 282 MET B O 1
ATOM 5364 N N . ALA B 1 283 ? 31.391 4.113 11.172 1 87.19 283 ALA B N 1
ATOM 5365 C CA . ALA B 1 283 ? 32.562 4.18 12.062 1 87.19 283 ALA B CA 1
ATOM 5366 C C . ALA B 1 283 ? 32.625 2.939 12.953 1 87.19 283 ALA B C 1
ATOM 5368 O O . ALA B 1 283 ? 31.594 2.426 13.406 1 87.19 283 ALA B O 1
ATOM 5369 N N . LYS B 1 284 ? 33.875 2.525 13.172 1 90.38 284 LYS B N 1
ATOM 5370 C CA . LYS B 1 284 ? 34.125 1.309 13.945 1 90.38 284 LYS B CA 1
ATOM 5371 C C . LYS B 1 284 ? 33.531 1.4 15.336 1 90.38 284 LYS B C 1
ATOM 5373 O O . LYS B 1 284 ? 32.938 0.428 15.828 1 90.38 284 LYS B O 1
ATOM 5378 N N . GLU B 1 285 ? 33.688 2.537 15.906 1 92.25 285 GLU B N 1
ATOM 5379 C CA . GLU B 1 285 ? 33.125 2.73 17.25 1 92.25 285 GLU B CA 1
ATOM 5380 C C . GLU B 1 285 ? 31.609 2.568 17.25 1 92.25 285 GLU B C 1
ATOM 5382 O O . GLU B 1 285 ? 31.062 1.952 18.172 1 92.25 285 GLU B O 1
ATOM 5387 N N . ARG B 1 286 ? 30.953 3.059 16.297 1 93.69 286 ARG B N 1
ATOM 5388 C CA . ARG B 1 286 ? 29.516 2.949 16.188 1 93.69 286 ARG B CA 1
ATOM 5389 C C . ARG B 1 286 ? 29.094 1.506 15.922 1 93.69 286 ARG B C 1
ATOM 5391 O O . ARG B 1 286 ? 28.094 1.032 16.484 1 93.69 286 ARG B O 1
ATOM 5398 N N . ALA B 1 287 ? 29.859 0.863 15.117 1 94.19 287 ALA B N 1
ATOM 5399 C CA . ALA B 1 287 ? 29.578 -0.541 14.82 1 94.19 287 ALA B CA 1
ATOM 5400 C C . ALA B 1 287 ? 29.703 -1.4 16.078 1 94.19 287 ALA B C 1
ATOM 5402 O O . ALA B 1 287 ? 28.906 -2.32 16.297 1 94.19 287 ALA B O 1
ATOM 5403 N N . ARG B 1 288 ? 30.703 -1.081 16.875 1 94.44 288 ARG B N 1
ATOM 5404 C CA . ARG B 1 288 ? 30.875 -1.806 18.125 1 94.44 288 ARG B CA 1
ATOM 5405 C C . ARG B 1 288 ? 29.719 -1.564 19.078 1 94.44 288 ARG B C 1
ATOM 5407 O O . ARG B 1 288 ? 29.234 -2.492 19.734 1 94.44 288 ARG B O 1
ATOM 5414 N N . GLU B 1 289 ? 29.281 -0.347 19.094 1 95.12 289 GLU B N 1
ATOM 5415 C CA . GLU B 1 289 ? 28.125 -0.016 19.906 1 95.12 289 GLU B CA 1
ATOM 5416 C C . GLU B 1 289 ? 26.891 -0.81 19.453 1 95.12 289 GLU B C 1
ATOM 5418 O O . GLU B 1 289 ? 26.156 -1.35 20.281 1 95.12 289 GLU B O 1
ATOM 5423 N N . LEU B 1 290 ? 26.719 -0.832 18.203 1 95.62 290 LEU B N 1
ATOM 5424 C CA . LEU B 1 290 ? 25.594 -1.572 17.641 1 95.62 290 LEU B CA 1
ATOM 5425 C C . LEU B 1 290 ? 25.672 -3.051 18.016 1 95.62 290 LEU B C 1
ATOM 5427 O O . LEU B 1 290 ? 24.672 -3.66 18.391 1 95.62 290 LEU B O 1
ATOM 5431 N N . LEU B 1 291 ? 26.828 -3.594 17.938 1 95.12 291 LEU B N 1
ATOM 5432 C CA . LEU B 1 291 ? 27.031 -4.996 18.266 1 95.12 291 LEU B CA 1
ATOM 5433 C C . LEU B 1 291 ? 26.688 -5.262 19.734 1 95.12 291 LEU B C 1
ATOM 5435 O O . LEU B 1 291 ? 26.125 -6.305 20.062 1 95.12 291 LEU B O 1
ATOM 5439 N N . GLU B 1 292 ? 27.078 -4.34 20.547 1 95.06 292 GLU B N 1
ATOM 5440 C CA . GLU B 1 292 ? 26.734 -4.461 21.969 1 95.06 292 GLU B CA 1
ATOM 5441 C C . GLU B 1 292 ? 25.234 -4.445 22.172 1 95.06 292 GLU B C 1
ATOM 5443 O O . GLU B 1 292 ? 24.703 -5.18 23.016 1 95.06 292 GLU B O 1
ATOM 5448 N N . VAL B 1 293 ? 24.547 -3.609 21.438 1 95.5 293 VAL B N 1
ATOM 5449 C CA . VAL B 1 293 ? 23.094 -3.535 21.516 1 95.5 293 VAL B CA 1
ATOM 5450 C C . VAL B 1 293 ? 22.484 -4.875 21.109 1 95.5 293 VAL B C 1
ATOM 5452 O O . VAL B 1 293 ? 21.578 -5.375 21.766 1 95.5 293 VAL B O 1
ATOM 5455 N N . VAL B 1 294 ? 23.016 -5.457 20.062 1 95.06 294 VAL B N 1
ATOM 5456 C CA . VAL B 1 294 ? 22.531 -6.742 19.562 1 95.06 294 VAL B CA 1
ATOM 5457 C C . VAL B 1 294 ? 22.719 -7.812 20.625 1 95.06 294 VAL B C 1
ATOM 5459 O O . VAL B 1 294 ? 21.797 -8.594 20.906 1 95.06 294 VAL B O 1
ATOM 5462 N N . ARG B 1 295 ? 23.828 -7.844 21.266 1 92.5 295 ARG B N 1
ATOM 5463 C CA . ARG B 1 295 ? 24.156 -8.836 22.281 1 92.5 295 ARG B CA 1
ATOM 5464 C C . ARG B 1 295 ? 23.219 -8.703 23.484 1 92.5 295 ARG B C 1
ATOM 5466 O O . ARG B 1 295 ? 22.688 -9.695 23.984 1 92.5 295 ARG B O 1
ATOM 5473 N N . ALA B 1 296 ? 22.984 -7.559 23.859 1 92.44 296 ALA B N 1
ATOM 5474 C CA . ALA B 1 296 ? 22.156 -7.289 25.031 1 92.44 296 ALA B CA 1
ATOM 5475 C C . ALA B 1 296 ? 20.688 -7.582 24.734 1 92.44 296 ALA B C 1
ATOM 5477 O O . ALA B 1 296 ? 19.922 -7.926 25.656 1 92.44 296 ALA B O 1
ATOM 5478 N N . ALA B 1 297 ? 20.25 -7.371 23.484 1 91 297 ALA B N 1
ATOM 5479 C CA . ALA B 1 297 ? 18.859 -7.449 23.078 1 91 297 ALA B CA 1
ATOM 5480 C C . ALA B 1 297 ? 18.344 -8.883 23.156 1 91 297 ALA B C 1
ATOM 5482 O O . ALA B 1 297 ? 17.141 -9.109 23.328 1 91 297 ALA B O 1
ATOM 5483 N N . ARG B 1 298 ? 19.156 -9.867 23.047 1 82.12 298 ARG B N 1
ATOM 5484 C CA . ARG B 1 298 ? 18.766 -11.266 22.969 1 82.12 298 ARG B CA 1
ATOM 5485 C C . ARG B 1 298 ? 17.984 -11.695 24.203 1 82.12 298 ARG B C 1
ATOM 5487 O O . ARG B 1 298 ? 17.141 -12.586 24.141 1 82.12 298 ARG B O 1
ATOM 5494 N N . ASP B 1 299 ? 18.109 -10.961 25.297 1 80.19 299 ASP B N 1
ATOM 5495 C CA . ASP B 1 299 ? 17.484 -11.383 26.547 1 80.19 299 ASP B CA 1
ATOM 5496 C C . ASP B 1 299 ? 16.453 -10.367 27.016 1 80.19 299 ASP B C 1
ATOM 5498 O O . ASP B 1 299 ? 15.992 -10.414 28.172 1 80.19 299 ASP B O 1
ATOM 5502 N N . ASP B 1 300 ? 16.078 -9.445 26.172 1 79.5 300 ASP B N 1
ATOM 5503 C CA . ASP B 1 300 ? 15.195 -8.359 26.578 1 79.5 300 ASP B CA 1
ATOM 5504 C C . ASP B 1 300 ? 13.797 -8.547 26 1 79.5 300 ASP B C 1
ATOM 5506 O O . ASP B 1 300 ? 13.477 -7.984 24.953 1 79.5 300 ASP B O 1
ATOM 5510 N N . ASP B 1 301 ? 12.875 -9.141 26.719 1 78.62 301 ASP B N 1
ATOM 5511 C CA . ASP B 1 301 ? 11.516 -9.398 26.234 1 78.62 301 ASP B CA 1
ATOM 5512 C C . ASP B 1 301 ? 10.625 -8.172 26.438 1 78.62 301 ASP B C 1
ATOM 5514 O O . ASP B 1 301 ? 9.625 -8 25.75 1 78.62 301 ASP B O 1
ATOM 5518 N N . ALA B 1 302 ? 11.055 -7.344 27.359 1 77.44 302 ALA B N 1
ATOM 5519 C CA . ALA B 1 302 ? 10.219 -6.207 27.734 1 77.44 302 ALA B CA 1
ATOM 5520 C C . ALA B 1 302 ? 10.117 -5.195 26.594 1 77.44 302 ALA B C 1
ATOM 5522 O O . ALA B 1 302 ? 9.086 -4.531 26.438 1 77.44 302 ALA B O 1
ATOM 5523 N N . ILE B 1 303 ? 11.109 -5.133 25.797 1 76.25 303 ILE B N 1
ATOM 5524 C CA . ILE B 1 303 ? 11.164 -4.082 24.781 1 76.25 303 ILE B CA 1
ATOM 5525 C C . ILE B 1 303 ? 10.133 -4.359 23.688 1 76.25 303 ILE B C 1
ATOM 5527 O O . ILE B 1 303 ? 9.641 -3.432 23.031 1 76.25 303 ILE B O 1
ATOM 5531 N N . VAL B 1 304 ? 9.797 -5.625 23.5 1 78.44 304 VAL B N 1
ATOM 5532 C CA . VAL B 1 304 ? 8.914 -5.98 22.391 1 78.44 304 VAL B CA 1
ATOM 5533 C C . VAL B 1 304 ? 7.457 -5.914 22.844 1 78.44 304 VAL B C 1
ATOM 5535 O O . VAL B 1 304 ? 6.551 -5.785 22.016 1 78.44 304 VAL B O 1
ATOM 5538 N N . ALA B 1 305 ? 7.215 -6.023 24.062 1 73.81 305 ALA B N 1
ATOM 5539 C CA . ALA B 1 305 ? 5.863 -6.207 24.594 1 73.81 305 ALA B CA 1
ATOM 5540 C C . ALA B 1 305 ? 4.926 -5.109 24.094 1 73.81 305 ALA B C 1
ATOM 5542 O O . ALA B 1 305 ? 3.811 -5.387 23.656 1 73.81 305 ALA B O 1
ATOM 5543 N N . ARG B 1 306 ? 5.398 -3.904 24.062 1 70.19 306 ARG B N 1
ATOM 5544 C CA . ARG B 1 306 ? 4.539 -2.785 23.703 1 70.19 306 ARG B CA 1
ATOM 5545 C C . ARG B 1 306 ? 4.371 -2.703 22.188 1 70.19 306 ARG B C 1
ATOM 5547 O O . ARG B 1 306 ? 3.297 -2.359 21.688 1 70.19 306 ARG B O 1
ATOM 5554 N N . GLY B 1 307 ? 5.426 -3.088 21.469 1 72.75 307 GLY B N 1
ATOM 5555 C CA . GLY B 1 307 ? 5.418 -2.908 20.031 1 72.75 307 GLY B CA 1
ATOM 5556 C C . GLY B 1 307 ? 4.812 -4.082 19.281 1 72.75 307 GLY B C 1
ATOM 5557 O O . GLY B 1 307 ? 4.305 -3.924 18.172 1 72.75 307 GLY B O 1
ATOM 5558 N N . ALA B 1 308 ? 4.875 -5.227 19.922 1 67.75 308 ALA B N 1
ATOM 5559 C CA . ALA B 1 308 ? 4.406 -6.438 19.266 1 67.75 308 ALA B CA 1
ATOM 5560 C C . ALA B 1 308 ? 2.932 -6.32 18.875 1 67.75 308 ALA B C 1
ATOM 5562 O O . ALA B 1 308 ? 2.523 -6.754 17.797 1 67.75 308 ALA B O 1
ATOM 5563 N N . VAL B 1 309 ? 2.199 -5.68 19.703 1 62.97 309 VAL B N 1
ATOM 5564 C CA . VAL B 1 309 ? 0.773 -5.492 19.453 1 62.97 309 VAL B CA 1
ATOM 5565 C C . VAL B 1 309 ? 0.573 -4.633 18.219 1 62.97 309 VAL B C 1
ATOM 5567 O O . VAL B 1 309 ? -0.338 -4.879 17.422 1 62.97 309 VAL B O 1
ATOM 5570 N N . ARG B 1 310 ? 1.472 -3.826 18.031 1 65.94 310 ARG B N 1
ATOM 5571 C CA . ARG B 1 310 ? 1.365 -2.902 16.906 1 65.94 310 ARG B CA 1
ATOM 5572 C C . ARG B 1 310 ? 1.799 -3.57 15.609 1 65.94 310 ARG B C 1
ATOM 5574 O O . ARG B 1 310 ? 1.213 -3.322 14.555 1 65.94 310 ARG B O 1
ATOM 5581 N N . MET B 1 311 ? 2.84 -4.344 15.781 1 67.81 311 MET B N 1
ATOM 5582 C CA . MET B 1 311 ? 3.408 -4.984 14.602 1 67.81 311 MET B CA 1
ATOM 5583 C C . MET B 1 311 ? 2.531 -6.145 14.141 1 67.81 311 MET B C 1
ATOM 5585 O O . MET B 1 311 ? 2.373 -6.367 12.938 1 67.81 311 MET B O 1
ATOM 5589 N N . ASP B 1 312 ? 2.152 -6.977 15.117 1 60.72 312 ASP B N 1
ATOM 5590 C CA . ASP B 1 312 ? 1.451 -8.211 14.789 1 60.72 312 ASP B CA 1
ATOM 5591 C C . ASP B 1 312 ? -0.032 -7.953 14.539 1 60.72 312 ASP B C 1
ATOM 5593 O O . ASP B 1 312 ? -0.84 -8.883 14.539 1 60.72 312 ASP B O 1
ATOM 5597 N N . ARG B 1 313 ? -0.406 -6.738 14.414 1 60.31 313 ARG B N 1
ATOM 5598 C CA . ARG B 1 313 ? -1.822 -6.391 14.375 1 60.31 313 ARG B CA 1
ATOM 5599 C C . ARG B 1 313 ? -2.512 -7.035 13.18 1 60.31 313 ARG B C 1
ATOM 5601 O O . ARG B 1 313 ? -3.322 -6.395 12.508 1 60.31 313 ARG B O 1
ATOM 5608 N N . ALA B 1 314 ? -2.121 -8.359 12.969 1 65.69 314 ALA B N 1
ATOM 5609 C CA . ALA B 1 314 ? -3.014 -8.953 11.977 1 65.69 314 ALA B CA 1
ATOM 5610 C C . ALA B 1 314 ? -4.422 -9.125 12.547 1 65.69 314 ALA B C 1
ATOM 5612 O O . ALA B 1 314 ? -4.59 -9.578 13.68 1 65.69 314 ALA B O 1
ATOM 5613 N N . LEU B 1 315 ? -5.359 -8.555 11.953 1 77.75 315 LEU B N 1
ATOM 5614 C CA . LEU B 1 315 ? -6.758 -8.719 12.328 1 77.75 315 LEU B CA 1
ATOM 5615 C C . LEU B 1 315 ? -7.152 -10.188 12.336 1 77.75 315 LEU B C 1
ATOM 5617 O O . LEU B 1 315 ? -6.707 -10.961 11.484 1 77.75 315 LEU B O 1
ATOM 5621 N N . ASP B 1 316 ? -7.84 -10.57 13.469 1 86.62 316 ASP B N 1
ATOM 5622 C CA . ASP B 1 316 ? -8.523 -11.859 13.414 1 86.62 316 ASP B CA 1
ATOM 5623 C C . ASP B 1 316 ? -9.336 -11.984 12.125 1 86.62 316 ASP B C 1
ATOM 5625 O O . ASP B 1 316 ? -10.078 -11.07 11.758 1 86.62 316 ASP B O 1
ATOM 5629 N N . PRO B 1 317 ? -9.133 -13.094 11.477 1 88.25 317 PRO B N 1
ATOM 5630 C CA . PRO B 1 317 ? -9.883 -13.273 10.234 1 88.25 317 PRO B CA 1
ATOM 5631 C C . PRO B 1 317 ? -11.383 -13.055 10.406 1 88.25 317 PRO B C 1
ATOM 5633 O O . PRO B 1 317 ? -12.055 -12.602 9.477 1 88.25 317 PRO B O 1
ATOM 5636 N N . HIS B 1 318 ? -11.898 -13.336 11.531 1 91.88 318 HIS B N 1
ATOM 5637 C CA . HIS B 1 318 ? -13.32 -13.172 11.773 1 91.88 318 HIS B CA 1
ATOM 5638 C C . HIS B 1 318 ? -13.695 -11.703 11.914 1 91.88 318 HIS B C 1
ATOM 5640 O O . HIS B 1 318 ? -14.867 -11.344 11.812 1 91.88 318 HIS B O 1
ATOM 5646 N N . GLU B 1 319 ? -12.711 -10.891 12.125 1 93.88 319 GLU B N 1
ATOM 5647 C CA . GLU B 1 319 ? -12.961 -9.461 12.305 1 93.88 319 GLU B CA 1
ATOM 5648 C C . GLU B 1 319 ? -12.906 -8.727 10.969 1 93.88 319 GLU B C 1
ATOM 5650 O O . GLU B 1 319 ? -13.43 -7.617 10.852 1 93.88 319 GLU B O 1
ATOM 5655 N N . VAL B 1 320 ? -12.32 -9.297 10.016 1 94.44 320 VAL B N 1
ATOM 5656 C CA . VAL B 1 320 ? -12.055 -8.617 8.758 1 94.44 320 VAL B CA 1
ATOM 5657 C C . VAL B 1 320 ? -13.375 -8.219 8.102 1 94.44 320 VAL B C 1
ATOM 5659 O O . VAL B 1 320 ? -13.578 -7.051 7.754 1 94.44 320 VAL B O 1
ATOM 5662 N N . PRO B 1 321 ? -14.359 -9.156 8.008 1 96.44 321 PRO B N 1
ATOM 5663 C CA . PRO B 1 321 ? -15.625 -8.742 7.398 1 96.44 321 PRO B CA 1
ATOM 5664 C C . PRO B 1 321 ? -16.312 -7.617 8.172 1 96.44 321 PRO B C 1
ATOM 5666 O O . PRO B 1 321 ? -16.969 -6.762 7.57 1 96.44 321 PRO B O 1
ATOM 5669 N N . LEU B 1 322 ? -16.156 -7.652 9.406 1 97.31 322 LEU B N 1
ATOM 5670 C CA . LEU B 1 322 ? -16.797 -6.637 10.242 1 97.31 322 LEU B CA 1
ATOM 5671 C C . LEU B 1 322 ? -16.125 -5.277 10.039 1 97.31 322 LEU B C 1
ATOM 5673 O O . LEU B 1 322 ? -16.812 -4.254 9.953 1 97.31 322 LEU B O 1
ATOM 5677 N N . VAL B 1 323 ? -14.836 -5.273 9.977 1 96.75 323 VAL B N 1
ATOM 5678 C CA . VAL B 1 323 ? -14.094 -4.043 9.742 1 96.75 323 VAL B CA 1
ATOM 5679 C C . VAL B 1 323 ? -14.469 -3.463 8.383 1 96.75 323 VAL B C 1
ATOM 5681 O O . VAL B 1 323 ? -14.719 -2.262 8.258 1 96.75 323 VAL B O 1
ATOM 5684 N N . LEU B 1 324 ? -14.508 -4.285 7.383 1 97.25 324 LEU B N 1
ATOM 5685 C CA . LEU B 1 324 ? -14.883 -3.848 6.047 1 97.25 324 LEU B CA 1
ATOM 5686 C C . LEU B 1 324 ? -16.297 -3.273 6.043 1 97.25 324 LEU B C 1
ATOM 5688 O O . LEU B 1 324 ? -16.562 -2.258 5.395 1 97.25 324 LEU B O 1
ATOM 5692 N N . THR B 1 325 ? -17.172 -3.914 6.719 1 97.12 325 THR B N 1
ATOM 5693 C CA . THR B 1 325 ? -18.547 -3.443 6.844 1 97.12 325 THR B CA 1
ATOM 5694 C C . THR B 1 325 ? -18.578 -2.07 7.508 1 97.12 325 THR B C 1
ATOM 5696 O O . THR B 1 325 ? -19.266 -1.164 7.031 1 97.12 325 THR B O 1
ATOM 5699 N N . ALA B 1 326 ? -17.875 -1.962 8.562 1 97.62 326 ALA B N 1
ATOM 5700 C CA . ALA B 1 326 ? -17.812 -0.684 9.266 1 97.62 326 ALA B CA 1
ATOM 5701 C C . ALA B 1 326 ? -17.234 0.408 8.375 1 97.62 326 ALA B C 1
ATOM 5703 O O . ALA B 1 326 ? -17.734 1.537 8.359 1 97.62 326 ALA B O 1
ATOM 5704 N N . GLN B 1 327 ? -16.219 0.096 7.637 1 97.69 327 GLN B N 1
ATOM 5705 C CA . GLN B 1 327 ? -15.633 1.046 6.699 1 97.69 327 GLN B CA 1
ATOM 5706 C C . GLN B 1 327 ? -16.641 1.473 5.641 1 97.69 327 GLN B C 1
ATOM 5708 O O . GLN B 1 327 ? -16.703 2.646 5.273 1 97.69 327 GLN B O 1
ATOM 5713 N N . ALA B 1 328 ? -17.375 0.511 5.145 1 97.56 328 ALA B N 1
ATOM 5714 C CA . ALA B 1 328 ? -18.422 0.819 4.16 1 97.56 328 ALA B CA 1
ATOM 5715 C C . ALA B 1 328 ? -19.406 1.841 4.711 1 97.56 328 ALA B C 1
ATOM 5717 O O . ALA B 1 328 ? -19.797 2.777 4.008 1 97.56 328 ALA B O 1
ATOM 5718 N N . LEU B 1 329 ? -19.766 1.674 5.898 1 97.31 329 LEU B N 1
ATOM 5719 C CA . LEU B 1 329 ? -20.719 2.574 6.535 1 97.31 329 LEU B CA 1
ATOM 5720 C C . LEU B 1 329 ? -20.109 3.957 6.738 1 97.31 329 LEU B C 1
ATOM 5722 O O . LEU B 1 329 ? -20.797 4.973 6.555 1 97.31 329 LEU B O 1
ATOM 5726 N N . VAL B 1 330 ? -18.828 3.98 7.117 1 97.62 330 VAL B N 1
ATOM 5727 C CA . VAL B 1 330 ? -18.141 5.258 7.254 1 97.62 330 VAL B CA 1
ATOM 5728 C C . VAL B 1 330 ? -18.172 6.008 5.922 1 97.62 330 VAL B C 1
ATOM 5730 O O . VAL B 1 330 ? -18.516 7.191 5.879 1 97.62 330 VAL B O 1
ATOM 5733 N N . HIS B 1 331 ? -17.891 5.344 4.883 1 96.94 331 HIS B N 1
ATOM 5734 C CA . HIS B 1 331 ? -17.875 5.957 3.559 1 96.94 331 HIS B CA 1
ATOM 5735 C C . HIS B 1 331 ? -19.281 6.395 3.146 1 96.94 331 HIS B C 1
ATOM 5737 O O . HIS B 1 331 ? -19.453 7.473 2.572 1 96.94 331 HIS B O 1
ATOM 5743 N N . ALA B 1 332 ? -20.266 5.609 3.396 1 96.5 332 ALA B N 1
ATOM 5744 C CA . ALA B 1 332 ? -21.656 5.941 3.037 1 96.5 332 ALA B CA 1
ATOM 5745 C C . ALA B 1 332 ? -22.109 7.203 3.762 1 96.5 332 ALA B C 1
ATOM 5747 O O . ALA B 1 332 ? -22.703 8.094 3.148 1 96.5 332 ALA B O 1
ATOM 5748 N N . VAL B 1 333 ? -21.859 7.246 5.027 1 96.31 333 VAL B N 1
ATOM 5749 C CA . VAL B 1 333 ? -22.266 8.398 5.828 1 96.31 333 VAL B CA 1
ATOM 5750 C C . VAL B 1 333 ? -21.5 9.641 5.367 1 96.31 333 VAL B C 1
ATOM 5752 O O . VAL B 1 333 ? -22.062 10.727 5.281 1 96.31 333 VAL B O 1
ATOM 5755 N N . ALA B 1 334 ? -20.203 9.461 5.117 1 95.44 334 ALA B N 1
ATOM 5756 C CA . ALA B 1 334 ? -19.391 10.578 4.633 1 95.44 334 ALA B CA 1
ATOM 5757 C C . ALA B 1 334 ? -19.953 11.156 3.344 1 95.44 334 ALA B C 1
ATOM 5759 O O . ALA B 1 334 ? -20 12.375 3.166 1 95.44 334 ALA B O 1
ATOM 5760 N N . LEU B 1 335 ? -20.406 10.336 2.488 1 93.75 335 LEU B N 1
ATOM 5761 C CA . LEU B 1 335 ? -21.016 10.773 1.234 1 93.75 335 LEU B CA 1
ATOM 5762 C C . LEU B 1 335 ? -22.281 11.578 1.494 1 93.75 335 LEU B C 1
ATOM 5764 O O . LEU B 1 335 ? -22.484 12.625 0.882 1 93.75 335 LEU B O 1
ATOM 5768 N N . GLU B 1 336 ? -23.094 11.141 2.35 1 93.31 336 GLU B N 1
ATOM 5769 C CA . GLU B 1 336 ? -24.328 11.828 2.697 1 93.31 336 GLU B CA 1
ATOM 5770 C C . GLU B 1 336 ? -24.047 13.219 3.264 1 93.31 336 GLU B C 1
ATOM 5772 O O . GLU B 1 336 ? -24.781 14.164 2.98 1 93.31 336 GLU B O 1
ATOM 5777 N N . LEU B 1 337 ? -23 13.289 4.004 1 93.81 337 LEU B N 1
ATOM 5778 C CA . LEU B 1 337 ? -22.656 14.539 4.676 1 93.81 337 LEU B CA 1
ATOM 5779 C C . LEU B 1 337 ? -21.75 15.391 3.801 1 93.81 337 LEU B C 1
ATOM 5781 O O . LEU B 1 337 ? -21.375 16.5 4.184 1 93.81 337 LEU B O 1
ATOM 5785 N N . GLU B 1 338 ? -21.297 14.836 2.645 1 92.12 338 GLU B N 1
ATOM 5786 C CA . GLU B 1 338 ? -20.375 15.508 1.739 1 92.12 338 GLU B CA 1
ATOM 5787 C C . GLU B 1 338 ? -19.047 15.812 2.432 1 92.12 338 GLU B C 1
ATOM 5789 O O . GLU B 1 338 ? -18.547 16.938 2.361 1 92.12 338 GLU B O 1
ATOM 5794 N N . LEU B 1 339 ? -18.578 14.844 3.121 1 93.81 339 LEU B N 1
ATOM 5795 C CA . LEU B 1 339 ? -17.297 14.93 3.807 1 93.81 339 LEU B CA 1
ATOM 5796 C C . LEU B 1 339 ? -16.312 13.898 3.254 1 93.81 339 LEU B C 1
ATOM 5798 O O . LEU B 1 339 ? -16.719 12.898 2.662 1 93.81 339 LEU B O 1
ATOM 5802 N N . GLU B 1 340 ? -15.102 14.203 3.428 1 90.81 340 GLU B N 1
ATOM 5803 C CA . GLU B 1 340 ? -14.102 13.156 3.189 1 90.81 340 GLU B CA 1
ATOM 5804 C C . GLU B 1 340 ? -14.18 12.062 4.254 1 90.81 340 GLU B C 1
ATOM 5806 O O . GLU B 1 340 ? -14.219 12.359 5.449 1 90.81 340 GLU B O 1
ATOM 5811 N N . PRO B 1 341 ? -14.133 10.82 3.871 1 92.94 341 PRO B N 1
ATOM 5812 C CA . PRO B 1 341 ? -14.297 9.719 4.824 1 92.94 341 PRO B CA 1
ATOM 5813 C C . PRO B 1 341 ? -13.25 9.734 5.934 1 92.94 341 PRO B C 1
ATOM 5815 O O . PRO B 1 341 ? -13.555 9.383 7.074 1 92.94 341 PRO B O 1
ATOM 5818 N N . SER B 1 342 ? -12.109 10.117 5.609 1 89.88 342 SER B N 1
ATOM 5819 C CA . SER B 1 342 ? -11.031 10.078 6.594 1 89.88 342 SER B CA 1
ATOM 5820 C C . SER B 1 342 ? -11.305 11.039 7.75 1 89.88 342 SER B C 1
ATOM 5822 O O . SER B 1 342 ? -10.727 10.891 8.828 1 89.88 342 SER B O 1
ATOM 5824 N N . LEU B 1 343 ? -12.109 12.07 7.566 1 90.5 343 LEU B N 1
ATOM 5825 C CA . LEU B 1 343 ? -12.484 12.984 8.641 1 90.5 343 LEU B CA 1
ATOM 5826 C C . LEU B 1 343 ? -13.375 12.281 9.664 1 90.5 343 LEU B C 1
ATOM 5828 O O . LEU B 1 343 ? -13.398 12.656 10.836 1 90.5 343 LEU B O 1
ATOM 5832 N N . LEU B 1 344 ? -14.125 11.25 9.164 1 93.19 344 LEU B N 1
ATOM 5833 C CA . LEU B 1 344 ? -14.969 10.477 10.07 1 93.19 344 LEU B CA 1
ATOM 5834 C C . LEU B 1 344 ? -14.164 9.383 10.758 1 93.19 344 LEU B C 1
ATOM 5836 O O . LEU B 1 344 ? -14.289 9.188 11.969 1 93.19 344 LEU B O 1
ATOM 5840 N N . GLY B 1 345 ? -13.383 8.773 9.961 1 91.56 345 GLY B N 1
ATOM 5841 C CA . GLY B 1 345 ? -12.562 7.707 10.523 1 91.56 345 GLY B CA 1
ATOM 5842 C C . GLY B 1 345 ? -11.68 7.02 9.5 1 91.56 345 GLY B C 1
ATOM 5843 O O . GLY B 1 345 ? -12.164 6.57 8.461 1 91.56 345 GLY B O 1
ATOM 5844 N N . SER B 1 346 ? -10.422 6.902 9.891 1 90.12 346 SER B N 1
ATOM 5845 C CA . SER B 1 346 ? -9.469 6.164 9.062 1 90.12 346 SER B CA 1
ATOM 5846 C C . SER B 1 346 ? -9.656 4.66 9.219 1 90.12 346 SER B C 1
ATOM 5848 O O . SER B 1 346 ? -10.406 4.207 10.094 1 90.12 346 SER B O 1
ATOM 5850 N N . ARG B 1 347 ? -8.992 3.922 8.344 1 90.38 347 ARG B N 1
ATOM 5851 C CA . ARG B 1 347 ? -9.031 2.467 8.445 1 90.38 347 ARG B CA 1
ATOM 5852 C C . ARG B 1 347 ? -8.539 2.002 9.812 1 90.38 347 ARG B C 1
ATOM 5854 O O . ARG B 1 347 ? -9.141 1.124 10.43 1 90.38 347 ARG B O 1
ATOM 5861 N N . GLU B 1 348 ? -7.492 2.561 10.273 1 85.94 348 GLU B N 1
ATOM 5862 C CA . GLU B 1 348 ? -6.934 2.203 11.57 1 85.94 348 GLU B CA 1
ATOM 5863 C C . GLU B 1 348 ? -7.926 2.48 12.695 1 85.94 348 GLU B C 1
ATOM 5865 O O . GLU B 1 348 ? -8.062 1.676 13.625 1 85.94 348 GLU B O 1
ATOM 5870 N N . GLU B 1 349 ? -8.539 3.594 12.664 1 90.12 349 GLU B N 1
ATOM 5871 C CA . GLU B 1 349 ? -9.523 3.949 13.68 1 90.12 349 GLU B CA 1
ATOM 5872 C C . GLU B 1 349 ? -10.711 2.988 13.656 1 90.12 349 GLU B C 1
ATOM 5874 O O . GLU B 1 349 ? -11.234 2.611 14.711 1 90.12 349 GLU B O 1
ATOM 5879 N N . VAL B 1 350 ? -11.117 2.582 12.484 1 95.12 350 VAL B N 1
ATOM 5880 C CA . VAL B 1 350 ? -12.219 1.639 12.336 1 95.12 350 VAL B CA 1
ATOM 5881 C C . VAL B 1 350 ? -11.812 0.278 12.898 1 95.12 350 VAL B C 1
ATOM 5883 O O . VAL B 1 350 ? -12.594 -0.37 13.602 1 95.12 350 VAL B O 1
ATOM 5886 N N . GLU B 1 351 ? -10.602 -0.157 12.57 1 91.81 351 GLU B N 1
ATOM 5887 C CA . GLU B 1 351 ? -10.094 -1.422 13.094 1 91.81 351 GLU B CA 1
ATOM 5888 C C . GLU B 1 351 ? -10.078 -1.418 14.625 1 91.81 351 GLU B C 1
ATOM 5890 O O . GLU B 1 351 ? -10.516 -2.381 15.258 1 91.81 351 GLU B O 1
ATOM 5895 N N . LEU B 1 352 ? -9.539 -0.323 15.164 1 88.31 352 LEU B N 1
ATOM 5896 C CA . LEU B 1 352 ? -9.5 -0.178 16.625 1 88.31 352 LEU B CA 1
ATOM 5897 C C . LEU B 1 352 ? -10.906 -0.225 17.203 1 88.31 352 LEU B C 1
ATOM 5899 O O . LEU B 1 352 ? -11.133 -0.877 18.234 1 88.31 352 LEU B O 1
ATOM 5903 N N . PHE B 1 353 ? -11.812 0.431 16.625 1 93.19 353 PHE B N 1
ATOM 5904 C CA . PHE B 1 353 ? -13.211 0.49 17.047 1 93.19 353 PHE B CA 1
ATOM 5905 C C . PHE B 1 353 ? -13.836 -0.899 17.047 1 93.19 353 PHE B C 1
ATOM 5907 O O . PHE B 1 353 ? -14.461 -1.309 18.016 1 93.19 353 PHE B O 1
ATOM 5914 N N . VAL B 1 354 ? -13.609 -1.678 15.969 1 94.19 354 VAL B N 1
ATOM 5915 C CA . VAL B 1 354 ? -14.242 -2.975 15.773 1 94.19 354 VAL B CA 1
ATOM 5916 C C . VAL B 1 354 ? -13.562 -4.023 16.656 1 94.19 354 VAL B C 1
ATOM 5918 O O . VAL B 1 354 ? -14.227 -4.832 17.297 1 94.19 354 VAL B O 1
ATOM 5921 N N . SER B 1 355 ? -12.273 -4.012 16.703 1 89.62 355 SER B N 1
ATOM 5922 C CA . SER B 1 355 ? -11.508 -5.078 17.344 1 89.62 355 SER B CA 1
ATOM 5923 C C . SER B 1 355 ? -11.445 -4.883 18.859 1 89.62 355 SER B C 1
ATOM 5925 O O . SER B 1 355 ? -11.469 -5.855 19.609 1 89.62 355 SER B O 1
ATOM 5927 N N . ARG B 1 356 ? -11.43 -3.549 19.328 1 88.06 356 ARG B N 1
ATOM 5928 C CA . ARG B 1 356 ? -11.156 -3.314 20.734 1 88.06 356 ARG B CA 1
ATOM 5929 C C . ARG B 1 356 ? -12.25 -2.465 21.375 1 88.06 356 ARG B C 1
ATOM 5931 O O . ARG B 1 356 ? -12.281 -2.291 22.594 1 88.06 356 ARG B O 1
ATOM 5938 N N . GLY B 1 357 ? -13.055 -1.936 20.594 1 91 357 GLY B N 1
ATOM 5939 C CA . GLY B 1 357 ? -14.055 -1.035 21.141 1 91 357 GLY B CA 1
ATOM 5940 C C . GLY B 1 357 ? -13.461 0.257 21.672 1 91 357 GLY B C 1
ATOM 5941 O O . GLY B 1 357 ? -13.852 0.73 22.734 1 91 357 GLY B O 1
ATOM 5942 N N . GLU B 1 358 ? -12.469 0.702 20.938 1 90.88 358 GLU B N 1
ATOM 5943 C CA . GLU B 1 358 ? -11.781 1.937 21.312 1 90.88 358 GLU B CA 1
ATOM 5944 C C . GLU B 1 358 ? -11.648 2.877 20.125 1 90.88 358 GLU B C 1
ATOM 5946 O O . GLU B 1 358 ? -11.906 2.482 18.984 1 90.88 358 GLU B O 1
ATOM 5951 N N . GLY B 1 359 ? -11.344 4.141 20.484 1 89 359 GLY B N 1
ATOM 5952 C CA . GLY B 1 359 ? -10.992 5.066 19.422 1 89 359 GLY B CA 1
ATOM 5953 C C . GLY B 1 359 ? -11.969 6.219 19.281 1 89 359 GLY B C 1
ATOM 5954 O O . GLY B 1 359 ? -12.938 6.312 20.047 1 89 359 GLY B O 1
ATOM 5955 N N . SER B 1 360 ? -11.727 7.008 18.328 1 90.44 360 SER B N 1
ATOM 5956 C CA . SER B 1 360 ? -12.406 8.289 18.156 1 90.44 360 SER B CA 1
ATOM 5957 C C . SER B 1 360 ? -13.852 8.094 17.719 1 90.44 360 SER B C 1
ATOM 5959 O O . SER B 1 360 ? -14.688 8.977 17.922 1 90.44 360 SER B O 1
ATOM 5961 N N . LEU B 1 361 ? -14.211 6.93 17.188 1 94.31 361 LEU B N 1
ATOM 5962 C CA . LEU B 1 361 ? -15.555 6.676 16.703 1 94.31 361 LEU B CA 1
ATOM 5963 C C . LEU B 1 361 ? -16.531 6.512 17.859 1 94.31 361 LEU B C 1
ATOM 5965 O O . LEU B 1 361 ? -17.75 6.527 17.656 1 94.31 361 LEU B O 1
ATOM 5969 N N . LEU B 1 362 ? -16.016 6.434 19.062 1 94.38 362 LEU B N 1
ATOM 5970 C CA . LEU B 1 362 ? -16.859 6.297 20.234 1 94.38 362 LEU B CA 1
ATOM 5971 C C . LEU B 1 362 ? -17.062 7.648 20.922 1 94.38 362 LEU B C 1
ATOM 5973 O O . LEU B 1 362 ? -17.734 7.734 21.938 1 94.38 362 LEU B O 1
ATOM 5977 N N . GLU B 1 363 ? -16.594 8.711 20.312 1 91.69 363 GLU B N 1
ATOM 5978 C CA . GLU B 1 363 ? -16.531 9.969 21.031 1 91.69 363 GLU B CA 1
ATOM 5979 C C . GLU B 1 363 ? -17.203 11.094 20.25 1 91.69 363 GLU B C 1
ATOM 5981 O O . GLU B 1 363 ? -17.062 11.18 19.031 1 91.69 363 GLU B O 1
ATOM 5986 N N . GLY B 1 364 ? -17.953 11.867 21.016 1 92 364 GLY B N 1
ATOM 5987 C CA . GLY B 1 364 ? -18.422 13.148 20.5 1 92 364 GLY B CA 1
ATOM 5988 C C . GLY B 1 364 ? -19.297 13.023 19.281 1 92 364 GLY B C 1
ATOM 5989 O O . GLY B 1 364 ? -20.188 12.18 19.219 1 92 364 GLY B O 1
ATOM 5990 N N . TRP B 1 365 ? -19.047 13.953 18.375 1 93.56 365 TRP B N 1
ATOM 5991 C CA . TRP B 1 365 ? -19.891 14.062 17.188 1 93.56 365 TRP B CA 1
ATOM 5992 C C . TRP B 1 365 ? -19.703 12.852 16.281 1 93.56 365 TRP B C 1
ATOM 5994 O O . TRP B 1 365 ? -20.625 12.445 15.57 1 93.56 365 TRP B O 1
ATOM 6004 N N . ARG B 1 366 ? -18.578 12.266 16.312 1 95 366 ARG B N 1
ATOM 6005 C CA . ARG B 1 366 ? -18.297 11.109 15.469 1 95 366 ARG B CA 1
ATOM 6006 C C . ARG B 1 366 ? -19.172 9.922 15.867 1 95 366 ARG B C 1
ATOM 6008 O O . ARG B 1 366 ? -19.672 9.195 15.008 1 95 366 ARG B O 1
ATOM 6015 N N . TYR B 1 367 ? -19.281 9.734 17.172 1 96 367 TYR B N 1
ATOM 6016 C CA . TYR B 1 367 ? -20.156 8.672 17.656 1 96 367 TYR B CA 1
ATOM 6017 C C . TYR B 1 367 ? -21.594 8.898 17.203 1 96 367 TYR B C 1
ATOM 6019 O O . TYR B 1 367 ? -22.25 7.961 16.734 1 96 367 TYR B O 1
ATOM 6027 N N . ASP B 1 368 ? -21.984 10.109 17.25 1 95.31 368 ASP B N 1
ATOM 6028 C CA . ASP B 1 368 ? -23.359 10.445 16.922 1 95.31 368 ASP B CA 1
ATOM 6029 C C . ASP B 1 368 ? -23.641 10.25 15.43 1 95.31 368 ASP B C 1
ATOM 6031 O O . ASP B 1 368 ? -24.688 9.75 15.047 1 95.31 368 ASP B O 1
ATOM 6035 N N . VAL B 1 369 ? -22.703 10.586 14.672 1 94.75 369 VAL B N 1
ATOM 6036 C CA . VAL B 1 369 ? -22.922 10.641 13.234 1 94.75 369 VAL B CA 1
ATOM 6037 C C . VAL B 1 369 ? -22.75 9.25 12.633 1 94.75 369 VAL B C 1
ATOM 6039 O O . VAL B 1 369 ? -23.453 8.867 11.695 1 94.75 369 VAL B O 1
ATOM 6042 N N . VAL B 1 370 ? -21.766 8.477 13.164 1 96.12 370 VAL B N 1
ATOM 6043 C CA . VAL B 1 370 ? -21.5 7.234 12.453 1 96.12 370 VAL B CA 1
ATOM 6044 C C . VAL B 1 370 ? -21.219 6.113 13.445 1 96.12 370 VAL B C 1
ATOM 6046 O O . VAL B 1 370 ? -21.656 4.973 13.25 1 96.12 370 VAL B O 1
ATOM 6049 N N . GLY B 1 371 ? -20.547 6.352 14.547 1 97.38 371 GLY B N 1
ATOM 6050 C CA . GLY B 1 371 ? -20.141 5.332 15.5 1 97.38 371 GLY B CA 1
ATOM 6051 C C . GLY B 1 371 ? -21.312 4.547 16.062 1 97.38 371 GLY B C 1
ATOM 6052 O O . GLY B 1 371 ? -21.266 3.318 16.141 1 97.38 371 GLY B O 1
ATOM 6053 N N . ARG B 1 372 ? -22.281 5.25 16.484 1 96.81 372 ARG B N 1
ATOM 6054 C CA . ARG B 1 372 ? -23.469 4.633 17.078 1 96.81 372 ARG B CA 1
ATOM 6055 C C . ARG B 1 372 ? -24.141 3.676 16.109 1 96.81 372 ARG B C 1
ATOM 6057 O O . ARG B 1 372 ? -24.547 2.578 16.484 1 96.81 372 ARG B O 1
ATOM 6064 N N . GLY B 1 373 ? -24.297 4.102 14.867 1 96.75 373 GLY B N 1
ATOM 6065 C CA . GLY B 1 373 ? -24.875 3.248 13.852 1 96.75 373 GLY B CA 1
ATOM 6066 C C . GLY B 1 373 ? -24.078 1.976 13.609 1 96.75 373 GLY B C 1
ATOM 6067 O O . GLY B 1 373 ? -24.656 0.889 13.516 1 96.75 373 GLY B O 1
ATOM 6068 N N . ILE B 1 374 ? -22.781 2.092 13.555 1 97.19 374 ILE B N 1
ATOM 6069 C CA . ILE B 1 374 ? -21.906 0.938 13.336 1 97.19 374 ILE B CA 1
ATOM 6070 C C . ILE B 1 374 ? -22.047 -0.032 14.508 1 97.19 374 ILE B C 1
ATOM 6072 O O . ILE B 1 374 ? -22.156 -1.245 14.312 1 97.19 374 ILE B O 1
ATOM 6076 N N . GLN B 1 375 ? -22.016 0.542 15.703 1 96.19 375 GLN B N 1
ATOM 6077 C CA . GLN B 1 375 ? -22.156 -0.285 16.891 1 96.19 375 GLN B CA 1
ATOM 6078 C C . GLN B 1 375 ? -23.469 -1.068 16.859 1 96.19 375 GLN B C 1
ATOM 6080 O O . GLN B 1 375 ? -23.5 -2.25 17.203 1 96.19 375 GLN B O 1
ATOM 6085 N N . ALA B 1 376 ? -24.531 -0.455 16.5 1 96.56 376 ALA B N 1
ATOM 6086 C CA . ALA B 1 376 ? -25.828 -1.103 16.406 1 96.56 376 ALA B CA 1
ATOM 6087 C C . ALA B 1 376 ? -25.812 -2.236 15.39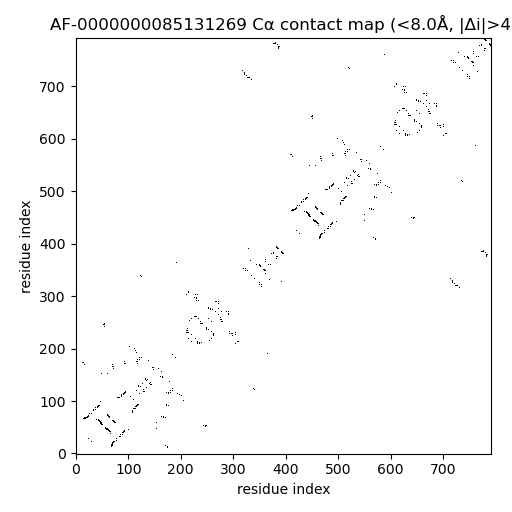1 1 96.56 376 ALA B C 1
ATOM 6089 O O . ALA B 1 376 ? -26.422 -3.287 15.609 1 96.56 376 ALA B O 1
ATOM 6090 N N . ILE B 1 377 ? -25.203 -2.061 14.25 1 96.38 377 ILE B N 1
ATOM 6091 C CA . ILE B 1 377 ? -25.078 -3.088 13.219 1 96.38 377 ILE B CA 1
ATOM 6092 C C . ILE B 1 377 ? -24.281 -4.266 13.758 1 96.38 377 ILE B C 1
ATOM 6094 O O . ILE B 1 377 ? -24.688 -5.422 13.617 1 96.38 377 ILE B O 1
ATOM 6098 N N . LEU B 1 378 ? -23.125 -3.984 14.414 1 95.25 378 LEU B N 1
ATOM 6099 C CA . LEU B 1 378 ? -22.234 -5.023 14.922 1 95.25 378 LEU B CA 1
ATOM 6100 C C . LEU B 1 378 ? -22.922 -5.828 16.031 1 95.25 378 LEU B C 1
ATOM 6102 O O . LEU B 1 378 ? -22.641 -7.016 16.188 1 95.25 378 LEU B O 1
ATOM 6106 N N . ALA B 1 379 ? -23.797 -5.145 16.734 1 94.44 379 ALA B N 1
ATOM 6107 C CA . ALA B 1 379 ? -24.531 -5.797 17.812 1 94.44 379 ALA B CA 1
ATOM 6108 C C . ALA B 1 379 ? -25.734 -6.562 17.281 1 94.44 379 ALA B C 1
ATOM 6110 O O . ALA B 1 379 ? -26.422 -7.262 18.031 1 94.44 379 ALA B O 1
ATOM 6111 N N . GLY B 1 380 ? -26.016 -6.441 16.062 1 93.94 380 GLY B N 1
ATOM 6112 C CA . GLY B 1 380 ? -27.141 -7.133 15.445 1 93.94 380 GLY B CA 1
ATOM 6113 C C . GLY B 1 380 ? -28.469 -6.422 15.656 1 93.94 380 GLY B C 1
ATOM 6114 O O . GLY B 1 380 ? -29.531 -7.012 15.461 1 93.94 380 GLY B O 1
ATOM 6115 N N . GLU B 1 381 ? -28.438 -5.176 16.016 1 95.44 381 GLU B N 1
ATOM 6116 C CA . GLU B 1 381 ? -29.641 -4.406 16.281 1 95.44 381 GLU B CA 1
ATOM 6117 C C . GLU B 1 381 ? -30.156 -3.713 15.016 1 95.44 381 GLU B C 1
ATOM 6119 O O . GLU B 1 381 ? -31.328 -3.336 14.938 1 95.44 381 GLU B O 1
ATOM 6124 N N . ARG B 1 382 ? -29.281 -3.457 14.109 1 96.12 382 ARG B N 1
ATOM 6125 C CA . ARG B 1 382 ? -29.609 -2.869 12.812 1 96.12 382 ARG B CA 1
ATOM 6126 C C . ARG B 1 382 ? -29.094 -3.73 11.672 1 96.12 382 ARG B C 1
ATOM 6128 O O . ARG B 1 382 ? -28.266 -4.621 11.883 1 96.12 382 ARG B O 1
ATOM 6135 N N . ARG B 1 383 ? -29.672 -3.477 10.516 1 96.75 383 ARG B N 1
ATOM 6136 C CA . ARG B 1 383 ? -29.297 -4.18 9.297 1 96.75 383 ARG B CA 1
ATOM 6137 C C . ARG B 1 383 ? -28.844 -3.197 8.211 1 96.75 383 ARG B C 1
ATOM 6139 O O . ARG B 1 383 ? -29.016 -1.984 8.367 1 96.75 383 ARG B O 1
ATOM 6146 N N . ILE B 1 384 ? -28.203 -3.758 7.219 1 96.62 384 ILE B N 1
ATOM 6147 C CA . ILE B 1 384 ? -27.734 -2.947 6.102 1 96.62 384 ILE B CA 1
ATOM 6148 C C . ILE B 1 384 ? -28.453 -3.365 4.824 1 96.62 384 ILE B C 1
ATOM 6150 O O . ILE B 1 384 ? -28.656 -4.555 4.578 1 96.62 384 ILE B O 1
ATOM 6154 N N . GLU B 1 385 ? -28.859 -2.441 4.066 1 96.12 385 GLU B N 1
ATOM 6155 C CA . GLU B 1 385 ? -29.438 -2.699 2.754 1 96.12 385 GLU B CA 1
ATOM 6156 C C . GLU B 1 385 ? -28.938 -1.699 1.717 1 96.12 385 GLU B C 1
ATOM 6158 O O . GLU B 1 385 ? -28.422 -0.637 2.07 1 96.12 385 GLU B O 1
ATOM 6163 N N . VAL B 1 386 ? -29 -2.111 0.478 1 95.62 386 VAL B N 1
ATOM 6164 C CA . VAL B 1 386 ? -28.688 -1.201 -0.62 1 95.62 386 VAL B CA 1
ATOM 6165 C C . VAL B 1 386 ? -29.984 -0.745 -1.29 1 95.62 386 VAL B C 1
ATOM 6167 O O . VAL B 1 386 ? -30.844 -1.568 -1.633 1 95.62 386 VAL B O 1
ATOM 6170 N N . HIS B 1 387 ? -30.141 0.551 -1.354 1 93.06 387 HIS B N 1
ATOM 6171 C CA . HIS B 1 387 ? -31.297 1.159 -2.014 1 93.06 387 HIS B CA 1
ATOM 6172 C C . HIS B 1 387 ? -30.859 2.23 -3.008 1 93.06 387 HIS B C 1
ATOM 6174 O O . HIS B 1 387 ? -30.203 3.205 -2.629 1 93.06 387 HIS B O 1
ATOM 6180 N N . GLN B 1 388 ? -31.203 2.078 -4.297 1 91 388 GLN B N 1
ATOM 6181 C CA . GLN B 1 388 ? -30.844 3.006 -5.363 1 91 388 GLN B CA 1
ATOM 6182 C C . GLN B 1 388 ? -29.344 3.256 -5.391 1 91 388 GLN B C 1
ATOM 6184 O O . GLN B 1 388 ? -28.891 4.402 -5.457 1 91 388 GLN B O 1
ATOM 6189 N N . GLY B 1 389 ? -28.656 2.24 -5.148 1 90.88 389 GLY B N 1
ATOM 6190 C CA . GLY B 1 389 ? -27.219 2.285 -5.277 1 90.88 389 GLY B CA 1
ATOM 6191 C C . GLY B 1 389 ? -26.531 2.885 -4.066 1 90.88 389 GLY B C 1
ATOM 6192 O O . GLY B 1 389 ? -25.344 3.213 -4.121 1 90.88 389 GLY B O 1
ATOM 6193 N N . ARG B 1 390 ? -27.312 3.025 -2.99 1 93.94 390 ARG B N 1
ATOM 6194 C CA . ARG B 1 390 ? -26.734 3.609 -1.785 1 93.94 390 ARG B CA 1
ATOM 6195 C C . ARG B 1 390 ? -26.891 2.672 -0.593 1 93.94 390 ARG B C 1
ATOM 6197 O O . ARG B 1 390 ? -27.922 2.025 -0.436 1 93.94 390 ARG B O 1
ATOM 6204 N N . LEU B 1 391 ? -25.844 2.619 0.175 1 95 391 LEU B N 1
ATOM 6205 C CA . LEU B 1 391 ? -25.859 1.807 1.387 1 95 391 LEU B CA 1
ATOM 6206 C C . LEU B 1 391 ? -26.625 2.51 2.504 1 95 391 LEU B C 1
ATOM 6208 O O . LEU B 1 391 ? -26.375 3.684 2.789 1 95 391 LEU B O 1
ATOM 6212 N N . ARG B 1 392 ? -27.562 1.834 3.152 1 94.19 392 ARG B N 1
ATOM 6213 C CA . ARG B 1 392 ? -28.375 2.408 4.215 1 94.19 392 ARG B CA 1
ATOM 6214 C C . ARG B 1 392 ? -28.484 1.459 5.402 1 94.19 392 ARG B C 1
ATOM 6216 O O . ARG B 1 392 ? -28.359 0.242 5.242 1 94.19 392 ARG B O 1
ATOM 6223 N N . GLN B 1 393 ? -28.625 2.088 6.531 1 94.12 393 GLN B N 1
ATOM 6224 C CA . GLN B 1 393 ? -28.922 1.325 7.742 1 94.12 393 GLN B CA 1
ATOM 6225 C C . GLN B 1 393 ? -30.422 1.3 8.031 1 94.12 393 GLN B C 1
ATOM 6227 O O . GLN B 1 393 ? -31.109 2.311 7.871 1 94.12 393 GLN B O 1
ATOM 6232 N N . ILE B 1 394 ? -30.859 0.144 8.398 1 92.94 394 ILE B N 1
ATOM 6233 C CA . ILE B 1 394 ? -32.281 0.033 8.727 1 92.94 394 ILE B CA 1
ATOM 6234 C C . ILE B 1 394 ? -32.438 -0.713 10.047 1 92.94 394 ILE B C 1
ATOM 6236 O O . ILE B 1 394 ? -31.594 -1.513 10.43 1 92.94 394 ILE B O 1
ATOM 6240 N N . ASP B 1 395 ? -33.531 -0.319 10.727 1 89.5 395 ASP B N 1
ATOM 6241 C CA . ASP B 1 395 ? -33.812 -1.028 11.969 1 89.5 395 ASP B CA 1
ATOM 6242 C C . ASP B 1 395 ? -34.281 -2.461 11.688 1 89.5 395 ASP B C 1
ATOM 6244 O O . ASP B 1 395 ? -34.844 -2.742 10.633 1 89.5 395 ASP B O 1
ATOM 6248 N N . ARG B 1 396 ? -33.875 -3.373 12.586 1 83.5 396 ARG B N 1
ATOM 6249 C CA . ARG B 1 396 ? -34.25 -4.773 12.453 1 83.5 396 ARG B CA 1
ATOM 6250 C C . ARG B 1 396 ? -35.781 -4.938 12.539 1 83.5 396 ARG B C 1
ATOM 6252 O O . ARG B 1 396 ? -36.438 -4.305 13.375 1 83.5 396 ARG B O 1
#

Secondary structure (DSSP, 8-state):
------------------SPPEEE--HHHHHHHHHHHTTSSEEEEEEEEE-SSSSS-EEEEEEEEETTEEEEE-TTTS--GGGGGGTTTSEEEESS-HHHHHHHHHHHSS--S-EEEHHHHHIIIII-S--HHHHHHHHH------TTTTS-TTSSSPPHHHHHHHHHHHHTHHHHHHHHHHHHHHTT-HHHHHHHHHHHHHS------GGGGGGG-GGGTT--HHHHHHHHHHHHHHHHHHHHHT--HHHH--HHHHHHHHHH---SHHHHHTSTT--TTS-HHHHHHHHHHHHHHTT--HHHHHHHHHHS-PPPTTTHHHHHHHHHHHHHHHHHHT--HHHH--HHHHHHHHHHS-SGGGSHHHIIIIIHHHHHHHTTSEEEEEETTEEEEEE-/------------------SPPEEE--HHHHHHHHHHHTTSSEEEEEEEEE-SSSSS-EEEEEEEEETTEEEEE-TTTS--GGGGGGTTTSEEEESS-HHHHHHHHHHHSS--S-EEEHHHHHIIIII-S--HHHHHHHHH------TTTTS-TTSSSPPHHHHHHHHHHHHTHHHHHHHHHHHHHHTT-HHHHHHHHHHHHHS------GGGGGGG-GGGTT--HHHHHHHHHHHHHHHHHHHHHT--HHHH--HHHHHHHHHH---SHHHHHTSTT--TTS-HHHHHHHHHHHHHHTT--HHHHHHHHHHS-PPPTTTHHHHHHHHHHHHHHHHHHT--HHHH--HHHHHHHHHHS-SGGGSHHHIIIIIHHHHHHHTTSEEEEEETTEEEEEE-

Organism: Acidimicrobium ferrooxidans (strain DSM 10331 / JCM 15462 / NBRC 103882 / ICP) (NCBI:txid525909)

Foldseek 3Di:
DDPPPPCPVPPPQQAQQPDQAAEAQDAVVVLVVLVLLLPDAEKEKDWAWDDAWFPDIGTQWMWIDDRNHIYIYGLVRYQPQSNVSCQARHEYEAEPCLVVQVNCCVRNVDGHQHYHYLQLLVQLVQNNRDDPQVLCCVQPVDHDDPVCRPPDSNDPPDDPVNSRNRRVNGSCRVSSSVRSCVVCVVLVCNVLSRVVVNCSRVPPPPDPQQLQQLLVQLLQAPQDLLLLLQLSLLSSVLSVVSVVVRGDSVVLPNSQLSSQCSVQLDQDLVSSCPTPRDDVVDDPVSSVVSNVSSVVSSPDNPSCVVNVCSNVVPDDPVQVVLLVVLLLQLVLLCVVSSGDSVSLHDSVQSSCCRVPVDHDCCDDPSVVRRVVQSVCVSVVQWDWDADPNGIDIGGD/DDPPPPCPPPPPLQAQQPDQAAEAQDAVVLLVVLVLLLPDAEKEKDWAWDDAWFPDIGTQWMWIDDRNHIYIYGLVRYQPQSNVSCQARHEYEAEPCLVVQVNCCVRNVDGHQHYHYLQLLVQLVQNNRDDPQVLCCVQPVDHDDPVPRPPDSNDPPDDPVNSVNRRVNGSCRVSSSVRSCVVCVVLVNNVLSRVVVNCSRVPPPPDPQQLQQLLVQLLQAPQDLLLLLQLSLLSSVLSVVSVVVRGDSVVLPNSQLSSQCSVQLDQDLVSSCPGPRDDVVDDPVSSVVSNVSSVVSSPDNPSCVVNVCSNVVPDDPVQVVLLVVLLLQLVLLCVVSSGDSVSLHDSVQSSCCRVPVDHDCCDDPSVVRRVVQSVCVSVVQWDWDADPNGIDIDGD

Nearest PDB structures (foldseek):
  1yt3-assembly1_A  TM=9.013E-01  e=1.298E-22  Escherichia coli
  3sag-assembly2_B  TM=7.843E-01  e=1.938E-15  Homo sapiens
  2hbm-assembly1_A  TM=7.410E-01  e=1.836E-14  Saccharomyces cerevisiae
  5vzj-assembly1_J  TM=6.266E-01  e=1.438E-14  Saccharomyces cerevisiae S288C
  7mpu-assembly1_A-2  TM=8.278E-01  e=7.779E-10  Brucella melitensis

InterPro domains:
  IPR002121 HRDC domain [PF00570] (232-294)
  IPR002121 HRDC domain [PS50967] (224-304)
  IPR002121 HRDC domain [SM00341] (224-304)
  IPR002562 3'-5' exonuclease domain [PF01612] (22-184)
  IPR002562 3'-5' exonuclease domain [SM00474] (21-185)
  IPR010997 HRDC-like superfamily [SSF47819] (207-299)
  IPR012337 Ribonuclease H-like superfamily [SSF53098] (18-221)
  IPR036397 Ribonuclease H superfamily [G3DSA:3.30.420.10] (10-207)
  IPR044876 HRDC domain superfamily [G3DSA:1.10.150.80] (209-303)
  IPR051086 Ribonuclease D-like [PTHR47649] (21-381)

Radius of gyration: 32.18 Å; Cα contacts (8 Å, |Δi|>4): 1293; chains: 2; bounding box: 76×97×59 Å

Solvent-accessible surface area (backbone atoms only — not comparable to full-atom values): 42552 Å² total; per-residue (Å²): 138,77,81,76,72,73,74,71,66,74,74,69,77,54,48,63,33,86,57,79,62,40,80,42,57,46,55,67,60,49,54,51,48,45,55,58,53,68,75,37,69,54,35,16,40,46,67,42,69,49,59,82,73,24,50,58,68,44,72,32,34,39,31,37,20,52,74,51,42,36,38,42,35,33,56,86,59,30,81,54,44,67,56,50,67,39,23,83,71,22,34,38,32,30,65,64,42,67,64,47,51,56,51,46,24,68,64,38,69,48,70,61,72,40,66,44,39,46,24,58,44,35,18,78,71,46,49,33,86,45,50,70,51,58,52,34,35,75,76,70,69,42,86,67,83,74,86,59,73,86,57,76,61,77,50,79,79,71,51,72,64,46,53,51,46,51,42,60,69,19,31,47,44,58,34,50,43,52,54,49,52,52,52,25,52,77,69,71,41,44,66,59,39,53,51,53,44,50,47,61,64,59,50,74,80,61,72,73,54,32,55,44,44,33,55,74,34,73,68,47,62,89,51,52,74,58,23,39,18,21,24,19,43,50,30,19,50,35,42,51,48,15,59,72,69,39,27,34,46,58,78,71,48,31,62,55,19,43,29,32,43,22,70,65,59,47,88,44,71,71,50,45,55,66,32,59,65,42,64,76,80,57,52,67,70,58,51,51,50,49,45,51,46,44,62,58,15,68,77,38,66,72,54,31,63,74,26,44,60,67,58,61,59,67,70,56,76,70,46,48,25,54,36,31,39,46,48,16,50,45,39,37,51,18,56,76,70,46,35,44,37,64,81,67,48,40,72,66,45,43,44,39,34,69,77,68,69,39,58,65,41,76,40,73,68,39,14,72,72,45,28,51,60,46,51,34,26,61,69,41,55,22,30,38,37,26,55,96,70,35,73,42,80,40,80,109,135,78,81,75,72,73,75,72,68,76,74,70,78,54,53,64,35,84,56,80,62,42,81,43,58,47,56,68,59,49,55,52,48,44,57,58,53,69,75,37,69,56,36,14,41,46,69,44,68,50,59,83,73,24,51,58,67,44,73,32,34,39,32,36,20,52,75,51,41,36,39,42,35,34,56,87,59,32,80,54,45,66,55,51,66,40,22,82,70,22,34,38,33,29,67,65,42,68,64,49,52,55,53,46,25,67,63,38,71,48,69,60,74,40,65,44,40,48,24,56,45,36,18,79,70,46,49,34,85,48,50,69,52,56,50,34,35,74,76,69,68,42,85,67,82,72,89,56,76,86,55,75,59,77,50,81,76,71,51,70,66,48,52,52,48,52,43,61,70,18,35,47,45,56,32,49,43,51,55,49,48,52,52,24,52,75,70,71,41,45,66,58,39,51,51,53,45,52,46,61,62,59,50,73,77,60,71,75,56,34,54,44,44,32,56,74,34,72,67,47,62,89,52,52,73,58,22,39,19,23,25,19,42,48,31,19,50,35,43,51,48,15,60,73,68,39,27,34,45,58,77,72,49,33,63,56,19,43,28,33,43,20,71,66,58,48,88,44,71,71,50,45,55,65,31,59,64,42,66,76,79,58,52,65,68,57,51,52,50,51,45,50,47,44,63,58,15,68,77,39,66,73,55,30,62,74,26,45,61,67,58,61,58,68,69,54,76,70,45,47,27,53,35,30,40,47,49,15,49,46,39,38,51,18,56,76,69,45,35,45,36,65,81,67,49,41,72,67,44,44,44,38,34,68,77,68,69,39,57,64,40,75,38,72,67,40,14,72,73,45,29,51,59,45,50,34,27,61,71,42,55,22,29,39,38,27,56,94,71,35,74,43,79,38,80,108

pLDDT: mean 88.71, std 13.93, range [24.45, 98.5]

Sequence (792 aa):
MGDGRVVLMALSASVVSDDEPVWLDRQSDLDELVGVGLGVPRIAIDTEFHRERTYYPRLALVQVAIDRRVWLIDPLRVDLSPIAAWFDEVELVFHAADQDLEIIERAVGARPRRIFDTQVAGGFLGAGHASLGALLDRYLGVSISKAERTSDWLRRPLEPGQLAYAANDVRYLAALADRLLEELHARGREDWARSEMARLVERRRRDIEPELAWTRIRECRGLDPTGRRIAASVAAWRERTAQRDDVPVRTVLSDLAVASVAKARPSSLTELRSVRGFDGRMAKERARELLEVVRAARDDDAIVARGAVRMDRALDPHEVPLVLTAQALVHAVALELELEPSLLGSREEVELFVSRGEGSLLEGWRYDVVGRGIQAILAGERRIEVHQGRLRQIDRMGDGRVVLMALSASVVSDDEPVWLDRQSDLDELVGVGLGVPRIAIDTEFHRERTYYPRLALVQVAIDRRVWLIDPLRVDLSPIAAWFDEVELVFHAADQDLEIIERAVGARPRRIFDTQVAGGFLGAGHASLGALLDRYLGVSISKAERTSDWLRRPLEPGQLAYAANDVRYLAALADRLLEELHARGREDWARSEMARLVERRRRDIEPELAWTRIRECRGLDPTGRRIAASVAAWRERTAQRDDVPVRTVLSDLAVASVAKARPSSLTELRSVRGFDGRMAKERARELLEVVRAARDDDAIVARGAVRMDRALDPHEVPLVLTAQALVHAVALELELEPSLLGSREEVELFVSRGEGSLLEGWRYDVVGRGIQAILAGERRIEVHQGRLRQIDR